Protein AF-0000000085997306 (afdb_homodimer)

pLDDT: mean 97.09, std 2.68, range [75.31, 98.94]

Solvent-accessible surface area (backbone atoms only — not comparable to full-atom values): 47903 Å² total; per-residue (Å²): 132,55,49,26,38,34,41,36,37,34,31,27,38,13,27,13,55,36,24,59,33,27,23,72,82,49,64,21,65,44,53,37,49,45,28,50,42,1,29,32,33,60,36,26,25,31,47,19,22,38,54,27,19,13,49,51,10,26,39,51,9,22,49,25,50,45,70,7,47,15,16,74,78,45,88,53,19,45,44,58,45,56,67,32,32,66,35,48,60,74,94,71,70,34,46,40,40,61,42,38,76,72,53,35,52,22,32,38,35,28,51,64,28,42,17,66,46,74,80,30,31,60,68,70,49,34,29,77,39,35,42,30,21,41,50,80,82,62,61,85,52,79,60,73,89,40,53,40,55,47,32,23,53,53,83,26,38,76,39,26,51,62,70,67,48,51,52,39,87,87,79,22,39,21,55,60,65,58,48,46,39,50,52,49,46,51,47,53,59,57,46,62,75,45,93,50,33,36,35,41,42,40,20,53,56,40,46,30,63,75,35,28,22,32,80,92,30,57,84,67,35,69,25,42,60,29,34,9,15,46,35,48,52,23,49,38,52,38,53,46,55,49,48,32,52,73,69,69,40,38,70,45,28,43,37,38,42,37,28,30,14,6,7,42,42,57,50,50,56,39,26,47,36,32,37,58,27,33,48,8,23,68,18,82,42,50,4,0,22,37,23,37,36,32,41,34,26,65,72,74,29,63,57,57,37,77,28,74,45,73,42,43,40,19,18,55,33,31,32,51,29,58,56,60,73,46,81,73,74,81,91,54,85,62,73,30,46,62,49,57,61,30,61,65,68,66,60,64,65,89,57,73,46,68,32,34,33,25,68,30,75,28,30,41,30,37,79,55,31,35,35,31,29,39,29,44,49,42,34,60,70,45,40,77,71,64,45,37,36,38,78,45,50,51,41,89,89,35,62,28,52,53,81,39,82,24,69,94,63,51,52,34,34,46,44,49,45,33,55,38,68,79,65,66,54,56,80,86,37,69,67,37,50,53,49,48,51,58,39,46,53,53,50,51,51,49,60,74,68,58,63,69,33,68,60,31,42,36,41,23,20,74,36,51,29,67,29,58,48,52,40,19,71,84,66,75,58,57,42,83,59,59,79,80,60,75,43,73,50,85,56,84,84,131,56,47,25,37,34,42,36,39,34,32,26,38,12,26,12,54,34,23,61,34,28,23,72,82,50,63,21,65,44,53,38,49,45,29,50,42,2,29,32,33,60,36,25,25,32,47,19,22,38,57,27,22,13,51,50,10,27,38,50,9,24,48,25,52,45,70,7,47,14,14,76,80,44,87,52,18,44,42,58,46,56,64,33,30,67,36,48,58,72,93,70,71,35,48,39,40,61,41,38,76,74,54,34,51,22,34,36,35,28,51,64,28,44,17,66,45,74,81,29,32,59,68,70,49,34,27,77,38,36,41,30,22,42,52,78,81,59,60,86,52,78,59,73,89,41,55,39,56,47,30,24,54,52,83,27,37,76,39,24,51,62,71,65,49,51,52,40,86,86,79,22,39,22,55,60,66,59,50,46,41,50,54,50,46,50,48,52,60,58,47,62,75,45,94,50,32,39,36,41,40,40,18,53,54,40,47,30,61,74,34,27,22,32,80,92,30,55,85,68,34,69,26,43,60,29,33,9,14,46,35,48,51,25,48,38,53,38,51,46,54,48,49,31,52,74,69,69,41,39,70,47,28,42,36,37,41,37,29,30,15,7,6,42,41,58,51,51,57,40,25,48,35,32,35,56,28,33,47,8,23,69,19,82,41,50,4,0,22,36,24,37,35,33,41,35,26,65,72,74,29,62,56,58,37,77,32,74,46,73,42,43,41,20,19,54,32,31,31,52,29,56,56,59,73,45,82,73,74,83,92,54,84,61,70,29,46,64,48,56,62,31,63,63,68,66,59,64,64,89,57,75,48,67,33,32,33,25,69,30,75,29,30,41,31,37,80,57,33,36,36,31,31,41,27,45,50,43,35,60,71,43,41,77,72,64,44,37,35,39,78,46,50,52,41,89,89,36,63,29,50,53,81,41,81,26,68,93,63,50,52,34,32,47,45,49,44,33,55,37,68,81,64,65,56,55,81,86,37,68,66,38,50,53,48,49,52,58,39,47,54,53,49,51,52,49,61,74,67,58,64,69,32,71,60,28,43,36,41,23,20,73,36,51,29,67,28,58,48,54,40,19,70,84,66,74,57,57,42,85,59,60,80,80,60,74,45,73,50,82,56,85,82

Structure (mmCIF, N/CA/C/O backbone):
data_AF-0000000085997306-model_v1
#
loop_
_entity.id
_entity.type
_entity.pdbx_description
1 polymer N-acetylgalactosamine-6-sulfatase
#
loop_
_atom_site.group_PDB
_atom_site.id
_atom_site.type_symbol
_atom_site.label_atom_id
_atom_site.label_alt_id
_atom_site.label_comp_id
_atom_site.label_asym_id
_atom_site.label_entity_id
_atom_site.label_seq_id
_atom_site.pdbx_PDB_ins_code
_atom_site.Cartn_x
_atom_site.Cartn_y
_atom_site.Cartn_z
_atom_site.occupancy
_atom_site.B_iso_or_equiv
_atom_site.auth_seq_id
_atom_site.auth_comp_id
_atom_site.auth_asym_id
_atom_site.auth_atom_id
_atom_site.pdbx_PDB_model_num
ATOM 1 N N . MET A 1 1 ? 22.484 18.406 27.5 1 75.31 1 MET A N 1
ATOM 2 C CA . MET A 1 1 ? 21.875 19.438 26.672 1 75.31 1 MET A CA 1
ATOM 3 C C . MET A 1 1 ? 20.641 18.906 25.969 1 75.31 1 MET A C 1
ATOM 5 O O . MET A 1 1 ? 20.578 17.734 25.578 1 75.31 1 MET A O 1
ATOM 9 N N . SER A 1 2 ? 19.531 19.734 26.031 1 92.94 2 SER A N 1
ATOM 10 C CA . SER A 1 2 ? 18.297 19.344 25.359 1 92.94 2 SER A CA 1
ATOM 11 C C . SER A 1 2 ? 18.5 19.219 23.844 1 92.94 2 SER A C 1
ATOM 13 O O . SER A 1 2 ? 19.203 20.047 23.25 1 92.94 2 SER A O 1
ATOM 15 N N . PRO A 1 3 ? 18.047 18.234 23.297 1 97.06 3 PRO A N 1
ATOM 16 C CA . PRO A 1 3 ? 18.234 18.062 21.844 1 97.06 3 PRO A CA 1
ATOM 17 C C . PRO A 1 3 ? 17.406 19.031 21.016 1 97.06 3 PRO A C 1
ATOM 19 O O . PRO A 1 3 ? 16.406 19.578 21.516 1 97.06 3 PRO A O 1
ATOM 22 N N . ASN A 1 4 ? 17.906 19.328 19.797 1 98.5 4 ASN A N 1
ATOM 23 C CA . ASN A 1 4 ? 17.047 20 18.828 1 98.5 4 ASN A CA 1
ATOM 24 C C . ASN A 1 4 ? 15.859 19.125 18.422 1 98.5 4 ASN A C 1
ATOM 26 O O . ASN A 1 4 ? 15.93 17.891 18.516 1 98.5 4 ASN A O 1
ATOM 30 N N . ILE A 1 5 ? 14.781 19.766 18.047 1 98.75 5 ILE A N 1
ATOM 31 C CA . ILE A 1 5 ? 13.578 19.047 17.641 1 98.75 5 ILE A CA 1
ATOM 32 C C . ILE A 1 5 ? 13.109 19.578 16.281 1 98.75 5 ILE A C 1
ATOM 34 O O . ILE A 1 5 ? 12.984 20.797 16.094 1 98.75 5 ILE A O 1
ATOM 38 N N . ILE A 1 6 ? 12.906 18.688 15.328 1 98.94 6 ILE A N 1
ATOM 39 C CA . ILE A 1 6 ? 12.328 19.047 14.039 1 98.94 6 ILE A CA 1
ATOM 40 C C . ILE A 1 6 ? 11.094 18.172 13.781 1 98.94 6 ILE A C 1
ATOM 42 O O . ILE A 1 6 ? 11.172 16.953 13.836 1 98.94 6 ILE A O 1
ATOM 46 N N . ILE A 1 7 ? 9.984 18.781 13.578 1 98.94 7 ILE A N 1
ATOM 47 C CA . ILE A 1 7 ? 8.781 18.109 13.125 1 98.94 7 ILE A CA 1
ATOM 48 C C . ILE A 1 7 ? 8.445 18.547 11.703 1 98.94 7 ILE A C 1
ATOM 50 O O . ILE A 1 7 ? 8.312 19.75 11.438 1 98.94 7 ILE A O 1
ATOM 54 N N . MET A 1 8 ? 8.422 17.609 10.82 1 98.94 8 MET A N 1
ATOM 55 C CA . MET A 1 8 ? 8.023 17.828 9.438 1 98.94 8 MET A CA 1
ATOM 56 C C . MET A 1 8 ? 6.586 17.359 9.203 1 98.94 8 MET A C 1
ATOM 58 O O . MET A 1 8 ? 6.293 16.172 9.305 1 98.94 8 MET A O 1
ATOM 62 N N . LEU A 1 9 ? 5.695 18.266 8.906 1 98.94 9 LEU A N 1
ATOM 63 C CA . LEU A 1 9 ? 4.281 17.938 8.75 1 98.94 9 LEU A CA 1
ATOM 64 C C . LEU A 1 9 ? 3.803 18.266 7.34 1 98.94 9 LEU A C 1
ATOM 66 O O . LEU A 1 9 ? 3.67 19.438 6.98 1 98.94 9 LEU A O 1
ATOM 70 N N . MET A 1 10 ? 3.488 17.234 6.562 1 98.81 10 MET A N 1
ATOM 71 C CA . MET A 1 10 ? 3.027 17.406 5.188 1 98.81 10 MET A CA 1
ATOM 72 C C . MET A 1 10 ? 1.534 17.719 5.152 1 98.81 10 MET A C 1
ATOM 74 O O . MET A 1 10 ? 0.813 17.438 6.109 1 98.81 10 MET A O 1
ATOM 78 N N . ASP A 1 11 ? 1.149 18.359 4.086 1 98.31 11 ASP A N 1
ATOM 79 C CA . ASP A 1 11 ? -0.239 18.766 3.871 1 98.31 11 ASP A CA 1
ATOM 80 C C . ASP A 1 11 ? -0.951 17.797 2.936 1 98.31 11 ASP A C 1
ATOM 82 O O . ASP A 1 11 ? -0.805 17.875 1.714 1 98.31 11 ASP A O 1
ATOM 86 N N . ASP A 1 12 ? -1.75 16.906 3.467 1 98.38 12 ASP A N 1
ATOM 87 C CA . ASP A 1 12 ? -2.598 15.992 2.707 1 98.38 12 ASP A CA 1
ATOM 88 C C . ASP A 1 12 ? -1.777 14.852 2.104 1 98.38 12 ASP A C 1
ATOM 90 O O . ASP A 1 12 ? -2.191 14.234 1.121 1 98.38 12 ASP A O 1
ATOM 94 N N . MET A 1 13 ? -0.578 14.609 2.588 1 98.62 13 MET A N 1
ATOM 95 C CA . MET A 1 13 ? 0.168 13.445 2.105 1 98.62 13 MET A CA 1
ATOM 96 C C . MET A 1 13 ? -0.418 12.156 2.662 1 98.62 13 MET A C 1
ATOM 98 O O . MET A 1 13 ? -0.75 12.078 3.846 1 98.62 13 MET A O 1
ATOM 102 N N . GLY A 1 14 ? -0.563 11.172 1.812 1 98.38 14 GLY A N 1
ATOM 103 C CA . GLY A 1 14 ? -1.157 9.914 2.24 1 98.38 14 GLY A CA 1
ATOM 104 C C . GLY A 1 14 ? -0.14 8.922 2.771 1 98.38 14 GLY A C 1
ATOM 105 O O . GLY A 1 14 ? 1.041 8.992 2.424 1 98.38 14 GLY A O 1
ATOM 106 N N . TRP A 1 15 ? -0.632 7.977 3.559 1 98.5 15 TRP A N 1
ATOM 107 C CA . TRP A 1 15 ? 0.198 6.922 4.129 1 98.5 15 TRP A CA 1
ATOM 108 C C . TRP A 1 15 ? 0.969 6.184 3.039 1 98.5 15 TRP A C 1
ATOM 110 O O . TRP A 1 15 ? 2.16 5.902 3.195 1 98.5 15 TRP A O 1
ATOM 120 N N . GLY A 1 16 ? 0.366 5.918 1.922 1 97.94 16 GLY A N 1
ATOM 121 C CA . GLY A 1 16 ? 0.912 5.082 0.863 1 97.94 16 GLY A CA 1
ATOM 122 C C . GLY A 1 16 ? 1.783 5.852 -0.113 1 97.94 16 GLY A C 1
ATOM 123 O O . GLY A 1 16 ? 2.145 5.332 -1.171 1 97.94 16 GLY A O 1
ATOM 124 N N . ASP A 1 17 ? 2.152 7.07 0.167 1 98.56 17 ASP A N 1
ATOM 125 C CA . ASP A 1 17 ? 2.885 7.902 -0.783 1 98.56 17 ASP A CA 1
ATOM 126 C C . ASP A 1 17 ? 4.383 7.617 -0.723 1 98.56 17 ASP A C 1
ATOM 128 O O . ASP A 1 17 ? 5.137 8.031 -1.608 1 98.56 17 ASP A O 1
ATOM 132 N N . LEU A 1 18 ? 4.844 6.969 0.343 1 98.62 18 LEU A N 1
ATOM 133 C CA . LEU A 1 18 ? 6.273 6.723 0.498 1 98.62 18 LEU A CA 1
ATOM 134 C C . LEU A 1 18 ? 6.66 5.371 -0.101 1 98.62 18 LEU A C 1
ATOM 136 O O . LEU A 1 18 ? 5.895 4.41 -0.014 1 98.62 18 LEU A O 1
ATOM 140 N N . GLY A 1 19 ? 7.871 5.363 -0.628 1 97.69 19 GLY A N 1
ATOM 141 C CA . GLY A 1 19 ? 8.375 4.086 -1.105 1 97.69 19 GLY A CA 1
ATOM 142 C C . GLY A 1 19 ? 8.375 3.006 -0.04 1 97.69 19 GLY A C 1
ATOM 143 O O . GLY A 1 19 ? 7.977 1.868 -0.302 1 97.69 19 GLY A O 1
ATOM 144 N N . VAL A 1 20 ? 8.719 3.314 1.15 1 96.94 20 VAL A N 1
ATOM 145 C CA . VAL A 1 20 ? 8.828 2.363 2.252 1 96.94 20 VAL A CA 1
ATOM 146 C C . VAL A 1 20 ? 7.438 1.858 2.639 1 96.94 20 VAL A C 1
ATOM 148 O O . VAL A 1 20 ? 7.305 0.799 3.254 1 96.94 20 VAL A O 1
ATOM 151 N N . PHE A 1 21 ? 6.383 2.553 2.24 1 97.75 21 PHE A N 1
ATOM 152 C CA . PHE A 1 21 ? 5.016 2.139 2.527 1 97.75 21 PHE A CA 1
ATOM 153 C C . PHE A 1 21 ? 4.332 1.612 1.271 1 97.75 21 PHE A C 1
ATOM 155 O O . PHE A 1 21 ? 3.109 1.462 1.238 1 97.75 21 PHE A O 1
ATOM 162 N N . GLY A 1 22 ? 5.117 1.396 0.249 1 96.44 22 GLY A N 1
ATOM 163 C CA . GLY A 1 22 ? 4.641 0.567 -0.848 1 96.44 22 GLY A CA 1
ATOM 164 C C . GLY A 1 22 ? 4.184 1.373 -2.049 1 96.44 22 GLY A C 1
ATOM 165 O O . GLY A 1 22 ? 3.477 0.855 -2.916 1 96.44 22 GLY A O 1
ATOM 166 N N . GLU A 1 23 ? 4.441 2.703 -2.09 1 98.06 23 GLU A N 1
ATOM 167 C CA . GLU A 1 23 ? 4.156 3.406 -3.338 1 98.06 23 GLU A CA 1
ATOM 168 C C . GLU A 1 23 ? 4.887 2.766 -4.512 1 98.06 23 GLU A C 1
ATOM 170 O O . GLU A 1 23 ? 6.109 2.604 -4.477 1 98.06 23 GLU A O 1
ATOM 175 N N . PRO A 1 24 ? 4.199 2.445 -5.609 1 97.25 24 PRO A N 1
ATOM 176 C CA . PRO A 1 24 ? 4.797 1.587 -6.633 1 97.25 24 PRO A CA 1
ATOM 177 C C . PRO A 1 24 ? 5.938 2.273 -7.383 1 97.25 24 PRO A C 1
ATOM 179 O O . PRO A 1 24 ? 6.848 1.603 -7.875 1 97.25 24 PRO A O 1
ATOM 182 N N . ASN A 1 25 ? 5.949 3.588 -7.539 1 96.88 25 ASN A N 1
ATOM 183 C CA . ASN A 1 25 ? 6.98 4.297 -8.289 1 96.88 25 ASN A CA 1
ATOM 184 C C . ASN A 1 25 ? 8.227 4.527 -7.441 1 96.88 25 ASN A C 1
ATOM 186 O O . ASN A 1 25 ? 9.305 4.789 -7.977 1 96.88 25 ASN A O 1
ATOM 190 N N . LYS A 1 26 ? 8.117 4.453 -6.102 1 97.38 26 LYS A N 1
ATOM 191 C CA . LYS A 1 26 ? 9.234 4.543 -5.164 1 97.38 26 LYS A CA 1
ATOM 192 C C . LYS A 1 26 ? 10.039 5.816 -5.395 1 97.38 26 LYS A C 1
ATOM 194 O O . LYS A 1 26 ? 11.266 5.762 -5.559 1 97.38 26 LYS A O 1
ATOM 199 N N . GLU A 1 27 ? 9.375 6.969 -5.238 1 98.31 27 GLU A N 1
ATOM 200 C CA . GLU A 1 27 ? 9.992 8.227 -5.641 1 98.31 27 GLU A CA 1
ATOM 201 C C . GLU A 1 27 ? 10.336 9.086 -4.43 1 98.31 27 GLU A C 1
ATOM 203 O O . GLU A 1 27 ? 10.391 10.312 -4.523 1 98.31 27 GLU A O 1
ATOM 208 N N . THR A 1 28 ? 10.516 8.438 -3.301 1 98.69 28 THR A N 1
ATOM 209 C CA . THR A 1 28 ? 10.883 9.164 -2.092 1 98.69 28 THR A CA 1
ATOM 210 C C . THR A 1 28 ? 12.156 8.586 -1.48 1 98.69 28 THR A C 1
ATOM 212 O O . THR A 1 28 ? 12.164 8.195 -0.312 1 98.69 28 THR A O 1
ATOM 215 N N . PRO A 1 29 ? 13.273 8.633 -2.184 1 98.06 29 PRO A N 1
ATOM 216 C CA . PRO A 1 29 ? 14.5 7.98 -1.719 1 98.06 29 PRO A CA 1
ATOM 217 C C . PRO A 1 29 ? 15.016 8.555 -0.401 1 98.06 29 PRO A C 1
ATOM 219 O O . PRO A 1 29 ? 15.586 7.824 0.415 1 98.06 29 PRO A O 1
ATOM 222 N N . ASN A 1 30 ? 14.891 9.875 -0.151 1 98.81 30 ASN A N 1
ATOM 223 C CA . ASN A 1 30 ? 15.383 10.461 1.089 1 98.81 30 ASN A CA 1
ATOM 224 C C . ASN A 1 30 ? 14.555 10.016 2.291 1 98.81 30 ASN A C 1
ATOM 226 O O . ASN A 1 30 ? 15.102 9.703 3.348 1 98.81 30 ASN A O 1
ATOM 230 N N . LEU A 1 31 ? 13.273 9.984 2.111 1 98.81 31 LEU A N 1
ATOM 231 C CA . LEU A 1 31 ? 12.406 9.5 3.178 1 98.81 31 LEU A CA 1
ATOM 232 C C . LEU A 1 31 ? 12.633 8.008 3.432 1 98.81 31 LEU A C 1
ATOM 234 O O . LEU A 1 31 ? 12.594 7.559 4.578 1 98.81 31 LEU A O 1
ATOM 238 N N . ASP A 1 32 ? 12.789 7.277 2.367 1 97.81 32 ASP A N 1
ATOM 239 C CA . ASP A 1 32 ? 13.078 5.852 2.518 1 97.81 32 ASP A CA 1
ATOM 240 C C . ASP A 1 32 ? 14.398 5.637 3.26 1 97.81 32 ASP A C 1
ATOM 242 O O . ASP A 1 32 ? 14.508 4.723 4.078 1 97.81 32 ASP A O 1
ATOM 246 N N . GLN A 1 33 ? 15.398 6.449 2.936 1 97.19 33 GLN A N 1
ATOM 247 C CA . GLN A 1 33 ? 16.656 6.391 3.676 1 97.19 33 GLN A CA 1
ATOM 248 C C . GLN A 1 33 ? 16.453 6.793 5.133 1 97.19 33 GLN A C 1
ATOM 250 O O . GLN A 1 33 ? 17.016 6.176 6.039 1 97.19 33 GLN A O 1
ATOM 255 N N . MET A 1 34 ? 15.68 7.84 5.383 1 98.38 34 MET A N 1
ATOM 256 C CA . MET A 1 34 ? 15.352 8.242 6.742 1 98.38 34 MET A CA 1
ATOM 257 C C . MET A 1 34 ? 14.742 7.082 7.523 1 98.38 34 MET A C 1
ATOM 259 O O . MET A 1 34 ? 15.102 6.848 8.68 1 98.38 34 MET A O 1
ATOM 263 N N . ALA A 1 35 ? 13.836 6.395 6.887 1 97.44 35 ALA A N 1
ATOM 264 C CA . ALA A 1 35 ? 13.18 5.238 7.488 1 97.44 35 ALA A CA 1
ATOM 265 C C . ALA A 1 35 ? 14.19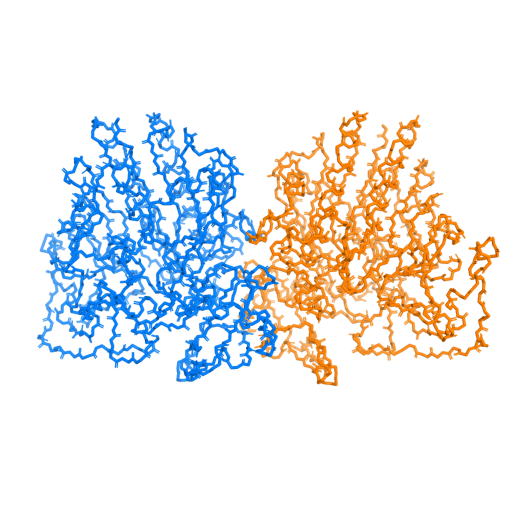5 4.141 7.809 1 97.44 35 ALA A C 1
ATOM 267 O O . ALA A 1 35 ? 14.148 3.539 8.883 1 97.44 35 ALA A O 1
ATOM 268 N N . SER A 1 36 ? 15.102 3.869 6.867 1 95.38 36 SER A N 1
ATOM 269 C CA . SER A 1 36 ? 16.094 2.807 7.051 1 95.38 36 SER A CA 1
ATOM 270 C C . SER A 1 36 ? 17.062 3.145 8.172 1 95.38 36 SER A C 1
ATOM 272 O O . SER A 1 36 ? 17.688 2.252 8.758 1 95.38 36 SER A O 1
ATOM 274 N N . GLN A 1 37 ? 17.172 4.453 8.484 1 96.5 37 GLN A N 1
ATOM 275 C CA . GLN A 1 37 ? 18.109 4.91 9.5 1 96.5 37 GLN A CA 1
ATOM 276 C C . GLN A 1 37 ? 17.391 5.207 10.812 1 96.5 37 GLN A C 1
ATOM 278 O O . GLN A 1 37 ? 18.031 5.562 11.812 1 96.5 37 GLN A O 1
ATOM 283 N N . GLY A 1 38 ? 16.094 5.098 10.805 1 96.81 38 GLY A N 1
ATOM 284 C CA . GLY A 1 38 ? 15.281 5.414 11.977 1 96.81 38 GLY A CA 1
ATOM 285 C C . GLY A 1 38 ? 14.242 4.352 12.289 1 96.81 38 GLY A C 1
ATOM 286 O O . GLY A 1 38 ? 14.531 3.156 12.227 1 96.81 38 GLY A O 1
ATOM 287 N N . ILE A 1 39 ? 13.086 4.84 12.742 1 96.81 39 ILE A N 1
ATOM 288 C CA . ILE A 1 39 ? 11.969 3.963 13.07 1 96.81 39 ILE A CA 1
ATOM 289 C C . ILE A 1 39 ? 10.742 4.367 12.258 1 96.81 39 ILE A C 1
ATOM 291 O O . ILE A 1 39 ? 10.391 5.547 12.195 1 96.81 39 ILE A O 1
ATOM 295 N N . VAL A 1 40 ? 10.172 3.361 11.57 1 97.25 40 VAL A N 1
ATOM 296 C CA . VAL A 1 40 ? 8.875 3.596 10.938 1 97.25 40 VAL A CA 1
ATOM 297 C C . VAL A 1 40 ? 7.754 3.246 11.914 1 97.25 40 VAL A C 1
ATOM 299 O O . VAL A 1 40 ? 7.777 2.188 12.547 1 97.25 40 VAL A O 1
ATOM 302 N N . LEU A 1 41 ? 6.836 4.117 12.102 1 97.75 41 LEU A N 1
ATOM 303 C CA . LEU A 1 41 ? 5.633 3.859 12.883 1 97.75 41 LEU A CA 1
ATOM 304 C C . LEU A 1 41 ? 4.453 3.539 11.969 1 97.75 41 LEU A C 1
ATOM 306 O O . LEU A 1 41 ? 3.969 4.41 11.242 1 97.75 41 LEU A O 1
ATOM 310 N N . THR A 1 42 ? 3.928 2.34 12.07 1 97.44 42 THR A N 1
ATOM 311 C CA . THR A 1 42 ? 2.922 1.906 11.109 1 97.44 42 THR A CA 1
ATOM 312 C C . THR A 1 42 ? 1.516 2.17 11.633 1 97.44 42 THR A C 1
ATOM 314 O O . THR A 1 42 ? 0.545 2.139 10.875 1 97.44 42 THR A O 1
ATOM 317 N N . ASP A 1 43 ? 1.376 2.342 12.969 1 97.88 43 ASP A N 1
ATOM 318 C CA . ASP A 1 43 ? 0.102 2.648 13.609 1 97.88 43 ASP A CA 1
ATOM 319 C C . ASP A 1 43 ? 0.109 4.059 14.203 1 97.88 43 ASP A C 1
ATOM 321 O O . ASP A 1 43 ? -0.05 4.23 15.406 1 97.88 43 ASP A O 1
ATOM 325 N N . PHE A 1 44 ? 0.299 5.035 13.352 1 98.69 44 PHE A N 1
ATOM 326 C CA . PHE A 1 44 ? 0.348 6.438 13.75 1 98.69 44 PHE A CA 1
ATOM 327 C C . PHE A 1 44 ? -0.842 7.203 13.18 1 98.69 44 PHE A C 1
ATOM 329 O O . PHE A 1 44 ? -1.117 7.129 11.984 1 98.69 44 PHE A O 1
ATOM 336 N N . TYR A 1 45 ? -1.521 7.957 14.039 1 98.88 45 TYR A N 1
ATOM 337 C CA . TYR A 1 45 ? -2.787 8.562 13.648 1 98.88 45 TYR A CA 1
ATOM 338 C C . TYR A 1 45 ? -2.766 10.07 13.883 1 98.88 45 TYR A C 1
ATOM 340 O O . TYR A 1 45 ? -2.154 10.547 14.844 1 98.88 45 TYR A O 1
ATOM 348 N N . THR A 1 46 ? -3.441 10.82 12.977 1 98.75 46 THR A N 1
ATOM 349 C CA . THR A 1 46 ? -3.805 12.195 13.289 1 98.75 46 THR A CA 1
ATOM 350 C C . THR A 1 46 ? -4.957 12.242 14.289 1 98.75 46 THR A C 1
ATOM 352 O O . THR A 1 46 ? -5.445 11.195 14.727 1 98.75 46 THR A O 1
ATOM 355 N N . ALA A 1 47 ? -5.367 13.461 14.695 1 98.44 47 ALA A N 1
ATOM 356 C CA . ALA A 1 47 ? -6.434 13.609 15.688 1 98.44 47 ALA A CA 1
ATOM 357 C C . ALA A 1 47 ? -7.785 13.82 15.008 1 98.44 47 ALA A C 1
ATOM 359 O O . ALA A 1 47 ? -8.836 13.656 15.633 1 98.44 47 ALA A O 1
ATOM 360 N N . ASN A 1 48 ? -7.746 14.188 13.836 1 98.44 48 ASN A N 1
ATOM 361 C CA . ASN A 1 48 ? -8.883 14.555 13 1 98.44 48 ASN A CA 1
ATOM 362 C C . ASN A 1 48 ? -8.562 14.406 11.516 1 98.44 48 ASN A C 1
ATOM 364 O O . ASN A 1 48 ? -7.426 14.625 11.102 1 98.44 48 ASN A O 1
ATOM 368 N N . PRO A 1 49 ? -9.562 13.977 10.742 1 98.56 49 PRO A N 1
ATOM 369 C CA . PRO A 1 49 ? -9.281 13.805 9.312 1 98.56 49 PRO A CA 1
ATOM 370 C C . PRO A 1 49 ? -9.297 15.125 8.547 1 98.56 49 PRO A C 1
ATOM 372 O O . PRO A 1 49 ? -9.789 15.18 7.414 1 98.56 49 PRO A O 1
ATOM 375 N N . LEU A 1 50 ? -8.891 16.234 9.219 1 98.38 50 LEU A N 1
ATOM 376 C CA . LEU A 1 50 ? -8.82 17.562 8.609 1 98.38 50 LEU A CA 1
ATOM 377 C C . LEU A 1 50 ? -7.637 18.344 9.172 1 98.38 50 LEU A C 1
ATOM 379 O O . LEU A 1 50 ? -7.23 18.141 10.312 1 98.38 50 LEU A O 1
ATOM 383 N N . CYS A 1 51 ? -7.133 19.266 8.414 1 97.81 51 CYS A N 1
ATOM 384 C CA . CYS A 1 51 ? -5.832 19.891 8.617 1 97.81 51 CYS A CA 1
ATOM 385 C C . CYS A 1 51 ? -5.816 20.719 9.906 1 97.81 51 CYS A C 1
ATOM 387 O O . CYS A 1 51 ? -5.008 20.453 10.797 1 97.81 51 CYS A O 1
ATOM 389 N N . SER A 1 52 ? -6.766 21.719 10.125 1 98.12 52 SER A N 1
ATOM 390 C CA . SER A 1 52 ? -6.699 22.672 11.234 1 98.12 52 SER A CA 1
ATOM 391 C C . SER A 1 52 ? -6.832 21.953 12.578 1 98.12 52 SER A C 1
ATOM 393 O O . SER A 1 52 ? -6.012 22.156 13.477 1 98.12 52 SER A O 1
ATOM 395 N N . PRO A 1 53 ? -7.824 21.078 12.695 1 98.5 53 PRO A N 1
ATOM 396 C CA . PRO A 1 53 ? -7.922 20.391 13.977 1 98.5 53 PRO A CA 1
ATOM 397 C C . PRO A 1 53 ? -6.715 19.5 14.266 1 98.5 53 PRO A C 1
ATOM 399 O O . PRO A 1 53 ? -6.277 19.391 15.414 1 98.5 53 PRO A O 1
ATOM 402 N N . SER A 1 54 ? -6.215 18.844 13.266 1 98.69 54 SER A N 1
ATOM 403 C CA . SER A 1 54 ? -5.031 18.016 13.438 1 98.69 54 SER A CA 1
ATOM 404 C C . SER A 1 54 ? -3.832 18.844 13.898 1 98.69 54 SER A C 1
ATOM 406 O O . SER A 1 54 ? -3.1 18.422 14.797 1 98.69 54 SER A O 1
ATOM 408 N N . ARG A 1 55 ? -3.572 19.984 13.281 1 98.81 55 ARG A N 1
ATOM 409 C CA . ARG A 1 55 ? -2.463 20.859 13.633 1 98.81 55 ARG A CA 1
ATOM 410 C C . ARG A 1 55 ? -2.623 21.406 15.047 1 98.81 55 ARG A C 1
ATOM 412 O O . ARG A 1 55 ? -1.647 21.5 15.797 1 98.81 55 ARG A O 1
ATOM 419 N N . ALA A 1 56 ? -3.871 21.75 15.383 1 98.81 56 ALA A N 1
ATOM 420 C CA . ALA A 1 56 ? -4.137 22.203 16.75 1 98.81 56 ALA A CA 1
ATOM 421 C C . ALA A 1 56 ? -3.832 21.094 17.75 1 98.81 56 ALA A C 1
ATOM 423 O O . ALA A 1 56 ? -3.254 21.344 18.812 1 98.81 56 ALA A O 1
ATOM 424 N N . ALA A 1 57 ? -4.215 19.922 17.375 1 98.88 57 ALA A N 1
ATOM 425 C CA . ALA A 1 57 ? -3.988 18.781 18.266 1 98.88 57 ALA A CA 1
ATOM 426 C C . ALA A 1 57 ? -2.496 18.531 18.453 1 98.88 57 ALA A C 1
ATOM 428 O O . ALA A 1 57 ? -2.049 18.234 19.578 1 98.88 57 ALA A O 1
ATOM 429 N N . LEU A 1 58 ? -1.726 18.594 17.406 1 98.94 58 LEU A N 1
ATOM 430 C CA . LEU A 1 58 ? -0.284 18.375 17.484 1 98.94 58 LEU A CA 1
ATOM 431 C C . LEU A 1 58 ? 0.372 19.375 18.422 1 98.94 58 LEU A C 1
ATOM 433 O O . LEU A 1 58 ? 1.178 19 19.266 1 98.94 58 LEU A O 1
ATOM 437 N N . LEU A 1 59 ? 0.009 20.656 18.344 1 98.88 59 LEU A N 1
ATOM 438 C CA . LEU A 1 59 ? 0.725 21.719 19.047 1 98.88 59 LEU A CA 1
ATOM 439 C C . LEU A 1 59 ? 0.196 21.891 20.453 1 98.88 59 LEU A C 1
ATOM 441 O O . LEU A 1 59 ? 0.822 22.562 21.281 1 98.88 59 LEU A O 1
ATOM 445 N N . THR A 1 60 ? -0.967 21.25 20.812 1 98.69 60 THR A N 1
ATOM 446 C CA . THR A 1 60 ? -1.519 21.391 22.156 1 98.69 60 THR A CA 1
ATOM 447 C C . THR A 1 60 ? -1.451 20.062 22.906 1 98.69 60 THR A C 1
ATOM 449 O O . THR A 1 60 ? -1.618 20.031 24.125 1 98.69 60 THR A O 1
ATOM 452 N N . GLY A 1 61 ? -1.306 18.922 22.172 1 98.75 61 GLY A N 1
ATOM 453 C CA . GLY A 1 61 ? -1.354 17.609 22.766 1 98.75 61 GLY A CA 1
ATOM 454 C C . GLY A 1 61 ? -2.754 17.172 23.172 1 98.75 61 GLY A C 1
ATOM 455 O O . GLY A 1 61 ? -2.928 16.25 23.953 1 98.75 61 GLY A O 1
ATOM 456 N N . ARG A 1 62 ? -3.756 17.891 22.625 1 98.56 62 ARG A N 1
ATOM 457 C CA . ARG A 1 62 ? -5.129 17.672 23.078 1 98.56 62 ARG A CA 1
ATOM 458 C C . ARG A 1 62 ? -6.062 17.469 21.891 1 98.56 62 ARG A C 1
ATOM 460 O O . ARG A 1 62 ? -5.895 18.094 20.844 1 98.56 62 ARG A O 1
ATOM 467 N N . LEU A 1 63 ? -7.078 16.656 22.031 1 98.75 63 LEU A N 1
ATOM 468 C CA . LEU A 1 63 ? -8.086 16.422 21 1 98.75 63 LEU A CA 1
ATOM 469 C C . LEU A 1 63 ? -8.812 17.703 20.641 1 98.75 63 LEU A C 1
ATOM 471 O O . LEU A 1 63 ? -9.031 18.562 21.5 1 98.75 63 LEU A O 1
ATOM 475 N N . PRO A 1 64 ? -9.258 17.781 19.391 1 98.31 64 PRO A N 1
ATOM 476 C CA . PRO A 1 64 ? -9.977 18.984 18.969 1 98.31 64 PRO A CA 1
ATOM 477 C C . PRO A 1 64 ? -11.234 19.234 19.797 1 98.31 64 PRO A C 1
ATOM 479 O O . PRO A 1 64 ? -11.555 20.391 20.094 1 98.31 64 PRO A O 1
ATOM 482 N N . ILE A 1 65 ? -11.859 18.203 20.266 1 98.44 65 ILE A N 1
ATOM 483 C CA . ILE A 1 65 ? -13.055 18.344 21.094 1 98.44 65 ILE A CA 1
ATOM 484 C C . ILE A 1 65 ? -12.688 19 22.422 1 98.44 65 ILE A C 1
ATOM 486 O O . ILE A 1 65 ? -13.523 19.656 23.047 1 98.44 65 ILE A O 1
ATOM 490 N N . ARG A 1 66 ? -11.461 18.875 22.859 1 98.06 66 ARG A N 1
ATOM 491 C CA . ARG A 1 66 ? -11 19.469 24.109 1 98.06 66 ARG A CA 1
ATOM 492 C C . ARG A 1 66 ? -10.414 20.859 23.859 1 98.06 66 ARG A C 1
ATOM 494 O O . ARG A 1 66 ? -10.602 21.766 24.688 1 98.06 66 ARG A O 1
ATOM 501 N N . ASN A 1 67 ? -9.656 21.031 22.781 1 97.88 67 ASN A N 1
ATOM 502 C CA . ASN A 1 67 ? -8.945 22.297 22.609 1 97.88 67 ASN A CA 1
ATOM 503 C C . ASN A 1 67 ? -9.805 23.328 21.859 1 97.88 67 ASN A C 1
ATOM 505 O O . ASN A 1 67 ? -9.391 24.469 21.688 1 97.88 67 ASN A O 1
ATOM 509 N N . GLY A 1 68 ? -10.961 22.891 21.391 1 97.88 68 GLY A N 1
ATOM 510 C CA . GLY A 1 68 ? -11.938 23.812 20.828 1 97.88 68 GLY A CA 1
ATOM 511 C C . GLY A 1 68 ? -11.859 23.906 19.312 1 97.88 68 GLY A C 1
ATOM 512 O O . GLY A 1 68 ? -12.695 24.562 18.688 1 97.88 68 GLY A O 1
ATOM 513 N N . PHE A 1 69 ? -10.969 23.25 18.625 1 98.06 69 PHE A N 1
ATOM 514 C CA . PHE A 1 69 ? -10.82 23.344 17.172 1 98.06 69 PHE A CA 1
ATOM 515 C C . PHE A 1 69 ? -11.797 22.406 16.453 1 98.06 69 PHE A C 1
ATOM 517 O O . PHE A 1 69 ? -11.375 21.547 15.688 1 98.06 69 PHE A O 1
ATOM 524 N N . TYR A 1 70 ? -13 22.578 16.719 1 97.69 70 TYR A N 1
ATOM 525 C CA . TYR A 1 70 ? -14.117 21.906 16.062 1 97.69 70 TYR A CA 1
ATOM 526 C C . TYR A 1 70 ? -15.312 22.844 15.922 1 97.69 70 TYR A C 1
ATOM 528 O O . TYR A 1 70 ? -15.219 24.031 16.234 1 97.69 70 TYR A O 1
ATOM 536 N N . THR A 1 71 ? -16.391 22.391 15.281 1 98.25 71 THR A N 1
ATOM 537 C CA . THR A 1 71 ? -17.641 23.109 15.164 1 98.25 71 THR A CA 1
ATOM 538 C C . THR A 1 71 ? -18.812 22.25 15.656 1 98.25 71 THR A C 1
ATOM 540 O O . THR A 1 71 ? -18.703 21.031 15.703 1 98.25 71 THR A O 1
ATOM 543 N N . ASN A 1 72 ? -19.766 22.875 16.141 1 97.5 72 ASN A N 1
ATOM 544 C CA . ASN A 1 72 ? -21.016 22.188 16.422 1 97.5 72 ASN A CA 1
ATOM 545 C C . ASN A 1 72 ? -22.172 22.797 15.633 1 97.5 72 ASN A C 1
ATOM 547 O O . ASN A 1 72 ? -23.344 22.656 16.016 1 97.5 72 ASN A O 1
ATOM 551 N N . ASN A 1 73 ? -21.797 23.578 14.516 1 98.06 73 ASN A N 1
ATOM 552 C CA . ASN A 1 73 ? -22.828 24.125 13.625 1 98.06 73 ASN A CA 1
ATOM 553 C C . ASN A 1 73 ? -23.641 23.016 12.961 1 98.06 73 ASN A C 1
ATOM 555 O O . ASN A 1 73 ? -24.781 23.234 12.57 1 98.06 73 ASN A O 1
ATOM 559 N N . ALA A 1 74 ? -23.016 21.875 12.758 1 96.25 74 ALA A N 1
ATOM 560 C CA . ALA A 1 74 ? -23.672 20.672 12.242 1 96.25 74 ALA A CA 1
ATOM 561 C C . ALA A 1 74 ? -23.047 19.406 12.836 1 96.25 74 ALA A C 1
ATOM 563 O O . ALA A 1 74 ? -21.844 19.359 13.07 1 96.25 74 ALA A O 1
ATOM 564 N N . HIS A 1 75 ? -23.859 18.406 12.961 1 96.75 75 HIS A N 1
ATOM 565 C CA . HIS A 1 75 ? -23.422 17.172 13.609 1 96.75 75 HIS A CA 1
ATOM 566 C C . HIS A 1 75 ? -22.312 16.5 12.82 1 96.75 75 HIS A C 1
ATOM 568 O O . HIS A 1 75 ? -22.469 16.219 11.625 1 96.75 75 HIS A O 1
ATOM 574 N N . ALA A 1 76 ? -21.203 16.219 13.438 1 97.38 76 ALA A N 1
ATOM 575 C CA . ALA A 1 76 ? -20.094 15.406 12.945 1 97.38 76 ALA A CA 1
ATOM 576 C C . ALA A 1 76 ? -19.5 16 11.664 1 97.38 76 ALA A C 1
ATOM 578 O O . ALA A 1 76 ? -19.078 15.266 10.773 1 97.38 76 ALA A O 1
ATOM 579 N N . ARG A 1 77 ? -19.594 17.297 11.57 1 97.44 77 ARG A N 1
ATOM 580 C CA . ARG A 1 77 ? -18.984 17.969 10.422 1 97.44 77 ARG A CA 1
ATOM 581 C C . ARG A 1 77 ? -17.609 18.531 10.789 1 97.44 77 ARG A C 1
ATOM 583 O O . ARG A 1 77 ? -17.438 19.062 11.883 1 97.44 77 ARG A O 1
ATOM 590 N N . ASN A 1 78 ? -16.688 18.328 9.875 1 97 78 ASN A N 1
ATOM 591 C CA . ASN A 1 78 ? -15.367 18.906 10.055 1 97 78 ASN A CA 1
ATOM 592 C C . ASN A 1 78 ? -15.391 20.422 9.852 1 97 78 ASN A C 1
ATOM 594 O O . ASN A 1 78 ? -16.219 20.938 9.102 1 97 78 ASN A O 1
ATOM 598 N N . ALA A 1 79 ? -14.508 21.078 10.539 1 97.25 79 ALA A N 1
ATOM 599 C CA . ALA A 1 79 ? -14.281 22.516 10.336 1 97.25 79 ALA A CA 1
ATOM 600 C C . ALA A 1 79 ? -12.789 22.828 10.266 1 97.25 79 ALA A C 1
ATOM 602 O O . ALA A 1 79 ? -11.969 22.078 10.805 1 97.25 79 ALA A O 1
ATOM 603 N N . TYR A 1 80 ? -12.5 23.812 9.555 1 96.5 80 TYR A N 1
ATOM 604 C CA . TYR A 1 80 ? -11.133 24.297 9.383 1 96.5 80 TYR A CA 1
ATOM 605 C C . TYR A 1 80 ? -11.07 25.812 9.422 1 96.5 80 TYR A C 1
ATOM 607 O O . TYR A 1 80 ? -12.047 26.469 9.805 1 96.5 80 TYR A O 1
ATOM 615 N N . THR A 1 81 ? -9.867 26.406 9.18 1 96.88 81 THR A N 1
ATOM 616 C CA . THR A 1 81 ? -9.703 27.859 9.266 1 96.88 81 THR A CA 1
ATOM 617 C C . THR A 1 81 ? -9.547 28.453 7.875 1 96.88 81 THR A C 1
ATOM 619 O O . THR A 1 81 ? -8.461 28.922 7.512 1 96.88 81 THR A O 1
ATOM 622 N N . PRO A 1 82 ? -10.734 28.531 7.172 1 94.94 82 PRO A N 1
ATOM 623 C CA . PRO A 1 82 ? -10.656 29.328 5.949 1 94.94 82 PRO A CA 1
ATOM 624 C C . PRO A 1 82 ? -10.344 30.797 6.223 1 94.94 82 PRO A C 1
ATOM 626 O O . PRO A 1 82 ? -10.328 31.234 7.379 1 94.94 82 PRO A O 1
ATOM 629 N N . GLN A 1 83 ? -10.109 31.531 5.199 1 94.75 83 GLN A N 1
ATOM 630 C CA . GLN A 1 83 ? -9.648 32.906 5.363 1 94.75 83 GLN A CA 1
ATOM 631 C C . GLN A 1 83 ? -10.68 33.75 6.098 1 94.75 83 GLN A C 1
ATOM 633 O O . GLN A 1 83 ? -10.328 34.719 6.789 1 94.75 83 GLN A O 1
ATOM 638 N N . GLU A 1 84 ? -11.945 33.375 6.027 1 96.06 84 GLU A N 1
ATOM 639 C CA . GLU A 1 84 ? -13 34.188 6.605 1 96.06 84 GLU A CA 1
ATOM 640 C C . GLU A 1 84 ? -13.328 33.75 8.031 1 96.06 84 GLU A C 1
ATOM 642 O O . GLU A 1 84 ? -14.219 34.312 8.672 1 96.06 84 GLU A O 1
ATOM 647 N N . ILE A 1 85 ? -12.633 32.781 8.562 1 97.12 85 ILE A N 1
ATOM 648 C CA . ILE A 1 85 ? -12.938 32.312 9.898 1 97.12 85 ILE A CA 1
ATOM 649 C C . ILE A 1 85 ? -12.672 33.406 10.93 1 97.12 85 ILE A C 1
ATOM 651 O O . ILE A 1 85 ? -11.664 34.094 10.844 1 97.12 85 ILE A O 1
ATOM 655 N N . ALA A 1 86 ? -13.562 33.531 11.938 1 97.44 86 ALA A N 1
ATOM 656 C CA . ALA A 1 86 ? -13.406 34.531 12.977 1 97.44 86 ALA A CA 1
ATOM 657 C C . ALA A 1 86 ? -12.633 33.969 14.172 1 97.44 86 ALA A C 1
ATOM 659 O O . ALA A 1 86 ? -12.047 34.719 14.945 1 97.44 86 ALA A O 1
ATOM 660 N N . GLY A 1 87 ? -12.617 32.625 14.297 1 96.38 87 GLY A N 1
ATOM 661 C CA . GLY A 1 87 ? -11.961 31.984 15.43 1 96.38 87 GLY A CA 1
ATOM 662 C C . GLY A 1 87 ? -10.539 31.562 15.125 1 96.38 87 GLY A C 1
ATOM 663 O O . GLY A 1 87 ? -10.062 31.734 14 1 96.38 87 GLY A O 1
ATOM 664 N N . GLY A 1 88 ? -9.812 31.062 16.141 1 97.06 88 GLY A N 1
ATOM 665 C CA . GLY A 1 88 ? -8.445 30.578 16.109 1 97.06 88 GLY A CA 1
ATOM 666 C C . GLY A 1 88 ? -8 29.984 17.438 1 97.06 88 GLY A C 1
ATOM 667 O O . GLY A 1 88 ? -8.836 29.641 18.281 1 97.06 88 GLY A O 1
ATOM 668 N N . ILE A 1 89 ? -6.695 29.812 17.5 1 95.69 89 ILE A N 1
ATOM 669 C CA . ILE A 1 89 ? -6.121 29.188 18.672 1 95.69 89 ILE A CA 1
ATOM 670 C C . ILE A 1 89 ? -5.965 30.219 19.797 1 95.69 89 ILE A C 1
ATOM 672 O O . ILE A 1 89 ? -5.246 31.203 19.641 1 95.69 89 ILE A O 1
ATOM 676 N N . THR A 1 90 ? -6.723 30.281 20.969 1 84.75 90 THR A N 1
ATOM 677 C CA . THR A 1 90 ? -6.625 31.328 21.969 1 84.75 90 THR A CA 1
ATOM 678 C C . THR A 1 90 ? -6.484 30.734 23.375 1 84.75 90 THR A C 1
ATOM 680 O O . THR A 1 90 ? -5.703 31.234 24.188 1 84.75 90 THR A O 1
ATOM 683 N N . SER A 1 91 ? -7.105 29.797 23.766 1 85.06 91 SER A N 1
ATOM 684 C CA . SER A 1 91 ? -7.223 29.344 25.156 1 85.06 91 SER A CA 1
ATOM 685 C C . SER A 1 91 ? -6.25 28.203 25.438 1 85.06 91 SER A C 1
ATOM 687 O O . SER A 1 91 ? -6.215 27.672 26.547 1 85.06 91 SER A O 1
ATOM 689 N N . GLU A 1 92 ? -5.355 27.953 24.578 1 95.5 92 GLU A N 1
ATOM 690 C CA . GLU A 1 92 ? -4.469 26.797 24.703 1 95.5 92 GLU A CA 1
ATOM 691 C C . GLU A 1 92 ? -3.018 27.234 24.891 1 95.5 92 GLU A C 1
ATOM 693 O O . GLU A 1 92 ? -2.664 28.375 24.578 1 95.5 92 GLU A O 1
ATOM 698 N N . ILE A 1 93 ? -2.225 26.453 25.531 1 97.81 93 ILE A N 1
ATOM 699 C CA . ILE A 1 93 ? -0.778 26.609 25.609 1 97.81 93 ILE A CA 1
ATOM 700 C C . ILE A 1 93 ? -0.101 25.703 24.578 1 97.81 93 ILE A C 1
ATOM 702 O O . ILE A 1 93 ? -0.189 24.484 24.672 1 97.81 93 ILE A O 1
ATOM 706 N N . LEU A 1 94 ? 0.55 26.281 23.625 1 98.62 94 LEU A N 1
ATOM 707 C CA . LEU A 1 94 ? 1.107 25.516 22.516 1 98.62 94 LEU A CA 1
ATOM 708 C C . LEU A 1 94 ? 2.525 25.062 22.828 1 98.62 94 LEU A C 1
ATOM 710 O O . LEU A 1 94 ? 3.193 25.625 23.703 1 98.62 94 LEU A O 1
ATOM 714 N N . LEU A 1 95 ? 2.965 24.062 22.141 1 98.88 95 LEU A N 1
ATOM 715 C CA . LEU A 1 95 ? 4.273 23.438 22.281 1 98.88 95 LEU A CA 1
ATOM 716 C C . LEU A 1 95 ? 5.387 24.469 22.25 1 98.88 95 LEU A C 1
ATOM 718 O O . LEU A 1 95 ? 6.25 24.5 23.125 1 98.88 95 LEU A O 1
ATOM 722 N N . PRO A 1 96 ? 5.414 25.422 21.234 1 98.75 96 PRO A N 1
ATOM 723 C CA . PRO A 1 96 ? 6.52 26.391 21.188 1 98.75 96 PRO A CA 1
ATOM 724 C C . PRO A 1 96 ? 6.543 27.312 22.391 1 98.75 96 PRO A C 1
ATOM 726 O O . PRO A 1 96 ? 7.609 27.781 22.797 1 98.75 96 PRO A O 1
ATOM 729 N N . GLU A 1 97 ? 5.395 27.625 23 1 98.56 97 GLU A N 1
ATOM 730 C CA . GLU A 1 97 ? 5.355 28.438 24.219 1 98.56 97 GLU A CA 1
ATOM 731 C C . GLU A 1 97 ? 6.062 27.75 25.375 1 98.56 97 GLU A C 1
ATOM 733 O O . GLU A 1 97 ? 6.812 28.391 26.125 1 98.56 97 GLU A O 1
ATOM 738 N N . LEU A 1 98 ? 5.77 26.516 25.516 1 98.62 98 LEU A N 1
ATOM 739 C CA . LEU A 1 98 ? 6.387 25.734 26.578 1 98.62 98 LEU A CA 1
ATOM 740 C C . LEU A 1 98 ? 7.883 25.562 26.344 1 98.62 98 LEU A C 1
ATOM 742 O O . LEU A 1 98 ? 8.68 25.672 27.281 1 98.62 98 LEU A O 1
ATOM 746 N N . LEU A 1 99 ? 8.266 25.312 25.094 1 98.69 99 LEU A N 1
ATOM 747 C CA . LEU A 1 99 ? 9.672 25.141 24.734 1 98.69 99 LEU A CA 1
ATOM 748 C C . LEU A 1 99 ? 10.438 26.438 24.922 1 98.69 99 LEU A C 1
ATOM 750 O O . LEU A 1 99 ? 11.602 26.438 25.328 1 98.69 99 LEU A O 1
ATOM 754 N N . SER A 1 100 ? 9.773 27.531 24.609 1 98 100 SER A N 1
ATOM 755 C CA . SER A 1 100 ? 10.406 28.844 24.766 1 98 100 SER A CA 1
ATOM 756 C C . SER A 1 100 ? 10.797 29.078 26.219 1 98 100 SER A C 1
ATOM 758 O O . SER A 1 100 ? 11.82 29.703 26.5 1 98 100 SER A O 1
ATOM 760 N N . LYS A 1 101 ? 10.055 28.609 27.156 1 96.62 101 LYS A N 1
ATOM 761 C CA . LYS A 1 101 ? 10.297 28.812 28.578 1 96.62 101 LYS A CA 1
ATOM 762 C C . LYS A 1 101 ? 11.617 28.188 29.016 1 96.62 101 LYS A C 1
ATOM 764 O O . LYS A 1 101 ? 12.203 28.594 30.016 1 96.62 101 LYS A O 1
ATOM 769 N N . VAL A 1 102 ? 12.047 27.234 28.219 1 97.06 102 VAL A N 1
ATOM 770 C CA . VAL A 1 102 ? 13.273 26.547 28.609 1 97.06 102 VAL A CA 1
ATOM 771 C C . VAL A 1 102 ? 14.375 26.828 27.594 1 97.06 102 VAL A C 1
ATOM 773 O O . VAL A 1 102 ? 15.32 26.062 27.453 1 97.06 102 VAL A O 1
ATOM 776 N N . GLY A 1 103 ? 14.211 27.844 26.812 1 96.81 103 GLY A N 1
ATOM 777 C CA . GLY A 1 103 ? 15.336 28.406 26.094 1 96.81 103 GLY A CA 1
ATOM 778 C C . GLY A 1 103 ? 15.359 28 24.625 1 96.81 103 GLY A C 1
ATOM 779 O O . GLY A 1 103 ? 16.266 28.375 23.891 1 96.81 103 GLY A O 1
ATOM 780 N N . TYR A 1 104 ? 14.375 27.25 24.109 1 98.38 104 TYR A N 1
ATOM 781 C CA . TYR A 1 104 ? 14.352 26.875 22.703 1 98.38 104 TYR A CA 1
ATOM 782 C C . TYR A 1 104 ? 14.133 28.094 21.812 1 98.38 104 TYR A C 1
ATOM 784 O O . TYR A 1 104 ? 13.344 28.984 22.156 1 98.38 104 TYR A O 1
ATOM 792 N N . TYR A 1 105 ? 14.844 28.125 20.734 1 98.44 105 TYR A N 1
ATOM 793 C CA . TYR A 1 105 ? 14.547 29.031 19.641 1 98.44 105 TYR A CA 1
ATOM 794 C C . TYR A 1 105 ? 13.641 28.375 18.609 1 98.44 105 TYR A C 1
ATOM 796 O O . TYR A 1 105 ? 14.062 27.438 17.906 1 98.44 105 TYR A O 1
ATOM 804 N N . ASN A 1 106 ? 12.391 28.844 18.547 1 98.75 106 ASN A N 1
ATOM 805 C CA . ASN A 1 106 ? 11.352 28.125 17.812 1 98.75 106 ASN A CA 1
ATOM 806 C C . ASN A 1 106 ? 11.039 28.812 16.484 1 98.75 106 ASN A C 1
ATOM 808 O O . ASN A 1 106 ? 10.875 30.031 16.438 1 98.75 106 ASN A O 1
ATOM 812 N N . ALA A 1 107 ? 10.961 27.984 15.406 1 98.94 107 ALA A N 1
ATOM 813 C CA . ALA A 1 107 ? 10.562 28.5 14.102 1 98.94 107 ALA A CA 1
ATOM 814 C C . ALA A 1 107 ? 9.492 27.625 13.461 1 98.94 107 ALA A C 1
ATOM 816 O O . ALA A 1 107 ? 9.492 26.406 13.641 1 98.94 107 ALA A O 1
ATOM 817 N N . ILE A 1 108 ? 8.602 28.234 12.766 1 98.94 108 ILE A N 1
ATOM 818 C CA . ILE A 1 108 ? 7.711 27.547 11.836 1 98.94 108 ILE A CA 1
ATOM 819 C C . ILE A 1 108 ? 7.969 28.047 10.414 1 98.94 108 ILE A C 1
ATOM 821 O O . ILE A 1 108 ? 8.055 29.25 10.18 1 98.94 108 ILE A O 1
ATOM 825 N N . ILE A 1 109 ? 8.203 27.188 9.516 1 98.94 109 ILE A N 1
ATOM 826 C CA . ILE A 1 109 ? 8.391 27.484 8.102 1 98.94 109 ILE A CA 1
ATOM 827 C C . ILE A 1 109 ? 7.316 26.766 7.281 1 98.94 109 ILE A C 1
ATOM 829 O O . ILE A 1 109 ? 7.363 25.547 7.121 1 98.94 109 ILE A O 1
ATOM 833 N N . GLY A 1 110 ? 6.375 27.484 6.789 1 98.75 110 GLY A N 1
ATOM 834 C CA . GLY A 1 110 ? 5.277 26.922 6.016 1 98.75 110 GLY A CA 1
ATOM 835 C C . GLY A 1 110 ? 3.912 27.328 6.547 1 98.75 110 GLY A C 1
ATOM 836 O O . GLY A 1 110 ? 3.736 28.438 7.047 1 98.75 110 GLY A O 1
ATOM 837 N N . LYS A 1 111 ? 2.939 26.422 6.418 1 98.62 111 LYS A N 1
ATOM 838 C CA . LYS A 1 111 ? 1.522 26.641 6.699 1 98.62 111 LYS A CA 1
ATOM 839 C C . LYS A 1 111 ? 1.242 26.578 8.195 1 98.62 111 LYS A C 1
ATOM 841 O O . LYS A 1 111 ? 1.673 25.641 8.875 1 98.62 111 LYS A O 1
ATOM 846 N N . TRP A 1 112 ? 0.493 27.594 8.703 1 98.56 112 TRP A N 1
ATOM 847 C CA . TRP A 1 112 ? 0.093 27.703 10.102 1 98.56 112 TRP A CA 1
ATOM 848 C C . TRP A 1 112 ? -1.272 27.062 10.328 1 98.56 112 TRP A C 1
ATOM 850 O O . TRP A 1 112 ? -1.364 25.938 10.844 1 98.56 112 TRP A O 1
ATOM 860 N N . HIS A 1 113 ? -2.324 27.562 9.914 1 98.25 113 HIS A N 1
ATOM 861 C CA . HIS A 1 113 ? -3.705 27.109 9.773 1 98.25 113 HIS A CA 1
ATOM 862 C C . HIS A 1 113 ? -4.402 27.031 11.125 1 98.25 113 HIS A C 1
ATOM 864 O O . HIS A 1 113 ? -5.234 26.141 11.344 1 98.25 113 HIS A O 1
ATOM 870 N N . LEU A 1 114 ? -4.094 27.891 12.109 1 98.38 114 LEU A N 1
ATOM 871 C CA . LEU A 1 114 ? -4.773 27.906 13.398 1 98.38 114 LEU A CA 1
ATOM 872 C C . LEU A 1 114 ? -5.418 29.266 13.648 1 98.38 114 LEU A C 1
ATOM 874 O O . LEU A 1 114 ? -5.512 29.703 14.797 1 98.38 114 LEU A O 1
ATOM 878 N N . GLY A 1 115 ? -5.758 29.953 12.562 1 96.56 115 GLY A N 1
ATOM 879 C CA . GLY A 1 115 ? -6.379 31.281 12.586 1 96.56 115 GLY A CA 1
ATOM 880 C C . GLY A 1 115 ? -5.578 32.312 11.828 1 96.56 115 GLY A C 1
ATOM 881 O O . GLY A 1 115 ? -4.355 32.219 11.719 1 96.56 115 GLY A O 1
ATOM 882 N N . HIS A 1 116 ? -6.277 33.406 11.352 1 93.5 116 HIS A N 1
ATOM 883 C CA . HIS A 1 116 ? -5.59 34.344 10.453 1 93.5 116 HIS A CA 1
ATOM 884 C C . HIS A 1 116 ? -5.449 35.719 11.094 1 93.5 116 HIS A C 1
ATOM 886 O O . HIS A 1 116 ? -4.656 36.531 10.625 1 93.5 116 HIS A O 1
ATOM 892 N N . GLN A 1 117 ? -6.289 35.938 12.141 1 94.94 117 GLN A N 1
ATOM 893 C CA . GLN A 1 117 ? -6.16 37.219 12.812 1 94.94 117 GLN A CA 1
ATOM 894 C C . GLN A 1 117 ? -4.832 37.344 13.555 1 94.94 117 GLN A C 1
ATOM 896 O O . GLN A 1 117 ? -4.285 36.312 14.008 1 94.94 117 GLN A O 1
ATOM 901 N N . TYR A 1 118 ? -4.406 38.531 13.719 1 95.06 118 TYR A N 1
ATOM 902 C CA . TYR A 1 118 ? -3.088 38.781 14.273 1 95.06 118 TYR A CA 1
ATOM 903 C C . TYR A 1 118 ? -2.883 38.031 15.586 1 95.06 118 TYR A C 1
ATOM 905 O O . TYR A 1 118 ? -1.837 37.438 15.797 1 95.06 118 TYR A O 1
ATOM 913 N N . LYS A 1 119 ? -3.887 38.031 16.453 1 95.62 119 LYS A N 1
ATOM 914 C CA . LYS A 1 119 ? -3.77 37.438 17.797 1 95.62 119 LYS A CA 1
ATOM 915 C C . LYS A 1 119 ? -3.574 35.938 17.719 1 95.62 119 LYS A C 1
ATOM 917 O O . LYS A 1 119 ? -3.141 35.312 18.688 1 95.62 119 LYS A O 1
ATOM 922 N N . TYR A 1 120 ? -3.883 35.312 16.531 1 97.19 120 TYR A N 1
ATOM 923 C CA . TYR A 1 120 ? -3.795 33.875 16.391 1 97.19 120 TYR A CA 1
ATOM 924 C C . TYR A 1 120 ? -2.496 33.469 15.703 1 97.19 120 TYR A C 1
ATOM 926 O O . TYR A 1 120 ? -2.16 32.281 15.648 1 97.19 120 TYR A O 1
ATOM 934 N N . LEU A 1 121 ? -1.732 34.312 15.203 1 97.25 121 LEU A N 1
ATOM 935 C CA . LEU A 1 121 ? -0.592 34.031 14.344 1 97.25 121 LEU A CA 1
ATOM 936 C C . LEU A 1 121 ? 0.562 33.438 15.156 1 97.25 121 LEU A C 1
ATOM 938 O O . LEU A 1 121 ? 0.576 33.562 16.391 1 97.25 121 LEU A O 1
ATOM 942 N N . PRO A 1 122 ? 1.577 32.844 14.547 1 98.06 122 PRO A N 1
ATOM 943 C CA . PRO A 1 122 ? 2.584 32 15.203 1 98.06 122 PRO A CA 1
ATOM 944 C C . PRO A 1 122 ? 3.402 32.75 16.25 1 98.06 122 PRO A C 1
ATOM 946 O O . PRO A 1 122 ? 3.697 32.219 17.312 1 98.06 122 PRO A O 1
ATOM 949 N N . LEU A 1 123 ? 3.779 34.031 15.984 1 98 123 LEU A N 1
ATOM 950 C CA . LEU A 1 123 ? 4.676 34.719 16.891 1 98 123 LEU A CA 1
ATOM 951 C C . LEU A 1 123 ? 3.953 35.125 18.172 1 98 123 LEU A C 1
ATOM 953 O O . LEU A 1 123 ? 4.59 35.5 19.172 1 98 123 LEU A O 1
ATOM 957 N N . GLN A 1 124 ? 2.6 35.094 18.141 1 97.31 124 GLN A N 1
ATOM 958 C CA . GLN A 1 124 ? 1.827 35.312 19.359 1 97.31 124 GLN A CA 1
ATOM 959 C C . GLN A 1 124 ? 1.758 34.031 20.203 1 97.31 124 GLN A C 1
ATOM 961 O O . GLN A 1 124 ? 1.272 34.062 21.328 1 97.31 124 GLN A O 1
ATOM 966 N N . HIS A 1 125 ? 2.289 32.938 19.656 1 97.94 125 HIS A N 1
ATOM 967 C CA . HIS A 1 125 ? 2.098 31.656 20.312 1 97.94 125 HIS A CA 1
ATOM 968 C C . HIS A 1 125 ? 3.412 30.891 20.422 1 97.94 125 HIS A C 1
ATOM 970 O O . HIS A 1 125 ? 3.459 29.688 20.156 1 97.94 125 HIS A O 1
ATOM 976 N N . GLY A 1 126 ? 4.461 31.484 20.734 1 98.19 126 GLY A N 1
ATOM 977 C CA . GLY A 1 126 ? 5.684 30.859 21.203 1 98.19 126 GLY A CA 1
ATOM 978 C C . GLY A 1 126 ? 6.715 30.656 20.109 1 98.19 126 GLY A C 1
ATOM 979 O O . GLY A 1 126 ? 7.859 30.297 20.391 1 98.19 126 GLY A O 1
ATOM 980 N N . PHE A 1 127 ? 6.355 30.953 18.844 1 98.69 127 PHE A N 1
ATOM 981 C CA . PHE A 1 127 ? 7.359 30.938 17.781 1 98.69 127 PHE A CA 1
ATOM 982 C C . PHE A 1 127 ? 8.141 32.25 17.75 1 98.69 127 PHE A C 1
ATOM 984 O O . PHE A 1 127 ? 7.578 33.312 18.016 1 98.69 127 PHE A O 1
ATOM 991 N N . HIS A 1 128 ? 9.422 32.156 17.406 1 98.56 128 HIS A N 1
ATOM 992 C CA . HIS A 1 128 ? 10.289 33.312 17.297 1 98.56 128 HIS A CA 1
ATOM 993 C C . HIS A 1 128 ? 10.484 33.75 15.844 1 98.56 128 HIS A C 1
ATOM 995 O O . HIS A 1 128 ? 10.836 34.906 15.57 1 98.56 128 HIS A O 1
ATOM 1001 N N . LYS A 1 129 ? 10.32 32.75 14.969 1 98.56 129 LYS A N 1
ATOM 1002 C CA . LYS A 1 129 ? 10.461 33 13.539 1 98.56 129 LYS A CA 1
ATOM 1003 C C . LYS A 1 129 ? 9.344 32.312 12.758 1 98.56 129 LYS A C 1
ATOM 1005 O O . LYS A 1 129 ? 8.938 31.188 13.102 1 98.56 129 LYS A O 1
ATOM 1010 N N . TRP A 1 130 ? 8.93 33.031 11.734 1 98.81 130 TRP A N 1
ATOM 1011 C CA . TRP A 1 130 ? 7.93 32.469 10.836 1 98.81 130 TRP A CA 1
ATOM 1012 C C . TRP A 1 130 ? 8.18 32.906 9.398 1 98.81 130 TRP A C 1
ATOM 1014 O O . TRP A 1 130 ? 8.438 34.062 9.125 1 98.81 130 TRP A O 1
ATOM 1024 N N . PHE A 1 131 ? 8.203 31.969 8.484 1 98.88 131 PHE A N 1
ATOM 1025 C CA . PHE A 1 131 ? 8.102 32.188 7.047 1 98.88 131 PHE A CA 1
ATOM 1026 C C . PHE A 1 131 ? 7.027 31.297 6.445 1 98.88 131 PHE A C 1
ATOM 1028 O O . PHE A 1 131 ? 7.168 30.062 6.422 1 98.88 131 PHE A O 1
ATOM 1035 N N . GLY A 1 132 ? 5.984 31.844 6.066 1 98.62 132 GLY A N 1
ATOM 1036 C CA . GLY A 1 132 ? 4.887 31.047 5.531 1 98.62 132 GLY A CA 1
ATOM 1037 C C . GLY A 1 132 ? 3.562 31.797 5.535 1 98.62 132 GLY A C 1
ATOM 1038 O O . GLY A 1 132 ? 3.531 33.031 5.445 1 98.62 132 GLY A O 1
ATOM 1039 N N . SER A 1 133 ? 2.453 31.047 5.496 1 98.06 133 SER A N 1
ATOM 1040 C CA . SER A 1 133 ? 1.128 31.656 5.375 1 98.06 133 SER A CA 1
ATOM 1041 C C . SER A 1 133 ? 0.174 31.094 6.426 1 98.06 133 SER A C 1
ATOM 1043 O O . SER A 1 133 ? 0.38 30 6.941 1 98.06 133 SER A O 1
ATOM 1045 N N . ALA A 1 134 ? -0.85 31.859 6.707 1 97 134 ALA A N 1
ATOM 1046 C CA . ALA A 1 134 ? -1.848 31.438 7.691 1 97 134 ALA A CA 1
ATOM 1047 C C . ALA A 1 134 ? -2.758 30.359 7.125 1 97 134 ALA A C 1
ATOM 1049 O O . ALA A 1 134 ? -3.393 29.609 7.875 1 97 134 ALA A O 1
ATOM 1050 N N . ASN A 1 135 ? -2.826 30.281 5.742 1 94.5 135 ASN A N 1
ATOM 1051 C CA . ASN A 1 135 ? -3.656 29.312 5.035 1 94.5 135 ASN A CA 1
ATOM 1052 C C . ASN A 1 135 ? -2.9 28.672 3.881 1 94.5 135 ASN A C 1
ATOM 1054 O O . ASN A 1 135 ? -1.729 28.969 3.652 1 94.5 135 ASN A O 1
ATOM 1058 N N . CYS A 1 136 ? -3.662 27.734 3.215 1 89.88 136 CYS A N 1
ATOM 1059 C CA . CYS A 1 136 ? -3.076 27.078 2.045 1 89.88 136 CYS A CA 1
ATOM 1060 C C . CYS A 1 136 ? -3.279 27.938 0.795 1 89.88 136 CYS A C 1
ATOM 1062 O O . CYS A 1 136 ? -4.066 28.875 0.805 1 89.88 136 CYS A O 1
ATOM 1064 N N . HIS A 1 137 ? -2.66 27.594 -0.301 1 90.69 137 HIS A N 1
ATOM 1065 C CA . HIS A 1 137 ? -2.557 28.359 -1.535 1 90.69 137 HIS A CA 1
ATOM 1066 C C . HIS A 1 137 ? -3.752 28.109 -2.447 1 90.69 137 HIS A C 1
ATOM 1068 O O . HIS A 1 137 ? -3.668 28.312 -3.66 1 90.69 137 HIS A O 1
ATOM 1074 N N . PHE A 1 138 ? -4.863 27.516 -2.074 1 85.94 138 PHE A N 1
ATOM 1075 C CA . PHE A 1 138 ? -5.996 27.047 -2.865 1 85.94 138 PHE A CA 1
ATOM 1076 C C . PHE A 1 138 ? -6.383 28.078 -3.914 1 85.94 138 PHE A C 1
ATOM 1078 O O . PHE A 1 138 ? -6.711 27.734 -5.051 1 85.94 138 PHE A O 1
ATOM 1085 N N . GLY A 1 139 ? -6.141 29.453 -3.715 1 87.44 139 GLY A N 1
ATOM 1086 C CA . GLY A 1 139 ? -6.504 30.547 -4.605 1 87.44 139 GLY A CA 1
ATOM 1087 C C . GLY A 1 139 ? -6.367 30.188 -6.074 1 87.44 139 GLY A C 1
ATOM 1088 O O . GLY A 1 139 ? -6.551 29.031 -6.457 1 87.44 139 GLY A O 1
ATOM 1089 N N . PRO A 1 140 ? -6.461 31.031 -6.965 1 88.06 140 PRO A N 1
ATOM 1090 C CA . PRO A 1 140 ? -6.293 32.469 -6.73 1 88.06 140 PRO A CA 1
ATOM 1091 C C . PRO A 1 140 ? -7.594 33.156 -6.316 1 88.06 140 PRO A C 1
ATOM 1093 O O . PRO A 1 140 ? -8.68 32.594 -6.492 1 88.06 140 PRO A O 1
ATOM 1096 N N . TYR A 1 141 ? -7.398 34.219 -5.625 1 89.81 141 TYR A N 1
ATOM 1097 C CA . TYR A 1 141 ? -8.5 35.094 -5.234 1 89.81 141 TYR A CA 1
ATOM 1098 C C . TYR A 1 141 ? -8.469 36.406 -6.023 1 89.81 141 TYR A C 1
ATOM 1100 O O . TYR A 1 141 ? -7.516 36.688 -6.762 1 89.81 141 TYR A O 1
ATOM 1108 N N . ASP A 1 142 ? -9.5 37.312 -6.059 1 88.62 142 ASP A N 1
ATOM 1109 C CA . ASP A 1 142 ? -9.656 38.438 -6.957 1 88.62 142 ASP A CA 1
ATOM 1110 C C . ASP A 1 142 ? -9.203 39.75 -6.293 1 88.62 142 ASP A C 1
ATOM 1112 O O . ASP A 1 142 ? -9.156 40.781 -6.934 1 88.62 142 ASP A O 1
ATOM 1116 N N . GLY A 1 143 ? -8.82 39.719 -5.02 1 84.88 143 GLY A N 1
ATOM 1117 C CA . GLY A 1 143 ? -8.383 40.906 -4.32 1 84.88 143 GLY A CA 1
ATOM 1118 C C . GLY A 1 143 ? -9.5 41.906 -4.078 1 84.88 143 GLY A C 1
ATOM 1119 O O . GLY A 1 143 ? -9.273 42.969 -3.547 1 84.88 143 GLY A O 1
ATOM 1120 N N . LYS A 1 144 ? -10.711 41.656 -4.488 1 89.44 144 LYS A N 1
ATOM 1121 C CA . LYS A 1 144 ? -11.875 42.531 -4.34 1 89.44 144 LYS A CA 1
ATOM 1122 C C . LYS A 1 144 ? -12.891 41.938 -3.363 1 89.44 144 LYS A C 1
ATOM 1124 O O . LYS A 1 144 ? -13.188 42.531 -2.332 1 89.44 144 LYS A O 1
ATOM 1129 N N . SER A 1 145 ? -13.273 40.812 -3.727 1 91.19 145 SER A N 1
ATOM 1130 C CA . SER A 1 145 ? -14.203 40.125 -2.836 1 91.19 145 SER A CA 1
ATOM 1131 C C . SER A 1 145 ? -13.461 39.25 -1.824 1 91.19 145 SER A C 1
ATOM 1133 O O . SER A 1 145 ? -13.93 39.031 -0.705 1 91.19 145 SER A O 1
ATOM 1135 N N . THR A 1 146 ? -12.383 38.688 -2.205 1 94.62 146 THR A N 1
ATOM 1136 C CA . THR A 1 146 ? -11.516 37.875 -1.369 1 94.62 146 THR A CA 1
ATOM 1137 C C . THR A 1 146 ? -10.047 38.156 -1.645 1 94.62 146 THR A C 1
ATOM 1139 O O . THR A 1 146 ? -9.57 37.969 -2.766 1 94.62 146 THR A O 1
ATOM 1142 N N . PRO A 1 147 ? -9.375 38.656 -0.689 1 95.69 147 PRO A N 1
ATOM 1143 C CA . PRO A 1 147 ? -7.945 38.906 -0.913 1 95.69 147 PRO A CA 1
ATOM 1144 C C . PRO A 1 147 ? -7.133 37.625 -1.037 1 95.69 147 PRO A C 1
ATOM 1146 O O . PRO A 1 147 ? -7.438 36.625 -0.372 1 95.69 147 PRO A O 1
ATOM 1149 N N . ASP A 1 148 ? -6.09 37.625 -1.852 1 95.12 148 ASP A N 1
ATOM 1150 C CA . ASP A 1 148 ? -5.156 36.5 -1.893 1 95.12 148 ASP A CA 1
ATOM 1151 C C . ASP A 1 148 ? -4.469 36.312 -0.542 1 95.12 148 ASP A C 1
ATOM 1153 O O . ASP A 1 148 ? -4.32 37.281 0.227 1 95.12 148 ASP A O 1
ATOM 1157 N N . ILE A 1 149 ? -4.039 35.156 -0.315 1 95.75 149 ILE A N 1
ATOM 1158 C CA . ILE A 1 149 ? -3.477 34.812 0.984 1 95.75 149 ILE A CA 1
ATOM 1159 C C . ILE A 1 149 ? -2.047 35.344 1.085 1 95.75 149 ILE A C 1
ATOM 1161 O O . ILE A 1 149 ? -1.216 35.062 0.217 1 95.75 149 ILE A O 1
ATOM 1165 N N . PRO A 1 150 ? -1.735 36.062 2.135 1 96.75 150 PRO A N 1
ATOM 1166 C CA . PRO A 1 150 ? -0.389 36.625 2.297 1 96.75 150 PRO A CA 1
ATOM 1167 C C . PRO A 1 150 ? 0.637 35.562 2.709 1 96.75 150 PRO A C 1
ATOM 1169 O O . PRO A 1 150 ? 0.285 34.594 3.359 1 96.75 150 PRO A O 1
ATOM 1172 N N . VAL A 1 151 ? 1.838 35.75 2.297 1 98.25 151 VAL A N 1
ATOM 1173 C CA . VAL A 1 151 ? 3.004 35.094 2.877 1 98.25 151 VAL A CA 1
ATOM 1174 C C . VAL A 1 151 ? 3.693 36.031 3.863 1 98.25 151 VAL A C 1
ATOM 1176 O O . VAL A 1 151 ? 3.926 37.219 3.555 1 98.25 151 VAL A O 1
ATOM 1179 N N . PHE A 1 152 ? 3.967 35.5 5.027 1 98.56 152 PHE A N 1
ATOM 1180 C CA . PHE A 1 152 ? 4.52 36.344 6.102 1 98.56 152 PHE A CA 1
ATOM 1181 C C . PHE A 1 152 ? 5.988 36 6.332 1 98.56 152 PHE A C 1
ATOM 1183 O O . PHE A 1 152 ? 6.406 34.844 6.152 1 98.56 152 PHE A O 1
ATOM 1190 N N . ARG A 1 153 ? 6.777 36.906 6.594 1 98.69 153 ARG A N 1
ATOM 1191 C CA . ARG A 1 153 ? 8.016 36.812 7.363 1 98.69 153 ARG A CA 1
ATOM 1192 C C . ARG A 1 153 ? 7.84 37.406 8.758 1 98.69 153 ARG A C 1
ATOM 1194 O O . ARG A 1 153 ? 7.684 38.594 8.914 1 98.69 153 ARG A O 1
ATOM 1201 N N . ASN A 1 154 ? 7.812 36.469 9.664 1 97.94 154 ASN A N 1
ATOM 1202 C CA . ASN A 1 154 ? 7.379 36.812 11.008 1 97.94 154 ASN A CA 1
ATOM 1203 C C . ASN A 1 154 ? 5.977 37.406 11.008 1 97.94 154 ASN A C 1
ATOM 1205 O O . ASN A 1 154 ? 5.035 36.812 10.484 1 97.94 154 ASN A O 1
ATOM 1209 N N . ASN A 1 155 ? 5.742 38.719 11.531 1 96.12 155 ASN A N 1
ATOM 1210 C CA . ASN A 1 155 ? 4.406 39.281 11.648 1 96.12 155 ASN A CA 1
ATOM 1211 C C . ASN A 1 155 ? 4.098 40.25 10.5 1 96.12 155 ASN A C 1
ATOM 1213 O O . ASN A 1 155 ? 3.096 40.938 10.539 1 96.12 155 ASN A O 1
ATOM 1217 N N . GLU A 1 156 ? 4.949 40.188 9.477 1 97.44 156 GLU A N 1
ATOM 1218 C CA . GLU A 1 156 ? 4.758 41.125 8.367 1 97.44 156 GLU A CA 1
ATOM 1219 C C . GLU A 1 156 ? 4.562 40.375 7.051 1 97.44 156 GLU A C 1
ATOM 1221 O O . GLU A 1 156 ? 5.34 39.5 6.711 1 97.44 156 GLU A O 1
ATOM 1226 N N . MET A 1 157 ? 3.508 40.781 6.375 1 97.94 157 MET A N 1
ATOM 1227 C CA . MET A 1 157 ? 3.309 40.25 5.031 1 97.94 157 MET A CA 1
ATOM 1228 C C . MET A 1 157 ? 4.434 40.688 4.102 1 97.94 157 MET A C 1
ATOM 1230 O O . MET A 1 157 ? 4.871 41.844 4.148 1 97.94 157 MET A O 1
ATOM 1234 N N . ILE A 1 158 ? 4.93 39.781 3.32 1 98.5 158 ILE A N 1
ATOM 1235 C CA . ILE A 1 158 ? 5.996 40.125 2.385 1 98.5 158 ILE A CA 1
ATOM 1236 C C . ILE A 1 158 ? 5.531 39.875 0.954 1 98.5 158 ILE A C 1
ATOM 1238 O O . ILE A 1 158 ? 6.324 39.938 0.013 1 98.5 158 ILE A O 1
ATOM 1242 N N . GLY A 1 159 ? 4.316 39.531 0.764 1 97.62 159 GLY A N 1
ATOM 1243 C CA . GLY A 1 159 ? 3.693 39.25 -0.523 1 97.62 159 GLY A CA 1
ATOM 1244 C C . GLY A 1 159 ? 2.48 38.344 -0.426 1 97.62 159 GLY A C 1
ATOM 1245 O O . GLY A 1 159 ? 2.092 37.938 0.67 1 97.62 159 GLY A O 1
ATOM 1246 N N . ARG A 1 160 ? 1.866 38.094 -1.567 1 96.75 160 ARG A N 1
ATOM 1247 C CA . ARG A 1 160 ? 0.689 37.25 -1.634 1 96.75 160 ARG A CA 1
ATOM 1248 C C . ARG A 1 160 ? 0.895 36.125 -2.635 1 96.75 160 ARG A C 1
ATOM 1250 O O . ARG A 1 160 ? 1.619 36.281 -3.619 1 96.75 160 ARG A O 1
ATOM 1257 N N . TYR A 1 161 ? 0.288 34.969 -2.357 1 96.31 161 TYR A N 1
ATOM 1258 C CA . TYR A 1 161 ? 0.244 33.875 -3.344 1 96.31 161 TYR A CA 1
ATOM 1259 C C . TYR A 1 161 ? -0.254 34.406 -4.688 1 96.31 161 TYR A C 1
ATOM 1261 O O . TYR A 1 161 ? -1.071 35.312 -4.742 1 96.31 161 TYR A O 1
ATOM 1269 N N . TYR A 1 162 ? 0.277 33.812 -5.828 1 95.56 162 TYR A N 1
ATOM 1270 C CA . TYR A 1 162 ? -0.129 34.031 -7.211 1 95.56 162 TYR A CA 1
ATOM 1271 C C . TYR A 1 162 ? 0.21 35.438 -7.664 1 95.56 162 TYR A C 1
ATOM 1273 O O . TYR A 1 162 ? 0.145 35.75 -8.859 1 95.56 162 TYR A O 1
ATOM 1281 N N . GLN A 1 163 ? 0.534 36.375 -6.758 1 94.56 163 GLN A N 1
ATOM 1282 C CA . GLN A 1 163 ? 0.96 37.719 -7.07 1 94.56 163 GLN A CA 1
ATOM 1283 C C . GLN A 1 163 ? 2.471 37.875 -6.914 1 94.56 163 GLN A C 1
ATOM 1285 O O . GLN A 1 163 ? 3.197 37.969 -7.906 1 94.56 163 GLN A O 1
ATOM 1290 N N . ASP A 1 164 ? 2.939 37.719 -5.762 1 95.94 164 ASP A N 1
ATOM 1291 C CA . ASP A 1 164 ? 4.359 37.875 -5.449 1 95.94 164 ASP A CA 1
ATOM 1292 C C . ASP A 1 164 ? 5.039 36.5 -5.363 1 95.94 164 ASP A C 1
ATOM 1294 O O . ASP A 1 164 ? 6.199 36.344 -5.754 1 95.94 164 ASP A O 1
ATOM 1298 N N . PHE A 1 165 ? 4.375 35.594 -4.824 1 97.31 165 PHE A N 1
ATOM 1299 C CA . PHE A 1 165 ? 4.77 34.188 -4.828 1 97.31 165 PHE A CA 1
ATOM 1300 C C . PHE A 1 165 ? 4.027 33.406 -5.918 1 97.31 165 PHE A C 1
ATOM 1302 O O . PHE A 1 165 ? 2.971 32.844 -5.664 1 97.31 165 PHE A O 1
ATOM 1309 N N . LYS A 1 166 ? 4.633 33.344 -7.016 1 96.12 166 LYS A N 1
ATOM 1310 C CA . LYS A 1 166 ? 3.971 32.906 -8.234 1 96.12 166 LYS A CA 1
ATOM 1311 C C . LYS A 1 166 ? 3.723 31.406 -8.211 1 96.12 166 LYS A C 1
ATOM 1313 O O . LYS A 1 166 ? 4.621 30.625 -7.867 1 96.12 166 LYS A O 1
ATOM 1318 N N . ILE A 1 167 ? 2.541 31.047 -8.484 1 97.06 167 ILE A N 1
ATOM 1319 C CA . ILE A 1 167 ? 2.098 29.672 -8.727 1 97.06 167 ILE A CA 1
ATOM 1320 C C . ILE A 1 167 ? 1.319 29.609 -10.039 1 97.06 167 ILE A C 1
ATOM 1322 O O . ILE A 1 167 ? 0.21 30.141 -10.133 1 97.06 167 ILE A O 1
ATOM 1326 N N . ASN A 1 168 ? 1.877 28.984 -11.008 1 96.94 168 ASN A N 1
ATOM 1327 C CA . ASN A 1 168 ? 1.22 28.875 -12.305 1 96.94 168 ASN A CA 1
ATOM 1328 C C . ASN A 1 168 ? 0.095 27.844 -12.281 1 96.94 168 ASN A C 1
ATOM 1330 O O . ASN A 1 168 ? 0.348 26.656 -12.141 1 96.94 168 ASN A O 1
ATOM 1334 N N . LYS A 1 169 ? -1.092 28.203 -12.492 1 92.75 169 LYS A N 1
ATOM 1335 C CA . LYS A 1 169 ? -2.254 27.328 -12.359 1 92.75 169 LYS A CA 1
ATOM 1336 C C . LYS A 1 169 ? -2.314 26.312 -13.492 1 92.75 169 LYS A C 1
ATOM 1338 O O . LYS A 1 169 ? -2.922 25.25 -13.352 1 92.75 169 LYS A O 1
ATOM 1343 N N . ASN A 1 170 ? -1.666 26.641 -14.562 1 93.88 170 ASN A N 1
ATOM 1344 C CA . ASN A 1 170 ? -1.71 25.766 -15.734 1 93.88 170 ASN A CA 1
ATOM 1345 C C . ASN A 1 170 ? -0.633 24.688 -15.664 1 93.88 170 ASN A C 1
ATOM 1347 O O . ASN A 1 170 ? -0.903 23.516 -15.93 1 93.88 170 ASN A O 1
ATOM 1351 N N . THR A 1 171 ? 0.521 25.109 -15.234 1 96.81 171 THR A N 1
ATOM 1352 C CA . THR A 1 171 ? 1.648 24.188 -15.297 1 96.81 171 THR A CA 1
ATOM 1353 C C . THR A 1 171 ? 1.939 23.594 -13.922 1 96.81 171 THR A C 1
ATOM 1355 O O . THR A 1 171 ? 2.635 22.578 -13.812 1 96.81 171 THR A O 1
ATOM 1358 N N . GLY A 1 172 ? 1.475 24.25 -12.859 1 97.56 172 GLY A N 1
ATOM 1359 C CA . GLY A 1 172 ? 1.801 23.828 -11.508 1 97.56 172 GLY A CA 1
ATOM 1360 C C . GLY A 1 172 ? 3.184 24.281 -11.062 1 97.56 172 GLY A C 1
ATOM 1361 O O . GLY A 1 172 ? 3.689 23.812 -10.039 1 97.56 172 GLY A O 1
ATOM 1362 N N . GLU A 1 173 ? 3.805 25.172 -11.812 1 98.69 173 GLU A N 1
ATOM 1363 C CA . GLU A 1 173 ? 5.16 25.594 -11.492 1 98.69 173 GLU A CA 1
ATOM 1364 C C . GLU A 1 173 ? 5.16 26.641 -10.375 1 98.69 173 GLU A C 1
ATOM 1366 O O . GLU A 1 173 ? 4.398 27.609 -10.422 1 98.69 173 GLU A O 1
ATOM 1371 N N . SER A 1 174 ? 5.93 26.438 -9.383 1 98.69 174 SER A N 1
ATOM 1372 C CA . SER A 1 174 ? 6.172 27.422 -8.328 1 98.69 174 SER A CA 1
ATOM 1373 C C . SER A 1 174 ? 7.488 27.141 -7.609 1 98.69 174 SER A C 1
ATOM 1375 O O . SER A 1 174 ? 7.844 25.984 -7.383 1 98.69 174 SER A O 1
ATOM 1377 N N . ASN A 1 175 ? 8.203 28.172 -7.215 1 98.56 175 ASN A N 1
ATOM 1378 C CA . ASN A 1 175 ? 9.43 28.016 -6.434 1 98.56 175 ASN A CA 1
ATOM 1379 C C . ASN A 1 175 ? 9.148 28.109 -4.938 1 98.56 175 ASN A C 1
ATOM 1381 O O . ASN A 1 175 ? 10.086 28.188 -4.133 1 98.56 175 ASN A O 1
ATOM 1385 N N . TYR A 1 176 ? 7.938 28.156 -4.594 1 98.56 176 TYR A N 1
ATOM 1386 C CA . TYR A 1 176 ? 7.613 28.422 -3.193 1 98.56 176 TYR A CA 1
ATOM 1387 C C . TYR A 1 176 ? 8.164 27.312 -2.297 1 98.56 176 TYR A C 1
ATOM 1389 O O . TYR A 1 176 ? 8.719 27.594 -1.23 1 98.56 176 TYR A O 1
ATOM 1397 N N . THR A 1 177 ? 8.008 26 -2.654 1 98.88 177 THR A N 1
ATOM 1398 C CA . THR A 1 177 ? 8.586 24.922 -1.866 1 98.88 177 THR A CA 1
ATOM 1399 C C . THR A 1 177 ? 10.102 25.094 -1.745 1 98.88 177 THR A C 1
ATOM 1401 O O . THR A 1 177 ? 10.672 24.844 -0.68 1 98.88 177 THR A O 1
ATOM 1404 N N . LYS A 1 178 ? 10.742 25.469 -2.855 1 98.69 178 LYS A N 1
ATOM 1405 C CA . LYS A 1 178 ? 12.18 25.719 -2.824 1 98.69 178 LYS A CA 1
ATOM 1406 C C . LYS A 1 178 ? 12.523 26.766 -1.76 1 98.69 178 LYS A C 1
ATOM 1408 O O . LYS A 1 178 ? 13.508 26.609 -1.035 1 98.69 178 LYS A O 1
ATOM 1413 N N . LEU A 1 179 ? 11.75 27.812 -1.701 1 98.81 179 LEU A N 1
ATOM 1414 C CA . LEU A 1 179 ? 11.961 28.859 -0.698 1 98.81 179 LEU A CA 1
ATOM 1415 C C . LEU A 1 179 ? 11.789 28.297 0.709 1 98.81 179 LEU A C 1
ATOM 1417 O O . LEU A 1 179 ? 12.57 28.609 1.609 1 98.81 179 LEU A O 1
ATOM 1421 N N . LEU A 1 180 ? 10.789 27.484 0.908 1 98.94 180 LEU A N 1
ATOM 1422 C CA . LEU A 1 180 ? 10.547 26.891 2.219 1 98.94 180 LEU A CA 1
ATOM 1423 C C . LEU A 1 180 ? 11.711 26 2.633 1 98.94 180 LEU A C 1
ATOM 1425 O O . LEU A 1 180 ? 12.086 25.969 3.807 1 98.94 180 LEU A O 1
ATOM 1429 N N . ILE A 1 181 ? 12.258 25.219 1.69 1 98.94 181 ILE A N 1
ATOM 1430 C CA . ILE A 1 181 ? 13.414 24.391 1.962 1 98.94 181 ILE A CA 1
ATOM 1431 C C . ILE A 1 181 ? 14.602 25.266 2.359 1 98.94 181 ILE A C 1
ATOM 1433 O O . ILE A 1 181 ? 15.266 25 3.367 1 98.94 181 ILE A O 1
ATOM 1437 N N . THR A 1 182 ? 14.828 26.312 1.561 1 98.88 182 THR A N 1
ATOM 1438 C CA . THR A 1 182 ? 15.945 27.219 1.807 1 98.88 182 THR A CA 1
ATOM 1439 C C . THR A 1 182 ? 15.82 27.875 3.18 1 98.88 182 THR A C 1
ATOM 1441 O O . THR A 1 182 ? 16.797 27.969 3.922 1 98.88 182 THR A O 1
ATOM 1444 N N . GLU A 1 183 ? 14.633 28.344 3.527 1 98.88 183 GLU A N 1
ATOM 1445 C CA . GLU A 1 183 ? 14.391 28.984 4.816 1 98.88 183 GLU A CA 1
ATOM 1446 C C . GLU A 1 183 ? 14.633 28.016 5.969 1 98.88 183 GLU A C 1
ATOM 1448 O O . GLU A 1 183 ? 15.164 28.406 7.016 1 98.88 183 GLU A O 1
ATOM 1453 N N . ALA A 1 184 ? 14.227 26.766 5.809 1 98.94 184 ALA A N 1
ATOM 1454 C CA . ALA A 1 184 ? 14.445 25.75 6.844 1 98.94 184 ALA A CA 1
ATOM 1455 C C . ALA A 1 184 ? 15.938 25.5 7.051 1 98.94 184 ALA A C 1
ATOM 1457 O O . ALA A 1 184 ? 16.422 25.469 8.188 1 98.94 184 ALA A O 1
ATOM 1458 N N . VAL A 1 185 ? 16.672 25.312 5.957 1 98.88 185 VAL A N 1
ATOM 1459 C CA . VAL A 1 185 ? 18.109 25.062 6 1 98.88 185 VAL A CA 1
ATOM 1460 C C . VAL A 1 185 ? 18.828 26.234 6.648 1 98.88 185 VAL A C 1
ATOM 1462 O O . VAL A 1 185 ? 19.672 26.047 7.516 1 98.88 185 VAL A O 1
ATOM 1465 N N . ASN A 1 186 ? 18.469 27.469 6.234 1 98.69 186 ASN A N 1
ATOM 1466 C CA . ASN A 1 186 ? 19.078 28.656 6.801 1 98.69 186 ASN A CA 1
ATOM 1467 C C . ASN A 1 186 ? 18.781 28.781 8.297 1 98.69 186 ASN A C 1
ATOM 1469 O O . ASN A 1 186 ? 19.656 29.188 9.07 1 98.69 186 ASN A O 1
ATOM 1473 N N . PHE A 1 187 ? 17.609 28.531 8.727 1 98.75 187 PHE A N 1
ATOM 1474 C CA . PHE A 1 187 ? 17.266 28.562 10.141 1 98.75 187 PHE A CA 1
ATOM 1475 C C . PHE A 1 187 ? 18.156 27.625 10.945 1 98.75 187 PHE A C 1
ATOM 1477 O O . PHE A 1 187 ? 18.703 28.016 11.984 1 98.75 187 PHE A O 1
ATOM 1484 N N . ILE A 1 188 ? 18.25 26.359 10.406 1 98.75 188 ILE A N 1
ATOM 1485 C CA . ILE A 1 188 ? 19.047 25.344 11.102 1 98.75 188 ILE A CA 1
ATOM 1486 C C . ILE A 1 188 ? 20.484 25.828 11.227 1 98.75 188 ILE A C 1
ATOM 1488 O O . ILE A 1 188 ? 21.094 25.766 12.297 1 98.75 188 ILE A O 1
ATOM 1492 N N . LYS A 1 189 ? 21.047 26.375 10.125 1 98.31 189 LYS A N 1
ATOM 1493 C CA . LYS A 1 189 ? 22.422 26.875 10.117 1 98.31 189 LYS A CA 1
ATOM 1494 C C . LYS A 1 189 ? 22.609 28 11.125 1 98.31 189 LYS A C 1
ATOM 1496 O O . LYS A 1 189 ? 23.578 28.016 11.891 1 98.31 189 LYS A O 1
ATOM 1501 N N . ASN A 1 190 ? 21.672 28.875 11.164 1 97.94 190 ASN A N 1
ATOM 1502 C CA . ASN A 1 190 ? 21.766 30.031 12.055 1 97.94 190 ASN A CA 1
ATOM 1503 C C . ASN A 1 190 ? 21.547 29.625 13.508 1 97.94 190 ASN A C 1
ATOM 1505 O O . ASN A 1 190 ? 22.266 30.109 14.398 1 97.94 190 ASN A O 1
ATOM 1509 N N . ALA A 1 191 ? 20.609 28.781 13.742 1 96.81 191 ALA A N 1
ATOM 1510 C CA . ALA A 1 191 ? 20.281 28.375 15.109 1 96.81 191 ALA A CA 1
ATOM 1511 C C . ALA A 1 191 ? 21.406 27.547 15.711 1 96.81 191 ALA A C 1
ATOM 1513 O O . ALA A 1 191 ? 21.625 27.578 16.922 1 96.81 191 ALA A O 1
ATOM 1514 N N . SER A 1 192 ? 22.062 26.828 14.859 1 93.81 192 SER A N 1
ATOM 1515 C CA . SER A 1 192 ? 23.109 25.922 15.328 1 93.81 192 SER A CA 1
ATOM 1516 C C . SER A 1 192 ? 24.328 26.703 15.797 1 93.81 192 SER A C 1
ATOM 1518 O O . SER A 1 192 ? 25.188 26.156 16.484 1 93.81 192 SER A O 1
ATOM 1520 N N . SER A 1 193 ? 24.406 27.938 15.453 1 91.62 193 SER A N 1
ATOM 1521 C CA . SER A 1 193 ? 25.516 28.781 15.883 1 91.62 193 SER A CA 1
ATOM 1522 C C . SER A 1 193 ? 25.391 29.141 17.359 1 91.62 193 SER A C 1
ATOM 1524 O O . SER A 1 193 ? 26.375 29.562 17.984 1 91.62 193 SER A O 1
ATOM 1526 N N . SER A 1 194 ? 24.266 28.938 17.891 1 89.19 194 SER A N 1
ATOM 1527 C CA . SER A 1 194 ? 24.016 29.172 19.297 1 89.19 194 SER A CA 1
ATOM 1528 C C . SER A 1 194 ? 24.078 27.875 20.109 1 89.19 194 SER A C 1
ATOM 1530 O O . SER A 1 194 ? 24 26.781 19.547 1 89.19 194 SER A O 1
ATOM 1532 N N . SER A 1 195 ? 24.328 28 21.375 1 89.44 195 SER A N 1
ATOM 1533 C CA . SER A 1 195 ? 24.328 26.828 22.25 1 89.44 195 SER A CA 1
ATOM 1534 C C . SER A 1 195 ? 22.906 26.438 22.656 1 89.44 195 SER A C 1
ATOM 1536 O O . SER A 1 195 ? 22.688 25.344 23.188 1 89.44 195 SER A O 1
ATOM 1538 N N . LYS A 1 196 ? 21.953 27.234 22.344 1 94.19 196 LYS A N 1
ATOM 1539 C CA . LYS A 1 196 ? 20.562 26.953 22.672 1 94.19 196 LYS A CA 1
ATOM 1540 C C . LYS A 1 196 ? 19.953 25.969 21.703 1 94.19 196 LYS A C 1
ATOM 1542 O O . LYS A 1 196 ? 20.281 25.969 20.516 1 94.19 196 LYS A O 1
ATOM 1547 N N . PRO A 1 197 ? 19.109 25.109 22.266 1 97.94 197 PRO A N 1
ATOM 1548 C CA . PRO A 1 197 ? 18.406 24.203 21.344 1 97.94 197 PRO A CA 1
ATOM 1549 C C . PRO A 1 197 ? 17.344 24.906 20.516 1 97.94 197 PRO A C 1
ATOM 1551 O O . PRO A 1 197 ? 16.906 26 20.859 1 97.94 197 PRO A O 1
ATOM 1554 N N . PHE A 1 198 ? 16.969 24.297 19.406 1 98.75 198 PHE A N 1
ATOM 1555 C CA . PHE A 1 198 ? 15.938 24.891 18.578 1 98.75 198 PHE A CA 1
ATOM 1556 C C . PHE A 1 198 ? 14.82 23.891 18.281 1 98.75 198 PHE A C 1
ATOM 1558 O O . PHE A 1 198 ? 15.016 22.688 18.438 1 98.75 198 PHE A O 1
ATOM 1565 N N . PHE A 1 199 ? 13.656 24.375 17.969 1 98.81 199 PHE A N 1
ATOM 1566 C CA . PHE A 1 199 ? 12.5 23.641 17.453 1 98.81 199 PHE A CA 1
ATOM 1567 C C . PHE A 1 199 ? 12.109 24.172 16.078 1 98.81 199 PHE A C 1
ATOM 1569 O O . PHE A 1 199 ? 11.836 25.359 15.922 1 98.81 199 PHE A O 1
ATOM 1576 N N . LEU A 1 200 ? 12.164 23.312 15.094 1 98.94 200 LEU A N 1
ATOM 1577 C CA . LEU A 1 200 ? 11.711 23.641 13.75 1 98.94 200 LEU A CA 1
ATOM 1578 C C . LEU A 1 200 ? 10.461 22.859 13.383 1 98.94 200 LEU A C 1
ATOM 1580 O O . LEU A 1 200 ? 10.461 21.625 13.406 1 98.94 200 LEU A O 1
ATOM 1584 N N . TYR A 1 201 ? 9.414 23.578 13.172 1 98.94 201 TYR A N 1
ATOM 1585 C CA . TYR A 1 201 ? 8.164 23.047 12.617 1 98.94 201 TYR A CA 1
ATOM 1586 C C . TYR A 1 201 ? 8.062 23.344 11.125 1 98.94 201 TYR A C 1
ATOM 1588 O O . TYR A 1 201 ? 7.719 24.453 10.727 1 98.94 201 TYR A O 1
ATOM 1596 N N . TRP A 1 202 ? 8.461 22.359 10.234 1 98.94 202 TRP A N 1
ATOM 1597 C CA . TRP A 1 202 ? 8.484 22.516 8.789 1 98.94 202 TRP A CA 1
ATOM 1598 C C . TRP A 1 202 ? 7.195 22 8.164 1 98.94 202 TRP A C 1
ATOM 1600 O O . TRP A 1 202 ? 6.926 20.797 8.18 1 98.94 202 TRP A O 1
ATOM 1610 N N . THR A 1 203 ? 6.348 22.875 7.586 1 98.88 203 THR A N 1
ATOM 1611 C CA . THR A 1 203 ? 4.98 22.547 7.207 1 98.88 203 THR A CA 1
ATOM 1612 C C . THR A 1 203 ? 4.688 23 5.781 1 98.88 203 THR A C 1
ATOM 1614 O O . THR A 1 203 ? 3.803 23.828 5.559 1 98.88 203 THR A O 1
ATOM 1617 N N . PRO A 1 204 ? 5.363 22.406 4.789 1 98.69 204 PRO A N 1
ATOM 1618 C CA . PRO A 1 204 ? 5.105 22.781 3.395 1 98.69 204 PRO A CA 1
ATOM 1619 C C . PRO A 1 204 ? 3.719 22.344 2.92 1 98.69 204 PRO A C 1
ATOM 1621 O O . PRO A 1 204 ? 3.111 21.453 3.506 1 98.69 204 PRO A O 1
ATOM 1624 N N . ASP A 1 205 ? 3.223 22.969 1.867 1 97.62 205 ASP A N 1
ATOM 1625 C CA . ASP A 1 205 ? 1.824 22.719 1.523 1 97.62 205 ASP A CA 1
ATOM 1626 C C . ASP A 1 205 ? 1.682 22.312 0.059 1 97.62 205 ASP A C 1
ATOM 1628 O O . ASP A 1 205 ? 0.575 22.312 -0.484 1 97.62 205 ASP A O 1
ATOM 1632 N N . SER A 1 206 ? 2.76 21.953 -0.661 1 98.25 206 SER A N 1
ATOM 1633 C CA . SER A 1 206 ? 2.725 21.719 -2.102 1 98.25 206 SER A CA 1
ATOM 1634 C C . SER A 1 206 ? 1.973 20.438 -2.436 1 98.25 206 SER A C 1
ATOM 1636 O O . SER A 1 206 ? 1.557 20.234 -3.578 1 98.25 206 SER A O 1
ATOM 1638 N N . SER A 1 207 ? 1.829 19.5 -1.446 1 97.75 207 SER A N 1
ATOM 1639 C CA . SER A 1 207 ? 1.102 18.266 -1.692 1 97.75 207 SER A CA 1
ATOM 1640 C C . SER A 1 207 ? -0.402 18.469 -1.533 1 97.75 207 SER A C 1
ATOM 1642 O O . SER A 1 207 ? -1.187 17.547 -1.799 1 97.75 207 SER A O 1
ATOM 1644 N N . HIS A 1 208 ? -0.756 19.625 -1.047 1 97.31 208 HIS A N 1
ATOM 1645 C CA . HIS A 1 208 ? -2.158 20.031 -1.09 1 97.31 208 HIS A CA 1
ATOM 1646 C C . HIS A 1 208 ? -2.557 20.484 -2.486 1 97.31 208 HIS A C 1
ATOM 1648 O O . HIS A 1 208 ? -1.853 21.297 -3.104 1 97.31 208 HIS A O 1
ATOM 1654 N N . ALA A 1 209 ? -3.719 20.031 -3.008 1 96 209 ALA A N 1
ATOM 1655 C CA . ALA A 1 209 ? -4.18 20.453 -4.328 1 96 209 ALA A CA 1
ATOM 1656 C C . ALA A 1 209 ? -4.633 21.922 -4.309 1 96 209 ALA A C 1
ATOM 1658 O O . ALA A 1 209 ? -5.285 22.359 -3.355 1 96 209 ALA A O 1
ATOM 1659 N N . PRO A 1 210 ? -4.426 22.719 -5.344 1 96.06 210 PRO A N 1
ATOM 1660 C CA . PRO A 1 210 ? -3.639 22.359 -6.527 1 96.06 210 PRO A CA 1
ATOM 1661 C C . PRO A 1 210 ? -2.146 22.234 -6.23 1 96.06 210 PRO A C 1
ATOM 1663 O O . PRO A 1 210 ? -1.557 23.125 -5.621 1 96.06 210 PRO A O 1
ATOM 1666 N N . CYS A 1 211 ? -1.604 21.141 -6.711 1 97.75 211 CYS A N 1
ATOM 1667 C CA . CYS A 1 211 ? -0.205 20.859 -6.414 1 97.75 211 CYS A CA 1
ATOM 1668 C C . CYS A 1 211 ? 0.718 21.75 -7.23 1 97.75 211 CYS A C 1
ATOM 1670 O O . CYS A 1 211 ? 0.325 22.266 -8.281 1 97.75 211 CYS A O 1
ATOM 1672 N N . TYR A 1 212 ? 1.878 21.953 -6.781 1 98.44 212 TYR A N 1
ATOM 1673 C CA . TYR A 1 212 ? 2.893 22.688 -7.52 1 98.44 212 TYR A CA 1
ATOM 1674 C C . TYR A 1 212 ? 4.289 22.172 -7.211 1 98.44 212 TYR A C 1
ATOM 1676 O O . TYR A 1 212 ? 4.496 21.5 -6.191 1 98.44 212 TYR A O 1
ATOM 1684 N N . ALA A 1 213 ? 5.188 22.391 -8.031 1 98.81 213 ALA A N 1
ATOM 1685 C CA . ALA A 1 213 ? 6.602 22.047 -7.895 1 98.81 213 ALA A CA 1
ATOM 1686 C C . ALA A 1 213 ? 7.484 23.031 -8.648 1 98.81 213 ALA A C 1
ATOM 1688 O O . ALA A 1 213 ? 7.02 23.719 -9.562 1 98.81 213 ALA A O 1
ATOM 1689 N N . SER A 1 214 ? 8.68 23.125 -8.242 1 98.88 214 SER A N 1
ATOM 1690 C CA . SER A 1 214 ? 9.617 24 -8.953 1 98.88 214 SER A CA 1
ATOM 1691 C C . SER A 1 214 ? 10.008 23.391 -10.305 1 98.88 214 SER A C 1
ATOM 1693 O O . SER A 1 214 ? 9.758 22.219 -10.555 1 98.88 214 SER A O 1
ATOM 1695 N N . ARG A 1 215 ? 10.641 24.234 -11.156 1 98.06 215 ARG A N 1
ATOM 1696 C CA . ARG A 1 215 ? 11.031 23.844 -12.508 1 98.06 215 ARG A CA 1
ATOM 1697 C C . ARG A 1 215 ? 11.906 22.594 -12.477 1 98.06 215 ARG A C 1
ATOM 1699 O O . ARG A 1 215 ? 11.836 21.766 -13.375 1 98.06 215 ARG A O 1
ATOM 1706 N N . ASP A 1 216 ? 12.672 22.453 -11.438 1 98.69 216 ASP A N 1
ATOM 1707 C CA . ASP A 1 216 ? 13.633 21.359 -11.32 1 98.69 216 ASP A CA 1
ATOM 1708 C C . ASP A 1 216 ? 12.922 20.016 -11.164 1 98.69 216 ASP A C 1
ATOM 1710 O O . ASP A 1 216 ? 13.5 18.953 -11.445 1 98.69 216 ASP A O 1
ATOM 1714 N N . PHE A 1 217 ? 11.688 19.969 -10.781 1 98.81 217 PHE A N 1
ATOM 1715 C CA . PHE A 1 217 ? 11 18.719 -10.477 1 98.81 217 PHE A CA 1
ATOM 1716 C C . PHE A 1 217 ? 9.805 18.516 -11.398 1 98.81 217 PHE A C 1
ATOM 1718 O O . PHE A 1 217 ? 9.266 17.422 -11.492 1 98.81 217 PHE A O 1
ATOM 1725 N N . LEU A 1 218 ? 9.391 19.578 -12.102 1 98.56 218 LEU A N 1
ATOM 1726 C CA . LEU A 1 218 ? 8.227 19.484 -12.984 1 98.56 218 LEU A CA 1
ATOM 1727 C C . LEU A 1 218 ? 8.453 18.438 -14.062 1 98.56 218 LEU A C 1
ATOM 1729 O O . LEU A 1 218 ? 9.484 18.453 -14.742 1 98.56 218 LEU A O 1
ATOM 1733 N N . GLY A 1 219 ? 7.465 17.516 -14.172 1 97.94 219 GLY A N 1
ATOM 1734 C CA . GLY A 1 219 ? 7.48 16.531 -15.242 1 97.94 219 GLY A CA 1
ATOM 1735 C C . GLY A 1 219 ? 8.383 15.344 -14.953 1 97.94 219 GLY A C 1
ATOM 1736 O O . GLY A 1 219 ? 8.539 14.461 -15.797 1 97.94 219 GLY A O 1
ATOM 1737 N N . LYS A 1 220 ? 8.922 15.273 -13.75 1 98.25 220 LYS A N 1
ATOM 1738 C CA . LYS A 1 220 ? 9.891 14.219 -13.461 1 98.25 220 LYS A CA 1
ATOM 1739 C C . LYS A 1 220 ? 9.195 12.961 -12.953 1 98.25 220 LYS A C 1
ATOM 1741 O O . LYS A 1 220 ? 9.68 11.844 -13.164 1 98.25 220 LYS A O 1
ATOM 1746 N N . SER A 1 221 ? 8.156 13.141 -12.305 1 98.56 221 SER A N 1
ATOM 1747 C CA . SER A 1 221 ? 7.492 12.008 -11.656 1 98.56 221 SER A CA 1
ATOM 1748 C C . SER A 1 221 ? 6.609 11.25 -12.641 1 98.56 221 SER A C 1
ATOM 1750 O O . SER A 1 221 ? 6.012 11.852 -13.539 1 98.56 221 SER A O 1
ATOM 1752 N N . ARG A 1 222 ? 6.473 9.93 -12.438 1 97.5 222 ARG A N 1
ATOM 1753 C CA . ARG A 1 222 ? 5.5 9.102 -13.141 1 97.5 222 ARG A 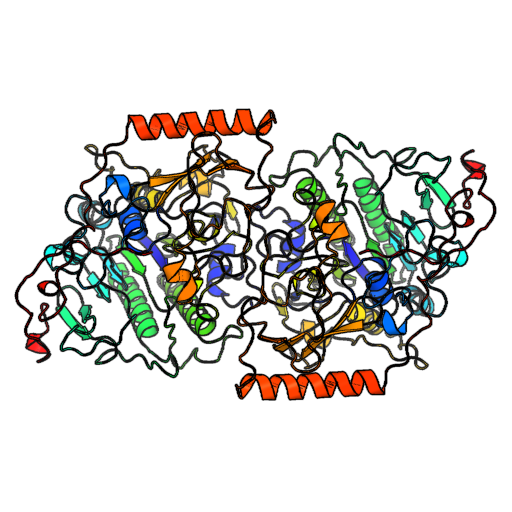CA 1
ATOM 1754 C C . ARG A 1 222 ? 4.086 9.352 -12.625 1 97.5 222 ARG A C 1
ATOM 1756 O O . ARG A 1 222 ? 3.107 8.953 -13.258 1 97.5 222 ARG A O 1
ATOM 1763 N N . ARG A 1 223 ? 3.902 10.039 -11.531 1 98 223 ARG A N 1
ATOM 1764 C CA . ARG A 1 223 ? 2.613 10.242 -10.883 1 98 223 ARG A CA 1
ATOM 1765 C C . ARG A 1 223 ? 1.987 11.562 -11.312 1 98 223 ARG A C 1
ATOM 1767 O O . ARG A 1 223 ? 0.931 11.953 -10.812 1 98 223 ARG A O 1
ATOM 1774 N N . GLY A 1 224 ? 2.639 12.312 -12.188 1 97.81 224 GLY A N 1
ATOM 1775 C CA . GLY A 1 224 ? 2.16 13.633 -12.555 1 97.81 224 GLY A CA 1
ATOM 1776 C C . GLY A 1 224 ? 2.564 14.711 -11.57 1 97.81 224 GLY A C 1
ATOM 1777 O O . GLY A 1 224 ? 3.584 14.586 -10.891 1 97.81 224 GLY A O 1
ATOM 1778 N N . LEU A 1 225 ? 1.8 15.812 -11.602 1 98.38 225 LEU A N 1
ATOM 1779 C CA . LEU A 1 225 ? 2.164 17 -10.828 1 98.38 225 LEU A CA 1
ATOM 1780 C C . LEU A 1 225 ? 2.211 16.672 -9.344 1 98.38 225 LEU A C 1
ATOM 1782 O O . LEU A 1 225 ? 3.055 17.203 -8.617 1 98.38 225 LEU A O 1
ATOM 1786 N N . TYR A 1 226 ? 1.305 15.875 -8.859 1 98.62 226 TYR A N 1
ATOM 1787 C CA . TYR A 1 226 ? 1.355 15.492 -7.457 1 98.62 226 TYR A CA 1
ATOM 1788 C C . TYR A 1 226 ? 2.682 14.82 -7.125 1 98.62 226 TYR A C 1
ATOM 1790 O O . TYR A 1 226 ? 3.303 15.125 -6.102 1 98.62 226 TYR A O 1
ATOM 1798 N N . GLY A 1 227 ? 3.064 13.867 -7.969 1 98.75 227 GLY A N 1
ATOM 1799 C CA . GLY A 1 227 ? 4.348 13.211 -7.766 1 98.75 227 GLY A CA 1
ATOM 1800 C C . GLY A 1 227 ? 5.52 14.172 -7.812 1 98.75 227 GLY A C 1
ATOM 1801 O O . GLY A 1 227 ? 6.484 14.023 -7.059 1 98.75 227 GLY A O 1
ATOM 1802 N N . ASP A 1 228 ? 5.434 15.148 -8.719 1 98.88 228 ASP A N 1
ATOM 1803 C CA . ASP A 1 228 ? 6.465 16.188 -8.789 1 98.88 228 ASP A CA 1
ATOM 1804 C C . ASP A 1 228 ? 6.609 16.906 -7.453 1 98.88 228 ASP A C 1
ATOM 1806 O O . ASP A 1 228 ? 7.723 17.141 -6.98 1 98.88 228 ASP A O 1
ATOM 1810 N N . ALA A 1 229 ? 5.477 17.25 -6.906 1 98.88 229 ALA A N 1
ATOM 1811 C CA . ALA A 1 229 ? 5.477 17.922 -5.609 1 98.88 229 ALA A CA 1
ATOM 1812 C C . ALA A 1 229 ? 6.086 17.031 -4.531 1 98.88 229 ALA A C 1
ATOM 1814 O O . ALA A 1 229 ? 6.887 17.484 -3.715 1 98.88 229 ALA A O 1
ATOM 1815 N N . VAL A 1 230 ? 5.715 15.742 -4.539 1 98.94 230 VAL A N 1
ATOM 1816 C CA . VAL A 1 230 ? 6.199 14.797 -3.535 1 98.94 230 VAL A CA 1
ATOM 1817 C C . VAL A 1 230 ? 7.711 14.617 -3.676 1 98.94 230 VAL A C 1
ATOM 1819 O O . VAL A 1 230 ? 8.43 14.562 -2.676 1 98.94 230 VAL A O 1
ATOM 1822 N N . MET A 1 231 ? 8.227 14.516 -4.906 1 98.94 231 MET A N 1
ATOM 1823 C CA . MET A 1 231 ? 9.664 14.406 -5.133 1 98.94 231 MET A CA 1
ATOM 1824 C C . MET A 1 231 ? 10.398 15.609 -4.551 1 98.94 231 MET A C 1
ATOM 1826 O O . MET A 1 231 ? 11.469 15.461 -3.953 1 98.94 231 MET A O 1
ATOM 1830 N N . GLU A 1 232 ? 9.859 16.766 -4.75 1 98.94 232 GLU A N 1
ATOM 1831 C CA . GLU A 1 232 ? 10.508 17.969 -4.242 1 98.94 232 GLU A CA 1
ATOM 1832 C C . GLU A 1 232 ? 10.477 18.016 -2.717 1 98.94 232 GLU A C 1
ATOM 1834 O O . GLU A 1 232 ? 11.445 18.438 -2.08 1 98.94 232 GLU A O 1
ATOM 1839 N N . LEU A 1 233 ? 9.375 17.672 -2.139 1 98.94 233 LEU A N 1
ATOM 1840 C CA . LEU A 1 233 ? 9.289 17.578 -0.685 1 98.94 233 LEU A CA 1
ATOM 1841 C C . LEU A 1 233 ? 10.312 16.578 -0.143 1 98.94 233 LEU A C 1
ATOM 1843 O O . LEU A 1 233 ? 10.969 16.844 0.865 1 98.94 233 LEU A O 1
ATOM 1847 N N . ASP A 1 234 ? 10.398 15.422 -0.779 1 98.94 234 ASP A N 1
ATOM 1848 C CA . ASP A 1 234 ? 11.406 14.43 -0.411 1 98.94 234 ASP A CA 1
ATOM 1849 C C . ASP A 1 234 ? 12.812 15.016 -0.474 1 98.94 234 ASP A C 1
ATOM 1851 O O . ASP A 1 234 ? 13.633 14.781 0.417 1 98.94 234 ASP A O 1
ATOM 1855 N N . TYR A 1 235 ? 13.07 15.727 -1.555 1 98.94 235 TYR A N 1
ATOM 1856 C CA . TYR A 1 235 ? 14.336 16.438 -1.692 1 98.94 235 TYR A CA 1
ATOM 1857 C C . TYR A 1 235 ? 14.578 17.375 -0.515 1 98.94 235 TYR A C 1
ATOM 1859 O O . TYR A 1 235 ? 15.68 17.422 0.029 1 98.94 235 TYR A O 1
ATOM 1867 N N . GLY A 1 236 ? 13.547 18.109 -0.161 1 98.94 236 GLY A N 1
ATOM 1868 C CA . GLY A 1 236 ? 13.641 18.984 0.993 1 98.94 236 GLY A CA 1
ATOM 1869 C C . GLY A 1 236 ? 14 18.25 2.271 1 98.94 236 GLY A C 1
ATOM 1870 O O . GLY A 1 236 ? 14.836 18.734 3.051 1 98.94 236 GLY A O 1
ATOM 1871 N N . VAL A 1 237 ? 13.375 17.109 2.52 1 98.94 237 VAL A N 1
ATOM 1872 C CA . VAL A 1 237 ? 13.727 16.266 3.662 1 98.94 237 VAL A CA 1
ATOM 1873 C C . VAL A 1 237 ? 15.219 15.922 3.613 1 98.94 237 VAL A C 1
ATOM 1875 O O . VAL A 1 237 ? 15.914 16.031 4.621 1 98.94 237 VAL A O 1
ATOM 1878 N N . GLY A 1 238 ? 15.68 15.523 2.457 1 98.94 238 GLY A N 1
ATOM 1879 C CA . GLY A 1 238 ? 17.094 15.227 2.285 1 98.94 238 GLY A CA 1
ATOM 1880 C C . GLY A 1 238 ? 17.984 16.406 2.625 1 98.94 238 GLY A C 1
ATOM 1881 O O . GLY A 1 238 ? 18.984 16.25 3.322 1 98.94 238 GLY A O 1
ATOM 1882 N N . GLN A 1 239 ? 17.625 17.609 2.131 1 98.94 239 GLN A N 1
ATOM 1883 C CA . GLN A 1 239 ? 18.422 18.812 2.389 1 98.94 239 GLN A CA 1
ATOM 1884 C C . GLN A 1 239 ? 18.5 19.109 3.885 1 98.94 239 GLN A C 1
ATOM 1886 O O . GLN A 1 239 ? 19.562 19.469 4.395 1 98.94 239 GLN A O 1
ATOM 1891 N N . ILE A 1 240 ? 17.422 18.969 4.578 1 98.94 240 ILE A N 1
ATOM 1892 C CA . ILE A 1 240 ? 17.375 19.25 6.008 1 98.94 240 ILE A CA 1
ATOM 1893 C C . ILE A 1 240 ? 18.234 18.25 6.762 1 98.94 240 ILE A C 1
ATOM 1895 O O . ILE A 1 240 ? 19.094 18.641 7.566 1 98.94 240 ILE A O 1
ATOM 1899 N N . LEU A 1 241 ? 18.078 16.953 6.492 1 98.88 241 LEU A N 1
ATOM 1900 C CA . LEU A 1 241 ? 18.844 15.922 7.195 1 98.88 241 LEU A CA 1
ATOM 1901 C C . LEU A 1 241 ? 20.328 16.047 6.883 1 98.88 241 LEU A C 1
ATOM 1903 O O . LEU A 1 241 ? 21.172 15.875 7.77 1 98.88 241 LEU A O 1
ATOM 1907 N N . ASN A 1 242 ? 20.672 16.312 5.605 1 98.81 242 ASN A N 1
ATOM 1908 C CA . ASN A 1 242 ? 22.062 16.484 5.227 1 98.81 242 ASN A CA 1
ATOM 1909 C C . ASN A 1 242 ? 22.688 17.703 5.922 1 98.81 242 ASN A C 1
ATOM 1911 O O . ASN A 1 242 ? 23.859 17.688 6.266 1 98.81 242 ASN A O 1
ATOM 1915 N N . THR A 1 243 ? 21.875 18.766 6.062 1 98.81 243 THR A N 1
ATOM 1916 C CA . THR A 1 243 ? 22.359 19.938 6.789 1 98.81 243 THR A CA 1
ATOM 1917 C C . THR A 1 243 ? 22.719 19.578 8.219 1 98.81 243 THR A C 1
ATOM 1919 O O . THR A 1 243 ? 23.75 20.016 8.734 1 98.81 243 THR A O 1
ATOM 1922 N N . LEU A 1 244 ? 21.922 18.797 8.891 1 98.75 244 LEU A N 1
ATOM 1923 C CA . LEU A 1 244 ? 22.219 18.344 10.25 1 98.75 244 LEU A CA 1
ATOM 1924 C C . LEU A 1 244 ? 23.516 17.562 10.297 1 98.75 244 LEU A C 1
ATOM 1926 O O . LEU A 1 244 ? 24.328 17.734 11.211 1 98.75 244 LEU A O 1
ATOM 1930 N N . ARG A 1 245 ? 23.734 16.641 9.336 1 98.31 245 ARG A N 1
ATOM 1931 C CA . ARG A 1 245 ? 24.953 15.836 9.266 1 98.31 245 ARG A CA 1
ATOM 1932 C C . ARG A 1 245 ? 26.172 16.719 9.016 1 98.31 245 ARG A C 1
ATOM 1934 O O . ARG A 1 245 ? 27.219 16.531 9.648 1 98.31 245 ARG A O 1
ATOM 1941 N N . ASN A 1 246 ? 26 17.672 8.086 1 98.38 246 ASN A N 1
ATOM 1942 C CA . ASN A 1 246 ? 27.109 18.562 7.734 1 98.38 246 ASN A CA 1
ATOM 1943 C C . ASN A 1 246 ? 27.531 19.422 8.922 1 98.38 246 ASN A C 1
ATOM 1945 O O . ASN A 1 246 ? 28.703 19.734 9.078 1 98.38 246 ASN A O 1
ATOM 1949 N N . LEU A 1 247 ? 26.609 19.797 9.727 1 98.06 247 LEU A N 1
ATOM 1950 C CA . LEU A 1 247 ? 26.859 20.625 10.898 1 98.06 247 LEU A CA 1
ATOM 1951 C C . LEU A 1 247 ? 27.266 19.75 12.094 1 98.06 247 LEU A C 1
ATOM 1953 O O . LEU A 1 247 ? 27.609 20.281 13.156 1 98.06 247 LEU A O 1
ATOM 1957 N N . LYS A 1 248 ? 27.188 18.391 11.984 1 97.12 248 LYS A N 1
ATOM 1958 C CA . LYS A 1 248 ? 27.547 17.406 13.008 1 97.12 248 LYS A CA 1
ATOM 1959 C C . LYS A 1 248 ? 26.656 17.547 14.234 1 97.12 248 LYS A C 1
ATOM 1961 O O . LYS A 1 248 ? 27.125 17.453 15.367 1 97.12 248 LYS A O 1
ATOM 1966 N N . ILE A 1 249 ? 25.391 17.828 13.961 1 97.44 249 ILE A N 1
ATOM 1967 C CA . ILE A 1 249 ? 24.469 17.922 15.086 1 97.44 249 ILE A CA 1
ATOM 1968 C C . ILE A 1 249 ? 23.375 16.875 14.945 1 97.44 249 ILE A C 1
ATOM 1970 O O . ILE A 1 249 ? 22.344 16.953 15.625 1 97.44 249 ILE A O 1
ATOM 1974 N N . GLU A 1 250 ? 23.484 15.906 14.016 1 97.56 250 GLU A N 1
ATOM 1975 C CA . GLU A 1 250 ? 22.484 14.875 13.789 1 97.56 250 GLU A CA 1
ATOM 1976 C C . GLU A 1 250 ? 22.25 14.039 15.039 1 97.56 250 GLU A C 1
ATOM 1978 O O . GLU A 1 250 ? 21.125 13.586 15.289 1 97.56 250 GLU A O 1
ATOM 1983 N N . ASN A 1 251 ? 23.297 13.812 15.852 1 96.81 251 ASN A N 1
ATOM 1984 C CA . ASN A 1 251 ? 23.203 12.977 17.047 1 96.81 251 ASN A CA 1
ATOM 1985 C C . ASN A 1 251 ? 22.5 13.719 18.188 1 96.81 251 ASN A C 1
ATOM 1987 O O . ASN A 1 251 ? 22.109 13.109 19.172 1 96.81 251 ASN A O 1
ATOM 1991 N N . ASN A 1 252 ? 22.344 14.992 18.016 1 97 252 ASN A N 1
ATOM 1992 C CA . ASN A 1 252 ? 21.656 15.805 19.016 1 97 252 ASN A CA 1
ATOM 1993 C C . ASN A 1 252 ? 20.375 16.406 18.469 1 97 252 ASN A C 1
ATOM 1995 O O . ASN A 1 252 ? 19.969 17.5 18.844 1 97 252 ASN A O 1
ATOM 1999 N N . THR A 1 253 ? 19.797 15.828 17.469 1 98.19 253 THR A N 1
ATOM 2000 C CA . THR A 1 253 ? 18.562 16.344 16.859 1 98.19 253 THR A CA 1
ATOM 2001 C C . THR A 1 253 ? 17.562 15.211 16.672 1 98.19 253 THR A C 1
ATOM 2003 O O . THR A 1 253 ? 17.859 14.195 16.047 1 98.19 253 THR A O 1
ATOM 2006 N N . PHE A 1 254 ? 16.391 15.367 17.266 1 97.88 254 PHE A N 1
ATOM 2007 C CA . PHE A 1 254 ? 15.25 14.5 17.016 1 97.88 254 PHE A CA 1
ATOM 2008 C C . PHE A 1 254 ? 14.422 15.016 15.844 1 97.88 254 PHE A C 1
ATOM 2010 O O . PHE A 1 254 ? 14.008 16.172 15.836 1 97.88 254 PHE A O 1
ATOM 2017 N N . VAL A 1 255 ? 14.234 14.195 14.805 1 98.75 255 VAL A N 1
ATOM 2018 C CA . VAL A 1 255 ? 13.438 14.578 13.648 1 98.75 255 VAL A CA 1
ATOM 2019 C C . VAL A 1 255 ? 12.266 13.625 13.477 1 98.75 255 VAL A C 1
ATOM 2021 O O . VAL A 1 255 ? 12.43 12.406 13.555 1 98.75 255 VAL A O 1
ATOM 2024 N N . PHE A 1 256 ? 11.078 14.148 13.305 1 98.75 256 PHE A N 1
ATOM 2025 C CA . PHE A 1 256 ? 9.875 13.359 13.078 1 98.75 256 PHE A CA 1
ATOM 2026 C C . PHE A 1 256 ? 9.156 13.812 11.812 1 98.75 256 PHE A C 1
ATOM 2028 O O . PHE A 1 256 ? 8.961 15.008 11.594 1 98.75 256 PHE A O 1
ATOM 2035 N N . PHE A 1 257 ? 8.844 12.875 10.938 1 98.94 257 PHE A N 1
ATOM 2036 C CA . PHE A 1 257 ? 8.125 13.125 9.688 1 98.94 257 PHE A CA 1
ATOM 2037 C C . PHE A 1 257 ? 6.719 12.539 9.75 1 98.94 257 PHE A C 1
ATOM 2039 O O . PHE A 1 257 ? 6.539 11.383 10.133 1 98.94 257 PHE A O 1
ATOM 2046 N N . THR A 1 258 ? 5.691 13.312 9.305 1 98.94 258 THR A N 1
ATOM 2047 C CA . THR A 1 258 ? 4.324 12.805 9.211 1 98.94 258 THR A CA 1
ATOM 2048 C C . THR A 1 258 ? 3.463 13.719 8.352 1 98.94 258 THR A C 1
ATOM 2050 O O . THR A 1 258 ? 3.984 14.516 7.566 1 98.94 258 THR A O 1
ATOM 2053 N N . SER A 1 259 ? 2.191 13.484 8.328 1 98.88 259 SER A N 1
ATOM 2054 C CA . SER A 1 259 ? 1.198 14.289 7.621 1 98.88 259 SER A CA 1
ATOM 2055 C C . SER A 1 259 ? 0.059 14.703 8.547 1 98.88 259 SER A C 1
ATOM 2057 O O . SER A 1 259 ? -0.125 14.117 9.617 1 98.88 259 SER A O 1
ATOM 2059 N N . ASP A 1 260 ? -0.631 15.719 8.156 1 98.69 260 ASP A N 1
ATOM 2060 C CA . ASP A 1 260 ? -1.629 16.281 9.062 1 98.69 260 ASP A CA 1
ATOM 2061 C C . ASP A 1 260 ? -2.941 15.508 8.984 1 98.69 260 ASP A C 1
ATOM 2063 O O . ASP A 1 260 ? -3.723 15.5 9.938 1 98.69 260 ASP A O 1
ATOM 2067 N N . ASN A 1 261 ? -3.266 14.891 7.93 1 98.75 261 ASN A N 1
ATOM 2068 C CA . ASN A 1 261 ? -4.383 13.977 7.699 1 98.75 261 ASN A CA 1
ATOM 2069 C C . ASN A 1 261 ? -4.172 13.141 6.438 1 98.75 261 ASN A C 1
ATOM 2071 O O . ASN A 1 261 ? -3.166 13.297 5.742 1 98.75 261 ASN A O 1
ATOM 2075 N N . GLY A 1 262 ? -5.062 12.188 6.207 1 98.56 262 GLY A N 1
ATOM 2076 C CA . GLY A 1 262 ? -4.949 11.359 5.016 1 98.56 262 GLY A CA 1
ATOM 2077 C C . GLY A 1 262 ? -5.062 12.156 3.727 1 98.56 262 GLY A C 1
ATOM 2078 O O . GLY A 1 262 ? -5.469 13.32 3.742 1 98.56 262 GLY A O 1
ATOM 2079 N N . ALA A 1 263 ? -4.758 11.555 2.623 1 98.62 263 ALA A N 1
ATOM 2080 C CA . ALA A 1 263 ? -4.777 12.188 1.309 1 98.62 263 ALA A CA 1
ATOM 2081 C C . ALA A 1 263 ? -6.184 12.672 0.954 1 98.62 263 ALA A C 1
ATOM 2083 O O . ALA A 1 263 ? -7.172 12 1.266 1 98.62 263 ALA A O 1
ATOM 2084 N N . ALA A 1 264 ? -6.242 13.82 0.291 1 98.12 264 ALA A N 1
ATOM 2085 C CA . ALA A 1 264 ? -7.504 14.406 -0.156 1 98.12 264 ALA A CA 1
ATOM 2086 C C . ALA A 1 264 ? -7.969 13.773 -1.467 1 98.12 264 ALA A C 1
ATOM 2088 O O . ALA A 1 264 ? -7.797 14.359 -2.539 1 98.12 264 ALA A O 1
ATOM 2089 N N . LEU A 1 265 ? -8.711 12.727 -1.393 1 97.88 265 LEU A N 1
ATOM 2090 C CA . LEU A 1 265 ? -9.031 11.922 -2.568 1 97.88 265 LEU A CA 1
ATOM 2091 C C . LEU A 1 265 ? -9.984 12.672 -3.494 1 97.88 265 LEU A C 1
ATOM 2093 O O . LEU A 1 265 ? -10.125 12.312 -4.668 1 97.88 265 LEU A O 1
ATOM 2097 N N . VAL A 1 266 ? -10.609 13.734 -3.045 1 96.88 266 VAL A N 1
ATOM 2098 C CA . VAL A 1 266 ? -11.477 14.562 -3.869 1 96.88 266 VAL A CA 1
ATOM 2099 C C . VAL A 1 266 ? -10.688 15.141 -5.043 1 96.88 266 VAL A C 1
ATOM 2101 O O . VAL A 1 266 ? -11.258 15.438 -6.094 1 96.88 266 VAL A O 1
ATOM 2104 N N . SER A 1 267 ? -9.398 15.219 -4.875 1 97.06 267 SER A N 1
ATOM 2105 C CA . SER A 1 267 ? -8.562 15.844 -5.887 1 97.06 267 SER A CA 1
ATOM 2106 C C . SER A 1 267 ? -8.109 14.828 -6.938 1 97.06 267 SER A C 1
ATOM 2108 O O . SER A 1 267 ? -7.312 15.148 -7.816 1 97.06 267 SER A O 1
ATOM 2110 N N . GLN A 1 268 ? -8.531 13.578 -6.836 1 96.38 268 GLN A N 1
ATOM 2111 C CA . GLN A 1 268 ? -8.336 12.531 -7.836 1 96.38 268 GLN A CA 1
ATOM 2112 C C . GLN A 1 268 ? -6.852 12.344 -8.141 1 96.38 268 GLN A C 1
ATOM 2114 O O . GLN A 1 268 ? -6.055 12.055 -7.242 1 96.38 268 GLN A O 1
ATOM 2119 N N . VAL A 1 269 ? -6.406 12.641 -9.359 1 95.88 269 VAL A N 1
ATOM 2120 C CA . VAL A 1 269 ? -5.035 12.336 -9.758 1 95.88 269 VAL A CA 1
ATOM 2121 C C . VAL A 1 269 ? -4.078 13.344 -9.133 1 95.88 269 VAL A C 1
ATOM 2123 O O . VAL A 1 269 ? -2.861 13.164 -9.164 1 95.88 269 VAL A O 1
ATOM 2126 N N . MET A 1 270 ? -4.582 14.383 -8.484 1 96.31 270 MET A N 1
ATOM 2127 C CA . MET A 1 270 ? -3.752 15.352 -7.777 1 96.31 270 MET A CA 1
ATOM 2128 C C . MET A 1 270 ? -3.717 15.055 -6.281 1 96.31 270 MET A C 1
ATOM 2130 O O . MET A 1 270 ? -3.307 15.898 -5.484 1 96.31 270 MET A O 1
ATOM 2134 N N . ALA A 1 271 ? -4.234 13.922 -5.887 1 97.56 271 ALA A N 1
ATOM 2135 C CA . ALA A 1 271 ? -4.207 13.492 -4.492 1 97.56 271 ALA A CA 1
ATOM 2136 C C . ALA A 1 271 ? -3.139 12.422 -4.27 1 97.56 271 ALA A C 1
ATOM 2138 O O . ALA A 1 271 ? -2.684 11.781 -5.219 1 97.56 271 ALA A O 1
ATOM 2139 N N . GLY A 1 272 ? -2.732 12.242 -3.014 1 97.38 272 GLY A N 1
ATOM 2140 C CA . GLY A 1 272 ? -1.865 11.141 -2.627 1 97.38 272 GLY A CA 1
ATOM 2141 C C . GLY A 1 272 ? -2.594 9.812 -2.525 1 97.38 272 GLY A C 1
ATOM 2142 O O . GLY A 1 272 ? -3.758 9.711 -2.918 1 97.38 272 GLY A O 1
ATOM 2143 N N . SER A 1 273 ? -1.818 8.781 -2.094 1 97.12 273 SER A N 1
ATOM 2144 C CA . SER A 1 273 ? -2.342 7.441 -1.845 1 97.12 273 SER A CA 1
ATOM 2145 C C . SER A 1 273 ? -2.389 7.137 -0.351 1 97.12 273 SER A C 1
ATOM 2147 O O . SER A 1 273 ? -1.444 7.441 0.38 1 97.12 273 SER A O 1
ATOM 2149 N N . ASN A 1 274 ? -3.484 6.613 0.077 1 97.25 274 ASN A N 1
ATOM 2150 C CA . ASN A 1 274 ? -3.586 6.219 1.478 1 97.25 274 ASN A CA 1
ATOM 2151 C C . ASN A 1 274 ? -3.223 4.75 1.675 1 97.25 274 ASN A C 1
ATOM 2153 O O . ASN A 1 274 ? -3.377 4.211 2.771 1 97.25 274 ASN A O 1
ATOM 2157 N N . GLY A 1 275 ? -2.678 4.086 0.657 1 94.25 275 GLY A N 1
ATOM 2158 C CA . GLY A 1 275 ? -2.346 2.676 0.75 1 94.25 275 GLY A CA 1
ATOM 2159 C C . GLY A 1 275 ? -3.566 1.776 0.794 1 94.25 275 GLY A C 1
ATOM 2160 O O . GLY A 1 275 ? -4.531 1.996 0.059 1 94.25 275 GLY A O 1
ATOM 2161 N N . PRO A 1 276 ? -3.506 0.693 1.577 1 94.62 276 PRO A N 1
ATOM 2162 C CA . PRO A 1 276 ? -4.625 -0.251 1.565 1 94.62 276 PRO A CA 1
ATOM 2163 C C . PRO A 1 276 ? -5.809 0.227 2.402 1 94.62 276 PRO A C 1
ATOM 2165 O O . PRO A 1 276 ? -6.789 -0.506 2.57 1 94.62 276 PRO A O 1
ATOM 2168 N N . PHE A 1 277 ? -5.785 1.389 2.885 1 98 277 PHE A N 1
ATOM 2169 C CA . PHE A 1 277 ? -6.766 1.841 3.865 1 98 277 PHE A CA 1
ATOM 2170 C C . PHE A 1 277 ? -8.016 2.379 3.174 1 98 277 PHE A C 1
ATOM 2172 O O . PHE A 1 277 ? -7.961 2.773 2.008 1 98 277 PHE A O 1
ATOM 2179 N N . LEU A 1 278 ? -9.078 2.369 3.889 1 98.25 278 LEU A N 1
ATOM 2180 C CA . LEU A 1 278 ? -10.375 2.773 3.359 1 98.25 278 LEU A CA 1
ATOM 2181 C C . LEU A 1 278 ? -10.5 4.293 3.33 1 98.25 278 LEU A C 1
ATOM 2183 O O . LEU A 1 278 ? -10.273 4.957 4.344 1 98.25 278 LEU A O 1
ATOM 2187 N N . CYS A 1 279 ? -10.789 4.906 2.188 1 98.44 279 CYS A N 1
ATOM 2188 C CA . CYS A 1 279 ? -11.141 6.305 1.956 1 98.44 279 CYS A CA 1
ATOM 2189 C C . CYS A 1 279 ? -9.977 7.227 2.297 1 98.44 279 CYS A C 1
ATOM 2191 O O . CYS A 1 279 ? -8.82 6.895 2.035 1 98.44 279 CYS A O 1
ATOM 2193 N N . GLY A 1 280 ? -10.297 8.539 2.623 1 98.5 280 GLY A N 1
ATOM 2194 C CA . GLY A 1 280 ? -9.258 9.531 2.836 1 98.5 280 GLY A CA 1
ATOM 2195 C C . GLY A 1 280 ? -9.727 10.711 3.666 1 98.5 280 GLY A C 1
ATOM 2196 O O . GLY A 1 280 ? -10.664 10.594 4.453 1 98.5 280 GLY A O 1
ATOM 2197 N N . LYS A 1 281 ? -9 11.805 3.5 1 98.44 281 LYS A N 1
ATOM 2198 C CA . LYS A 1 281 ? -9.32 13.062 4.184 1 98.44 281 LYS A CA 1
ATOM 2199 C C . LYS A 1 281 ? -10.828 13.25 4.301 1 98.44 281 LYS A C 1
ATOM 2201 O O . LYS A 1 281 ? -11.578 12.914 3.379 1 98.44 281 LYS A O 1
ATOM 2206 N N . GLN A 1 282 ? -11.328 13.812 5.402 1 98.25 282 GLN A N 1
ATOM 2207 C CA . GLN A 1 282 ? -12.727 14.125 5.703 1 98.25 282 GLN A CA 1
ATOM 2208 C C . GLN A 1 282 ? -13.445 12.906 6.277 1 98.25 282 GLN A C 1
ATOM 2210 O O . GLN A 1 282 ? -14.555 13.023 6.805 1 98.25 282 GLN A O 1
ATOM 2215 N N . THR A 1 283 ? -12.844 11.695 6.273 1 98.62 283 THR A N 1
ATOM 2216 C CA . THR A 1 283 ? -13.508 10.508 6.809 1 98.62 283 THR A CA 1
ATOM 2217 C C . THR A 1 283 ? -12.742 9.953 8.008 1 98.62 283 THR A C 1
ATOM 2219 O O . THR A 1 283 ? -11.539 10.203 8.148 1 98.62 283 THR A O 1
ATOM 2222 N N . THR A 1 284 ? -13.422 9.18 8.875 1 98.56 284 THR A N 1
ATOM 2223 C CA . THR A 1 284 ? -12.789 8.609 10.062 1 98.56 284 THR A CA 1
ATOM 2224 C C . THR A 1 284 ? -12.406 7.152 9.82 1 98.56 284 THR A C 1
ATOM 2226 O O . THR A 1 284 ? -12.18 6.398 10.766 1 98.56 284 THR A O 1
ATOM 2229 N N . PHE A 1 285 ? -12.453 6.727 8.531 1 98.81 285 PHE A N 1
ATOM 2230 C CA . PHE A 1 285 ? -11.844 5.445 8.18 1 98.81 285 PHE A CA 1
ATOM 2231 C C . PHE A 1 285 ? -10.328 5.531 8.258 1 98.81 285 PHE A C 1
ATOM 2233 O O . PHE A 1 285 ? -9.766 6.617 8.43 1 98.81 285 PHE A O 1
ATOM 2240 N N . GLU A 1 286 ? -9.648 4.387 8.188 1 98.75 286 GLU A N 1
ATOM 2241 C CA . GLU A 1 286 ? -8.203 4.367 8.352 1 98.75 286 GLU A CA 1
ATOM 2242 C C . GLU A 1 286 ? -7.52 5.316 7.371 1 98.75 286 GLU A C 1
ATOM 2244 O O . GLU A 1 286 ? -6.551 5.992 7.727 1 98.75 286 GLU A O 1
ATOM 2249 N N . GLY A 1 287 ? -8.023 5.434 6.168 1 98.62 287 GLY A N 1
ATOM 2250 C CA . GLY A 1 287 ? -7.387 6.242 5.141 1 98.62 287 GLY A CA 1
ATOM 2251 C C . GLY A 1 287 ? -7.445 7.73 5.434 1 98.62 287 GLY A C 1
ATOM 2252 O O . GLY A 1 287 ? -6.688 8.516 4.859 1 98.62 287 GLY A O 1
ATOM 2253 N N . GLY A 1 288 ? -8.344 8.156 6.301 1 98.69 288 GLY A N 1
ATOM 2254 C CA . GLY A 1 288 ? -8.469 9.562 6.633 1 98.69 288 GLY A CA 1
ATOM 2255 C C . GLY A 1 288 ? -7.586 9.984 7.789 1 98.69 288 GLY A C 1
ATOM 2256 O O . GLY A 1 288 ? -7.27 11.172 7.941 1 98.69 288 GLY A O 1
ATOM 2257 N N . MET A 1 289 ? -7.164 8.953 8.578 1 98.75 289 MET A N 1
ATOM 2258 C CA . MET A 1 289 ? -6.566 9.398 9.836 1 98.75 289 MET A CA 1
ATOM 2259 C C . MET A 1 289 ? -5.246 8.68 10.094 1 98.75 289 MET A C 1
ATOM 2261 O O . MET A 1 289 ? -4.469 9.086 10.961 1 98.75 289 MET A O 1
ATOM 2265 N N . ARG A 1 290 ? -4.953 7.551 9.469 1 98.69 290 ARG A N 1
ATOM 2266 C CA . ARG A 1 290 ? -3.672 6.871 9.633 1 98.69 290 ARG A CA 1
ATOM 2267 C C . ARG A 1 290 ? -2.609 7.484 8.719 1 98.69 290 ARG A C 1
ATOM 2269 O O . ARG A 1 290 ? -2.795 7.555 7.504 1 98.69 290 ARG A O 1
ATOM 2276 N N . GLU A 1 291 ? -1.477 7.855 9.266 1 98.81 291 GLU A N 1
ATOM 2277 C CA . GLU A 1 291 ? -0.548 8.734 8.555 1 98.81 291 GLU A CA 1
ATOM 2278 C C . GLU A 1 291 ? 0.829 8.086 8.43 1 98.81 291 GLU A C 1
ATOM 2280 O O . GLU A 1 291 ? 1.19 7.219 9.227 1 98.81 291 GLU A O 1
ATOM 2285 N N . PRO A 1 292 ? 1.582 8.461 7.355 1 98.75 292 PRO A N 1
ATOM 2286 C CA . PRO A 1 292 ? 2.996 8.086 7.355 1 98.75 292 PRO A CA 1
ATOM 2287 C C . PRO A 1 292 ? 3.775 8.711 8.508 1 98.75 292 PRO A C 1
ATOM 2289 O O . PRO A 1 292 ? 3.572 9.883 8.828 1 98.75 292 PRO A O 1
ATOM 2292 N N . ALA A 1 293 ? 4.621 7.938 9.102 1 98.69 293 ALA A N 1
ATOM 2293 C CA . ALA A 1 293 ? 5.348 8.438 10.266 1 98.69 293 ALA A CA 1
ATOM 2294 C C . ALA A 1 293 ? 6.727 7.805 10.367 1 98.69 293 ALA A C 1
ATOM 2296 O O . ALA A 1 293 ? 6.863 6.582 10.266 1 98.69 293 ALA A O 1
ATOM 2297 N N . ILE A 1 294 ? 7.738 8.594 10.461 1 98.56 294 ILE A N 1
ATOM 2298 C CA . ILE A 1 294 ? 9.125 8.172 10.633 1 98.56 294 ILE A CA 1
ATOM 2299 C C . ILE A 1 294 ? 9.781 8.992 11.734 1 98.56 294 ILE A C 1
ATOM 2301 O O . ILE A 1 294 ? 9.695 10.227 11.734 1 98.56 294 ILE A O 1
ATOM 2305 N N . ALA A 1 295 ? 10.367 8.359 12.688 1 97.81 295 ALA A N 1
ATOM 2306 C CA . ALA A 1 295 ? 11.234 9.008 13.672 1 97.81 295 ALA A CA 1
ATOM 2307 C C . ALA A 1 295 ? 12.703 8.734 13.375 1 97.81 295 ALA A C 1
ATOM 2309 O O . ALA A 1 295 ? 13.07 7.617 13 1 97.81 295 ALA A O 1
ATOM 2310 N N . TRP A 1 296 ? 13.531 9.758 13.484 1 97.81 296 TRP A N 1
ATOM 2311 C CA . TRP A 1 296 ? 14.945 9.688 13.148 1 97.81 296 TRP A CA 1
ATOM 2312 C C . TRP A 1 296 ? 15.789 10.422 14.188 1 97.81 296 TRP A C 1
ATOM 2314 O O . TRP A 1 296 ? 15.609 11.617 14.414 1 97.81 296 TRP A O 1
ATOM 2324 N N . TRP A 1 297 ? 16.609 9.688 14.836 1 96.88 297 TRP A N 1
ATOM 2325 C CA . TRP A 1 297 ? 17.531 10.164 15.859 1 96.88 297 TRP A CA 1
ATOM 2326 C C . TRP A 1 297 ? 18.719 9.227 15.992 1 96.88 297 TRP A C 1
ATOM 2328 O O . TRP A 1 297 ? 18.781 8.406 16.922 1 96.88 297 TRP A O 1
ATOM 2338 N N . PRO A 1 298 ? 19.719 9.258 15.102 1 93.44 298 PRO A N 1
ATOM 2339 C CA . PRO A 1 298 ? 20.781 8.258 14.938 1 93.44 298 PRO A CA 1
ATOM 2340 C C . PRO A 1 298 ? 21.438 7.875 16.266 1 93.44 298 PRO A C 1
ATOM 2342 O O . PRO A 1 298 ? 21.844 6.727 16.438 1 93.44 298 PRO A O 1
ATOM 2345 N N . SER A 1 299 ? 21.578 8.641 17.266 1 88.06 299 SER A N 1
ATOM 2346 C CA . SER A 1 299 ? 22.297 8.266 18.484 1 88.06 299 SER A CA 1
ATOM 2347 C C . SER A 1 299 ? 21.375 7.57 19.484 1 88.06 299 SER A C 1
ATOM 2349 O O . SER A 1 299 ? 21.844 6.934 20.422 1 88.06 299 SER A O 1
ATOM 2351 N N . VAL A 1 300 ? 20.156 7.516 19.188 1 88.88 300 VAL A N 1
ATOM 2352 C CA . VAL A 1 300 ? 19.203 7.023 20.188 1 88.88 300 VAL A CA 1
ATOM 2353 C C . VAL A 1 300 ? 18.344 5.922 19.562 1 88.88 300 VAL A C 1
ATOM 2355 O O . VAL A 1 300 ? 18.047 4.926 20.234 1 88.88 300 VAL A O 1
ATOM 2358 N N . VAL A 1 301 ? 17.969 6.062 18.312 1 87.62 301 VAL A N 1
ATOM 2359 C CA . VAL A 1 301 ? 17.078 5.129 17.609 1 87.62 301 VAL A CA 1
ATOM 2360 C C . VAL A 1 301 ? 17.906 4.18 16.75 1 87.62 301 VAL A C 1
ATOM 2362 O O . VAL A 1 301 ? 18.625 4.613 15.844 1 87.62 301 VAL A O 1
ATOM 2365 N N . PRO A 1 302 ? 17.891 2.881 17.109 1 87.88 302 PRO A N 1
ATOM 2366 C CA . PRO A 1 302 ? 18.547 1.956 16.188 1 87.88 302 PRO A CA 1
ATOM 2367 C C . PRO A 1 302 ? 17.953 1.999 14.773 1 87.88 302 PRO A C 1
ATOM 2369 O O . PRO A 1 302 ? 16.734 2.154 14.625 1 87.88 302 PRO A O 1
ATOM 2372 N N . PRO A 1 303 ? 18.828 1.833 13.781 1 91.31 303 PRO A N 1
ATOM 2373 C CA . PRO A 1 303 ? 18.328 1.948 12.406 1 91.31 303 PRO A CA 1
ATOM 2374 C C . PRO A 1 303 ? 17.422 0.792 12.008 1 91.31 303 PRO A C 1
ATOM 2376 O O . PRO A 1 303 ? 17.594 -0.33 12.492 1 91.31 303 PRO A O 1
ATOM 2379 N N . GLY A 1 304 ? 16.484 1.102 11.125 1 90.81 304 GLY A N 1
ATOM 2380 C CA . GLY A 1 304 ? 15.68 0.1 10.438 1 90.81 304 GLY A CA 1
ATOM 2381 C C . GLY A 1 304 ? 14.641 -0.554 11.328 1 90.81 304 GLY A C 1
ATOM 2382 O O . GLY A 1 304 ? 14.305 -1.726 11.141 1 90.81 304 GLY A O 1
ATOM 2383 N N . GLN A 1 305 ? 14.133 0.169 12.375 1 93.62 305 GLN A N 1
ATOM 2384 C CA . GLN A 1 305 ? 13.156 -0.396 13.297 1 93.62 305 GLN A CA 1
ATOM 2385 C C . GLN A 1 305 ? 11.727 -0.129 12.82 1 93.62 305 GLN A C 1
ATOM 2387 O O . GLN A 1 305 ? 11.492 0.808 12.055 1 93.62 305 GLN A O 1
ATOM 2392 N N . VAL A 1 306 ? 10.828 -1.029 13.219 1 95.56 306 VAL A N 1
ATOM 2393 C CA . VAL A 1 306 ? 9.391 -0.876 13.008 1 95.56 306 VAL A CA 1
ATOM 2394 C C . VAL A 1 306 ? 8.672 -0.852 14.352 1 95.56 306 VAL A C 1
ATOM 2396 O O . VAL A 1 306 ? 8.891 -1.719 15.203 1 95.56 306 VAL A O 1
ATOM 2399 N N . SER A 1 307 ? 7.898 0.158 14.57 1 96.75 307 SER A N 1
ATOM 2400 C CA . SER A 1 307 ? 7.082 0.225 15.773 1 96.75 307 SER A CA 1
ATOM 2401 C C . SER A 1 307 ? 5.602 0.042 15.453 1 96.75 307 SER A C 1
ATOM 2403 O O . SER A 1 307 ? 5.082 0.658 14.523 1 96.75 307 SER A O 1
ATOM 2405 N N . HIS A 1 308 ? 4.93 -0.772 16.266 1 96.19 308 HIS A N 1
ATOM 2406 C CA . HIS A 1 308 ? 3.492 -0.978 16.141 1 96.19 308 HIS A CA 1
ATOM 2407 C C . HIS A 1 308 ? 2.738 -0.306 17.281 1 96.19 308 HIS A C 1
ATOM 2409 O O . HIS A 1 308 ? 1.556 -0.579 17.5 1 96.19 308 HIS A O 1
ATOM 2415 N N . GLN A 1 309 ? 3.473 0.491 18.031 1 97.62 309 GLN A N 1
ATOM 2416 C CA . GLN A 1 309 ? 2.83 1.268 19.094 1 97.62 309 GLN A CA 1
ATOM 2417 C C . GLN A 1 309 ? 1.774 2.209 18.516 1 97.62 309 GLN A C 1
ATOM 2419 O O . GLN A 1 309 ? 2.088 3.074 17.688 1 97.62 309 GLN A O 1
ATOM 2424 N N . ALA A 1 310 ? 0.461 1.963 18.953 1 98.12 310 ALA A N 1
ATOM 2425 C CA . ALA A 1 310 ? -0.556 2.945 18.578 1 98.12 310 ALA A CA 1
ATOM 2426 C C . ALA A 1 310 ? -0.174 4.34 19.062 1 98.12 310 ALA A C 1
ATOM 2428 O O . ALA A 1 310 ? 0.073 4.543 20.266 1 98.12 310 ALA A O 1
ATOM 2429 N N . SER A 1 311 ? -0.074 5.242 18.109 1 98.5 311 SER A N 1
ATOM 2430 C CA . SER A 1 311 ? 0.373 6.598 18.406 1 98.5 311 SER A CA 1
ATOM 2431 C C . SER A 1 311 ? -0.444 7.633 17.641 1 98.5 311 SER A C 1
ATOM 2433 O O . SER A 1 311 ? -1.081 7.309 16.641 1 98.5 311 SER A O 1
ATOM 2435 N N . THR A 1 312 ? -0.496 8.812 18.172 1 98.75 312 THR A N 1
ATOM 2436 C CA . THR A 1 312 ? -1.211 9.914 17.547 1 98.75 312 THR A CA 1
ATOM 2437 C C . THR A 1 312 ? -0.325 11.156 17.453 1 98.75 312 THR A C 1
ATOM 2439 O O . THR A 1 312 ? 0.742 11.203 18.078 1 98.75 312 THR A O 1
ATOM 2442 N N . VAL A 1 313 ? -0.779 12.141 16.703 1 98.81 313 VAL A N 1
ATOM 2443 C CA . VAL A 1 313 ? -0.036 13.391 16.531 1 98.81 313 VAL A CA 1
ATOM 2444 C C . VAL A 1 313 ? 0.106 14.086 17.891 1 98.81 313 VAL A C 1
ATOM 2446 O O . VAL A 1 313 ? 1.08 14.805 18.125 1 98.81 313 VAL A O 1
ATOM 2449 N N . MET A 1 314 ? -0.788 13.859 18.844 1 98.88 314 MET A N 1
ATOM 2450 C CA . MET A 1 314 ? -0.735 14.484 20.156 1 98.88 314 MET A CA 1
ATOM 2451 C C . MET A 1 314 ? 0.454 13.969 20.953 1 98.88 314 MET A C 1
ATOM 2453 O O . MET A 1 314 ? 0.951 14.648 21.859 1 98.88 314 MET A O 1
ATOM 2457 N N . ASP A 1 315 ? 0.872 12.797 20.672 1 98.81 315 ASP A N 1
ATOM 2458 C CA . ASP A 1 315 ? 2.025 12.227 21.359 1 98.81 315 ASP A CA 1
ATOM 2459 C C . ASP A 1 315 ? 3.297 13.008 21.031 1 98.81 315 ASP A C 1
ATOM 2461 O O . ASP A 1 315 ? 4.234 13.039 21.844 1 98.81 315 ASP A O 1
ATOM 2465 N N . LEU A 1 316 ? 3.348 13.617 19.828 1 98.88 316 LEU A N 1
ATOM 2466 C CA . LEU A 1 316 ? 4.512 14.422 19.469 1 98.88 316 LEU A CA 1
ATOM 2467 C C . LEU A 1 316 ? 4.684 15.594 20.438 1 98.88 316 LEU A C 1
ATOM 2469 O O . LEU A 1 316 ? 5.809 15.984 20.75 1 98.88 316 LEU A O 1
ATOM 2473 N N . PHE A 1 317 ? 3.568 16.188 20.891 1 98.81 317 PHE A N 1
ATOM 2474 C CA . PHE A 1 317 ? 3.592 17.219 21.922 1 98.81 317 PHE A CA 1
ATOM 2475 C C . PHE A 1 317 ? 4.289 16.719 23.188 1 98.81 317 PHE A C 1
ATOM 2477 O O . PHE A 1 317 ? 5.219 17.344 23.672 1 98.81 317 PHE A O 1
ATOM 2484 N N . SER A 1 318 ? 3.883 15.555 23.656 1 98.69 318 SER A N 1
ATOM 2485 C CA . SER A 1 318 ? 4.391 14.992 24.891 1 98.69 318 SER A CA 1
ATOM 2486 C C . SER A 1 318 ? 5.828 14.508 24.734 1 98.69 318 SER A C 1
ATOM 2488 O O . SER A 1 318 ? 6.637 14.625 25.656 1 98.69 318 SER A O 1
ATOM 2490 N N . VAL A 1 319 ? 6.145 13.938 23.594 1 98.06 319 VAL A N 1
ATOM 2491 C CA . VAL A 1 319 ? 7.516 13.516 23.312 1 98.06 319 VAL A CA 1
ATOM 2492 C C . VAL A 1 319 ? 8.445 14.727 23.328 1 98.06 319 VAL A C 1
ATOM 2494 O O . VAL A 1 319 ? 9.508 14.695 23.953 1 98.06 319 VAL A O 1
ATOM 2497 N N . ALA A 1 320 ? 8.055 15.805 22.656 1 98.69 320 ALA A N 1
ATOM 2498 C CA . ALA A 1 320 ? 8.867 17.016 22.609 1 98.69 320 ALA A CA 1
ATOM 2499 C C . ALA A 1 320 ? 9.094 17.594 24 1 98.69 320 ALA A C 1
ATOM 2501 O O . ALA A 1 320 ? 10.211 18 24.328 1 98.69 320 ALA A O 1
ATOM 2502 N N . LEU A 1 321 ? 8.062 17.625 24.812 1 98.56 321 LEU A N 1
ATOM 2503 C CA . LEU A 1 321 ? 8.211 18.094 26.188 1 98.56 321 LEU A CA 1
ATOM 2504 C C . LEU A 1 321 ? 9.195 17.219 26.969 1 98.56 321 LEU A C 1
ATOM 2506 O O . LEU A 1 321 ? 10.016 17.734 27.734 1 98.56 321 LEU A O 1
ATOM 2510 N N . GLY A 1 322 ? 9.047 15.906 26.766 1 97.56 322 GLY A N 1
ATOM 2511 C CA . GLY A 1 322 ? 9.984 14.992 27.406 1 97.56 322 GLY A CA 1
ATOM 2512 C C . GLY A 1 322 ? 11.43 15.234 26.984 1 97.56 322 GLY A C 1
ATOM 2513 O O . GLY A 1 322 ? 12.328 15.242 27.828 1 97.56 322 GLY A O 1
ATOM 2514 N N . LEU A 1 323 ? 11.633 15.453 25.734 1 97 323 LEU A N 1
ATOM 2515 C CA . LEU A 1 323 ? 12.969 15.711 25.203 1 97 323 LEU A CA 1
ATOM 2516 C C . LEU A 1 323 ? 13.555 17 25.781 1 97 323 LEU A C 1
ATOM 2518 O O . LEU A 1 323 ? 14.758 17.094 26.016 1 97 323 LEU A O 1
ATOM 2522 N N . ALA A 1 324 ? 12.695 17.953 26.031 1 97.69 324 ALA A N 1
ATOM 2523 C CA . ALA A 1 324 ? 13.117 19.266 26.516 1 97.69 324 ALA A CA 1
ATOM 2524 C C . ALA A 1 324 ? 13.094 19.328 28.031 1 97.69 324 ALA A C 1
ATOM 2526 O O . ALA A 1 324 ? 13.461 20.344 28.625 1 97.69 324 ALA A O 1
ATOM 2527 N N . SER A 1 325 ? 12.672 18.25 28.688 1 96.88 325 SER A N 1
ATOM 2528 C CA . SER A 1 325 ? 12.531 18.203 30.141 1 96.88 325 SER A CA 1
ATOM 2529 C C . SER A 1 325 ? 11.617 19.297 30.656 1 96.88 325 SER A C 1
ATOM 2531 O O . SER A 1 325 ? 11.961 20.016 31.609 1 96.88 325 SER A O 1
ATOM 2533 N N . VAL A 1 326 ? 10.539 19.5 29.953 1 97 326 VAL A N 1
ATOM 2534 C CA . VAL A 1 326 ? 9.5 20.453 30.328 1 97 326 VAL A CA 1
ATOM 2535 C C . VAL A 1 326 ? 8.258 19.703 30.797 1 97 326 VAL A C 1
ATOM 2537 O O . VAL A 1 326 ? 7.863 18.703 30.188 1 97 326 VAL A O 1
ATOM 2540 N N . GLU A 1 327 ? 7.66 20.141 31.844 1 95.75 327 GLU A N 1
ATOM 2541 C CA . GLU A 1 327 ? 6.422 19.531 32.312 1 95.75 327 GLU A CA 1
ATOM 2542 C C . GLU A 1 327 ? 5.223 20.016 31.516 1 95.75 327 GLU A C 1
ATOM 2544 O O . GLU A 1 327 ? 5.16 21.188 31.141 1 95.75 327 GLU A O 1
ATOM 2549 N N . ALA A 1 328 ? 4.289 19.172 31.281 1 96.69 328 ALA A N 1
ATOM 2550 C CA . ALA A 1 328 ? 3.035 19.562 30.641 1 96.69 328 ALA A CA 1
ATOM 2551 C C . ALA A 1 328 ? 2.195 20.438 31.578 1 96.69 328 ALA A C 1
ATOM 2553 O O . ALA A 1 328 ? 2.326 20.344 32.812 1 96.69 328 ALA A O 1
ATOM 2554 N N . PRO A 1 329 ? 1.331 21.203 30.953 1 96.19 329 PRO A N 1
ATOM 2555 C CA . PRO A 1 329 ? 0.403 21.953 31.812 1 96.19 329 PRO A CA 1
ATOM 2556 C C . PRO A 1 329 ? -0.441 21.047 32.688 1 96.19 329 PRO A C 1
ATOM 2558 O O . PRO A 1 329 ? -0.889 19.984 32.281 1 96.19 329 PRO A O 1
ATOM 2561 N N . LYS A 1 330 ? -0.646 21.484 33.938 1 95.12 330 LYS A N 1
ATOM 2562 C CA . LYS A 1 330 ? -1.318 20.641 34.906 1 95.12 330 LYS A CA 1
ATOM 2563 C C . LYS A 1 330 ? -2.799 20.984 35 1 95.12 330 LYS A C 1
ATOM 2565 O O . LYS A 1 330 ? -3.582 20.234 35.594 1 95.12 330 LYS A O 1
ATOM 2570 N N . ASP A 1 331 ? -3.254 22.062 34.469 1 95.44 331 ASP A N 1
ATOM 2571 C CA . ASP A 1 331 ? -4.617 22.562 34.656 1 95.44 331 ASP A CA 1
ATOM 2572 C C . ASP A 1 331 ? -5.535 22.031 33.562 1 95.44 331 ASP A C 1
ATOM 2574 O O . ASP A 1 331 ? -6.672 22.5 33.406 1 95.44 331 ASP A O 1
ATOM 2578 N N . ARG A 1 332 ? -5.047 21.188 32.719 1 95.38 332 ARG A N 1
ATOM 2579 C CA . ARG A 1 332 ? -5.84 20.609 31.625 1 95.38 332 ARG A CA 1
ATOM 2580 C C . ARG A 1 332 ? -5.383 19.188 31.297 1 95.38 332 ARG A C 1
ATOM 2582 O O . ARG A 1 332 ? -4.238 18.828 31.578 1 95.38 332 ARG A O 1
ATOM 2589 N N . LEU A 1 333 ? -6.309 18.453 30.75 1 96.44 333 LEU A N 1
ATOM 2590 C CA . LEU A 1 333 ? -5.988 17.094 30.359 1 96.44 333 LEU A CA 1
ATOM 2591 C C . LEU A 1 333 ? -5.219 17.062 29.047 1 96.44 333 LEU A C 1
ATOM 2593 O O . LEU A 1 333 ? -5.645 17.672 28.062 1 96.44 333 LEU A O 1
ATOM 2597 N N . ILE A 1 334 ? -4.078 16.453 29.016 1 98 334 ILE A N 1
ATOM 2598 C CA . ILE A 1 334 ? -3.279 16.219 27.812 1 98 334 ILE A CA 1
ATOM 2599 C C . ILE A 1 334 ? -3.525 14.797 27.297 1 98 334 ILE A C 1
ATOM 2601 O O . ILE A 1 334 ? -3.371 13.828 28.047 1 98 334 ILE A O 1
ATOM 2605 N N . ASP A 1 335 ? -3.943 14.719 26.047 1 98.31 335 ASP A N 1
ATOM 2606 C CA . ASP A 1 335 ? -4.293 13.422 25.469 1 98.31 335 ASP A CA 1
ATOM 2607 C C . ASP A 1 335 ? -3.043 12.656 25.047 1 98.31 335 ASP A C 1
ATOM 2609 O O . ASP A 1 335 ? -3.049 11.422 25 1 98.31 335 ASP A O 1
ATOM 2613 N N . GLY A 1 336 ? -1.947 13.359 24.688 1 97.94 336 GLY A N 1
ATOM 2614 C CA . GLY A 1 336 ? -0.713 12.727 24.266 1 97.94 336 GLY A CA 1
ATOM 2615 C C . GLY A 1 336 ? 0.082 12.117 25.406 1 97.94 336 GLY A C 1
ATOM 2616 O O . GLY A 1 336 ? -0.04 12.555 26.547 1 97.94 336 GLY A O 1
ATOM 2617 N N . MET A 1 337 ? 0.88 11.141 25.031 1 97.06 337 MET A N 1
ATOM 2618 C CA . MET A 1 337 ? 1.814 10.492 25.938 1 97.06 337 MET A CA 1
ATOM 2619 C C . MET A 1 337 ? 3.232 10.523 25.391 1 97.06 337 MET A C 1
ATOM 2621 O O . MET A 1 337 ? 3.426 10.516 24.172 1 97.06 337 MET A O 1
ATOM 2625 N N . ASN A 1 338 ? 4.18 10.656 26.312 1 97.19 338 ASN A N 1
ATOM 2626 C CA . ASN A 1 338 ? 5.555 10.484 25.859 1 97.19 338 ASN A CA 1
ATOM 2627 C C . ASN A 1 338 ? 5.848 9.031 25.5 1 97.19 338 ASN A C 1
ATOM 2629 O O . ASN A 1 338 ? 6.309 8.258 26.344 1 97.19 338 ASN A O 1
ATOM 2633 N N . LEU A 1 339 ? 5.723 8.703 24.203 1 96.5 339 LEU A N 1
ATOM 2634 C CA . LEU A 1 339 ? 5.82 7.312 23.766 1 96.5 339 LEU A CA 1
ATOM 2635 C C . LEU A 1 339 ? 7.215 7.008 23.234 1 96.5 339 LEU A C 1
ATOM 2637 O O . LEU A 1 339 ? 7.449 5.926 22.688 1 96.5 339 LEU A O 1
ATOM 2641 N N . LEU A 1 340 ? 8.156 7.945 23.406 1 93.69 340 LEU A N 1
ATOM 2642 C CA . LEU A 1 340 ? 9.508 7.742 22.891 1 93.69 340 LEU A CA 1
ATOM 2643 C C . LEU A 1 340 ? 10.109 6.457 23.453 1 93.69 340 LEU A C 1
ATOM 2645 O O . LEU A 1 340 ? 10.711 5.676 22.719 1 93.69 340 LEU A O 1
ATOM 2649 N N . PRO A 1 341 ? 9.938 6.133 24.734 1 92.75 341 PRO A N 1
ATOM 2650 C CA . PRO A 1 341 ? 10.484 4.867 25.234 1 92.75 341 PRO A CA 1
ATOM 2651 C C . PRO A 1 341 ? 9.891 3.65 24.516 1 92.75 341 PRO A C 1
ATOM 2653 O O . PRO A 1 341 ? 10.617 2.695 24.219 1 92.75 341 PRO A O 1
ATOM 2656 N N . SER A 1 342 ? 8.586 3.758 24.219 1 94 342 SER A N 1
ATOM 2657 C CA . SER A 1 342 ? 7.953 2.654 23.5 1 94 342 SER A CA 1
ATOM 2658 C C . SER A 1 342 ? 8.492 2.539 22.078 1 94 342 SER A C 1
ATOM 2660 O O . SER A 1 342 ? 8.711 1.434 21.578 1 94 342 SER A O 1
ATOM 2662 N N . TRP A 1 343 ? 8.703 3.691 21.469 1 93.44 343 TRP A N 1
ATOM 2663 C CA . TRP A 1 343 ? 9.211 3.703 20.094 1 93.44 343 TRP A CA 1
ATOM 2664 C C . TRP A 1 343 ? 10.602 3.076 20.016 1 93.44 343 TRP A C 1
ATOM 2666 O O . TRP A 1 343 ? 10.891 2.312 19.094 1 93.44 343 TRP A O 1
ATOM 2676 N N . VAL A 1 344 ? 11.43 3.328 21.031 1 88.38 344 VAL A N 1
ATOM 2677 C CA . VAL A 1 344 ? 12.852 2.998 20.984 1 88.38 344 VAL A CA 1
ATOM 2678 C C . VAL A 1 344 ? 13.078 1.607 21.578 1 88.38 344 VAL A C 1
ATOM 2680 O O . VAL A 1 344 ? 13.945 0.862 21.109 1 88.38 344 VAL A O 1
ATOM 2683 N N . GLN A 1 345 ? 12.258 1.25 22.562 1 87.75 345 GLN A N 1
ATOM 2684 C CA . GLN A 1 345 ? 12.508 0 23.281 1 87.75 345 GLN A CA 1
ATOM 2685 C C . GLN A 1 345 ? 11.562 -1.101 22.812 1 87.75 345 GLN A C 1
ATOM 2687 O O . GLN A 1 345 ? 11.781 -2.279 23.094 1 87.75 345 GLN A O 1
ATOM 2692 N N . GLY A 1 346 ? 10.562 -0.752 22.094 1 86.5 346 GLY A N 1
ATOM 2693 C CA . GLY A 1 346 ? 9.672 -1.752 21.531 1 86.5 346 GLY A CA 1
ATOM 2694 C C . GLY A 1 346 ? 8.664 -2.285 22.516 1 86.5 346 GLY A C 1
ATOM 2695 O O . GLY A 1 346 ? 7.996 -3.289 22.266 1 86.5 346 GLY A O 1
ATOM 2696 N N . LYS A 1 347 ? 8.57 -1.684 23.703 1 89.25 347 LYS A N 1
ATOM 2697 C CA . LYS A 1 347 ? 7.578 -2.082 24.703 1 89.25 347 LYS A CA 1
ATOM 2698 C C . LYS A 1 347 ? 6.289 -1.284 24.547 1 89.25 347 LYS A C 1
ATOM 2700 O O . LYS A 1 347 ? 6.094 -0.269 25.219 1 89.25 347 LYS A O 1
ATOM 2705 N N . ASN A 1 348 ? 5.355 -1.886 23.75 1 93.19 348 ASN A N 1
ATOM 2706 C CA . ASN A 1 348 ? 4.121 -1.186 23.406 1 93.19 348 ASN A CA 1
ATOM 2707 C C . ASN A 1 348 ? 3.172 -1.112 24.609 1 93.19 348 ASN A C 1
ATOM 2709 O O . ASN A 1 348 ? 3.105 -2.043 25.406 1 93.19 348 ASN A O 1
ATOM 2713 N N . ILE A 1 349 ? 2.566 -0.081 24.719 1 94 349 ILE A N 1
ATOM 2714 C CA . ILE A 1 349 ? 1.527 0.087 25.734 1 94 349 ILE A CA 1
ATOM 2715 C C . ILE A 1 349 ? 0.157 0.14 25.062 1 94 349 ILE A C 1
ATOM 2717 O O . ILE A 1 349 ? 0.003 0.749 24 1 94 349 ILE A O 1
ATOM 2721 N N . ASP A 1 350 ? -0.804 -0.531 25.719 1 94.31 350 ASP A N 1
ATOM 2722 C CA . ASP A 1 350 ? -2.17 -0.472 25.203 1 94.31 350 ASP A CA 1
ATOM 2723 C C . ASP A 1 350 ? -2.814 0.877 25.516 1 94.31 350 ASP A C 1
ATOM 2725 O O . ASP A 1 350 ? -2.734 1.365 26.656 1 94.31 350 ASP A O 1
ATOM 2729 N N . ARG A 1 351 ? -3.322 1.436 24.547 1 97 351 ARG A N 1
ATOM 2730 C CA . ARG A 1 351 ? -4.023 2.707 24.703 1 97 351 ARG A CA 1
ATOM 2731 C C . ARG A 1 351 ? -5.094 2.871 23.625 1 97 351 ARG A C 1
ATOM 2733 O O . ARG A 1 351 ? -5.012 2.252 22.562 1 97 351 ARG A O 1
ATOM 2740 N N . PRO A 1 352 ? -6.117 3.688 23.891 1 98.44 352 PRO A N 1
ATOM 2741 C CA . PRO A 1 352 ? -7.137 3.926 22.875 1 98.44 352 PRO A CA 1
ATOM 2742 C C . PRO A 1 352 ? -6.715 4.977 21.844 1 98.44 352 PRO A C 1
ATOM 2744 O O . PRO A 1 352 ? -5.812 5.777 22.109 1 98.44 352 PRO A O 1
ATOM 2747 N N . VAL A 1 353 ? -7.219 4.895 20.703 1 98.75 353 VAL A N 1
ATOM 2748 C CA . VAL A 1 353 ? -7.23 5.965 19.703 1 98.75 353 VAL A CA 1
ATOM 2749 C C . VAL A 1 353 ? -8.664 6.41 19.453 1 98.75 353 VAL A C 1
ATOM 2751 O O . VAL A 1 353 ? -9.539 5.586 19.156 1 98.75 353 VAL A O 1
ATOM 2754 N N . PHE A 1 354 ? -8.961 7.648 19.609 1 98.94 354 PHE A N 1
ATOM 2755 C CA . PHE A 1 354 ? -10.297 8.203 19.422 1 98.94 354 PHE A CA 1
ATOM 2756 C C . PHE A 1 354 ? -10.406 8.922 18.078 1 98.94 354 PHE A C 1
ATOM 2758 O O . PHE A 1 354 ? -9.594 9.797 17.766 1 98.94 354 PHE A O 1
ATOM 2765 N N . TYR A 1 355 ? -11.367 8.555 17.312 1 98.88 355 TYR A N 1
ATOM 2766 C CA . TYR A 1 355 ? -11.602 9.125 15.984 1 98.88 355 TYR A CA 1
ATOM 2767 C C . TYR A 1 355 ? -12.742 10.133 16.031 1 98.88 355 TYR A C 1
ATOM 2769 O O . TYR A 1 355 ? -13.914 9.758 15.93 1 98.88 355 TYR A O 1
ATOM 2777 N N . TYR A 1 356 ? -12.375 11.367 16.062 1 98.75 356 TYR A N 1
ATOM 2778 C CA . TYR A 1 356 ? -13.383 12.422 16.078 1 98.75 356 TYR A CA 1
ATOM 2779 C C . TYR A 1 356 ? -13.578 13.008 14.688 1 98.75 356 TYR A C 1
ATOM 2781 O O . TYR A 1 356 ? -12.625 13.133 13.922 1 98.75 356 TYR A O 1
ATOM 2789 N N . ARG A 1 357 ? -14.688 13.359 14.422 1 98.19 357 ARG A N 1
ATOM 2790 C CA . ARG A 1 357 ? -15.086 14.242 13.336 1 98.19 357 ARG A CA 1
ATOM 2791 C C . ARG A 1 357 ? -16 15.359 13.844 1 98.19 357 ARG A C 1
ATOM 2793 O O . ARG A 1 357 ? -17.094 15.094 14.328 1 98.19 357 ARG A O 1
ATOM 2800 N N . GLY A 1 358 ? -15.508 16.594 13.68 1 97.12 358 GLY A N 1
ATOM 2801 C CA . GLY A 1 358 ? -16.234 17.672 14.32 1 97.12 358 GLY A CA 1
ATOM 2802 C C . GLY A 1 358 ? -16.484 17.438 15.797 1 97.12 358 GLY A C 1
ATOM 2803 O O . GLY A 1 358 ? -15.547 17.188 16.562 1 97.12 358 GLY A O 1
ATOM 2804 N N . ASN A 1 359 ? -17.75 17.469 16.188 1 97.75 359 ASN A N 1
ATOM 2805 C CA . ASN A 1 359 ? -18.125 17.359 17.594 1 97.75 359 ASN A CA 1
ATOM 2806 C C . ASN A 1 359 ? -18.484 15.93 17.984 1 97.75 359 ASN A C 1
ATOM 2808 O O . ASN A 1 359 ? -19.078 15.688 19.047 1 97.75 359 ASN A O 1
ATOM 2812 N N . GLU A 1 360 ? -18.156 14.953 17.094 1 98.38 360 GLU A N 1
ATOM 2813 C CA . GLU A 1 360 ? -18.656 13.602 17.344 1 98.38 360 GLU A CA 1
ATOM 2814 C C . GLU A 1 360 ? -17.516 12.586 17.328 1 98.38 360 GLU A C 1
ATOM 2816 O O . GLU A 1 360 ? -16.625 12.656 16.484 1 98.38 360 GLU A O 1
ATOM 2821 N N . LEU A 1 361 ? -17.516 11.75 18.375 1 98.75 361 LEU A N 1
ATOM 2822 C CA . LEU A 1 361 ? -16.688 10.562 18.359 1 98.75 361 LEU A CA 1
ATOM 2823 C C . LEU A 1 361 ? -17.25 9.508 17.406 1 98.75 361 LEU A C 1
ATOM 2825 O O . LEU A 1 361 ? -18.188 8.781 17.766 1 98.75 361 LEU A O 1
ATOM 2829 N N . MET A 1 362 ? -16.688 9.383 16.266 1 98.81 362 MET A N 1
ATOM 2830 C CA . MET A 1 362 ? -17.234 8.531 15.211 1 98.81 362 MET A CA 1
ATOM 2831 C C . MET A 1 362 ? -16.781 7.086 15.406 1 98.81 362 MET A C 1
ATOM 2833 O O . MET A 1 362 ? -17.484 6.156 14.992 1 98.81 362 MET A O 1
ATOM 2837 N N . ALA A 1 363 ? -15.633 6.863 15.914 1 98.94 363 ALA A N 1
ATOM 2838 C CA . ALA A 1 363 ? -15.047 5.535 16.094 1 98.94 363 ALA A CA 1
ATOM 2839 C C . ALA A 1 363 ? -14 5.547 17.203 1 98.94 363 ALA A C 1
ATOM 2841 O O . ALA A 1 363 ? -13.602 6.609 17.688 1 98.94 363 ALA A O 1
ATOM 2842 N N . ALA A 1 364 ? -13.602 4.402 17.656 1 98.94 364 ALA A N 1
ATOM 2843 C CA . ALA A 1 364 ? -12.523 4.215 18.609 1 98.94 364 ALA A CA 1
ATOM 2844 C C . ALA A 1 364 ? -11.797 2.893 18.375 1 98.94 364 ALA A C 1
ATOM 2846 O O . ALA A 1 364 ? -12.414 1.912 17.953 1 98.94 364 ALA A O 1
ATOM 2847 N N . ARG A 1 365 ? -10.562 2.938 18.609 1 98.88 365 ARG A N 1
ATOM 2848 C CA . ARG A 1 365 ? -9.719 1.753 18.516 1 98.88 365 ARG A CA 1
ATOM 2849 C C . ARG A 1 365 ? -9.102 1.4 19.859 1 98.88 365 ARG A C 1
ATOM 2851 O O . ARG A 1 365 ? -8.719 2.289 20.625 1 98.88 365 ARG A O 1
ATOM 2858 N N . TYR A 1 366 ? -9.008 0.183 20.203 1 98.69 366 TYR A N 1
ATOM 2859 C CA . TYR A 1 366 ? -8.234 -0.378 21.297 1 98.69 366 TYR A CA 1
ATOM 2860 C C . TYR A 1 366 ? -7.598 -1.704 20.906 1 98.69 366 TYR A C 1
ATOM 2862 O O . TYR A 1 366 ? -8.289 -2.621 20.453 1 98.69 366 TYR A O 1
ATOM 2870 N N . GLY A 1 367 ? -6.262 -1.754 21.125 1 97.06 367 GLY A N 1
ATOM 2871 C CA . GLY A 1 367 ? -5.57 -2.877 20.516 1 97.06 367 GLY A CA 1
ATOM 2872 C C . GLY A 1 367 ? -5.715 -2.914 19.016 1 97.06 367 GLY A C 1
ATOM 2873 O O . GLY A 1 367 ? -5.473 -1.913 18.328 1 97.06 367 GLY A O 1
ATOM 2874 N N . MET A 1 368 ? -6.094 -4.102 18.469 1 97.31 368 MET A N 1
ATOM 2875 C CA . MET A 1 368 ? -6.203 -4.258 17.031 1 97.31 368 MET A CA 1
ATOM 2876 C C . MET A 1 368 ? -7.645 -4.078 16.562 1 97.31 368 MET A C 1
ATOM 2878 O O . MET A 1 368 ? -7.938 -4.18 15.375 1 97.31 368 MET A O 1
ATOM 2882 N N . TYR A 1 369 ? -8.516 -3.789 17.531 1 98.81 369 TYR A N 1
ATOM 2883 C CA . TYR A 1 369 ? -9.93 -3.707 17.188 1 98.81 369 TYR A CA 1
ATOM 2884 C C . TYR A 1 369 ? -10.383 -2.256 17.094 1 98.81 369 TYR A C 1
ATOM 2886 O O . TYR A 1 369 ? -9.977 -1.416 17.891 1 98.81 369 TYR A O 1
ATOM 2894 N N . LYS A 1 370 ? -11.109 -1.966 16.109 1 98.88 370 LYS A N 1
ATOM 2895 C CA . LYS A 1 370 ? -11.711 -0.65 15.906 1 98.88 370 LYS A CA 1
ATOM 2896 C C . LYS A 1 370 ? -13.227 -0.754 15.773 1 98.88 370 LYS A C 1
ATOM 2898 O O . LYS A 1 370 ? -13.734 -1.591 15.023 1 98.88 370 LYS A O 1
ATOM 2903 N N . ALA A 1 371 ? -13.945 0.103 16.469 1 98.94 371 ALA A N 1
ATOM 2904 C CA . ALA A 1 371 ? -15.406 0.161 16.422 1 98.94 371 ALA A CA 1
ATOM 2905 C C . ALA A 1 371 ? -15.883 1.48 15.82 1 98.94 371 ALA A C 1
ATOM 2907 O O . ALA A 1 371 ? -15.469 2.557 16.266 1 98.94 371 ALA A O 1
ATOM 2908 N N . HIS A 1 372 ? -16.719 1.395 14.844 1 98.94 372 HIS A N 1
ATOM 2909 C CA . HIS A 1 372 ? -17.391 2.568 14.305 1 98.94 372 HIS A CA 1
ATOM 2910 C C . HIS A 1 372 ? -18.766 2.766 14.953 1 98.94 372 HIS A C 1
ATOM 2912 O O . HIS A 1 372 ? -19.625 1.885 14.883 1 98.94 372 HIS A O 1
ATOM 2918 N N . PHE A 1 373 ? -18.984 3.896 15.5 1 98.94 373 PHE A N 1
ATOM 2919 C CA . PHE A 1 373 ? -20.266 4.273 16.078 1 98.94 373 PHE A CA 1
ATOM 2920 C C . PHE A 1 373 ? -21.109 5.031 15.07 1 98.94 373 PHE A C 1
ATOM 2922 O O . PHE A 1 373 ? -22.344 5.004 15.141 1 98.94 373 PHE A O 1
ATOM 2929 N N . TRP A 1 374 ? -20.469 5.773 14.219 1 98.75 374 TRP A N 1
ATOM 2930 C CA . TRP A 1 374 ? -21.062 6.484 13.094 1 98.75 374 TRP A CA 1
ATOM 2931 C C . TRP A 1 374 ? -20.266 6.258 11.812 1 98.75 374 TRP A C 1
ATOM 2933 O O . TRP A 1 374 ? -19.047 6.066 11.859 1 98.75 374 TRP A O 1
ATOM 2943 N N . CYS A 1 375 ? -20.922 6.234 10.688 1 98.5 375 CYS A N 1
ATOM 2944 C CA . CYS A 1 375 ? -20.266 6.156 9.383 1 98.5 375 CYS A CA 1
ATOM 2945 C C . CYS A 1 375 ? -20.828 7.195 8.422 1 98.5 375 CYS A C 1
ATOM 2947 O O . CYS A 1 375 ? -22.031 7.449 8.414 1 98.5 375 CYS A O 1
ATOM 2949 N N . TRP A 1 376 ? -19.891 7.793 7.707 1 97.88 376 TRP A N 1
ATOM 2950 C CA . TRP A 1 376 ? -20.266 8.828 6.75 1 97.88 376 TRP A CA 1
ATOM 2951 C C . TRP A 1 376 ? -19.109 9.156 5.812 1 97.88 376 TRP A C 1
ATOM 2953 O O . TRP A 1 376 ? -17.953 9.156 6.23 1 97.88 376 TRP A O 1
ATOM 2963 N N . THR A 1 377 ? -19.391 9.445 4.52 1 97.25 377 THR A N 1
ATOM 2964 C CA . THR A 1 377 ? -18.406 9.977 3.592 1 97.25 377 THR A CA 1
ATOM 2965 C C . THR A 1 377 ? -18.703 11.43 3.252 1 97.25 377 THR A C 1
ATOM 2967 O O . THR A 1 377 ? -18.297 12.344 3.98 1 97.25 377 THR A O 1
ATOM 2970 N N . ASN A 1 378 ? -19.516 11.773 2.32 1 97 378 ASN A N 1
ATOM 2971 C CA . ASN A 1 378 ? -20 13.102 1.949 1 97 378 ASN A CA 1
ATOM 2972 C C . ASN A 1 378 ? -21.484 13.094 1.646 1 97 378 ASN A C 1
ATOM 2974 O O . ASN A 1 378 ? -22.094 12.031 1.524 1 97 378 ASN A O 1
ATOM 2978 N N . SER A 1 379 ? -22.062 14.289 1.542 1 96.38 379 SER A N 1
ATOM 2979 C CA . SER A 1 379 ? -23.5 14.367 1.304 1 96.38 379 SER A CA 1
ATOM 2980 C C . SER A 1 379 ? -23.844 14.023 -0.141 1 96.38 379 SER A C 1
ATOM 2982 O O . SER A 1 379 ? -22.984 14.062 -1.017 1 96.38 379 SER A O 1
ATOM 2984 N N . TYR A 1 380 ? -25.156 13.688 -0.352 1 96.19 380 TYR A N 1
ATOM 2985 C CA . TYR A 1 380 ? -25.641 13.477 -1.712 1 96.19 380 TYR A CA 1
ATOM 2986 C C . TYR A 1 380 ? -25.438 14.719 -2.564 1 96.19 380 TYR A C 1
ATOM 2988 O O . TYR A 1 380 ? -25.078 14.625 -3.74 1 96.19 380 TYR A O 1
ATOM 2996 N N . GLN A 1 381 ? -25.656 15.844 -1.953 1 96.19 381 GLN A N 1
ATOM 2997 C CA . GLN A 1 381 ? -25.484 17.109 -2.658 1 96.19 381 GLN A CA 1
ATOM 2998 C C . GLN A 1 381 ? -24.047 17.281 -3.141 1 96.19 381 GLN A C 1
ATOM 3000 O O . GLN A 1 381 ? -23.812 17.609 -4.305 1 96.19 381 GLN A O 1
ATOM 3005 N N . GLU A 1 382 ? -23.141 17.062 -2.279 1 96 382 GLU A N 1
ATOM 3006 C CA . GLU A 1 382 ? -21.719 17.172 -2.633 1 96 382 GLU A CA 1
ATOM 3007 C C . GLU A 1 382 ? -21.328 16.109 -3.664 1 96 382 GLU A C 1
ATOM 3009 O O . GLU A 1 382 ? -20.609 16.406 -4.621 1 96 382 GLU A O 1
ATOM 3014 N N . PHE A 1 383 ? -21.859 14.953 -3.436 1 96.06 383 PHE A N 1
ATOM 3015 C CA . PHE A 1 383 ? -21.531 13.867 -4.348 1 96.06 383 PHE A CA 1
ATOM 3016 C C . PHE A 1 383 ? -21.984 14.195 -5.766 1 96.06 383 PHE A C 1
ATOM 3018 O O . PHE A 1 383 ? -21.25 13.945 -6.727 1 96.06 383 PHE A O 1
ATOM 3025 N N . LYS A 1 384 ? -23.156 14.75 -5.922 1 95.69 384 LYS A N 1
ATOM 3026 C CA . LYS A 1 384 ? -23.719 15.117 -7.223 1 95.69 384 LYS A CA 1
ATOM 3027 C C . LYS A 1 384 ? -22.875 16.203 -7.887 1 95.69 384 LYS A C 1
ATOM 3029 O O . LYS A 1 384 ? -22.891 16.344 -9.109 1 95.69 384 LYS A O 1
ATOM 3034 N N . GLN A 1 385 ? -22.094 16.953 -7.02 1 95.06 385 GLN A N 1
ATOM 3035 C CA . GLN A 1 385 ? -21.234 18 -7.535 1 95.06 385 GLN A CA 1
ATOM 3036 C C . GLN A 1 385 ? -19.844 17.484 -7.832 1 95.06 385 GLN A C 1
ATOM 3038 O O . GLN A 1 385 ? -18.953 18.25 -8.188 1 95.06 385 GLN A O 1
ATOM 3043 N N . GLY A 1 386 ? -19.656 16.219 -7.613 1 93.31 386 GLY A N 1
ATOM 3044 C CA . GLY A 1 386 ? -18.375 15.617 -7.973 1 93.31 386 GLY A CA 1
ATOM 3045 C C . GLY A 1 386 ? -17.438 15.461 -6.793 1 93.31 386 GLY A C 1
ATOM 3046 O O . GLY A 1 386 ? -16.281 15.039 -6.953 1 93.31 386 GLY A O 1
ATOM 3047 N N . ILE A 1 387 ? -17.875 15.836 -5.613 1 95.94 387 ILE A N 1
ATOM 3048 C CA . ILE A 1 387 ? -17.078 15.68 -4.402 1 95.94 387 ILE A CA 1
ATOM 3049 C C . ILE A 1 387 ? -17.234 14.258 -3.865 1 95.94 387 ILE A C 1
ATOM 3051 O O . ILE A 1 387 ? -18.344 13.812 -3.586 1 95.94 387 ILE A O 1
ATOM 3055 N N . ASP A 1 388 ? -16.188 13.555 -3.744 1 96.81 388 ASP A N 1
ATOM 3056 C CA . ASP A 1 388 ? -16.203 12.18 -3.258 1 96.81 388 ASP A CA 1
ATOM 3057 C C . ASP A 1 388 ? -15 11.891 -2.371 1 96.81 388 ASP A C 1
ATOM 3059 O O . ASP A 1 388 ? -13.859 11.883 -2.848 1 96.81 388 ASP A O 1
ATOM 3063 N N . PHE A 1 389 ? -15.25 11.625 -1.075 1 98 389 PHE A N 1
ATOM 3064 C CA . PHE A 1 389 ? -14.172 11.383 -0.129 1 98 389 PHE A CA 1
ATOM 3065 C C . PHE A 1 389 ? -13.719 9.922 -0.181 1 98 389 PHE A C 1
ATOM 3067 O O . PHE A 1 389 ? -12.703 9.562 0.405 1 98 389 PHE A O 1
ATOM 3074 N N . CYS A 1 390 ? -14.43 9.078 -0.855 1 97.56 390 CYS A N 1
ATOM 3075 C CA . CYS A 1 390 ? -14.195 7.641 -0.891 1 97.56 390 CYS A CA 1
ATOM 3076 C C . CYS A 1 390 ? -14.445 7.082 -2.285 1 97.56 390 CYS A C 1
ATOM 3078 O O . CYS A 1 390 ? -15.234 6.148 -2.451 1 97.56 390 CYS A O 1
ATOM 3080 N N . PRO A 1 391 ? -13.68 7.578 -3.254 1 96.88 391 PRO A N 1
ATOM 3081 C CA . PRO A 1 391 ? -13.977 7.203 -4.637 1 96.88 391 PRO A CA 1
ATOM 3082 C C . PRO A 1 391 ? -13.883 5.699 -4.875 1 96.88 391 PRO A C 1
ATOM 3084 O O . PRO A 1 391 ? -12.898 5.07 -4.477 1 96.88 391 PRO A O 1
ATOM 3087 N N . GLY A 1 392 ? -14.945 5.188 -5.5 1 96 392 GLY A N 1
ATOM 3088 C CA . GLY A 1 392 ? -14.969 3.809 -5.965 1 96 392 GLY A CA 1
ATOM 3089 C C . GLY A 1 392 ? -15.359 2.82 -4.883 1 96 392 GLY A C 1
ATOM 3090 O O . GLY A 1 392 ? -15.484 1.623 -5.148 1 96 392 GLY A O 1
ATOM 3091 N N . MET A 1 393 ? -15.609 3.252 -3.68 1 97.5 393 MET A N 1
ATOM 3092 C CA . MET A 1 393 ? -15.914 2.348 -2.574 1 97.5 393 MET A CA 1
ATOM 3093 C C . MET A 1 393 ? -17.406 2.303 -2.301 1 97.5 393 MET A C 1
ATOM 3095 O O . MET A 1 393 ? -18.078 3.338 -2.312 1 97.5 393 MET A O 1
ATOM 3099 N N . ASP A 1 394 ? -17.875 1.093 -2.129 1 96.94 394 ASP A N 1
ATOM 3100 C CA . ASP A 1 394 ? -19.266 0.881 -1.73 1 96.94 394 ASP A CA 1
ATOM 3101 C C . ASP A 1 394 ? -19.375 -0.241 -0.701 1 96.94 394 ASP A C 1
ATOM 3103 O O . ASP A 1 394 ? -19.594 -1.399 -1.06 1 96.94 394 ASP A O 1
ATOM 3107 N N . LEU A 1 395 ? -19.203 0.059 0.502 1 97.69 395 LEU A N 1
ATOM 3108 C CA . LEU A 1 395 ? -19.391 -0.865 1.616 1 97.69 395 LEU A CA 1
ATOM 3109 C C . LEU A 1 395 ? -20.719 -0.621 2.312 1 97.69 395 LEU A C 1
ATOM 3111 O O . LEU A 1 395 ? -20.969 0.477 2.814 1 97.69 395 LEU A O 1
ATOM 3115 N N . LYS A 1 396 ? -21.516 -1.616 2.371 1 95.5 396 LYS A N 1
ATOM 3116 C CA . LYS A 1 396 ? -22.875 -1.508 2.904 1 95.5 396 LYS A CA 1
ATOM 3117 C C . LYS A 1 396 ? -22.859 -0.945 4.32 1 95.5 396 LYS A C 1
ATOM 3119 O O . LYS A 1 396 ? -22.109 -1.415 5.176 1 95.5 396 LYS A O 1
ATOM 3124 N N . ASP A 1 397 ? -23.609 0.147 4.57 1 97.12 397 ASP A N 1
ATOM 3125 C CA . ASP A 1 397 ? -23.844 0.777 5.863 1 97.12 397 ASP A CA 1
ATOM 3126 C C . ASP A 1 397 ? -22.609 1.535 6.348 1 97.12 397 ASP A C 1
ATOM 3128 O O . ASP A 1 397 ? -22.531 1.912 7.516 1 97.12 397 ASP A O 1
ATOM 3132 N N . MET A 1 398 ? -21.672 1.7 5.527 1 98.12 398 MET A N 1
ATOM 3133 C CA . MET A 1 398 ? -20.438 2.332 5.977 1 98.12 398 MET A CA 1
ATOM 3134 C C . MET A 1 398 ? -20.109 3.555 5.125 1 98.12 398 MET A C 1
ATOM 3136 O O . MET A 1 398 ? -20.25 4.691 5.582 1 98.12 398 MET A O 1
ATOM 3140 N N . THR A 1 399 ? -19.781 3.338 3.82 1 98.31 399 THR A N 1
ATOM 3141 C CA . THR A 1 399 ? -19.453 4.453 2.939 1 98.31 399 THR A CA 1
ATOM 3142 C C . THR A 1 399 ? -20.703 5.109 2.393 1 98.31 399 THR A C 1
ATOM 3144 O O . THR A 1 399 ? -20.938 5.109 1.182 1 98.31 399 THR A O 1
ATOM 3147 N N . SER A 1 400 ? -21.5 5.781 3.311 1 97.56 400 SER A N 1
ATOM 3148 C CA . SER A 1 400 ? -22.828 6.305 3.023 1 97.56 400 SER A CA 1
ATOM 3149 C C . SER A 1 400 ? -22.812 7.82 2.863 1 97.56 400 SER A C 1
ATOM 3151 O O . SER A 1 400 ? -21.969 8.5 3.459 1 97.56 400 SER A O 1
ATOM 3153 N N . HIS A 1 401 ? -23.766 8.336 2.121 1 97 401 HIS A N 1
ATOM 3154 C CA . HIS A 1 401 ? -23.953 9.773 1.954 1 97 401 HIS A CA 1
ATOM 3155 C C . HIS A 1 401 ? -24.953 10.32 2.969 1 97 401 HIS A C 1
ATOM 3157 O O . HIS A 1 401 ? -25.141 11.531 3.072 1 97 401 HIS A O 1
ATOM 3163 N N . ASP A 1 402 ? -25.562 9.453 3.686 1 96.56 402 ASP A N 1
ATOM 3164 C CA . ASP A 1 402 ? -26.266 9.781 4.918 1 96.56 402 ASP A CA 1
ATOM 3165 C C . ASP A 1 402 ? -25.422 9.453 6.145 1 96.56 402 ASP A C 1
ATOM 3167 O O . ASP A 1 402 ? -24.672 8.469 6.148 1 96.56 402 ASP A O 1
ATOM 3171 N N . GLN A 1 403 ? -25.453 10.234 7.098 1 96.88 403 GLN A N 1
ATOM 3172 C CA . GLN A 1 403 ? -24.828 9.859 8.359 1 96.88 403 GLN A CA 1
ATOM 3173 C C . GLN A 1 403 ? -25.562 8.695 9.016 1 96.88 403 GLN A C 1
ATOM 3175 O O . GLN A 1 403 ? -26.75 8.789 9.328 1 96.88 403 GLN A O 1
ATOM 3180 N N . LEU A 1 404 ? -24.891 7.625 9.195 1 98.38 404 LEU A N 1
ATOM 3181 C CA . LEU A 1 404 ? -25.5 6.426 9.773 1 98.38 404 LEU A CA 1
ATOM 3182 C C . LEU A 1 404 ? -25.078 6.254 11.227 1 98.38 404 LEU A C 1
ATOM 3184 O O . LEU A 1 404 ? -23.891 6.297 11.547 1 98.38 404 LEU A O 1
ATOM 3188 N N . ASN A 1 405 ? -26.047 6.094 12.102 1 98.69 405 ASN A N 1
ATOM 3189 C CA . ASN A 1 405 ? -25.812 5.871 13.523 1 98.69 405 ASN A CA 1
ATOM 3190 C C . ASN A 1 405 ? -25.75 4.383 13.852 1 98.69 405 ASN A C 1
ATOM 3192 O O . ASN A 1 405 ? -26.75 3.67 13.758 1 98.69 405 ASN A O 1
ATOM 3196 N N . HIS A 1 406 ? -24.609 3.898 14.25 1 98.69 406 HIS A N 1
ATOM 3197 C CA . HIS A 1 406 ? -24.406 2.49 14.57 1 98.69 406 HIS A CA 1
ATOM 3198 C C . HIS A 1 406 ? -24.188 2.291 16.062 1 98.69 406 HIS A C 1
ATOM 3200 O O . HIS A 1 406 ? -23.656 1.26 16.5 1 98.69 406 HIS A O 1
ATOM 3206 N N . THR A 1 407 ? -24.516 3.215 16.938 1 98.31 407 THR A N 1
ATOM 3207 C CA . THR A 1 407 ? -24.234 3.174 18.359 1 98.31 407 THR A CA 1
ATOM 3208 C C . THR A 1 407 ? -24.891 1.968 19.016 1 98.31 407 THR A C 1
ATOM 3210 O O . THR A 1 407 ? -24.375 1.399 19.969 1 98.31 407 THR A O 1
ATOM 3213 N N . ALA A 1 408 ? -26.094 1.544 18.531 1 98.19 408 ALA A N 1
ATOM 3214 C CA . ALA A 1 408 ? -26.781 0.399 19.109 1 98.19 408 ALA A CA 1
ATOM 3215 C C . ALA A 1 408 ? -26.031 -0.898 18.844 1 98.19 408 ALA A C 1
ATOM 3217 O O . ALA A 1 408 ? -26.047 -1.82 19.672 1 98.19 408 ALA A O 1
ATOM 3218 N N . GLN A 1 409 ? -25.391 -0.989 17.703 1 98.38 409 GLN A N 1
ATOM 3219 C CA . GLN A 1 409 ? -24.562 -2.119 17.312 1 98.38 409 GLN A CA 1
ATOM 3220 C C . GLN A 1 409 ? -23.359 -1.657 16.484 1 98.38 409 GLN A C 1
ATOM 3222 O O . GLN A 1 409 ? -23.359 -1.811 15.258 1 98.38 409 GLN A O 1
ATOM 3227 N N . PRO A 1 410 ? -22.359 -1.215 17.156 1 98.88 410 PRO A N 1
ATOM 3228 C CA . PRO A 1 410 ? -21.188 -0.695 16.438 1 98.88 410 PRO A CA 1
ATOM 3229 C C . PRO A 1 410 ? -20.594 -1.706 15.461 1 98.88 410 PRO A C 1
ATOM 3231 O O . PRO A 1 410 ? -20.656 -2.914 15.703 1 98.88 410 PRO A O 1
ATOM 3234 N N . ILE A 1 411 ? -20.078 -1.201 14.312 1 98.88 411 ILE A N 1
ATOM 3235 C CA . ILE A 1 411 ? -19.391 -2.045 13.344 1 98.88 411 ILE A CA 1
ATOM 3236 C C . ILE A 1 411 ? -17.922 -2.219 13.758 1 98.88 411 ILE A C 1
ATOM 3238 O O . ILE A 1 411 ? -17.188 -1.238 13.891 1 98.88 411 ILE A O 1
ATOM 3242 N N . VAL A 1 412 ? -17.469 -3.447 14 1 98.88 412 VAL A N 1
ATOM 3243 C CA . VAL A 1 412 ? -16.156 -3.703 14.57 1 98.88 412 VAL A CA 1
ATOM 3244 C C . VAL A 1 412 ? -15.273 -4.422 13.547 1 98.88 412 VAL A C 1
ATOM 3246 O O . VAL A 1 412 ? -15.742 -5.312 12.836 1 98.88 412 VAL A O 1
ATOM 3249 N N . PHE A 1 413 ? -14.102 -3.992 13.406 1 98.75 413 PHE A N 1
ATOM 3250 C CA . PHE A 1 413 ? -13.102 -4.598 12.539 1 98.75 413 PHE A CA 1
ATOM 3251 C C . PHE A 1 413 ? -11.859 -5 13.336 1 98.75 413 PHE A C 1
ATOM 3253 O O . PHE A 1 413 ? -11.617 -4.469 14.422 1 98.75 413 PHE A O 1
ATOM 3260 N N . HIS A 1 414 ? -11.133 -6.012 12.867 1 98.56 414 HIS A N 1
ATOM 3261 C CA . HIS A 1 414 ? -9.766 -6.316 13.281 1 98.56 414 HIS A CA 1
ATOM 3262 C C . HIS A 1 414 ? -8.75 -5.738 12.305 1 98.56 414 HIS A C 1
ATOM 3264 O O . HIS A 1 414 ? -8.617 -6.23 11.18 1 98.56 414 HIS A O 1
ATOM 3270 N N . LEU A 1 415 ? -7.98 -4.789 12.68 1 98.25 415 LEU A N 1
ATOM 3271 C CA . LEU A 1 415 ? -7.188 -3.961 11.781 1 98.25 415 LEU A CA 1
ATOM 3272 C C . LEU A 1 415 ? -5.938 -4.699 11.32 1 98.25 415 LEU A C 1
ATOM 3274 O O . LEU A 1 415 ? -5.285 -4.285 10.359 1 98.25 415 LEU A O 1
ATOM 3278 N N . GLY A 1 416 ? -5.516 -5.73 11.961 1 97.5 416 GLY A N 1
ATOM 3279 C CA . GLY A 1 416 ? -4.445 -6.586 11.477 1 97.5 416 GLY A CA 1
ATOM 3280 C C . GLY A 1 416 ? -4.871 -7.48 10.328 1 97.5 416 GLY A C 1
ATOM 3281 O O . GLY A 1 416 ? -4.215 -7.516 9.281 1 97.5 416 GLY A O 1
ATOM 3282 N N . ARG A 1 417 ? -6.043 -8.117 10.453 1 96.94 417 ARG A N 1
ATOM 3283 C CA . ARG A 1 417 ? -6.605 -9.023 9.461 1 96.94 417 ARG A CA 1
ATOM 3284 C C . ARG A 1 417 ? -7.16 -8.258 8.266 1 96.94 417 ARG A C 1
ATOM 3286 O O . ARG A 1 417 ? -7.207 -8.773 7.148 1 96.94 417 ARG A O 1
ATOM 3293 N N . ASP A 1 418 ? -7.574 -7.055 8.594 1 97 418 ASP A N 1
ATOM 3294 C CA . ASP A 1 418 ? -8.273 -6.258 7.59 1 97 418 ASP A CA 1
ATOM 3295 C C . ASP A 1 418 ? -7.992 -4.77 7.77 1 97 418 ASP A C 1
ATOM 3297 O O . ASP A 1 418 ? -8.883 -3.996 8.117 1 97 418 ASP A O 1
ATOM 3301 N N . PRO A 1 419 ? -6.801 -4.34 7.367 1 96.56 419 PRO A N 1
ATOM 3302 C CA . PRO A 1 419 ? -6.488 -2.918 7.512 1 96.56 419 PRO A CA 1
ATOM 3303 C C . PRO A 1 419 ? -7.355 -2.031 6.621 1 96.56 419 PRO A C 1
ATOM 3305 O O . PRO A 1 419 ? -7.48 -0.83 6.875 1 96.56 419 PRO A O 1
ATOM 3308 N N . GLY A 1 420 ? -7.957 -2.572 5.602 1 97 420 GLY A N 1
ATOM 3309 C CA . GLY A 1 420 ? -8.773 -1.818 4.668 1 97 420 GLY A CA 1
ATOM 3310 C C . GLY A 1 420 ? -10.219 -1.688 5.105 1 97 420 GLY A C 1
ATOM 3311 O O . GLY A 1 420 ? -11.039 -1.081 4.41 1 97 420 GLY A O 1
ATOM 3312 N N . GLU A 1 421 ? -10.602 -2.297 6.246 1 98.12 421 GLU A N 1
ATOM 3313 C CA . GLU A 1 421 ? -11.945 -2.227 6.824 1 98.12 421 GLU A CA 1
ATOM 3314 C C . GLU A 1 421 ? -13 -2.695 5.832 1 98.12 421 GLU A C 1
ATOM 3316 O O . GLU A 1 421 ? -13.992 -2 5.598 1 98.12 421 GLU A O 1
ATOM 3321 N N . LYS A 1 422 ? -12.82 -3.85 5.359 1 97.25 422 LYS A N 1
ATOM 3322 C CA . LYS A 1 422 ? -13.742 -4.383 4.359 1 97.25 422 LYS A CA 1
ATOM 3323 C C . LYS A 1 422 ? -14.594 -5.504 4.945 1 97.25 422 LYS A C 1
ATOM 3325 O O . LYS A 1 422 ? -15.664 -5.816 4.414 1 97.25 422 LYS A O 1
ATOM 3330 N N . TYR A 1 423 ? -14.133 -6.129 6.059 1 97.12 423 TYR A N 1
ATOM 3331 C CA . TYR A 1 423 ? -14.773 -7.324 6.59 1 97.12 423 TYR A CA 1
ATOM 3332 C C . TYR A 1 423 ? -15.117 -7.156 8.062 1 97.12 423 TYR A C 1
ATOM 3334 O O . TYR A 1 423 ? -14.289 -7.426 8.938 1 97.12 423 TYR A O 1
ATOM 3342 N N . ARG A 1 424 ? -16.281 -6.809 8.383 1 97.62 424 ARG A N 1
ATOM 3343 C CA . ARG A 1 424 ? -16.703 -6.551 9.758 1 97.62 424 ARG A CA 1
ATOM 3344 C C . ARG A 1 424 ? -16.828 -7.852 10.539 1 97.62 424 ARG A C 1
ATOM 3346 O O . ARG A 1 424 ? -17.141 -8.898 9.969 1 97.62 424 ARG A O 1
ATOM 3353 N N . LEU A 1 425 ? -16.609 -7.824 11.82 1 98.38 425 LEU A N 1
ATOM 3354 C CA . LEU A 1 425 ? -16.812 -8.977 12.695 1 98.38 425 LEU A CA 1
ATOM 3355 C C . LEU A 1 425 ? -18.297 -9.312 12.82 1 98.38 425 LEU A C 1
ATOM 3357 O O . LEU A 1 425 ? -19.141 -8.414 12.766 1 98.38 425 LEU A O 1
ATOM 3361 N N . ASN A 1 426 ? -18.609 -10.539 12.961 1 97.94 426 ASN A N 1
ATOM 3362 C CA . ASN A 1 426 ? -19.953 -10.984 13.273 1 97.94 426 ASN A CA 1
ATOM 3363 C C . ASN A 1 426 ? -20.391 -10.539 14.664 1 97.94 426 ASN A C 1
ATOM 3365 O O . ASN A 1 426 ? -19.797 -10.945 15.664 1 97.94 426 ASN A O 1
ATOM 3369 N N . PRO A 1 427 ? -21.453 -9.789 14.758 1 97.94 427 PRO A N 1
ATOM 3370 C CA . PRO A 1 427 ? -21.875 -9.266 16.062 1 97.94 427 PRO A CA 1
ATOM 3371 C C . PRO A 1 427 ? -22.266 -10.367 17.047 1 97.94 427 PRO A C 1
ATOM 3373 O O . PRO A 1 427 ? -22.359 -10.117 18.25 1 97.94 427 PRO A O 1
ATOM 3376 N N . GLN A 1 428 ? -22.484 -11.555 16.578 1 98.12 428 GLN A N 1
ATOM 3377 C CA . GLN A 1 428 ? -22.891 -12.656 17.438 1 98.12 428 GLN A CA 1
ATOM 3378 C C . GLN A 1 428 ? -21.672 -13.43 17.953 1 98.12 428 GLN A C 1
ATOM 3380 O O . GLN A 1 428 ? -21.797 -14.297 18.812 1 98.12 428 GLN A O 1
ATOM 3385 N N . SER A 1 429 ? -20.531 -13.094 17.5 1 98.25 429 SER A N 1
ATOM 3386 C CA . SER A 1 429 ? -19.344 -13.844 17.859 1 98.25 429 SER A CA 1
ATOM 3387 C C . SER A 1 429 ? -18.797 -13.391 19.219 1 98.25 429 SER A C 1
ATOM 3389 O O . SER A 1 429 ? -19.047 -12.258 19.641 1 98.25 429 SER A O 1
ATOM 3391 N N . ALA A 1 430 ? -18.062 -14.297 19.875 1 98.5 430 ALA A N 1
ATOM 3392 C CA . ALA A 1 430 ? -17.375 -13.961 21.109 1 98.5 430 ALA A CA 1
ATOM 3393 C C . ALA A 1 430 ? -16.297 -12.891 20.875 1 98.5 430 ALA A C 1
ATOM 3395 O O . ALA A 1 430 ? -16.078 -12.023 21.719 1 98.5 430 ALA A O 1
ATOM 3396 N N . GLU A 1 431 ? -15.688 -12.953 19.75 1 98.38 431 GLU A N 1
ATOM 3397 C CA . GLU A 1 431 ? -14.656 -11.977 19.406 1 98.38 431 GLU A CA 1
ATOM 3398 C C . GLU A 1 431 ? -15.227 -10.562 19.375 1 98.38 431 GLU A C 1
ATOM 3400 O O . GLU A 1 431 ? -14.625 -9.641 19.938 1 98.38 431 GLU A O 1
ATOM 3405 N N . TYR A 1 432 ? -16.375 -10.422 18.75 1 98.69 432 TYR A N 1
ATOM 3406 C CA . TYR A 1 432 ? -17.047 -9.133 18.688 1 98.69 432 TYR A CA 1
ATOM 3407 C C . TYR A 1 432 ? -17.375 -8.609 20.078 1 98.69 432 TYR A C 1
ATOM 3409 O O . TYR A 1 432 ? -17.047 -7.469 20.406 1 98.69 432 TYR A O 1
ATOM 3417 N N . ARG A 1 433 ? -17.906 -9.453 20.891 1 98.69 433 ARG A N 1
ATOM 3418 C CA . ARG A 1 433 ? -18.344 -9.047 22.219 1 98.69 433 ARG A CA 1
ATOM 3419 C C . ARG A 1 433 ? -17.156 -8.609 23.078 1 98.69 433 ARG A C 1
ATOM 3421 O O . ARG A 1 433 ? -17.234 -7.586 23.75 1 98.69 433 ARG A O 1
ATOM 3428 N N . ASN A 1 434 ? -16.141 -9.375 23.016 1 98.75 434 ASN A N 1
ATOM 3429 C CA . ASN A 1 434 ? -14.953 -9.062 23.797 1 98.75 434 ASN A CA 1
ATOM 3430 C C . ASN A 1 434 ? -14.297 -7.758 23.344 1 98.75 434 ASN A C 1
ATOM 3432 O O . ASN A 1 434 ? -13.914 -6.93 24.172 1 98.75 434 ASN A O 1
ATOM 3436 N N . ALA A 1 435 ? -14.164 -7.625 22.062 1 98.75 435 ALA A N 1
ATOM 3437 C CA . ALA A 1 435 ? -13.578 -6.414 21.5 1 98.75 435 ALA A CA 1
ATOM 3438 C C . ALA A 1 435 ? -14.383 -5.18 21.891 1 98.75 435 ALA A C 1
ATOM 3440 O O . ALA A 1 435 ? -13.812 -4.172 22.312 1 98.75 435 ALA A O 1
ATOM 3441 N N . LEU A 1 436 ? -15.664 -5.277 21.703 1 98.81 436 LEU A N 1
ATOM 3442 C CA . LEU A 1 436 ? -16.531 -4.137 21.984 1 98.81 436 LEU A CA 1
ATOM 3443 C C . LEU A 1 436 ? -16.5 -3.773 23.469 1 98.81 436 LEU A C 1
ATOM 3445 O O . LEU A 1 436 ? -16.5 -2.594 23.812 1 98.81 436 LEU A O 1
ATOM 3449 N N . GLN A 1 437 ? -16.484 -4.781 24.328 1 98.69 437 GLN A N 1
ATOM 3450 C CA . GLN A 1 437 ? -16.406 -4.523 25.75 1 98.69 437 GLN A CA 1
ATOM 3451 C C . GLN A 1 437 ? -15.172 -3.711 26.109 1 98.69 437 GLN A C 1
ATOM 3453 O O . GLN A 1 437 ? -15.25 -2.74 26.859 1 98.69 437 GLN A O 1
ATOM 3458 N N . ASN A 1 438 ? -14.062 -4.086 25.609 1 98.75 438 ASN A N 1
ATOM 3459 C CA . ASN A 1 438 ? -12.805 -3.393 25.875 1 98.75 438 ASN A CA 1
ATOM 3460 C C . ASN A 1 438 ? -12.828 -1.97 25.328 1 98.75 438 ASN A C 1
ATOM 3462 O O . ASN A 1 438 ? -12.383 -1.033 25.984 1 98.75 438 ASN A O 1
ATOM 3466 N N . ILE A 1 439 ? -13.328 -1.817 24.109 1 98.88 439 ILE A N 1
ATOM 3467 C CA . ILE A 1 439 ? -13.383 -0.503 23.469 1 98.88 439 ILE A CA 1
ATOM 3468 C C . ILE A 1 439 ? -14.32 0.407 24.266 1 98.88 439 ILE A C 1
ATOM 3470 O O . ILE A 1 439 ? -13.984 1.558 24.547 1 98.88 439 ILE A O 1
ATOM 3474 N N . MET A 1 440 ? -15.461 -0.136 24.609 1 98.81 440 MET A N 1
ATOM 3475 C CA . MET A 1 440 ? -16.469 0.682 25.281 1 98.81 440 MET A CA 1
ATOM 3476 C C . MET A 1 440 ? -15.984 1.106 26.672 1 98.81 440 MET A C 1
ATOM 3478 O O . MET A 1 440 ? -16.312 2.195 27.141 1 98.81 440 MET A O 1
ATOM 3482 N N . ALA A 1 441 ? -15.195 0.259 27.312 1 98.81 441 ALA A N 1
ATOM 3483 C CA . ALA A 1 441 ? -14.609 0.672 28.594 1 98.81 441 ALA A CA 1
ATOM 3484 C C . ALA A 1 441 ? -13.789 1.947 28.422 1 98.81 441 ALA A C 1
ATOM 3486 O O . ALA A 1 441 ? -13.875 2.859 29.25 1 98.81 441 ALA A O 1
ATOM 3487 N N . GLN A 1 442 ? -13 2.025 27.375 1 98.81 442 GLN A N 1
ATOM 3488 C CA . GLN A 1 442 ? -12.195 3.207 27.094 1 98.81 442 GLN A CA 1
ATOM 3489 C C . GLN A 1 442 ? -13.07 4.398 26.719 1 98.81 442 GLN A C 1
ATOM 3491 O O . GLN A 1 442 ? -12.828 5.523 27.156 1 98.81 442 GLN A O 1
ATOM 3496 N N . VAL A 1 443 ? -14.07 4.152 25.891 1 98.81 443 VAL A N 1
ATOM 3497 C CA . VAL A 1 443 ? -14.961 5.199 25.406 1 98.81 443 VAL A CA 1
ATOM 3498 C C . VAL A 1 443 ? -15.742 5.797 26.578 1 98.81 443 VAL A C 1
ATOM 3500 O O . VAL A 1 443 ? -15.891 7.016 26.672 1 98.81 443 VAL A O 1
ATOM 3503 N N . ASN A 1 444 ? -16.25 4.902 27.422 1 98.69 444 ASN A N 1
ATOM 3504 C CA . ASN A 1 444 ? -17.016 5.367 28.578 1 98.69 444 ASN A CA 1
ATOM 3505 C C . ASN A 1 444 ? -16.141 6.219 29.516 1 98.69 444 ASN A C 1
ATOM 3507 O O . ASN A 1 444 ? -16.594 7.242 30.016 1 98.69 444 ASN A O 1
ATOM 3511 N N . HIS A 1 445 ? -14.961 5.797 29.75 1 98.5 445 HIS A N 1
ATOM 3512 C CA . HIS A 1 445 ? -14.039 6.594 30.547 1 98.5 445 HIS A CA 1
ATOM 3513 C C . HIS A 1 445 ? -13.773 7.945 29.891 1 98.5 445 HIS A C 1
ATOM 3515 O O . HIS A 1 445 ? -13.773 8.977 30.578 1 98.5 445 HIS A O 1
ATOM 3521 N N . HIS A 1 446 ? -13.516 7.945 28.594 1 98.56 446 HIS A N 1
ATOM 3522 C CA . HIS A 1 446 ? -13.281 9.164 27.828 1 98.56 446 HIS A CA 1
ATOM 3523 C C . HIS A 1 446 ? -14.461 10.133 27.953 1 98.56 446 HIS A C 1
ATOM 3525 O O . HIS A 1 446 ? -14.266 11.312 28.25 1 98.56 446 HIS A O 1
ATOM 3531 N N . ARG A 1 447 ? -15.633 9.625 27.797 1 98.12 447 ARG A N 1
ATOM 3532 C CA . ARG A 1 447 ? -16.828 10.453 27.859 1 98.12 447 ARG A CA 1
ATOM 3533 C C . ARG A 1 447 ? -17.047 10.992 29.266 1 98.12 447 ARG A C 1
ATOM 3535 O O . ARG A 1 447 ? -17.453 12.141 29.438 1 98.12 447 ARG A O 1
ATOM 3542 N N . ALA A 1 448 ? -16.75 10.188 30.203 1 97.88 448 ALA A N 1
ATOM 3543 C CA . ALA A 1 448 ? -16.984 10.57 31.594 1 97.88 448 ALA A CA 1
ATOM 3544 C C . ALA A 1 448 ? -16.031 11.68 32.031 1 97.88 448 ALA A C 1
ATOM 3546 O O . ALA A 1 448 ? -16.344 12.477 32.906 1 97.88 448 ALA A O 1
ATOM 3547 N N . THR A 1 449 ? -14.875 11.75 31.406 1 96.88 449 THR A N 1
ATOM 3548 C CA . THR A 1 449 ? -13.859 12.695 31.844 1 96.88 449 THR A CA 1
ATOM 3549 C C . THR A 1 449 ? -13.711 13.844 30.844 1 96.88 449 THR A C 1
ATOM 3551 O O . THR A 1 449 ? -12.898 14.75 31.047 1 96.88 449 THR A O 1
ATOM 3554 N N . LEU A 1 450 ? -14.5 13.812 29.828 1 98.06 450 LEU A N 1
ATOM 3555 C CA . LEU A 1 450 ? -14.367 14.797 28.766 1 98.06 450 LEU A CA 1
ATOM 3556 C C . LEU A 1 450 ? -14.898 16.156 29.203 1 98.06 450 LEU A C 1
ATOM 3558 O O . LEU A 1 450 ? -16.031 16.25 29.688 1 98.06 450 LEU A O 1
ATOM 3562 N N . VAL A 1 451 ? -14.086 17.141 29.141 1 97.12 451 VAL A N 1
ATOM 3563 C CA . VAL A 1 451 ? -14.492 18.547 29.219 1 97.12 451 VAL A CA 1
ATOM 3564 C C . VAL A 1 451 ? -14.305 19.203 27.844 1 97.12 451 VAL A C 1
ATOM 3566 O O . VAL A 1 451 ? -13.188 19.594 27.484 1 97.12 451 VAL A O 1
ATOM 3569 N N . PRO A 1 452 ? -15.359 19.297 27.078 1 97.12 452 PRO A N 1
ATOM 3570 C CA . PRO A 1 452 ? -15.211 19.906 25.75 1 97.12 452 PRO A CA 1
ATOM 3571 C C . PRO A 1 452 ? -14.773 21.375 25.812 1 97.12 452 PRO A C 1
ATOM 3573 O O . PRO A 1 452 ? -15.211 22.109 26.688 1 97.12 452 PRO A O 1
ATOM 3576 N N . GLY A 1 453 ? -13.906 21.734 24.953 1 97.25 453 GLY A N 1
ATOM 3577 C CA . GLY A 1 453 ? -13.578 23.141 24.797 1 97.25 453 GLY A CA 1
ATOM 3578 C C . GLY A 1 453 ? -14.664 23.922 24.078 1 97.25 453 GLY A C 1
ATOM 3579 O O . GLY A 1 453 ? -15.586 23.344 23.5 1 97.25 453 GLY A O 1
ATOM 3580 N N . LYS A 1 454 ? -14.625 25.234 24.188 1 96.62 454 LYS A N 1
ATOM 3581 C CA . LYS A 1 454 ? -15.531 26.078 23.422 1 96.62 454 LYS A CA 1
ATOM 3582 C C . LYS A 1 454 ? -15.211 26 21.922 1 96.62 454 LYS A C 1
ATOM 3584 O O . LYS A 1 454 ? -14.07 26.203 21.516 1 96.62 454 LYS A O 1
ATOM 3589 N N . PRO A 1 455 ? -16.219 25.641 21.047 1 97.5 455 PRO A N 1
ATOM 3590 C CA . PRO A 1 455 ? -15.938 25.562 19.625 1 97.5 455 PRO A CA 1
ATOM 3591 C C . PRO A 1 455 ? -15.445 26.891 19.047 1 97.5 455 PRO A C 1
ATOM 3593 O O . PRO A 1 455 ? -16.125 27.922 19.156 1 97.5 455 PRO A O 1
ATOM 3596 N N . GLN A 1 456 ? -14.297 26.859 18.438 1 97.81 456 GLN A N 1
ATOM 3597 C CA . GLN A 1 456 ? -13.656 28.078 17.938 1 97.81 456 GLN A CA 1
ATOM 3598 C C . GLN A 1 456 ? -13.953 28.281 16.453 1 97.81 456 GLN A C 1
ATOM 3600 O O . GLN A 1 456 ? -13.672 29.344 15.898 1 97.81 456 GLN A O 1
ATOM 3605 N N . LEU A 1 457 ? -14.664 27.281 15.805 1 98.06 457 LEU A N 1
ATOM 3606 C CA . LEU A 1 457 ? -14.766 27.328 14.344 1 98.06 457 LEU A CA 1
ATOM 3607 C C . LEU A 1 457 ? -16.219 27.438 13.906 1 98.06 457 LEU A C 1
ATOM 3609 O O . LEU A 1 457 ? -16.609 26.859 12.883 1 98.06 457 LEU A O 1
ATOM 3613 N N . ASN A 1 458 ? -17.031 28.141 14.656 1 98.31 458 ASN A N 1
ATOM 3614 C CA . ASN A 1 458 ? -18.453 28.25 14.359 1 98.31 458 ASN A CA 1
ATOM 3615 C C . ASN A 1 458 ? -18.766 29.484 13.523 1 98.31 458 ASN A C 1
ATOM 3617 O O . ASN A 1 458 ? -19.719 29.5 12.75 1 98.31 458 ASN A O 1
ATOM 3621 N N . MET A 1 459 ? -17.938 30.547 13.766 1 98.44 459 MET A N 1
ATOM 3622 C CA . MET A 1 459 ? -18.312 31.844 13.227 1 98.44 459 MET A CA 1
ATOM 3623 C C . MET A 1 459 ? -17.344 32.281 12.141 1 98.44 459 MET A C 1
ATOM 3625 O O . MET A 1 459 ? -16.125 32.094 12.266 1 98.44 459 MET A O 1
ATOM 3629 N N . CYS A 1 460 ? -17.891 32.875 11.055 1 98.12 460 CYS A N 1
ATOM 3630 C CA . CYS A 1 460 ? -17.141 33.438 9.945 1 98.12 460 CYS A CA 1
ATOM 3631 C C . CYS A 1 460 ? -17.469 34.938 9.781 1 98.12 460 CYS A C 1
ATOM 3633 O O . CYS A 1 460 ? -18.469 35.406 10.297 1 98.12 460 CYS A O 1
ATOM 3635 N N . ASP A 1 461 ? -16.578 35.625 9.234 1 98.12 461 ASP A N 1
ATOM 3636 C CA . ASP A 1 461 ? -16.719 37.031 8.906 1 98.12 461 ASP A CA 1
ATOM 3637 C C . ASP A 1 461 ? -15.797 37.438 7.77 1 98.12 461 ASP A C 1
ATOM 3639 O O . ASP A 1 461 ? -14.57 37.375 7.91 1 98.12 461 ASP A O 1
ATOM 3643 N N . GLN A 1 462 ? -16.359 38 6.68 1 96.94 462 GLN A N 1
ATOM 3644 C CA . GLN A 1 462 ? -15.547 38.375 5.535 1 96.94 462 GLN A CA 1
ATOM 3645 C C . GLN A 1 462 ? -14.586 39.5 5.91 1 96.94 462 GLN A C 1
ATOM 3647 O O . GLN A 1 462 ? -13.508 39.625 5.316 1 96.94 462 GLN A O 1
ATOM 3652 N N . ALA A 1 463 ? -14.906 40.219 6.949 1 97.12 463 ALA A N 1
ATOM 3653 C CA . ALA A 1 463 ? -14.133 41.406 7.336 1 97.12 463 ALA A CA 1
ATOM 3654 C C . ALA A 1 463 ? -12.805 41 7.969 1 97.12 463 ALA A C 1
ATOM 3656 O O . ALA A 1 463 ? -11.891 41.812 8.07 1 97.12 463 ALA A O 1
ATOM 3657 N N . VAL A 1 464 ? -12.68 39.719 8.383 1 97 464 VAL A N 1
ATOM 3658 C CA . VAL A 1 464 ? -11.5 39.344 9.156 1 97 464 VAL A CA 1
ATOM 3659 C C . VAL A 1 464 ? -10.422 38.812 8.219 1 97 464 VAL A C 1
ATOM 3661 O O . VAL A 1 464 ? -9.336 38.438 8.656 1 97 464 VAL A O 1
ATOM 3664 N N . MET A 1 465 ? -10.75 38.688 6.914 1 96.88 465 MET A N 1
ATOM 3665 C CA . MET A 1 465 ? -9.766 38.188 5.953 1 96.88 465 MET A CA 1
ATOM 3666 C C . MET A 1 465 ? -8.555 39.094 5.898 1 96.88 465 MET A C 1
ATOM 3668 O O . MET A 1 465 ? -8.547 40.156 6.512 1 96.88 465 MET A O 1
ATOM 3672 N N . HIS A 1 466 ? -7.484 38.688 5.246 1 96.19 466 HIS A N 1
ATOM 3673 C CA . HIS A 1 466 ? -6.238 39.438 5.211 1 96.19 466 HIS A CA 1
ATOM 3674 C C . HIS A 1 466 ? -6.324 40.594 4.215 1 96.19 466 HIS A C 1
ATOM 3676 O O . HIS A 1 466 ? -5.52 40.656 3.283 1 96.19 466 HIS A O 1
ATOM 3682 N N . TRP A 1 467 ? -7.203 41.469 4.5 1 97.06 467 TRP A N 1
ATOM 3683 C CA . TRP A 1 467 ? -7.352 42.656 3.666 1 97.06 467 TRP A CA 1
ATOM 3684 C C . TRP A 1 467 ? -6.152 43.594 3.82 1 97.06 467 TRP A C 1
ATOM 3686 O O . TRP A 1 467 ? -5.539 44 2.828 1 97.06 467 TRP A O 1
ATOM 3696 N N . SER A 1 468 ? -5.805 43.906 5.051 1 96.06 468 SER A N 1
ATOM 3697 C CA . SER A 1 468 ? -4.703 44.812 5.344 1 96.06 468 SER A CA 1
ATOM 3698 C C . SER A 1 468 ? -3.877 44.312 6.527 1 96.06 468 SER A C 1
ATOM 3700 O O . SER A 1 468 ? -3.75 45 7.535 1 96.06 468 SER A O 1
ATOM 3702 N N . PRO A 1 469 ? -3.287 43.156 6.359 1 96.38 469 PRO A N 1
ATOM 3703 C CA . PRO A 1 469 ? -2.432 42.688 7.457 1 96.38 469 PRO A CA 1
ATOM 3704 C C . PRO A 1 469 ? -1.166 43.531 7.613 1 96.38 469 PRO A C 1
ATOM 3706 O O . PRO A 1 469 ? -0.811 44.281 6.707 1 96.38 469 PRO A O 1
ATOM 3709 N N . PRO A 1 470 ? -0.53 43.406 8.773 1 96.44 470 PRO A N 1
ATOM 3710 C CA . PRO A 1 470 ? 0.739 44.125 8.93 1 96.44 470 PRO A CA 1
ATOM 3711 C C . PRO A 1 470 ? 1.71 43.875 7.781 1 96.44 470 PRO A C 1
ATOM 3713 O O . PRO A 1 470 ? 1.827 42.719 7.32 1 96.44 470 PRO A O 1
ATOM 3716 N N . GLY A 1 471 ? 2.381 44.906 7.359 1 96.88 471 GLY A N 1
ATOM 3717 C CA . GLY A 1 471 ? 3.338 44.75 6.273 1 96.88 471 GLY A CA 1
ATOM 3718 C C . GLY A 1 471 ? 2.777 45.188 4.93 1 96.88 471 GLY A C 1
ATOM 3719 O O . GLY A 1 471 ? 3.531 45.469 4 1 96.88 471 GLY A O 1
ATOM 3720 N N . CYS A 1 472 ? 1.429 45.281 4.809 1 97.06 472 CYS A N 1
ATOM 3721 C CA . CYS A 1 472 ? 0.817 45.594 3.518 1 97.06 472 CYS A CA 1
ATOM 3722 C C . CYS A 1 472 ? 1.151 47 3.07 1 97.06 472 CYS A C 1
ATOM 3724 O O . CYS A 1 472 ? 1.28 47.281 1.874 1 97.06 472 CYS A O 1
ATOM 3726 N N . GLU A 1 473 ? 1.337 47.969 4 1 97.38 473 GLU A N 1
ATOM 3727 C CA . GLU A 1 473 ? 1.646 49.375 3.67 1 97.38 473 GLU A CA 1
ATOM 3728 C C . GLU A 1 473 ? 2.996 49.469 2.969 1 97.38 473 GLU A C 1
ATOM 3730 O O . GLU A 1 473 ? 3.129 50.188 1.978 1 97.38 473 GLU A O 1
ATOM 3735 N N . LYS A 1 474 ? 3.922 48.75 3.547 1 97.38 474 LYS A N 1
ATOM 3736 C CA . LYS A 1 474 ? 5.258 48.75 2.963 1 97.38 474 LYS A CA 1
ATOM 3737 C C . LYS A 1 474 ? 5.234 48.25 1.521 1 97.38 474 LYS A C 1
ATOM 3739 O O . LYS A 1 474 ? 6.043 48.688 0.696 1 97.38 474 LYS A O 1
ATOM 3744 N N . LEU A 1 475 ? 4.289 47.406 1.213 1 96.94 475 LEU A N 1
ATOM 3745 C CA . LEU A 1 475 ? 4.203 46.781 -0.104 1 96.94 475 LEU A CA 1
ATOM 3746 C C . LEU A 1 475 ? 3.201 47.531 -0.987 1 96.94 475 LEU A C 1
ATOM 3748 O O . LEU A 1 475 ? 3.014 47.156 -2.152 1 96.94 475 LEU A O 1
ATOM 3752 N N . ASN A 1 476 ? 2.604 48.562 -0.495 1 96.12 476 ASN A N 1
ATOM 3753 C CA . ASN A 1 476 ? 1.521 49.281 -1.176 1 96.12 476 ASN A CA 1
ATOM 3754 C C . ASN A 1 476 ? 0.437 48.312 -1.648 1 96.12 476 ASN A C 1
ATOM 3756 O O . ASN A 1 476 ? -0.002 48.375 -2.799 1 96.12 476 ASN A O 1
ATOM 3760 N N . ASP A 1 477 ? 0.136 47.375 -0.768 1 95.88 477 ASP A N 1
ATOM 3761 C CA . ASP A 1 477 ? -0.804 46.312 -1.133 1 95.88 477 ASP A CA 1
ATOM 3762 C C . ASP A 1 477 ? -1.881 46.156 -0.063 1 95.88 477 ASP A C 1
ATOM 3764 O O . ASP A 1 477 ? -2.311 45.031 0.219 1 95.88 477 ASP A O 1
ATOM 3768 N N . CYS A 1 478 ? -2.195 47.188 0.631 1 97.19 478 CYS A N 1
ATOM 3769 C CA . CYS A 1 478 ? -3.322 47.188 1.558 1 97.19 478 CYS A CA 1
ATOM 3770 C C . CYS A 1 478 ? -4.645 47.25 0.806 1 97.19 478 CYS A C 1
ATOM 3772 O O . CYS A 1 478 ? -4.77 48 -0.175 1 97.19 478 CYS A O 1
ATOM 3774 N N . LEU A 1 479 ? -5.543 46.438 1.169 1 96.81 479 LEU A N 1
ATOM 3775 C CA . LEU A 1 479 ? -6.879 46.406 0.589 1 96.81 479 LEU A CA 1
ATOM 3776 C C . LEU A 1 479 ? -7.922 46.875 1.601 1 96.81 479 LEU A C 1
ATOM 3778 O O . LEU A 1 479 ? -7.684 46.812 2.811 1 96.81 479 LEU A O 1
ATOM 3782 N N . LYS A 1 480 ? -9.078 47.406 1.14 1 95 480 LYS A N 1
ATOM 3783 C CA . LYS A 1 480 ? -10.148 47.875 2.014 1 95 480 LYS A CA 1
ATOM 3784 C C . LYS A 1 480 ? -11.039 46.719 2.469 1 95 480 LYS A C 1
ATOM 3786 O O . LYS A 1 480 ? -11.641 46.031 1.643 1 95 480 LYS A O 1
ATOM 3791 N N . PRO A 1 481 ? -11.078 46.438 3.781 1 95.5 481 PRO A N 1
ATOM 3792 C CA . PRO A 1 481 ? -11.969 45.375 4.258 1 95.5 481 PRO A CA 1
ATOM 3793 C C . PRO A 1 481 ? -13.445 45.75 4.121 1 95.5 481 PRO A C 1
ATOM 3795 O O . PRO A 1 481 ? -13.805 46.938 4.246 1 95.5 481 PRO A O 1
ATOM 3798 N N . PRO A 1 482 ? -14.32 44.875 3.848 1 97.19 482 PRO A N 1
ATOM 3799 C CA . PRO A 1 482 ? -15.758 45.125 3.951 1 97.19 482 PRO A CA 1
ATOM 3800 C C . PRO A 1 482 ? -16.219 45.344 5.391 1 97.19 482 PRO A C 1
ATOM 3802 O O . PRO A 1 482 ? -15.461 45.062 6.332 1 97.19 482 PRO A O 1
ATOM 3805 N N . PRO A 1 483 ? -17.484 45.906 5.566 1 96.62 483 PRO A N 1
ATOM 3806 C CA . PRO A 1 483 ? -18 46 6.938 1 96.62 483 PRO A CA 1
ATOM 3807 C C . PRO A 1 483 ? -18.172 44.656 7.594 1 96.62 483 PRO A C 1
ATOM 3809 O O . PRO A 1 483 ? -18.562 43.688 6.922 1 96.62 483 PRO A O 1
ATOM 3812 N N . SER A 1 484 ? -17.875 44.562 8.898 1 97.62 484 SER A N 1
ATOM 3813 C CA . SER A 1 484 ? -18.031 43.344 9.648 1 97.62 484 SER A CA 1
ATOM 3814 C C . SER A 1 484 ? -19.5 42.875 9.664 1 97.62 484 SER A C 1
ATOM 3816 O O . SER A 1 484 ? -20.391 43.656 10.016 1 97.62 484 SER A O 1
ATOM 3818 N N . LYS A 1 485 ? -19.781 41.688 9.195 1 97.81 485 LYS A N 1
ATOM 3819 C CA . LYS A 1 485 ? -21.078 41.031 9.242 1 97.81 485 LYS A CA 1
ATOM 3820 C C . LYS A 1 485 ? -20.922 39.531 9.562 1 97.81 485 LYS A C 1
ATOM 3822 O O . LYS A 1 485 ? -21.047 38.688 8.68 1 97.81 485 LYS A O 1
ATOM 3827 N N . PRO A 1 486 ? -20.766 39.219 10.875 1 98.06 486 PRO A N 1
ATOM 3828 C CA . PRO A 1 486 ? -20.516 37.812 11.258 1 98.06 486 PRO A CA 1
ATOM 3829 C C . PRO A 1 486 ? -21.703 36.906 10.945 1 98.06 486 PRO A C 1
ATOM 3831 O O . PRO A 1 486 ? -22.859 37.312 11.047 1 98.06 486 PRO A O 1
ATOM 3834 N N . TYR A 1 487 ? -21.469 35.656 10.57 1 98.25 487 TYR A N 1
ATOM 3835 C CA . TYR A 1 487 ? -22.453 34.625 10.289 1 98.25 487 TYR A CA 1
ATOM 3836 C C . TYR A 1 487 ? -21.922 33.25 10.688 1 98.25 487 TYR A C 1
ATOM 3838 O O . TYR A 1 487 ? -20.719 33.062 10.875 1 98.25 487 TYR A O 1
ATOM 3846 N N . LYS A 1 488 ? -22.797 32.312 10.906 1 98.19 488 LYS A N 1
ATOM 3847 C CA . LYS A 1 488 ? -22.391 30.922 11.156 1 98.19 488 LYS A CA 1
ATOM 3848 C C . LYS A 1 488 ? -21.781 30.297 9.906 1 98.19 488 LYS A C 1
ATOM 3850 O O . LYS A 1 488 ? -22.359 30.359 8.82 1 98.19 488 LYS A O 1
ATOM 3855 N N . CYS A 1 489 ? -20.578 29.75 10.102 1 97.62 489 CYS A N 1
ATOM 3856 C CA . CYS A 1 489 ? -19.922 29.109 8.969 1 97.62 489 CYS A CA 1
ATOM 3857 C C . CYS A 1 489 ? -20.734 27.922 8.477 1 97.62 489 CYS A C 1
ATOM 3859 O O . CYS A 1 489 ? -21.344 27.203 9.273 1 97.62 489 CYS A O 1
ATOM 3861 N N . ASP A 1 490 ? -20.703 27.703 7.199 1 94.81 490 ASP A N 1
ATOM 3862 C CA . ASP A 1 490 ? -21.312 26.516 6.574 1 94.81 490 ASP A CA 1
ATOM 3863 C C . ASP A 1 490 ? -20.25 25.438 6.324 1 94.81 490 ASP A C 1
ATOM 3865 O O . ASP A 1 490 ? -19.266 25.672 5.629 1 94.81 490 ASP A O 1
ATOM 3869 N N . TRP A 1 491 ? -20.469 24.266 6.891 1 94.44 491 TRP A N 1
ATOM 3870 C CA . TRP A 1 491 ? -19.516 23.172 6.762 1 94.44 491 TRP A CA 1
ATOM 3871 C C . TRP A 1 491 ? -20.172 21.969 6.09 1 94.44 491 TRP A C 1
ATOM 3873 O O . TRP A 1 491 ? -20.453 20.969 6.746 1 94.44 491 TRP A O 1
ATOM 3883 N N . PRO A 1 492 ? -20.266 21.984 4.758 1 90.56 492 PRO A N 1
ATOM 3884 C CA . PRO A 1 492 ? -20.906 20.844 4.078 1 90.56 492 PRO A CA 1
ATOM 3885 C C . PRO A 1 492 ? -20.031 19.594 4.07 1 90.56 492 PRO A C 1
ATOM 3887 O O . PRO A 1 492 ? -20.547 18.484 3.889 1 90.56 492 PRO A O 1
ATOM 3890 N N . HIS A 1 493 ? -18.766 19.797 4.324 1 87.44 493 HIS A N 1
ATOM 3891 C CA . HIS A 1 493 ? -17.812 18.703 4.27 1 87.44 493 HIS A CA 1
ATOM 3892 C C . HIS A 1 493 ? -17.531 18.141 5.656 1 87.44 493 HIS A C 1
ATOM 3894 O O . HIS A 1 493 ? -17.453 18.891 6.633 1 87.44 493 HIS A O 1
ATOM 3900 N N . MET B 1 1 ? 30.844 -21.031 -15.844 1 75.56 1 MET B N 1
ATOM 3901 C CA . MET B 1 1 ? 29.859 -22 -15.383 1 75.56 1 MET B CA 1
ATOM 3902 C C . MET B 1 1 ? 28.484 -21.375 -15.281 1 75.56 1 MET B C 1
ATOM 3904 O O . MET B 1 1 ? 28.359 -20.188 -14.938 1 75.56 1 MET B O 1
ATOM 3908 N N . SER B 1 2 ? 27.453 -22.109 -15.828 1 92.94 2 SER B N 1
ATOM 3909 C CA . SER B 1 2 ? 26.078 -21.609 -15.75 1 92.94 2 SER B CA 1
ATOM 3910 C C . SER B 1 2 ? 25.625 -21.484 -14.297 1 92.94 2 SER B C 1
ATOM 3912 O O . SER B 1 2 ? 25.922 -22.344 -13.469 1 92.94 2 SER B O 1
ATOM 3914 N N . PRO B 1 3 ? 25.047 -20.438 -13.977 1 97.06 3 PRO B N 1
ATOM 3915 C CA . PRO B 1 3 ? 24.609 -20.266 -12.586 1 97.06 3 PRO B CA 1
ATOM 3916 C C . PRO B 1 3 ? 23.422 -21.156 -12.227 1 97.06 3 PRO B C 1
ATOM 3918 O O . PRO B 1 3 ? 22.703 -21.641 -13.109 1 97.06 3 PRO B O 1
ATOM 3921 N N . ASN B 1 4 ? 23.328 -21.469 -10.906 1 98.5 4 ASN B N 1
ATOM 3922 C CA . ASN B 1 4 ? 22.078 -22.062 -10.422 1 98.5 4 ASN B CA 1
ATOM 3923 C C . ASN B 1 4 ? 20.906 -21.094 -10.555 1 98.5 4 ASN B C 1
ATOM 3925 O O . ASN B 1 4 ? 21.109 -19.875 -10.594 1 98.5 4 ASN B O 1
ATOM 3929 N N . ILE B 1 5 ? 19.734 -21.656 -10.703 1 98.75 5 ILE B N 1
ATOM 3930 C CA . ILE B 1 5 ? 18.516 -20.844 -10.836 1 98.75 5 ILE B CA 1
ATOM 3931 C C . ILE B 1 5 ? 17.469 -21.312 -9.828 1 98.75 5 ILE B C 1
ATOM 3933 O O . ILE B 1 5 ? 17.188 -22.516 -9.734 1 98.75 5 ILE B O 1
ATOM 3937 N N . ILE B 1 6 ? 16.953 -20.406 -9.039 1 98.94 6 ILE B N 1
ATOM 3938 C CA . ILE B 1 6 ? 15.844 -20.688 -8.133 1 98.94 6 ILE B CA 1
ATOM 3939 C C . ILE B 1 6 ? 14.695 -19.734 -8.406 1 98.94 6 ILE B C 1
ATOM 3941 O O . ILE B 1 6 ? 14.875 -18.516 -8.398 1 98.94 6 ILE B O 1
ATOM 3945 N N . ILE B 1 7 ? 13.562 -20.25 -8.719 1 98.94 7 ILE B N 1
ATOM 3946 C CA . ILE B 1 7 ? 12.336 -19.484 -8.82 1 98.94 7 ILE B CA 1
ATOM 3947 C C . ILE B 1 7 ? 11.383 -19.875 -7.688 1 98.94 7 ILE B C 1
ATOM 3949 O O . ILE B 1 7 ? 11.062 -21.047 -7.52 1 98.94 7 ILE B O 1
ATOM 3953 N N . MET B 1 8 ? 11.055 -18.922 -6.887 1 98.94 8 MET B N 1
ATOM 3954 C CA . MET B 1 8 ? 10.078 -19.094 -5.816 1 98.94 8 MET B CA 1
ATOM 3955 C C . MET B 1 8 ? 8.719 -18.516 -6.223 1 98.94 8 MET B C 1
ATOM 3957 O O . MET B 1 8 ? 8.586 -17.312 -6.426 1 98.94 8 MET B O 1
ATOM 3961 N N . LEU B 1 9 ? 7.734 -19.344 -6.352 1 98.94 9 LEU B N 1
ATOM 3962 C CA . LEU B 1 9 ? 6.418 -18.922 -6.82 1 98.94 9 LEU B CA 1
ATOM 3963 C C . LEU B 1 9 ? 5.355 -19.188 -5.762 1 98.94 9 LEU B C 1
ATOM 3965 O O . LEU B 1 9 ? 4.992 -20.344 -5.516 1 98.94 9 LEU B O 1
ATOM 3969 N N . MET B 1 10 ? 4.812 -18.109 -5.18 1 98.81 10 MET B N 1
ATOM 3970 C CA . MET B 1 10 ? 3.789 -18.234 -4.145 1 98.81 10 MET B CA 1
ATOM 3971 C C . MET B 1 10 ? 2.41 -18.438 -4.766 1 98.81 10 MET B C 1
ATOM 3973 O O . MET B 1 10 ? 2.197 -18.125 -5.938 1 98.81 10 MET B O 1
ATOM 3977 N N . ASP B 1 11 ? 1.553 -19.031 -3.986 1 98.31 11 ASP B N 1
ATOM 3978 C CA . ASP B 1 11 ? 0.183 -19.328 -4.398 1 98.31 11 ASP B CA 1
ATOM 3979 C C . ASP B 1 11 ? -0.789 -18.281 -3.846 1 98.31 11 ASP B C 1
ATOM 3981 O O . ASP B 1 11 ? -1.198 -18.359 -2.686 1 98.31 11 ASP B O 1
ATOM 3985 N N . ASP B 1 12 ? -1.212 -17.344 -4.652 1 98.38 12 ASP B N 1
ATOM 3986 C CA . ASP B 1 12 ? -2.236 -16.359 -4.316 1 98.38 12 ASP B CA 1
ATOM 3987 C C . ASP B 1 12 ? -1.675 -15.281 -3.4 1 98.38 12 ASP B C 1
ATOM 3989 O O . ASP B 1 12 ? -2.426 -14.617 -2.678 1 98.38 12 ASP B O 1
ATOM 3993 N N . MET B 1 13 ? -0.37 -15.125 -3.314 1 98.62 13 MET B N 1
ATOM 3994 C CA . MET B 1 13 ? 0.174 -14.016 -2.537 1 98.62 13 MET B CA 1
ATOM 3995 C C . MET B 1 13 ? -0.019 -12.688 -3.268 1 98.62 13 MET B C 1
ATOM 3997 O O . MET B 1 13 ? 0.204 -12.602 -4.477 1 98.62 13 MET B O 1
ATOM 4001 N N . GLY B 1 14 ? -0.453 -11.688 -2.555 1 98.38 14 GLY B N 1
ATOM 4002 C CA . GLY B 1 14 ? -0.709 -10.398 -3.176 1 98.38 14 GLY B CA 1
ATOM 4003 C C . GLY B 1 14 ? 0.508 -9.492 -3.193 1 98.38 14 GLY B C 1
ATOM 4004 O O . GLY B 1 14 ? 1.41 -9.641 -2.367 1 98.38 14 GLY B O 1
ATOM 4005 N N . TRP B 1 15 ? 0.474 -8.531 -4.102 1 98.44 15 TRP B N 1
ATOM 4006 C CA . TRP B 1 15 ? 1.545 -7.547 -4.234 1 98.44 15 TRP B CA 1
ATOM 4007 C C . TRP B 1 15 ? 1.812 -6.852 -2.904 1 98.44 15 TRP B C 1
ATOM 4009 O O . TRP B 1 15 ? 2.967 -6.664 -2.514 1 98.44 15 TRP B O 1
ATOM 4019 N N . GLY B 1 16 ? 0.809 -6.516 -2.164 1 97.88 16 GLY B N 1
ATOM 4020 C CA . GLY B 1 16 ? 0.895 -5.707 -0.958 1 97.88 16 GLY B CA 1
ATOM 4021 C C . GLY B 1 16 ? 1.204 -6.52 0.285 1 97.88 16 GLY B C 1
ATOM 4022 O O . GLY B 1 16 ? 1.113 -6.012 1.404 1 97.88 16 GLY B O 1
ATOM 4023 N N . ASP B 1 17 ? 1.568 -7.766 0.175 1 98.56 17 ASP B N 1
ATOM 4024 C CA . ASP B 1 17 ? 1.762 -8.633 1.335 1 98.56 17 ASP B CA 1
ATOM 4025 C C . ASP B 1 17 ? 3.158 -8.453 1.926 1 98.56 17 ASP B C 1
ATOM 4027 O O . ASP B 1 17 ? 3.428 -8.906 3.043 1 98.56 17 ASP B O 1
ATOM 4031 N N . LEU B 1 18 ? 4.074 -7.871 1.171 1 98.62 18 LEU B N 1
ATOM 4032 C CA . LEU B 1 18 ? 5.445 -7.723 1.651 1 98.62 18 LEU B CA 1
ATOM 4033 C C . LEU B 1 18 ? 5.625 -6.395 2.385 1 98.62 18 LEU B C 1
ATOM 4035 O O . LEU B 1 18 ? 5.035 -5.383 1.996 1 98.62 18 LEU B O 1
ATOM 4039 N N . GLY B 1 19 ? 6.48 -6.469 3.385 1 97.62 19 GLY B N 1
ATOM 4040 C CA . GLY B 1 19 ? 6.816 -5.223 4.059 1 97.62 19 GLY B CA 1
ATOM 4041 C C . GLY B 1 19 ? 7.348 -4.16 3.115 1 97.62 19 GLY B C 1
ATOM 4042 O O . GLY B 1 19 ? 6.953 -2.994 3.197 1 97.62 19 GLY B O 1
ATOM 4043 N N . VAL B 1 20 ? 8.156 -4.508 2.186 1 96.94 20 VAL B N 1
ATOM 4044 C CA . VAL B 1 20 ? 8.797 -3.582 1.256 1 96.94 20 VAL B CA 1
ATOM 4045 C C . VAL B 1 20 ? 7.746 -2.99 0.313 1 96.94 20 VAL B C 1
ATOM 4047 O O . VAL B 1 20 ? 7.969 -1.936 -0.286 1 96.94 20 VAL B O 1
ATOM 4050 N N . PHE B 1 21 ? 6.574 -3.6 0.207 1 97.75 21 PHE B N 1
ATOM 4051 C CA . PHE B 1 21 ? 5.496 -3.1 -0.64 1 97.75 21 PHE B CA 1
ATOM 4052 C C . PHE B 1 21 ? 4.375 -2.51 0.205 1 97.75 21 PHE B C 1
ATOM 4054 O O . PHE B 1 21 ? 3.268 -2.289 -0.291 1 97.75 21 PHE B O 1
ATOM 4061 N N . GLY B 1 22 ? 4.652 -2.324 1.469 1 96.44 22 GLY B N 1
ATOM 4062 C CA . GLY B 1 22 ? 3.805 -1.448 2.262 1 96.44 22 GLY B CA 1
ATOM 4063 C C . GLY B 1 22 ? 2.818 -2.201 3.133 1 96.44 22 GLY B C 1
ATOM 4064 O O . GLY B 1 22 ? 1.838 -1.626 3.611 1 96.44 22 GLY B O 1
ATOM 4065 N N . GLU B 1 23 ? 2.951 -3.543 3.27 1 98.06 23 GLU B N 1
ATOM 4066 C CA . GLU B 1 23 ? 2.105 -4.203 4.258 1 98.06 23 GLU B CA 1
ATOM 4067 C C . GLU B 1 23 ? 2.307 -3.598 5.645 1 98.06 23 GLU B C 1
ATOM 4069 O O . GLU B 1 23 ? 3.434 -3.525 6.141 1 98.06 23 GLU B O 1
ATOM 4074 N N . PRO B 1 24 ? 1.241 -3.219 6.348 1 97.19 24 PRO B N 1
ATOM 4075 C CA . PRO B 1 24 ? 1.402 -2.391 7.547 1 97.19 24 PRO B CA 1
ATOM 4076 C C . PRO B 1 24 ? 2.045 -3.148 8.703 1 97.19 24 PRO B C 1
ATOM 4078 O O . PRO B 1 24 ? 2.697 -2.543 9.562 1 97.19 24 PRO B O 1
ATOM 4081 N N . ASN B 1 25 ? 1.897 -4.457 8.828 1 96.88 25 ASN B N 1
ATOM 4082 C CA . ASN B 1 25 ? 2.443 -5.23 9.938 1 96.88 25 ASN B CA 1
ATOM 4083 C C . ASN B 1 25 ? 3.918 -5.562 9.711 1 96.88 25 ASN B C 1
ATOM 4085 O O . ASN B 1 25 ? 4.629 -5.906 10.656 1 96.88 25 ASN B O 1
ATOM 4089 N N . LYS B 1 26 ? 4.41 -5.496 8.469 1 97.31 26 LYS B N 1
ATOM 4090 C CA . LYS B 1 26 ? 5.812 -5.684 8.117 1 97.31 26 LYS B CA 1
ATOM 4091 C C . LYS B 1 26 ? 6.344 -7.012 8.648 1 97.31 26 LYS B C 1
ATOM 4093 O O . LYS B 1 26 ? 7.367 -7.051 9.328 1 97.31 26 LYS B O 1
ATOM 4098 N N . GLU B 1 27 ? 5.738 -8.109 8.18 1 98.31 27 GLU B N 1
ATOM 4099 C CA . GLU B 1 27 ? 6.02 -9.406 8.781 1 98.31 27 GLU B CA 1
ATOM 4100 C C . GLU B 1 27 ? 6.793 -10.305 7.824 1 98.31 27 GLU B C 1
ATOM 4102 O O . GLU B 1 27 ? 6.715 -11.531 7.914 1 98.31 27 GLU B O 1
ATOM 4107 N N . THR B 1 28 ? 7.469 -9.688 6.895 1 98.69 28 THR B N 1
ATOM 4108 C CA . THR B 1 28 ? 8.273 -10.461 5.949 1 98.69 28 THR B CA 1
ATOM 4109 C C . THR B 1 28 ? 9.719 -9.984 5.961 1 98.69 28 THR B C 1
ATOM 4111 O O . THR B 1 28 ? 10.266 -9.609 4.922 1 98.69 28 THR B O 1
ATOM 4114 N N . PRO B 1 29 ? 10.422 -10.109 7.086 1 98.06 29 PRO B N 1
ATOM 4115 C CA . PRO B 1 29 ? 11.766 -9.547 7.207 1 98.06 29 PRO B CA 1
ATOM 4116 C C . PRO B 1 29 ? 12.758 -10.18 6.234 1 98.06 29 PRO B C 1
ATOM 4118 O O . PRO B 1 29 ? 13.68 -9.508 5.758 1 98.06 29 PRO B O 1
ATOM 4121 N N . ASN B 1 30 ? 12.664 -11.492 5.926 1 98.81 30 ASN B N 1
ATOM 4122 C CA . ASN B 1 30 ? 13.602 -12.133 5.012 1 98.81 30 ASN B CA 1
ATOM 4123 C C . ASN B 1 30 ? 13.406 -11.648 3.578 1 98.81 30 ASN B C 1
ATOM 4125 O O . ASN B 1 30 ? 14.383 -11.398 2.867 1 98.81 30 ASN B O 1
ATOM 4129 N N . LEU B 1 31 ? 12.18 -11.508 3.189 1 98.81 31 LEU B N 1
ATOM 4130 C CA . LEU B 1 31 ? 11.898 -10.977 1.86 1 98.81 31 LEU B CA 1
ATOM 4131 C C . LEU B 1 31 ? 12.32 -9.516 1.757 1 98.81 31 LEU B C 1
ATOM 4133 O O . LEU B 1 31 ? 12.812 -9.086 0.714 1 98.81 31 LEU B O 1
ATOM 4137 N N . ASP B 1 32 ? 12.047 -8.781 2.797 1 97.75 32 ASP B N 1
ATOM 4138 C CA . ASP B 1 32 ? 12.477 -7.387 2.811 1 97.75 32 ASP B CA 1
ATOM 4139 C C . ASP B 1 32 ? 14 -7.281 2.717 1 97.75 32 ASP B C 1
ATOM 4141 O O . ASP B 1 32 ? 14.523 -6.391 2.045 1 97.75 32 ASP B O 1
ATOM 4145 N N . GLN B 1 33 ? 14.703 -8.164 3.428 1 97.19 33 GLN B N 1
ATOM 4146 C CA . GLN B 1 33 ? 16.156 -8.211 3.309 1 97.19 33 GLN B CA 1
ATOM 4147 C C . GLN B 1 33 ? 16.578 -8.617 1.901 1 97.19 33 GLN B C 1
ATOM 4149 O O . GLN B 1 33 ? 17.516 -8.062 1.343 1 97.19 33 GLN B O 1
ATOM 4154 N N . MET B 1 34 ? 15.914 -9.609 1.325 1 98.31 34 MET B N 1
ATOM 4155 C CA . MET B 1 34 ? 16.172 -10.008 -0.054 1 98.31 34 MET B CA 1
ATOM 4156 C C . MET B 1 34 ? 16.047 -8.82 -1 1 98.31 34 MET B C 1
ATOM 4158 O O . MET B 1 34 ? 16.891 -8.625 -1.878 1 98.31 34 MET B O 1
ATOM 4162 N N . ALA B 1 35 ? 15.016 -8.062 -0.804 1 97.38 35 ALA B N 1
ATOM 4163 C CA . ALA B 1 35 ? 14.773 -6.867 -1.611 1 97.38 35 ALA B CA 1
ATOM 4164 C C . ALA B 1 35 ? 15.898 -5.848 -1.442 1 97.38 35 ALA B C 1
ATOM 4166 O O . ALA B 1 35 ? 16.359 -5.266 -2.422 1 97.38 35 ALA B O 1
ATOM 4167 N N . SER B 1 36 ? 16.312 -5.633 -0.197 1 95.38 36 SER B N 1
ATOM 4168 C CA . SER B 1 36 ? 17.359 -4.648 0.082 1 95.38 36 SER B CA 1
ATOM 4169 C C . SER B 1 36 ? 18.703 -5.074 -0.509 1 95.38 36 SER B C 1
ATOM 4171 O O . SER B 1 36 ? 19.562 -4.238 -0.755 1 95.38 36 SER B O 1
ATOM 4173 N N . GLN B 1 37 ? 18.844 -6.395 -0.757 1 96.5 37 GLN B N 1
ATOM 4174 C CA . GLN B 1 37 ? 20.094 -6.93 -1.276 1 96.5 37 GLN B CA 1
ATOM 4175 C C . GLN B 1 37 ? 20 -7.195 -2.775 1 96.5 37 GLN B C 1
ATOM 4177 O O . GLN B 1 37 ? 20.984 -7.598 -3.402 1 96.5 37 GLN B O 1
ATOM 4182 N N . GLY B 1 38 ? 18.844 -6.996 -3.336 1 96.75 38 GLY B N 1
ATOM 4183 C CA . GLY B 1 38 ? 18.609 -7.27 -4.746 1 96.75 38 GLY B CA 1
ATOM 4184 C C . GLY B 1 38 ? 17.875 -6.141 -5.457 1 96.75 38 GLY B C 1
ATOM 4185 O O . GLY B 1 38 ? 18.203 -4.969 -5.254 1 96.75 38 GLY B O 1
ATOM 4186 N N . ILE B 1 39 ? 17.016 -6.566 -6.379 1 96.75 39 ILE B N 1
ATOM 4187 C CA . ILE B 1 39 ? 16.219 -5.613 -7.145 1 96.75 39 ILE B CA 1
ATOM 4188 C C . ILE B 1 39 ? 14.727 -5.914 -6.961 1 96.75 39 ILE B C 1
ATOM 4190 O O . ILE B 1 39 ? 14.305 -7.066 -7.082 1 96.75 39 ILE B O 1
ATOM 4194 N N . VAL B 1 40 ? 13.977 -4.855 -6.586 1 97.25 40 VAL B N 1
ATOM 4195 C CA . VAL B 1 40 ? 12.523 -4.988 -6.578 1 97.25 40 VAL B CA 1
ATOM 4196 C C . VAL B 1 40 ? 11.961 -4.57 -7.934 1 97.25 40 VAL B C 1
ATOM 4198 O O . VAL B 1 40 ? 12.336 -3.529 -8.477 1 97.25 40 VAL B O 1
ATOM 4201 N N . LEU B 1 41 ? 11.156 -5.371 -8.516 1 97.75 41 LEU B N 1
ATOM 4202 C CA . LEU B 1 41 ? 10.43 -5.039 -9.734 1 97.75 41 LEU B CA 1
ATOM 4203 C C . LEU B 1 41 ? 9 -4.617 -9.422 1 97.75 41 LEU B C 1
ATOM 4205 O O . LEU B 1 41 ? 8.18 -5.438 -9 1 97.75 41 LEU B O 1
ATOM 4209 N N . THR B 1 42 ? 8.664 -3.385 -9.719 1 97.5 42 THR B N 1
ATOM 4210 C CA . THR B 1 42 ? 7.371 -2.861 -9.273 1 97.5 42 THR B CA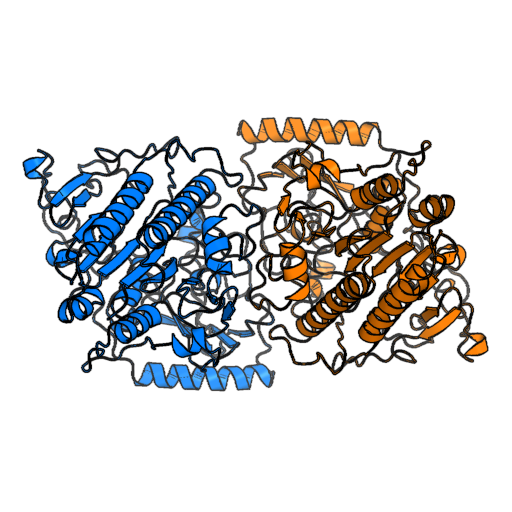 1
ATOM 4211 C C . THR B 1 42 ? 6.32 -3.023 -10.367 1 97.5 42 THR B C 1
ATOM 4213 O O . THR B 1 42 ? 5.121 -2.904 -10.109 1 97.5 42 THR B O 1
ATOM 4216 N N . ASP B 1 43 ? 6.766 -3.211 -11.633 1 97.88 43 ASP B N 1
ATOM 4217 C CA . ASP B 1 43 ? 5.875 -3.436 -12.766 1 97.88 43 ASP B CA 1
ATOM 4218 C C . ASP B 1 43 ? 6.039 -4.852 -13.32 1 97.88 43 ASP B C 1
ATOM 4220 O O . ASP B 1 43 ? 6.406 -5.031 -14.484 1 97.88 43 ASP B O 1
ATOM 4224 N N . PHE B 1 44 ? 5.766 -5.824 -12.492 1 98.69 44 PHE B N 1
ATOM 4225 C CA . PHE B 1 44 ? 5.879 -7.234 -12.844 1 98.69 44 PHE B CA 1
ATOM 4226 C C . PHE B 1 44 ? 4.512 -7.902 -12.859 1 98.69 44 PHE B C 1
ATOM 4228 O O . PHE B 1 44 ? 3.75 -7.789 -11.891 1 98.69 44 PHE B O 1
ATOM 4235 N N . TYR B 1 45 ? 4.211 -8.625 -13.945 1 98.88 45 TYR B N 1
ATOM 4236 C CA . TYR B 1 45 ? 2.857 -9.125 -14.141 1 98.88 45 TYR B CA 1
ATOM 4237 C C . TYR B 1 45 ? 2.867 -10.633 -14.375 1 98.88 45 TYR B C 1
ATOM 4239 O O . TYR B 1 45 ? 3.797 -11.172 -14.984 1 98.88 45 TYR B O 1
ATOM 4247 N N . THR B 1 46 ? 1.808 -11.312 -13.875 1 98.81 46 THR B N 1
ATOM 4248 C CA . THR B 1 46 ? 1.51 -12.664 -14.336 1 98.81 46 THR B CA 1
ATOM 4249 C C . THR B 1 46 ? 0.896 -12.641 -15.727 1 98.81 46 THR B C 1
ATOM 4251 O O . THR B 1 46 ? 0.707 -11.562 -16.312 1 98.81 46 THR B O 1
ATOM 4254 N N . ALA B 1 47 ? 0.636 -13.828 -16.312 1 98.44 47 ALA B N 1
ATOM 4255 C CA . ALA B 1 47 ? 0.092 -13.914 -17.656 1 98.44 47 ALA B CA 1
ATOM 4256 C C . ALA B 1 47 ? -1.43 -14.016 -17.641 1 98.44 47 ALA B C 1
ATOM 4258 O O . ALA B 1 47 ? -2.092 -13.781 -18.656 1 98.44 47 ALA B O 1
ATOM 4259 N N . ASN B 1 48 ? -1.921 -14.367 -16.562 1 98.44 48 ASN B N 1
ATOM 4260 C CA . ASN B 1 48 ? -3.332 -14.633 -16.297 1 98.44 48 ASN B CA 1
ATOM 4261 C C . ASN B 1 48 ? -3.67 -14.492 -14.82 1 98.44 48 ASN B C 1
ATOM 4263 O O . ASN B 1 48 ? -2.84 -14.781 -13.961 1 98.44 48 ASN B O 1
ATOM 4267 N N . PRO B 1 49 ? -4.879 -13.984 -14.547 1 98.56 49 PRO B N 1
ATOM 4268 C CA . PRO B 1 49 ? -5.227 -13.805 -13.133 1 98.56 49 PRO B CA 1
ATOM 4269 C C . PRO B 1 49 ? -5.668 -15.109 -12.469 1 98.56 49 PRO B C 1
ATOM 4271 O O . PRO B 1 49 ? -6.602 -15.109 -11.664 1 98.56 49 PRO B O 1
ATOM 4274 N N . LEU B 1 50 ? -5.098 -16.266 -12.922 1 98.38 50 LEU B N 1
ATOM 4275 C CA . LEU B 1 50 ? -5.398 -17.578 -12.375 1 98.38 50 LEU B CA 1
ATOM 4276 C C . LEU B 1 50 ? -4.16 -18.469 -12.367 1 98.38 50 LEU B C 1
ATOM 4278 O O . LEU B 1 50 ? -3.277 -18.312 -13.219 1 98.38 50 LEU B O 1
ATOM 4282 N N . CYS B 1 51 ? -4.109 -19.422 -11.484 1 97.81 51 CYS B N 1
ATOM 4283 C CA . CYS B 1 51 ? -2.904 -20.156 -11.109 1 97.81 51 CYS B CA 1
ATOM 4284 C C . CYS B 1 51 ? -2.383 -20.984 -12.273 1 97.81 51 CYS B C 1
ATOM 4286 O O . CYS B 1 51 ? -1.255 -20.781 -12.734 1 97.81 51 CYS B O 1
ATOM 4288 N N . SER B 1 52 ? -3.205 -21.922 -12.906 1 98.19 52 SER B N 1
ATOM 4289 C CA . SER B 1 52 ? -2.727 -22.875 -13.898 1 98.19 52 SER B CA 1
ATOM 4290 C C . SER B 1 52 ? -2.213 -22.172 -15.148 1 98.19 52 SER B C 1
ATOM 4292 O O . SER B 1 52 ? -1.103 -22.438 -15.609 1 98.19 52 SER B O 1
ATOM 4294 N N . PRO B 1 53 ? -2.998 -21.234 -15.664 1 98.5 53 PRO B N 1
ATOM 4295 C CA . PRO B 1 53 ? -2.482 -20.547 -16.859 1 98.5 53 PRO B CA 1
ATOM 4296 C C . PRO B 1 53 ? -1.208 -19.75 -16.578 1 98.5 53 PRO B C 1
ATOM 4298 O O . PRO B 1 53 ? -0.312 -19.703 -17.422 1 98.5 53 PRO B O 1
ATOM 4301 N N . SER B 1 54 ? -1.143 -19.125 -15.438 1 98.69 54 SER B N 1
ATOM 4302 C CA . SER B 1 54 ? 0.057 -18.391 -15.07 1 98.69 54 SER B CA 1
ATOM 4303 C C . SER B 1 54 ? 1.272 -19.297 -14.984 1 98.69 54 SER B C 1
ATOM 4305 O O . SER B 1 54 ? 2.35 -18.969 -15.477 1 98.69 54 SER B O 1
ATOM 4307 N N . ARG B 1 55 ? 1.16 -20.453 -14.336 1 98.81 55 ARG B N 1
ATOM 4308 C CA . ARG B 1 55 ? 2.246 -21.422 -14.188 1 98.81 55 ARG B CA 1
ATOM 4309 C C . ARG B 1 55 ? 2.676 -21.969 -15.547 1 98.81 55 ARG B C 1
ATOM 4311 O O . ARG B 1 55 ? 3.869 -22.141 -15.797 1 98.81 55 ARG B O 1
ATOM 4318 N N . ALA B 1 56 ? 1.673 -22.234 -16.391 1 98.75 56 ALA B N 1
ATOM 4319 C CA . ALA B 1 56 ? 1.99 -22.672 -17.75 1 98.75 56 ALA B CA 1
ATOM 4320 C C . ALA B 1 56 ? 2.779 -21.609 -18.5 1 98.75 56 ALA B C 1
ATOM 4322 O O . ALA B 1 56 ? 3.738 -21.922 -19.219 1 98.75 56 ALA B O 1
ATOM 4323 N N . ALA B 1 57 ? 2.363 -20.406 -18.312 1 98.88 57 ALA B N 1
ATOM 4324 C CA . ALA B 1 57 ? 3.033 -19.312 -18.984 1 98.88 57 ALA B CA 1
ATOM 4325 C C . ALA B 1 57 ? 4.477 -19.156 -18.516 1 98.88 57 ALA B C 1
ATOM 4327 O O . ALA B 1 57 ? 5.379 -18.922 -19.312 1 98.88 57 ALA B O 1
ATOM 4328 N N . LEU B 1 58 ? 4.703 -19.266 -17.25 1 98.94 58 LEU B N 1
ATOM 4329 C CA . LEU B 1 58 ? 6.043 -19.156 -16.672 1 98.94 58 LEU B CA 1
ATOM 4330 C C . LEU B 1 58 ? 6.969 -20.219 -17.25 1 98.94 58 LEU B C 1
ATOM 4332 O O . LEU B 1 58 ? 8.086 -19.906 -17.672 1 98.94 58 LEU B O 1
ATOM 4336 N N . LEU B 1 59 ? 6.52 -21.453 -17.375 1 98.88 59 LEU B N 1
ATOM 4337 C CA . LEU B 1 59 ? 7.383 -22.578 -17.703 1 98.88 59 LEU B CA 1
ATOM 4338 C C . LEU B 1 59 ? 7.512 -22.734 -19.219 1 98.88 59 LEU B C 1
ATOM 4340 O O . LEU B 1 59 ? 8.391 -23.453 -19.703 1 98.88 59 LEU B O 1
ATOM 4344 N N . THR B 1 60 ? 6.66 -22.031 -20.016 1 98.69 60 THR B N 1
ATOM 4345 C CA . THR B 1 60 ? 6.734 -22.156 -21.469 1 98.69 60 THR B CA 1
ATOM 4346 C C . THR B 1 60 ? 7.223 -20.859 -22.109 1 98.69 60 THR B C 1
ATOM 4348 O O . THR B 1 60 ? 7.602 -20.828 -23.281 1 98.69 60 THR B O 1
ATOM 4351 N N . GLY B 1 61 ? 7.113 -19.719 -21.359 1 98.75 61 GLY B N 1
ATOM 4352 C CA . GLY B 1 61 ? 7.43 -18.406 -21.891 1 98.75 61 GLY B CA 1
ATOM 4353 C C . GLY B 1 61 ? 6.371 -17.875 -22.844 1 98.75 61 GLY B C 1
ATOM 4354 O O . GLY B 1 61 ? 6.629 -16.953 -23.625 1 98.75 61 GLY B O 1
ATOM 4355 N N . ARG B 1 62 ? 5.184 -18.5 -22.812 1 98.56 62 ARG B N 1
ATOM 4356 C CA . ARG B 1 62 ? 4.16 -18.188 -23.812 1 98.56 62 ARG B CA 1
ATOM 4357 C C . ARG B 1 62 ? 2.82 -17.891 -23.141 1 98.56 62 ARG B C 1
ATOM 4359 O O . ARG B 1 62 ? 2.477 -18.516 -22.125 1 98.56 62 ARG B O 1
ATOM 4366 N N . LEU B 1 63 ? 2.037 -17.016 -23.688 1 98.75 63 LEU B N 1
ATOM 4367 C CA . LEU B 1 63 ? 0.703 -16.688 -23.203 1 98.75 63 LEU B CA 1
ATOM 4368 C C . LEU B 1 63 ? -0.197 -17.922 -23.203 1 98.75 63 LEU B C 1
ATOM 4370 O O . LEU B 1 63 ? -0.09 -18.781 -24.094 1 98.75 63 LEU B O 1
ATOM 4374 N N . PRO B 1 64 ? -1.14 -17.938 -22.266 1 98.31 64 PRO B N 1
ATOM 4375 C CA . PRO B 1 64 ? -2.057 -19.078 -22.219 1 98.31 64 PRO B CA 1
ATOM 4376 C C . PRO B 1 64 ? -2.852 -19.266 -23.5 1 98.31 64 PRO B C 1
ATOM 4378 O O . PRO B 1 64 ? -3.107 -20.391 -23.922 1 98.31 64 PRO B O 1
ATOM 4381 N N . ILE B 1 65 ? -3.146 -18.188 -24.172 1 98.44 65 ILE B N 1
ATOM 4382 C CA . ILE B 1 65 ? -3.873 -18.25 -25.438 1 98.44 65 ILE B CA 1
ATOM 4383 C C . ILE B 1 65 ? -3.02 -18.969 -26.484 1 98.44 65 ILE B C 1
ATOM 4385 O O . ILE B 1 65 ? -3.551 -19.562 -27.422 1 98.44 65 ILE B O 1
ATOM 4389 N N . ARG B 1 66 ? -1.722 -18.938 -26.359 1 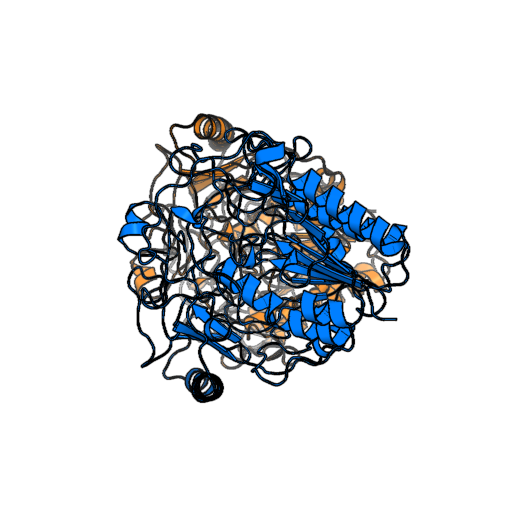98 66 ARG B N 1
ATOM 4390 C CA . ARG B 1 66 ? -0.805 -19.578 -27.297 1 98 66 ARG B CA 1
ATOM 4391 C C . ARG B 1 66 ? -0.487 -21 -26.859 1 98 66 ARG B C 1
ATOM 4393 O O . ARG B 1 66 ? -0.384 -21.906 -27.688 1 98 66 ARG B O 1
ATOM 4400 N N . ASN B 1 67 ? -0.283 -21.219 -25.547 1 97.81 67 ASN B N 1
ATOM 4401 C CA . ASN B 1 67 ? 0.184 -22.531 -25.109 1 97.81 67 ASN B CA 1
ATOM 4402 C C . ASN B 1 67 ? -0.981 -23.484 -24.828 1 97.81 67 ASN B C 1
ATOM 4404 O O . ASN B 1 67 ? -0.772 -24.641 -24.5 1 97.81 67 ASN B O 1
ATOM 4408 N N . GLY B 1 68 ? -2.186 -22.953 -24.891 1 97.81 68 GLY B N 1
ATOM 4409 C CA . GLY B 1 68 ? -3.373 -23.781 -24.812 1 97.81 68 GLY B CA 1
ATOM 4410 C C . GLY B 1 68 ? -3.969 -23.859 -23.422 1 97.81 68 GLY B C 1
ATOM 4411 O O . GLY B 1 68 ? -5.035 -24.438 -23.219 1 97.81 68 GLY B O 1
ATOM 4412 N N . PHE B 1 69 ? -3.43 -23.25 -22.391 1 98.12 69 PHE B N 1
ATOM 4413 C CA . PHE B 1 69 ? -3.934 -23.328 -21.031 1 98.12 69 PHE B CA 1
ATOM 4414 C C . PHE B 1 69 ? -5.047 -22.312 -20.797 1 98.12 69 PHE B C 1
ATOM 4416 O O . PHE B 1 69 ? -4.941 -21.453 -19.922 1 98.12 69 PHE B O 1
ATOM 4423 N N . TYR B 1 70 ? -6.023 -22.406 -21.547 1 97.69 70 TYR B N 1
ATOM 4424 C CA . TYR B 1 70 ? -7.262 -21.641 -21.438 1 97.69 70 TYR B CA 1
ATOM 4425 C C . TYR B 1 70 ? -8.461 -22.484 -21.844 1 97.69 70 TYR B C 1
ATOM 4427 O O . TYR B 1 70 ? -8.32 -23.688 -22.109 1 97.69 70 TYR B O 1
ATOM 4435 N N . THR B 1 71 ? -9.68 -21.953 -21.719 1 98.25 71 THR B N 1
ATOM 4436 C CA . THR B 1 71 ? -10.914 -22.578 -22.156 1 98.25 71 THR B CA 1
ATOM 4437 C C . THR B 1 71 ? -11.688 -21.656 -23.094 1 98.25 71 THR B C 1
ATOM 4439 O O . THR B 1 71 ? -11.492 -20.438 -23.062 1 98.25 71 THR B O 1
ATOM 4442 N N . ASN B 1 72 ? -12.367 -22.203 -23.953 1 97.56 72 ASN B N 1
ATOM 4443 C CA . ASN B 1 72 ? -13.328 -21.438 -24.734 1 97.56 72 ASN B CA 1
ATOM 4444 C C . ASN B 1 72 ? -14.758 -21.938 -24.531 1 97.56 72 ASN B C 1
ATOM 4446 O O . ASN B 1 72 ? -15.617 -21.75 -25.391 1 97.56 72 ASN B O 1
ATOM 4450 N N . ASN B 1 73 ? -14.953 -22.734 -23.375 1 98.06 73 ASN B N 1
ATOM 4451 C CA . ASN B 1 73 ? -16.297 -23.188 -23.031 1 98.06 73 ASN B CA 1
ATOM 4452 C C . ASN B 1 73 ? -17.234 -22.016 -22.781 1 98.06 73 ASN B C 1
ATOM 4454 O O . ASN B 1 73 ? -18.453 -22.141 -22.922 1 98.06 73 ASN B O 1
ATOM 4458 N N . ALA B 1 74 ? -16.703 -20.922 -22.297 1 96.31 74 ALA B N 1
ATOM 4459 C CA . ALA B 1 74 ? -17.422 -19.656 -22.109 1 96.31 74 ALA B CA 1
ATOM 4460 C C . ALA B 1 74 ? -16.516 -18.469 -22.359 1 96.31 74 ALA B C 1
ATOM 4462 O O . ALA B 1 74 ? -15.32 -18.516 -22.062 1 96.31 74 ALA B O 1
ATOM 4463 N N . HIS B 1 75 ? -17.094 -17.391 -22.797 1 96.75 75 HIS B N 1
ATOM 4464 C CA . HIS B 1 75 ? -16.344 -16.203 -23.188 1 96.75 75 HIS B CA 1
ATOM 4465 C C . HIS B 1 75 ? -15.633 -15.602 -21.969 1 96.75 75 HIS B C 1
ATOM 4467 O O . HIS B 1 75 ? -16.266 -15.297 -20.969 1 96.75 75 HIS B O 1
ATOM 4473 N N . ALA B 1 76 ? -14.344 -15.406 -22.047 1 97.31 76 ALA B N 1
ATOM 4474 C CA . ALA B 1 76 ? -13.508 -14.672 -21.109 1 97.31 76 ALA B CA 1
ATOM 4475 C C . ALA B 1 76 ? -13.594 -15.289 -19.703 1 97.31 76 ALA B C 1
ATOM 4477 O O . ALA B 1 76 ? -13.555 -14.578 -18.703 1 97.31 76 ALA B O 1
ATOM 4478 N N . ARG B 1 77 ? -13.789 -16.578 -19.688 1 97.38 77 ARG B N 1
ATOM 4479 C CA . ARG B 1 77 ? -13.781 -17.281 -18.406 1 97.38 77 ARG B CA 1
ATOM 4480 C C . ARG B 1 77 ? -12.438 -17.938 -18.156 1 97.38 77 ARG B C 1
ATOM 4482 O O . ARG B 1 77 ? -11.828 -18.5 -19.062 1 97.38 77 ARG B O 1
ATOM 4489 N N . ASN B 1 78 ? -11.992 -17.797 -16.906 1 97 78 ASN B N 1
ATOM 4490 C CA . ASN B 1 78 ? -10.766 -18.469 -16.516 1 97 78 ASN B CA 1
ATOM 4491 C C . ASN B 1 78 ? -10.977 -19.969 -16.359 1 97 78 ASN B C 1
ATOM 4493 O O . ASN B 1 78 ? -12.094 -20.422 -16.094 1 97 78 ASN B O 1
ATOM 4497 N N . ALA B 1 79 ? -9.938 -20.688 -16.594 1 97.31 79 ALA B N 1
ATOM 4498 C CA . ALA B 1 79 ? -9.93 -22.125 -16.328 1 97.31 79 ALA B CA 1
ATOM 4499 C C . ALA B 1 79 ? -8.641 -22.547 -15.625 1 97.31 79 ALA B C 1
ATOM 4501 O O . ALA B 1 79 ? -7.613 -21.875 -15.742 1 97.31 79 ALA B O 1
ATOM 4502 N N . TYR B 1 80 ? -8.75 -23.547 -14.875 1 96.5 80 TYR B N 1
ATOM 4503 C CA . TYR B 1 80 ? -7.633 -24.125 -14.141 1 96.5 80 TYR B CA 1
ATOM 4504 C C . TYR B 1 80 ? -7.68 -25.641 -14.188 1 96.5 80 TYR B C 1
ATOM 4506 O O . TYR B 1 80 ? -8.438 -26.234 -14.961 1 96.5 80 TYR B O 1
ATOM 4514 N N . THR B 1 81 ? -6.738 -26.328 -13.461 1 96.88 81 THR B N 1
ATOM 4515 C CA . THR B 1 81 ? -6.656 -27.781 -13.5 1 96.88 81 THR B CA 1
ATOM 4516 C C . THR B 1 81 ? -7.16 -28.391 -12.195 1 96.88 81 THR B C 1
ATOM 4518 O O . THR B 1 81 ? -6.375 -28.922 -11.414 1 96.88 81 THR B O 1
ATOM 4521 N N . PRO B 1 82 ? -8.531 -28.359 -12.078 1 95 82 PRO B N 1
ATOM 4522 C CA . PRO B 1 82 ? -9.047 -29.156 -10.961 1 95 82 PRO B CA 1
ATOM 4523 C C . PRO B 1 82 ? -8.758 -30.641 -11.109 1 95 82 PRO B C 1
ATOM 4525 O O . PRO B 1 82 ? -8.273 -31.078 -12.156 1 95 82 PRO B O 1
ATOM 4528 N N . GLN B 1 83 ? -9.031 -31.375 -10.094 1 94.88 83 GLN B N 1
ATOM 4529 C CA . GLN B 1 83 ? -8.641 -32.781 -10.078 1 94.88 83 GLN B CA 1
ATOM 4530 C C . GLN B 1 83 ? -9.312 -33.562 -11.203 1 94.88 83 GLN B C 1
ATOM 4532 O O . GLN B 1 83 ? -8.758 -34.531 -11.711 1 94.88 83 GLN B O 1
ATOM 4537 N N . GLU B 1 84 ? -10.469 -33.094 -11.664 1 96.12 84 GLU B N 1
ATOM 4538 C CA . GLU B 1 84 ? -11.219 -33.844 -12.656 1 96.12 84 GLU B CA 1
ATOM 4539 C C . GLU B 1 84 ? -10.875 -33.375 -14.07 1 96.12 84 GLU B C 1
ATOM 4541 O O . GLU B 1 84 ? -11.445 -33.875 -15.047 1 96.12 84 GLU B O 1
ATOM 4546 N N . ILE B 1 85 ? -9.953 -32.5 -14.227 1 97.12 85 ILE B N 1
ATOM 4547 C CA . ILE B 1 85 ? -9.609 -32 -15.555 1 97.12 85 ILE B CA 1
ATOM 4548 C C . ILE B 1 85 ? -9.008 -33.125 -16.391 1 97.12 85 ILE B C 1
ATOM 4550 O O . ILE B 1 85 ? -8.188 -33.906 -15.898 1 97.12 85 ILE B O 1
ATOM 4554 N N . ALA B 1 86 ? -9.391 -33.188 -17.688 1 97.5 86 ALA B N 1
ATOM 4555 C CA . ALA B 1 86 ? -8.867 -34.219 -18.578 1 97.5 86 ALA B CA 1
ATOM 4556 C C . ALA B 1 86 ? -7.617 -33.719 -19.312 1 97.5 86 ALA B C 1
ATOM 4558 O O . ALA B 1 86 ? -6.809 -34.531 -19.781 1 97.5 86 ALA B O 1
ATOM 4559 N N . GLY B 1 87 ? -7.457 -32.375 -19.391 1 96.38 87 GLY B N 1
ATOM 4560 C CA . GLY B 1 87 ? -6.332 -31.812 -20.109 1 96.38 87 GLY B CA 1
ATOM 4561 C C . GLY B 1 87 ? -5.152 -31.484 -19.219 1 96.38 87 GLY B C 1
ATOM 4562 O O . GLY B 1 87 ? -5.223 -31.672 -18 1 96.38 87 GLY B O 1
ATOM 4563 N N . GLY B 1 88 ? -4.02 -31.078 -19.797 1 97.06 88 GLY B N 1
ATOM 4564 C CA . GLY B 1 88 ? -2.76 -30.703 -19.172 1 97.06 88 GLY B CA 1
ATOM 4565 C C . GLY B 1 88 ? -1.731 -30.188 -20.172 1 97.06 88 GLY B C 1
ATOM 4566 O O . GLY B 1 88 ? -2.078 -29.797 -21.281 1 97.06 88 GLY B O 1
ATOM 4567 N N . ILE B 1 89 ? -0.524 -30.125 -19.641 1 95.69 89 ILE B N 1
ATOM 4568 C CA . ILE B 1 89 ? 0.561 -29.562 -20.453 1 95.69 89 ILE B CA 1
ATOM 4569 C C . ILE B 1 89 ? 1.117 -30.641 -21.375 1 95.69 89 ILE B C 1
ATOM 4571 O O . ILE B 1 89 ? 1.59 -31.688 -20.922 1 95.69 89 ILE B O 1
ATOM 4575 N N . THR B 1 90 ? 0.981 -30.672 -22.766 1 84.44 90 THR B N 1
ATOM 4576 C CA . THR B 1 90 ? 1.455 -31.75 -23.625 1 84.44 90 THR B CA 1
ATOM 4577 C C . THR B 1 90 ? 2.236 -31.203 -24.812 1 84.44 90 THR B C 1
ATOM 4579 O O . THR B 1 90 ? 3.32 -31.688 -25.125 1 84.44 90 THR B O 1
ATOM 4582 N N . SER B 1 91 ? 1.866 -30.25 -25.469 1 85 91 SER B N 1
ATOM 4583 C CA . SER B 1 91 ? 2.396 -29.812 -26.75 1 85 91 SER B CA 1
ATOM 4584 C C . SER B 1 91 ? 3.469 -28.734 -26.578 1 85 91 SER B C 1
ATOM 4586 O O . SER B 1 91 ? 4.062 -28.281 -27.562 1 85 91 SER B O 1
ATOM 4588 N N . GLU B 1 92 ? 3.855 -28.484 -25.406 1 95.44 92 GLU B N 1
ATOM 4589 C CA . GLU B 1 92 ? 4.785 -27.391 -25.125 1 95.44 92 GLU B CA 1
ATOM 4590 C C . GLU B 1 92 ? 6.141 -27.922 -24.672 1 95.44 92 GLU B C 1
ATOM 4592 O O . GLU B 1 92 ? 6.246 -29.062 -24.234 1 95.44 92 GLU B O 1
ATOM 4597 N N . ILE B 1 93 ? 7.188 -27.203 -24.906 1 97.81 93 ILE B N 1
ATOM 4598 C CA . ILE B 1 93 ? 8.516 -27.453 -24.359 1 97.81 93 ILE B CA 1
ATOM 4599 C C . ILE B 1 93 ? 8.734 -26.594 -23.125 1 97.81 93 ILE B C 1
ATOM 4601 O O . ILE B 1 93 ? 8.766 -25.359 -23.219 1 97.81 93 ILE B O 1
ATOM 4605 N N . LEU B 1 94 ? 8.883 -27.203 -22 1 98.62 94 LEU B N 1
ATOM 4606 C CA . LEU B 1 94 ? 8.961 -26.469 -20.734 1 98.62 94 LEU B CA 1
ATOM 4607 C C . LEU B 1 94 ? 10.406 -26.109 -20.406 1 98.62 94 LEU B C 1
ATOM 4609 O O . LEU B 1 94 ? 11.336 -26.75 -20.906 1 98.62 94 LEU B O 1
ATOM 4613 N N . LEU B 1 95 ? 10.578 -25.141 -19.562 1 98.88 95 LEU B N 1
ATOM 4614 C CA . LEU B 1 95 ? 11.867 -24.609 -19.125 1 98.88 95 LEU B CA 1
ATOM 4615 C C . LEU B 1 95 ? 12.766 -25.734 -18.625 1 98.88 95 LEU B C 1
ATOM 4617 O O . LEU B 1 95 ? 13.922 -25.828 -19.047 1 98.88 95 LEU B O 1
ATOM 4621 N N . PRO B 1 96 ? 12.281 -26.672 -17.719 1 98.75 96 PRO B N 1
ATOM 4622 C CA . PRO B 1 96 ? 13.188 -27.703 -17.219 1 98.75 96 PRO B CA 1
ATOM 4623 C C . PRO B 1 96 ? 13.656 -28.656 -18.312 1 98.75 96 PRO B C 1
ATOM 4625 O O . PRO B 1 96 ? 14.758 -29.203 -18.219 1 98.75 96 PRO B O 1
ATOM 4628 N N . GLU B 1 97 ? 12.859 -28.891 -19.359 1 98.5 97 GLU B N 1
ATOM 4629 C CA . GLU B 1 97 ? 13.281 -29.719 -20.484 1 98.5 97 GLU B CA 1
ATOM 4630 C C . GLU B 1 97 ? 14.477 -29.109 -21.203 1 98.5 97 GLU B C 1
ATOM 4632 O O . GLU B 1 97 ? 15.422 -29.812 -21.562 1 98.5 97 GLU B O 1
ATOM 4637 N N . LEU B 1 98 ? 14.383 -27.859 -21.438 1 98.62 98 LEU B N 1
ATOM 4638 C CA . LEU B 1 98 ? 15.453 -27.141 -22.125 1 98.62 98 LEU B CA 1
ATOM 4639 C C . LEU B 1 98 ? 16.703 -27.078 -21.25 1 98.62 98 LEU B C 1
ATOM 4641 O O . LEU B 1 98 ? 17.828 -27.266 -21.75 1 98.62 98 LEU B O 1
ATOM 4645 N N . LEU B 1 99 ? 16.516 -26.828 -19.953 1 98.69 99 LEU B N 1
ATOM 4646 C CA . LEU B 1 99 ? 17.656 -26.75 -19.031 1 98.69 99 LEU B CA 1
ATOM 4647 C C . LEU B 1 99 ? 18.328 -28.125 -18.891 1 98.69 99 LEU B C 1
ATOM 4649 O O . LEU B 1 99 ? 19.547 -28.203 -18.734 1 98.69 99 LEU B O 1
ATOM 4653 N N . SER B 1 100 ? 17.516 -29.141 -18.906 1 98 100 SER B N 1
ATOM 4654 C CA . SER B 1 100 ? 18.047 -30.5 -18.797 1 98 100 SER B CA 1
ATOM 4655 C C . SER B 1 100 ? 19.016 -30.797 -19.938 1 98 100 SER B C 1
ATOM 4657 O O . SER B 1 100 ? 20 -31.5 -19.75 1 98 100 SER B O 1
ATOM 4659 N N . LYS B 1 101 ? 18.781 -30.281 -21.094 1 96.62 101 LYS B N 1
ATOM 4660 C CA . LYS B 1 101 ? 19.594 -30.547 -22.266 1 96.62 101 LYS B CA 1
ATOM 4661 C C . LYS B 1 101 ? 21.016 -30.016 -22.078 1 96.62 101 LYS B C 1
ATOM 4663 O O . LYS B 1 101 ? 21.953 -30.484 -22.75 1 96.62 101 LYS B O 1
ATOM 4668 N N . VAL B 1 102 ? 21.125 -29.078 -21.156 1 97.06 102 VAL B N 1
ATOM 4669 C CA . VAL B 1 102 ? 22.453 -28.5 -20.984 1 97.06 102 VAL B CA 1
ATOM 4670 C C . VAL B 1 102 ? 22.984 -28.844 -19.594 1 97.06 102 VAL B C 1
ATOM 4672 O O . VAL B 1 102 ? 23.828 -28.125 -19.047 1 97.06 102 VAL B O 1
ATOM 4675 N N . GLY B 1 103 ? 22.422 -29.812 -18.984 1 96.81 103 GLY B N 1
ATOM 4676 C CA . GLY B 1 103 ? 23.078 -30.438 -17.844 1 96.81 103 GLY B CA 1
ATOM 4677 C C . GLY B 1 103 ? 22.5 -30.016 -16.516 1 96.81 103 GLY B C 1
ATOM 4678 O O . GLY B 1 103 ? 22.969 -30.453 -15.453 1 96.81 103 GLY B O 1
ATOM 4679 N N . TYR B 1 104 ? 21.453 -29.188 -16.453 1 98.38 104 TYR B N 1
ATOM 4680 C CA . TYR B 1 104 ? 20.844 -28.781 -15.188 1 98.38 104 TYR B CA 1
ATOM 4681 C C . TYR B 1 104 ? 20.172 -29.969 -14.5 1 98.38 104 TYR B C 1
ATOM 4683 O O . TYR B 1 104 ? 19.547 -30.797 -15.156 1 98.38 104 TYR B O 1
ATOM 4691 N N . TYR B 1 105 ? 20.344 -30.031 -13.211 1 98.44 105 TYR B N 1
ATOM 4692 C CA . TYR B 1 105 ? 19.531 -30.906 -12.367 1 98.44 105 TYR B CA 1
ATOM 4693 C C . TYR B 1 105 ? 18.312 -30.156 -11.82 1 98.44 105 TYR B C 1
ATOM 4695 O O . TYR B 1 105 ? 18.469 -29.25 -11 1 98.44 105 TYR B O 1
ATOM 4703 N N . ASN B 1 106 ? 17.156 -30.547 -12.328 1 98.75 106 ASN B N 1
ATOM 4704 C CA . ASN B 1 106 ? 15.945 -29.75 -12.102 1 98.75 106 ASN B CA 1
ATOM 4705 C C . ASN B 1 106 ? 15.039 -30.375 -11.055 1 98.75 106 ASN B C 1
ATOM 4707 O O . ASN B 1 106 ? 14.789 -31.578 -11.094 1 98.75 106 ASN B O 1
ATOM 4711 N N . ALA B 1 107 ? 14.562 -29.516 -10.094 1 98.94 107 ALA B N 1
ATOM 4712 C CA . ALA B 1 107 ? 13.602 -30 -9.102 1 98.94 107 ALA B CA 1
ATOM 4713 C C . ALA B 1 107 ? 12.43 -29.031 -8.969 1 98.94 107 ALA B C 1
ATOM 4715 O O . ALA B 1 107 ? 12.594 -27.812 -9.117 1 98.94 107 ALA B O 1
ATOM 4716 N N . ILE B 1 108 ? 11.273 -29.562 -8.75 1 98.94 108 ILE B N 1
ATOM 4717 C CA . ILE B 1 108 ? 10.125 -28.797 -8.281 1 98.94 108 ILE B CA 1
ATOM 4718 C C . ILE B 1 108 ? 9.703 -29.281 -6.898 1 98.94 108 ILE B C 1
ATOM 4720 O O . ILE B 1 108 ? 9.594 -30.484 -6.668 1 98.94 108 ILE B O 1
ATOM 4724 N N . ILE B 1 109 ? 9.586 -28.422 -5.965 1 98.94 109 ILE B N 1
ATOM 4725 C CA . ILE B 1 109 ? 9.117 -28.719 -4.613 1 98.94 109 ILE B CA 1
ATOM 4726 C C . ILE B 1 109 ? 7.852 -27.906 -4.324 1 98.94 109 ILE B C 1
ATOM 4728 O O . ILE B 1 109 ? 7.91 -26.688 -4.156 1 98.94 109 ILE B O 1
ATOM 4732 N N . GLY B 1 110 ? 6.746 -28.547 -4.301 1 98.75 110 GLY B N 1
ATOM 4733 C CA . GLY B 1 110 ? 5.461 -27.906 -4.07 1 98.75 110 GLY B CA 1
ATOM 4734 C C . GLY B 1 110 ? 4.438 -28.219 -5.145 1 98.75 110 GLY B C 1
ATOM 4735 O O . GLY B 1 110 ? 4.418 -29.312 -5.695 1 98.75 110 GLY B O 1
ATOM 4736 N N . LYS B 1 111 ? 3.568 -27.234 -5.434 1 98.62 111 LYS B N 1
ATOM 4737 C CA . LYS B 1 111 ? 2.4 -27.359 -6.301 1 98.62 111 LYS B CA 1
ATOM 4738 C C . LYS B 1 111 ? 2.803 -27.297 -7.773 1 98.62 111 LYS B C 1
ATOM 4740 O O . LYS B 1 111 ? 3.549 -26.406 -8.18 1 98.62 111 LYS B O 1
ATOM 4745 N N . TRP B 1 112 ? 2.279 -28.266 -8.57 1 98.56 112 TRP B N 1
ATOM 4746 C CA . TRP B 1 112 ? 2.52 -28.359 -10.008 1 98.56 112 TRP B CA 1
ATOM 4747 C C . TRP B 1 112 ? 1.439 -27.625 -10.789 1 98.56 112 TRP B C 1
ATOM 4749 O O . TRP B 1 112 ? 1.665 -26.516 -11.273 1 98.56 112 TRP B O 1
ATOM 4759 N N . HIS B 1 113 ? 0.281 -28.047 -10.883 1 98.31 113 HIS B N 1
ATOM 4760 C CA . HIS B 1 113 ? -0.988 -27.5 -11.336 1 98.31 113 HIS B CA 1
ATOM 4761 C C . HIS B 1 113 ? -1.022 -27.391 -12.859 1 98.31 113 HIS B C 1
ATOM 4763 O O . HIS B 1 113 ? -1.603 -26.438 -13.398 1 98.31 113 HIS B O 1
ATOM 4769 N N . LEU B 1 114 ? -0.382 -28.281 -13.617 1 98.38 114 LEU B N 1
ATOM 4770 C CA . LEU B 1 114 ? -0.441 -28.281 -15.078 1 98.38 114 LEU B CA 1
ATOM 4771 C C . LEU B 1 114 ? -1.011 -29.594 -15.609 1 98.38 114 LEU B C 1
ATOM 4773 O O . LEU B 1 114 ? -0.634 -30.031 -16.688 1 98.38 114 LEU B O 1
ATOM 4777 N N . GLY B 1 115 ? -1.848 -30.234 -14.781 1 96.56 115 GLY B N 1
ATOM 4778 C CA . GLY B 1 115 ? -2.504 -31.5 -15.109 1 96.56 115 GLY B CA 1
ATOM 4779 C C . GLY B 1 115 ? -2.219 -32.594 -14.109 1 96.56 115 GLY B C 1
ATOM 4780 O O . GLY B 1 115 ? -1.166 -32.594 -13.461 1 96.56 115 GLY B O 1
ATOM 4781 N N . HIS B 1 116 ? -3.156 -33.625 -14.047 1 93.38 116 HIS B N 1
ATOM 4782 C CA . HIS B 1 116 ? -3.07 -34.594 -12.977 1 93.38 116 HIS B CA 1
ATOM 4783 C C . HIS B 1 116 ? -2.695 -35.969 -13.516 1 93.38 116 HIS B C 1
ATOM 4785 O O . HIS B 1 116 ? -2.248 -36.844 -12.766 1 93.38 116 HIS B O 1
ATOM 4791 N N . GLN B 1 117 ? -2.967 -36.156 -14.805 1 94.88 117 GLN B N 1
ATOM 4792 C CA . GLN B 1 117 ? -2.643 -37.438 -15.383 1 94.88 117 GLN B CA 1
ATOM 4793 C C . GLN B 1 117 ? -1.132 -37.656 -15.461 1 94.88 117 GLN B C 1
ATOM 4795 O O . GLN B 1 117 ? -0.377 -36.688 -15.617 1 94.88 117 GLN B O 1
ATOM 4800 N N . TYR B 1 118 ? -0.75 -38.875 -15.422 1 94.94 118 TYR B N 1
ATOM 4801 C CA . TYR B 1 118 ? 0.658 -39.25 -15.359 1 94.94 118 TYR B CA 1
ATOM 4802 C C . TYR B 1 118 ? 1.464 -38.531 -16.438 1 94.94 118 TYR B C 1
ATOM 4804 O O . TYR B 1 118 ? 2.537 -37.969 -16.156 1 94.94 118 TYR B O 1
ATOM 4812 N N . LYS B 1 119 ? 0.937 -38.469 -17.656 1 95.5 119 LYS B N 1
ATOM 4813 C CA . LYS B 1 119 ? 1.662 -37.906 -18.797 1 95.5 119 LYS B CA 1
ATOM 4814 C C . LYS B 1 119 ? 1.915 -36.406 -18.609 1 95.5 119 LYS B C 1
ATOM 4816 O O . LYS B 1 119 ? 2.771 -35.844 -19.281 1 95.5 119 LYS B O 1
ATOM 4821 N N . TYR B 1 120 ? 1.17 -35.75 -17.672 1 97.19 120 TYR B N 1
ATOM 4822 C CA . TYR B 1 120 ? 1.301 -34.312 -17.484 1 97.19 120 TYR B CA 1
ATOM 4823 C C . TYR B 1 120 ? 2.203 -34 -16.297 1 97.19 120 TYR B C 1
ATOM 4825 O O . TYR B 1 120 ? 2.568 -32.844 -16.078 1 97.19 120 TYR B O 1
ATOM 4833 N N . LEU B 1 121 ? 2.602 -34.906 -15.516 1 97.25 121 LEU B N 1
ATOM 4834 C CA . LEU B 1 121 ? 3.277 -34.688 -14.242 1 97.25 121 LEU B CA 1
ATOM 4835 C C . LEU B 1 121 ? 4.711 -34.219 -14.469 1 97.25 121 LEU B C 1
ATOM 4837 O O . LEU B 1 121 ? 5.246 -34.344 -15.57 1 97.25 121 LEU B O 1
ATOM 4841 N N . PRO B 1 122 ? 5.402 -33.656 -13.469 1 98 122 PRO B N 1
ATOM 4842 C CA . PRO B 1 122 ? 6.652 -32.906 -13.602 1 98 122 PRO B CA 1
ATOM 4843 C C . PRO B 1 122 ? 7.781 -33.75 -14.203 1 98 122 PRO B C 1
ATOM 4845 O O . PRO B 1 122 ? 8.547 -33.25 -15.031 1 98 122 PRO B O 1
ATOM 4848 N N . LEU B 1 123 ? 7.914 -35.031 -13.836 1 97.94 123 LEU B N 1
ATOM 4849 C CA . LEU B 1 123 ? 9.055 -35.812 -14.273 1 97.94 123 LEU B CA 1
ATOM 4850 C C . LEU B 1 123 ? 8.938 -36.188 -15.75 1 97.94 123 LEU B C 1
ATOM 4852 O O . LEU B 1 123 ? 9.914 -36.625 -16.375 1 97.94 123 LEU B O 1
ATOM 4856 N N . GLN B 1 124 ? 7.715 -36.031 -16.312 1 97.25 124 GLN B N 1
ATOM 4857 C CA . GLN B 1 124 ? 7.535 -36.219 -17.734 1 97.25 124 GLN B CA 1
ATOM 4858 C C . GLN B 1 124 ? 7.934 -34.969 -18.516 1 97.25 124 GLN B C 1
ATOM 4860 O O . GLN B 1 124 ? 7.988 -34.969 -19.75 1 97.25 124 GLN B O 1
ATOM 4865 N N . HIS B 1 125 ? 8.258 -33.906 -17.766 1 97.94 125 HIS B N 1
ATOM 4866 C CA . HIS B 1 125 ? 8.469 -32.625 -18.422 1 97.94 125 HIS B CA 1
ATOM 4867 C C . HIS B 1 125 ? 9.75 -31.969 -17.938 1 97.94 125 HIS B C 1
ATOM 4869 O O . HIS B 1 125 ? 9.766 -30.766 -17.656 1 97.94 125 HIS B O 1
ATOM 4875 N N . GLY B 1 126 ? 10.781 -32.656 -17.781 1 98.19 126 GLY B N 1
ATOM 4876 C CA . GLY B 1 126 ? 12.125 -32.094 -17.656 1 98.19 126 GLY B CA 1
ATOM 4877 C C . GLY B 1 126 ? 12.586 -31.969 -16.219 1 98.19 126 GLY B C 1
ATOM 4878 O O . GLY B 1 126 ? 13.766 -31.703 -15.969 1 98.19 126 GLY B O 1
ATOM 4879 N N . PHE B 1 127 ? 11.688 -32.219 -15.234 1 98.69 127 PHE B N 1
ATOM 4880 C CA . PHE B 1 127 ? 12.133 -32.25 -13.844 1 98.69 127 PHE B CA 1
ATOM 4881 C C . PHE B 1 127 ? 12.719 -33.625 -13.5 1 98.69 127 PHE B C 1
ATOM 4883 O O . PHE B 1 127 ? 12.25 -34.656 -13.992 1 98.69 127 PHE B O 1
ATOM 4890 N N . HIS B 1 128 ? 13.734 -33.594 -12.625 1 98.56 128 HIS B N 1
ATOM 4891 C CA . HIS B 1 128 ? 14.383 -34.844 -12.18 1 98.56 128 HIS B CA 1
ATOM 4892 C C . HIS B 1 128 ? 13.891 -35.25 -10.789 1 98.56 128 HIS B C 1
ATOM 4894 O O . HIS B 1 128 ? 14.008 -36.406 -10.406 1 98.56 128 HIS B O 1
ATOM 4900 N N . LYS B 1 129 ? 13.445 -34.219 -10.055 1 98.62 129 LYS B N 1
ATOM 4901 C CA . LYS B 1 129 ? 12.93 -34.438 -8.703 1 98.62 129 LYS B CA 1
ATOM 4902 C C . LYS B 1 129 ? 11.633 -33.656 -8.477 1 98.62 129 LYS B C 1
ATOM 4904 O O . LYS B 1 129 ? 11.5 -32.531 -8.945 1 98.62 129 LYS B O 1
ATOM 4909 N N . TRP B 1 130 ? 10.773 -34.344 -7.742 1 98.81 130 TRP B N 1
ATOM 4910 C CA . TRP B 1 130 ? 9.531 -33.688 -7.359 1 98.81 130 TRP B CA 1
ATOM 4911 C C . TRP B 1 130 ? 9.102 -34.125 -5.957 1 98.81 130 TRP B C 1
ATOM 4913 O O . TRP B 1 130 ? 9.133 -35.312 -5.621 1 98.81 130 TRP B O 1
ATOM 4923 N N . PHE B 1 131 ? 8.789 -33.188 -5.117 1 98.88 131 PHE B N 1
ATOM 4924 C CA . PHE B 1 131 ? 8.062 -33.375 -3.867 1 98.88 131 PHE B CA 1
ATOM 4925 C C . PHE B 1 131 ? 6.895 -32.375 -3.773 1 98.88 131 PHE B C 1
ATOM 4927 O O . PHE B 1 131 ? 7.102 -31.172 -3.664 1 98.88 131 PHE B O 1
ATOM 4934 N N . GLY B 1 132 ? 5.758 -32.844 -3.893 1 98.62 132 GLY B N 1
ATOM 4935 C CA . GLY B 1 132 ? 4.598 -31.984 -3.877 1 98.62 132 GLY B CA 1
ATOM 4936 C C . GLY B 1 132 ? 3.357 -32.625 -4.469 1 98.62 132 GLY B C 1
ATOM 4937 O O . GLY B 1 132 ? 3.205 -33.844 -4.422 1 98.62 132 GLY B O 1
ATOM 4938 N N . SER B 1 133 ? 2.395 -31.797 -4.902 1 98.06 133 SER B N 1
ATOM 4939 C CA . SER B 1 133 ? 1.106 -32.281 -5.375 1 98.06 133 SER B CA 1
ATOM 4940 C C . SER B 1 133 ? 0.746 -31.688 -6.73 1 98.06 133 SER B C 1
ATOM 4942 O O . SER B 1 133 ? 1.236 -30.625 -7.09 1 98.06 133 SER B O 1
ATOM 4944 N N . ALA B 1 134 ? -0.115 -32.375 -7.445 1 97 134 ALA B N 1
ATOM 4945 C CA . ALA B 1 134 ? -0.554 -31.906 -8.758 1 97 134 ALA B CA 1
ATOM 4946 C C . ALA B 1 134 ? -1.539 -30.75 -8.625 1 97 134 ALA B C 1
ATOM 4948 O O . ALA B 1 134 ? -1.74 -30 -9.578 1 97 134 ALA B O 1
ATOM 4949 N N . ASN B 1 135 ? -2.174 -30.656 -7.406 1 94.44 135 ASN B N 1
ATOM 4950 C CA . ASN B 1 135 ? -3.16 -29.609 -7.117 1 94.44 135 ASN B CA 1
ATOM 4951 C C . ASN B 1 135 ? -2.959 -29.016 -5.727 1 94.44 135 ASN B C 1
ATOM 4953 O O . ASN B 1 135 ? -2.035 -29.406 -5.008 1 94.44 135 ASN B O 1
ATOM 4957 N N . CYS B 1 136 ? -3.873 -28.031 -5.441 1 89.62 136 CYS B N 1
ATOM 4958 C CA . CYS B 1 136 ? -3.807 -27.406 -4.121 1 89.62 136 CYS B CA 1
ATOM 4959 C C . CYS B 1 136 ? -4.605 -28.219 -3.102 1 89.62 136 CYS B C 1
ATOM 4961 O O . CYS B 1 136 ? -5.363 -29.109 -3.469 1 89.62 136 CYS B O 1
ATOM 4963 N N . HIS B 1 137 ? -4.492 -27.891 -1.84 1 90.88 137 HIS B N 1
ATOM 4964 C CA . HIS B 1 137 ? -5.012 -28.641 -0.696 1 90.88 137 HIS B CA 1
ATOM 4965 C C . HIS B 1 137 ? -6.449 -28.234 -0.388 1 90.88 137 HIS B C 1
ATOM 4967 O O . HIS B 1 137 ? -6.902 -28.359 0.752 1 90.88 137 HIS B O 1
ATOM 4973 N N . PHE B 1 138 ? -7.23 -27.625 -1.211 1 86.56 138 PHE B N 1
ATOM 4974 C CA . PHE B 1 138 ? -8.555 -27.062 -0.985 1 86.56 138 PHE B CA 1
ATOM 4975 C C . PHE B 1 138 ? -9.43 -28.031 -0.197 1 86.56 138 PHE B C 1
ATOM 4977 O O . PHE B 1 138 ? -10.148 -27.625 0.717 1 86.56 138 PHE B O 1
ATOM 4984 N N . GLY B 1 139 ? -9.266 -29.406 -0.313 1 86.88 139 GLY B N 1
ATOM 4985 C CA . GLY B 1 139 ? -10.047 -30.453 0.321 1 86.88 139 GLY B CA 1
ATOM 4986 C C . GLY B 1 139 ? -10.555 -30.062 1.695 1 86.88 139 GLY B C 1
ATOM 4987 O O . GLY B 1 139 ? -10.836 -28.891 1.953 1 86.88 139 GLY B O 1
ATOM 4988 N N . PRO B 1 140 ? -11.039 -30.891 2.461 1 87.06 140 PRO B N 1
ATOM 4989 C CA . PRO B 1 140 ? -10.867 -32.344 2.295 1 87.06 140 PRO B CA 1
ATOM 4990 C C . PRO B 1 140 ? -11.898 -32.938 1.343 1 87.06 140 PRO B C 1
ATOM 4992 O O . PRO B 1 140 ? -12.891 -32.281 1.012 1 87.06 140 PRO B O 1
ATOM 4995 N N . TYR B 1 141 ? -11.469 -34.062 0.81 1 89 141 TYR B N 1
ATOM 4996 C CA . TYR B 1 141 ? -12.336 -34.875 -0.047 1 89 141 TYR B CA 1
ATOM 4997 C C . TYR B 1 141 ? -12.758 -36.156 0.656 1 89 141 TYR B C 1
ATOM 4999 O O . TYR B 1 141 ? -12.266 -36.469 1.738 1 89 141 TYR B O 1
ATOM 5007 N N . ASP B 1 142 ? -13.766 -36.969 0.207 1 87.88 142 ASP B N 1
ATOM 5008 C CA . ASP B 1 142 ? -14.398 -38.062 0.93 1 87.88 142 ASP B CA 1
ATOM 5009 C C . ASP B 1 142 ? -13.82 -39.406 0.496 1 87.88 142 ASP B C 1
ATOM 5011 O O . ASP B 1 142 ? -14.148 -40.469 1.075 1 87.88 142 ASP B O 1
ATOM 5015 N N . GLY B 1 143 ? -12.922 -39.469 -0.475 1 84.5 143 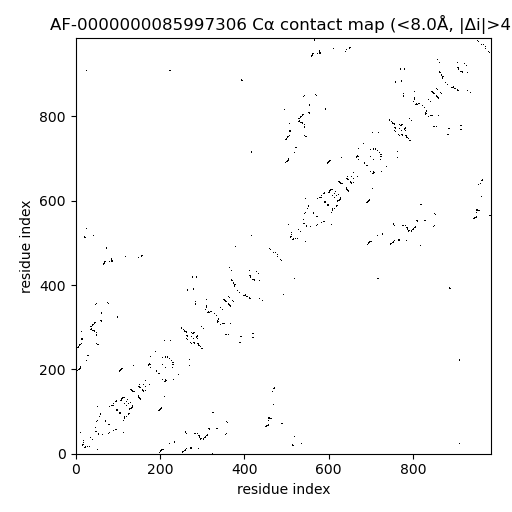GLY B N 1
ATOM 5016 C CA . GLY B 1 143 ? -12.328 -40.688 -0.938 1 84.5 143 GLY B CA 1
ATOM 5017 C C . GLY B 1 143 ? -13.312 -41.594 -1.66 1 84.5 143 GLY B C 1
ATOM 5018 O O . GLY B 1 143 ? -12.969 -42.719 -2.057 1 84.5 143 GLY B O 1
ATOM 5019 N N . LYS B 1 144 ? -14.562 -41.25 -1.813 1 89.19 144 LYS B N 1
ATOM 5020 C CA . LYS B 1 144 ? -15.609 -42.031 -2.469 1 89.19 144 LYS B CA 1
ATOM 5021 C C . LYS B 1 144 ? -16.047 -41.375 -3.779 1 89.19 144 LYS B C 1
ATOM 5023 O O . LYS B 1 144 ? -15.891 -41.969 -4.852 1 89.19 144 LYS B O 1
ATOM 5028 N N . SER B 1 145 ? -16.453 -40.219 -3.602 1 91.19 145 SER B N 1
ATOM 5029 C CA . SER B 1 145 ? -16.844 -39.469 -4.797 1 91.19 145 SER B CA 1
ATOM 5030 C C . SER B 1 145 ? -15.672 -38.688 -5.363 1 91.19 145 SER B C 1
ATOM 5032 O O . SER B 1 145 ? -15.586 -38.469 -6.574 1 91.19 145 SER B O 1
ATOM 5034 N N . THR B 1 146 ? -14.828 -38.219 -4.539 1 94.56 146 THR B N 1
ATOM 5035 C CA . THR B 1 146 ? -13.625 -37.469 -4.902 1 94.56 146 THR B CA 1
ATOM 5036 C C . THR B 1 146 ? -12.445 -37.875 -4.027 1 94.56 146 THR B C 1
ATOM 5038 O O . THR B 1 146 ? -12.477 -37.719 -2.809 1 94.56 146 THR B O 1
ATOM 5041 N N . PRO B 1 147 ? -11.469 -38.438 -4.621 1 95.62 147 PRO B N 1
ATOM 5042 C CA . PRO B 1 147 ? -10.297 -38.812 -3.812 1 95.62 147 PRO B CA 1
ATOM 5043 C C . PRO B 1 147 ? -9.531 -37.594 -3.324 1 95.62 147 PRO B C 1
ATOM 5045 O O . PRO B 1 147 ? -9.453 -36.562 -4.027 1 95.62 147 PRO B O 1
ATOM 5048 N N . ASP B 1 148 ? -8.945 -37.656 -2.135 1 94.94 148 ASP B N 1
ATOM 5049 C CA . ASP B 1 148 ? -8.047 -36.625 -1.663 1 94.94 148 ASP B CA 1
ATOM 5050 C C . ASP B 1 148 ? -6.828 -36.469 -2.572 1 94.94 148 ASP B C 1
ATOM 5052 O O . ASP B 1 148 ? -6.434 -37.438 -3.234 1 94.94 148 ASP B O 1
ATOM 5056 N N . ILE B 1 149 ? -6.25 -35.344 -2.562 1 95.75 149 ILE B N 1
ATOM 5057 C CA . ILE B 1 149 ? -5.152 -35.062 -3.48 1 95.75 149 ILE B CA 1
ATOM 5058 C C . ILE B 1 149 ? -3.863 -35.688 -2.959 1 95.75 149 ILE B C 1
ATOM 5060 O O . ILE B 1 149 ? -3.473 -35.469 -1.812 1 95.75 149 ILE B O 1
ATOM 5064 N N . PRO B 1 150 ? -3.182 -36.469 -3.777 1 96.69 150 PRO B N 1
ATOM 5065 C CA . PRO B 1 150 ? -1.941 -37.094 -3.346 1 96.69 150 PRO B CA 1
ATOM 5066 C C . PRO B 1 150 ? -0.768 -36.125 -3.258 1 96.69 150 PRO B C 1
ATOM 5068 O O . PRO B 1 150 ? -0.729 -35.125 -3.986 1 96.69 150 PRO B O 1
ATOM 5071 N N . VAL B 1 151 ? 0.122 -36.406 -2.359 1 98.19 151 VAL B N 1
ATOM 5072 C CA . VAL B 1 151 ? 1.467 -35.844 -2.363 1 98.19 151 VAL B CA 1
ATOM 5073 C C . VAL B 1 151 ? 2.449 -36.844 -2.961 1 98.19 151 VAL B C 1
ATOM 5075 O O . VAL B 1 151 ? 2.443 -38 -2.594 1 98.19 151 VAL B O 1
ATOM 5078 N N . PHE B 1 152 ? 3.236 -36.344 -3.887 1 98.56 152 PHE B N 1
ATOM 5079 C CA . PHE B 1 152 ? 4.145 -37.219 -4.625 1 98.56 152 PHE B CA 1
ATOM 5080 C C . PHE B 1 152 ? 5.586 -37 -4.188 1 98.56 152 PHE B C 1
ATOM 5082 O O . PHE B 1 152 ? 5.965 -35.875 -3.826 1 98.56 152 PHE B O 1
ATOM 5089 N N . ARG B 1 153 ? 6.344 -37.969 -4.09 1 98.69 153 ARG B N 1
ATOM 5090 C CA . ARG B 1 153 ? 7.797 -37.969 -4.246 1 98.69 153 ARG B CA 1
ATOM 5091 C C . ARG B 1 153 ? 8.203 -38.562 -5.586 1 98.69 153 ARG B C 1
ATOM 5093 O O . ARG B 1 153 ? 8.055 -39.781 -5.812 1 98.69 153 ARG B O 1
ATOM 5100 N N . ASN B 1 154 ? 8.633 -37.656 -6.41 1 97.94 154 ASN B N 1
ATOM 5101 C CA . ASN B 1 154 ? 8.805 -38 -7.816 1 97.94 154 ASN B CA 1
ATOM 5102 C C . ASN B 1 154 ? 7.504 -38.5 -8.43 1 97.94 154 ASN B C 1
ATOM 5104 O O . ASN B 1 154 ? 6.473 -37.812 -8.367 1 97.94 154 ASN B O 1
ATOM 5108 N N . ASN B 1 155 ? 7.441 -39.781 -9.016 1 96.19 155 ASN B N 1
ATOM 5109 C CA . ASN B 1 155 ? 6.258 -40.25 -9.719 1 96.19 155 ASN B CA 1
ATOM 5110 C C . ASN B 1 155 ? 5.402 -41.156 -8.836 1 96.19 155 ASN B C 1
ATOM 5112 O O . ASN B 1 155 ? 4.453 -41.781 -9.305 1 96.19 155 ASN B O 1
ATOM 5116 N N . GLU B 1 156 ? 5.719 -41.156 -7.539 1 97.44 156 GLU B N 1
ATOM 5117 C CA . GLU B 1 156 ? 4.992 -42.062 -6.645 1 97.44 156 GLU B CA 1
ATOM 5118 C C . GLU B 1 156 ? 4.301 -41.281 -5.527 1 97.44 156 GLU B C 1
ATOM 5120 O O . GLU B 1 156 ? 4.922 -40.438 -4.875 1 97.44 156 GLU B O 1
ATOM 5125 N N . MET B 1 157 ? 3.031 -41.594 -5.375 1 97.88 157 MET B N 1
ATOM 5126 C CA . MET B 1 157 ? 2.312 -41.031 -4.242 1 97.88 157 MET B CA 1
ATOM 5127 C C . MET B 1 157 ? 2.887 -41.531 -2.92 1 97.88 157 MET B C 1
ATOM 5129 O O . MET B 1 157 ? 3.219 -42.688 -2.791 1 97.88 157 MET B O 1
ATOM 5133 N N . ILE B 1 158 ? 3.057 -40.656 -1.987 1 98.5 158 ILE B N 1
ATOM 5134 C CA . ILE B 1 158 ? 3.582 -41.031 -0.684 1 98.5 158 ILE B CA 1
ATOM 5135 C C . ILE B 1 158 ? 2.559 -40.719 0.403 1 98.5 158 ILE B C 1
ATOM 5137 O O . ILE B 1 158 ? 2.855 -40.844 1.595 1 98.5 158 ILE B O 1
ATOM 5141 N N . GLY B 1 159 ? 1.408 -40.312 0.056 1 97.5 159 GLY B N 1
ATOM 5142 C CA . GLY B 1 159 ? 0.304 -39.969 0.943 1 97.5 159 GLY B CA 1
ATOM 5143 C C . GLY B 1 159 ? -0.671 -38.969 0.338 1 97.5 159 GLY B C 1
ATOM 5144 O O . GLY B 1 159 ? -0.511 -38.562 -0.812 1 97.5 159 GLY B O 1
ATOM 5145 N N . ARG B 1 160 ? -1.696 -38.656 1.092 1 96.69 160 ARG B N 1
ATOM 5146 C CA . ARG B 1 160 ? -2.713 -37.719 0.65 1 96.69 160 ARG B CA 1
ATOM 5147 C C . ARG B 1 160 ? -2.879 -36.594 1.658 1 96.69 160 ARG B C 1
ATOM 5149 O O . ARG B 1 160 ? -2.664 -36.781 2.857 1 96.69 160 ARG B O 1
ATOM 5156 N N . TYR B 1 161 ? -3.221 -35.406 1.166 1 96.06 161 TYR B N 1
ATOM 5157 C CA . TYR B 1 161 ? -3.607 -34.312 2.055 1 96.06 161 TYR B CA 1
ATOM 5158 C C . TYR B 1 161 ? -4.668 -34.75 3.047 1 96.06 161 TYR B C 1
ATOM 5160 O O . TYR B 1 161 ? -5.484 -35.625 2.738 1 96.06 161 TYR B O 1
ATOM 5168 N N . TYR B 1 162 ? -4.66 -34.188 4.297 1 95.31 162 TYR B N 1
ATOM 5169 C CA . TYR B 1 162 ? -5.633 -34.344 5.371 1 95.31 162 TYR B CA 1
ATOM 5170 C C . TYR B 1 162 ? -5.613 -35.75 5.918 1 95.31 162 TYR B C 1
ATOM 5172 O O . TYR B 1 162 ? -6.129 -36.031 7.004 1 95.31 162 TYR B O 1
ATOM 5180 N N . GLN B 1 163 ? -5.062 -36.75 5.188 1 94.38 163 GLN B N 1
ATOM 5181 C CA . GLN B 1 163 ? -4.926 -38.125 5.633 1 94.38 163 GLN B CA 1
ATOM 5182 C C . GLN B 1 163 ? -3.518 -38.406 6.156 1 94.38 163 GLN B C 1
ATOM 5184 O O . GLN B 1 163 ? -3.322 -38.594 7.355 1 94.38 163 GLN B O 1
ATOM 5189 N N . ASP B 1 164 ? -2.572 -38.281 5.332 1 95.75 164 ASP B N 1
ATOM 5190 C CA . ASP B 1 164 ? -1.175 -38.531 5.668 1 95.75 164 ASP B CA 1
ATOM 5191 C C . ASP B 1 164 ? -0.419 -37.25 5.918 1 95.75 164 ASP B C 1
ATOM 5193 O O . ASP B 1 164 ? 0.463 -37.188 6.777 1 95.75 164 ASP B O 1
ATOM 5197 N N . PHE B 1 165 ? -0.696 -36.281 5.152 1 97.12 165 PHE B N 1
ATOM 5198 C CA . PHE B 1 165 ? -0.227 -34.906 5.359 1 97.12 165 PHE B CA 1
ATOM 5199 C C . PHE B 1 165 ? -1.302 -34.062 6.035 1 97.12 165 PHE B C 1
ATOM 5201 O O . PHE B 1 165 ? -2.086 -33.375 5.363 1 97.12 165 PHE B O 1
ATOM 5208 N N . LYS B 1 166 ? -1.254 -34.031 7.285 1 96 166 LYS B N 1
ATOM 5209 C CA . LYS B 1 166 ? -2.344 -33.531 8.102 1 96 166 LYS B CA 1
ATOM 5210 C C . LYS B 1 166 ? -2.434 -32 8 1 96 166 LYS B C 1
ATOM 5212 O O . LYS B 1 166 ? -1.42 -31.312 8.102 1 96 166 LYS B O 1
ATOM 5217 N N . ILE B 1 167 ? -3.574 -31.547 7.734 1 97 167 ILE B N 1
ATOM 5218 C CA . ILE B 1 167 ? -3.973 -30.141 7.781 1 97 167 ILE B CA 1
ATOM 5219 C C . ILE B 1 167 ? -5.238 -30 8.625 1 97 167 ILE B C 1
ATOM 5221 O O . ILE B 1 167 ? -6.312 -30.453 8.234 1 97 167 ILE B O 1
ATOM 5225 N N . ASN B 1 168 ? -5.102 -29.391 9.75 1 96.88 168 ASN B N 1
ATOM 5226 C CA . ASN B 1 168 ? -6.246 -29.203 10.641 1 96.88 168 ASN B CA 1
ATOM 5227 C C . ASN B 1 168 ? -7.156 -28.078 10.148 1 96.88 168 ASN B C 1
ATOM 5229 O O . ASN B 1 168 ? -6.777 -26.906 10.18 1 96.88 168 ASN B O 1
ATOM 5233 N N . LYS B 1 169 ? -8.328 -28.328 9.812 1 92.62 169 LYS B N 1
ATOM 5234 C CA . LYS B 1 169 ? -9.242 -27.375 9.195 1 92.62 169 LYS B CA 1
ATOM 5235 C C . LYS B 1 169 ? -9.727 -26.344 10.219 1 92.62 169 LYS B C 1
ATOM 5237 O O . LYS B 1 169 ? -10.148 -25.25 9.859 1 92.62 169 LYS B O 1
ATOM 5242 N N . ASN B 1 170 ? -9.656 -26.719 11.453 1 93.81 170 ASN B N 1
ATOM 5243 C CA . ASN B 1 170 ? -10.141 -25.828 12.5 1 93.81 170 ASN B CA 1
ATOM 5244 C C . ASN B 1 170 ? -9.062 -24.844 12.938 1 93.81 170 ASN B C 1
ATOM 5246 O O . ASN B 1 170 ? -9.344 -23.656 13.109 1 93.81 170 ASN B O 1
ATOM 5250 N N . THR B 1 171 ? -7.863 -25.359 13.031 1 96.81 171 THR B N 1
ATOM 5251 C CA . THR B 1 171 ? -6.812 -24.531 13.602 1 96.81 171 THR B CA 1
ATOM 5252 C C . THR B 1 171 ? -5.902 -23.969 12.508 1 96.81 171 THR B C 1
ATOM 5254 O O . THR B 1 171 ? -5.152 -23.031 12.734 1 96.81 171 THR B O 1
ATOM 5257 N N . GLY B 1 172 ? -5.918 -24.609 11.336 1 97.56 172 GLY B N 1
ATOM 5258 C CA . GLY B 1 172 ? -5.004 -24.234 10.266 1 97.56 172 GLY B CA 1
ATOM 5259 C C . GLY B 1 172 ? -3.607 -24.797 10.461 1 97.56 172 GLY B C 1
ATOM 5260 O O . GLY B 1 172 ? -2.67 -24.391 9.773 1 97.56 172 GLY B O 1
ATOM 5261 N N . GLU B 1 173 ? -3.443 -25.719 11.383 1 98.69 173 GLU B N 1
ATOM 5262 C CA . GLU B 1 173 ? -2.117 -26.266 11.664 1 98.69 173 GLU B CA 1
ATOM 5263 C C . GLU B 1 173 ? -1.715 -27.312 10.641 1 98.69 173 GLU B C 1
ATOM 5265 O O . GLU B 1 173 ? -2.494 -28.219 10.328 1 98.69 173 GLU B O 1
ATOM 5270 N N . SER B 1 174 ? -0.577 -27.203 10.102 1 98.69 174 SER B N 1
ATOM 5271 C CA . SER B 1 174 ? 0.026 -28.219 9.234 1 98.69 174 SER B CA 1
ATOM 5272 C C . SER B 1 174 ? 1.54 -28.047 9.164 1 98.69 174 SER B C 1
ATOM 5274 O O . SER B 1 174 ? 2.045 -26.922 9.133 1 98.69 174 SER B O 1
ATOM 5276 N N . ASN B 1 175 ? 2.281 -29.125 9.094 1 98.5 175 ASN B N 1
ATOM 5277 C CA . ASN B 1 175 ? 3.73 -29.078 8.93 1 98.5 175 ASN B CA 1
ATOM 5278 C C . ASN B 1 175 ? 4.125 -29.172 7.457 1 98.5 175 ASN B C 1
ATOM 5280 O O . ASN B 1 175 ? 5.305 -29.328 7.137 1 98.5 175 ASN B O 1
ATOM 5284 N N . TYR B 1 176 ? 3.178 -29.141 6.621 1 98.56 176 TYR B N 1
ATOM 5285 C CA . TYR B 1 176 ? 3.473 -29.391 5.215 1 98.56 176 TYR B CA 1
ATOM 5286 C C . TYR B 1 176 ? 4.438 -28.344 4.664 1 98.56 176 TYR B C 1
ATOM 5288 O O . TYR B 1 176 ? 5.375 -28.688 3.939 1 98.56 176 TYR B O 1
ATOM 5296 N N . THR B 1 177 ? 4.242 -27.031 4.938 1 98.88 177 THR B N 1
ATOM 5297 C CA . THR B 1 177 ? 5.18 -26 4.496 1 98.88 177 THR B CA 1
ATOM 5298 C C . THR B 1 177 ? 6.578 -26.281 5.035 1 98.88 177 THR B C 1
ATOM 5300 O O . THR B 1 177 ? 7.57 -26.109 4.328 1 98.88 177 THR B O 1
ATOM 5303 N N . LYS B 1 178 ? 6.648 -26.688 6.301 1 98.69 178 LYS B N 1
ATOM 5304 C CA . LYS B 1 178 ? 7.934 -27.062 6.887 1 98.69 178 LYS B CA 1
ATOM 5305 C C . LYS B 1 178 ? 8.625 -28.141 6.062 1 98.69 178 LYS B C 1
ATOM 5307 O O . LYS B 1 178 ? 9.836 -28.078 5.836 1 98.69 178 LYS B O 1
ATOM 5312 N N . LEU B 1 179 ? 7.883 -29.125 5.66 1 98.81 179 LEU B N 1
ATOM 5313 C CA . LEU B 1 179 ? 8.422 -30.203 4.828 1 98.81 179 LEU B CA 1
ATOM 5314 C C . LEU B 1 179 ? 8.922 -29.656 3.496 1 98.81 179 LEU B C 1
ATOM 5316 O O . LEU B 1 179 ? 9.992 -30.031 3.02 1 98.81 179 LEU B O 1
ATOM 5320 N N . LEU B 1 180 ? 8.172 -28.766 2.902 1 98.88 180 LEU B N 1
ATOM 5321 C CA . LEU B 1 180 ? 8.57 -28.188 1.627 1 98.88 180 LEU B CA 1
ATOM 5322 C C . LEU B 1 180 ? 9.859 -27.391 1.774 1 98.88 180 LEU B C 1
ATOM 5324 O O . LEU B 1 180 ? 10.711 -27.406 0.881 1 98.88 180 LEU B O 1
ATOM 5328 N N . ILE B 1 181 ? 10 -26.641 2.871 1 98.94 181 ILE B N 1
ATOM 5329 C CA . ILE B 1 181 ? 11.227 -25.891 3.145 1 98.94 181 ILE B CA 1
ATOM 5330 C C . ILE B 1 181 ? 12.398 -26.859 3.285 1 98.94 181 ILE B C 1
ATOM 5332 O O . ILE B 1 181 ? 13.445 -26.672 2.666 1 98.94 181 ILE B O 1
ATOM 5336 N N . THR B 1 182 ? 12.172 -27.906 4.086 1 98.88 182 THR B N 1
ATOM 5337 C CA . THR B 1 182 ? 13.219 -28.906 4.332 1 98.88 182 THR B CA 1
ATOM 5338 C C . THR B 1 182 ? 13.648 -29.562 3.027 1 98.88 182 THR B C 1
ATOM 5340 O O . THR B 1 182 ? 14.844 -29.734 2.781 1 98.88 182 THR B O 1
ATOM 5343 N N . GLU B 1 183 ? 12.695 -29.953 2.197 1 98.88 183 GLU B N 1
ATOM 5344 C CA . GLU B 1 183 ? 12.992 -30.594 0.92 1 98.88 183 GLU B CA 1
ATOM 5345 C C . GLU B 1 183 ? 13.781 -29.672 0.004 1 98.88 183 GLU B C 1
ATOM 5347 O O . GLU B 1 183 ? 14.672 -30.109 -0.718 1 98.88 183 GLU B O 1
ATOM 5352 N N . ALA B 1 184 ? 13.438 -28.391 -0.009 1 98.94 184 ALA B N 1
ATOM 5353 C CA . ALA B 1 184 ? 14.164 -27.422 -0.826 1 98.94 184 ALA B CA 1
ATOM 5354 C C . ALA B 1 184 ? 15.609 -27.281 -0.365 1 98.94 184 ALA B C 1
ATOM 5356 O O . ALA B 1 184 ? 16.531 -27.297 -1.184 1 98.94 184 ALA B O 1
ATOM 5357 N N . VAL B 1 185 ? 15.797 -27.125 0.933 1 98.88 185 VAL B N 1
ATOM 5358 C CA . VAL B 1 185 ? 17.125 -26.969 1.517 1 98.88 185 VAL B CA 1
ATOM 5359 C C . VAL B 1 185 ? 17.969 -28.219 1.225 1 98.88 185 VAL B C 1
ATOM 5361 O O . VAL B 1 185 ? 19.125 -28.109 0.812 1 98.88 185 VAL B O 1
ATOM 5364 N N . ASN B 1 186 ? 17.375 -29.406 1.424 1 98.69 186 ASN B N 1
ATOM 5365 C CA . ASN B 1 186 ? 18.078 -30.656 1.156 1 98.69 186 ASN B CA 1
ATOM 5366 C C . ASN B 1 186 ? 18.453 -30.781 -0.318 1 98.69 186 ASN B C 1
ATOM 5368 O O . ASN B 1 186 ? 19.547 -31.25 -0.646 1 98.69 186 ASN B O 1
ATOM 5372 N N . PHE B 1 187 ? 17.609 -30.438 -1.208 1 98.75 187 PHE B N 1
ATOM 5373 C CA . PHE B 1 187 ? 17.906 -30.469 -2.635 1 98.75 187 PHE B CA 1
ATOM 5374 C C . PHE B 1 187 ? 19.125 -29.625 -2.957 1 98.75 187 PHE B C 1
ATOM 5376 O O . PHE B 1 187 ? 20.031 -30.062 -3.66 1 98.75 187 PHE B O 1
ATOM 5383 N N . ILE B 1 188 ? 19.078 -28.344 -2.416 1 98.75 188 ILE B N 1
ATOM 5384 C CA . ILE B 1 188 ? 20.156 -27.422 -2.686 1 98.75 188 ILE B CA 1
ATOM 5385 C C . ILE B 1 188 ? 21.484 -28 -2.178 1 98.75 188 ILE B C 1
ATOM 5387 O O . ILE B 1 188 ? 22.484 -28 -2.887 1 98.75 188 ILE B O 1
ATOM 5391 N N . LYS B 1 189 ? 21.469 -28.578 -0.955 1 98.31 189 LYS B N 1
ATOM 5392 C CA . LYS B 1 189 ? 22.656 -29.172 -0.365 1 98.31 189 LYS B CA 1
ATOM 5393 C C . LYS B 1 189 ? 23.188 -30.328 -1.212 1 98.31 189 LYS B C 1
ATOM 5395 O O . LYS B 1 189 ? 24.375 -30.422 -1.479 1 98.31 189 LYS B O 1
ATOM 5400 N N . ASN B 1 190 ? 22.297 -31.109 -1.661 1 97.94 190 ASN B N 1
ATOM 5401 C CA . ASN B 1 190 ? 22.688 -32.281 -2.443 1 97.94 190 ASN B CA 1
ATOM 5402 C C . ASN B 1 190 ? 23.156 -31.891 -3.844 1 97.94 190 ASN B C 1
ATOM 5404 O O . ASN B 1 190 ? 24.141 -32.438 -4.348 1 97.94 190 ASN B O 1
ATOM 5408 N N . ALA B 1 191 ? 22.453 -31 -4.449 1 96.88 191 ALA B N 1
ATOM 5409 C CA . ALA B 1 191 ? 22.781 -30.594 -5.812 1 96.88 191 ALA B CA 1
ATOM 5410 C C . ALA B 1 191 ? 24.109 -29.844 -5.859 1 96.88 191 ALA B C 1
ATOM 5412 O O . ALA B 1 191 ? 24.828 -29.922 -6.859 1 96.88 191 ALA B O 1
ATOM 5413 N N . SER B 1 192 ? 24.391 -29.172 -4.801 1 93.81 192 SER B N 1
ATOM 5414 C CA . SER B 1 192 ? 25.594 -28.359 -4.766 1 93.81 192 SER B CA 1
ATOM 5415 C C . SER B 1 192 ? 26.844 -29.219 -4.668 1 93.81 192 SER B C 1
ATOM 5417 O O . SER B 1 192 ? 27.953 -28.75 -4.906 1 93.81 192 SER B O 1
ATOM 5419 N N . SER B 1 193 ? 26.672 -30.453 -4.332 1 91.69 193 SER B N 1
ATOM 5420 C CA . SER B 1 193 ? 27.797 -31.375 -4.254 1 91.69 193 SER B CA 1
ATOM 5421 C C . SER B 1 193 ? 28.297 -31.766 -5.641 1 91.69 193 SER B C 1
ATOM 5423 O O . SER B 1 193 ? 29.422 -32.25 -5.785 1 91.69 193 SER B O 1
ATOM 5425 N N . SER B 1 194 ? 27.516 -31.484 -6.598 1 89.12 194 SER B N 1
ATOM 5426 C CA . SER B 1 194 ? 27.891 -31.734 -7.984 1 89.12 194 SER B CA 1
ATOM 5427 C C . SER B 1 194 ? 28.391 -30.469 -8.664 1 89.12 194 SER B C 1
ATOM 5429 O O . SER B 1 194 ? 28.156 -29.359 -8.172 1 89.12 194 SER B O 1
ATOM 5431 N N . SER B 1 195 ? 29.156 -30.609 -9.703 1 89.12 195 SER B N 1
ATOM 5432 C CA . SER B 1 195 ? 29.625 -29.469 -10.477 1 89.12 195 SER B CA 1
ATOM 5433 C C . SER B 1 195 ? 28.547 -28.984 -11.453 1 89.12 195 SER B C 1
AT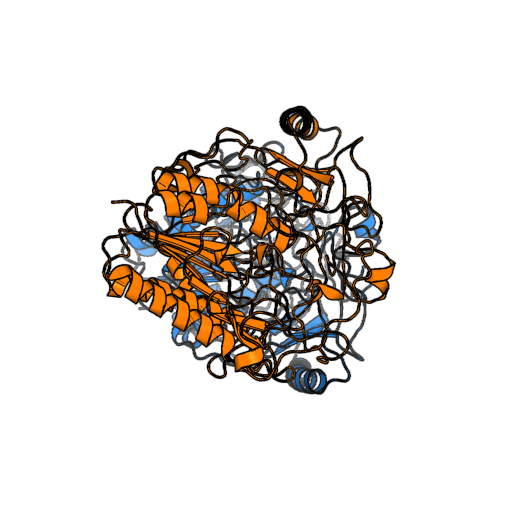OM 5435 O O . SER B 1 195 ? 28.656 -27.891 -12.008 1 89.12 195 SER B O 1
ATOM 5437 N N . LYS B 1 196 ? 27.5 -29.703 -11.57 1 94.06 196 LYS B N 1
ATOM 5438 C CA . LYS B 1 196 ? 26.406 -29.328 -12.477 1 94.06 196 LYS B CA 1
ATOM 5439 C C . LYS B 1 196 ? 25.5 -28.281 -11.844 1 94.06 196 LYS B C 1
ATOM 5441 O O . LYS B 1 196 ? 25.297 -28.281 -10.633 1 94.06 196 LYS B O 1
ATOM 5446 N N . PRO B 1 197 ? 25.047 -27.375 -12.711 1 97.94 197 PRO B N 1
ATOM 5447 C CA . PRO B 1 197 ? 24.094 -26.406 -12.172 1 97.94 197 PRO B CA 1
ATOM 5448 C C . PRO B 1 197 ? 22.734 -27.016 -11.891 1 97.94 197 PRO B C 1
ATOM 5450 O O . PRO B 1 197 ? 22.406 -28.094 -12.414 1 97.94 197 PRO B O 1
ATOM 5453 N N . PHE B 1 198 ? 21.969 -26.344 -11.055 1 98.75 198 PHE B N 1
ATOM 5454 C CA . PHE B 1 198 ? 20.625 -26.859 -10.758 1 98.75 198 PHE B CA 1
ATOM 5455 C C . PHE B 1 198 ? 19.578 -25.766 -10.953 1 98.75 198 PHE B C 1
ATOM 5457 O O . PHE B 1 198 ? 19.906 -24.578 -10.984 1 98.75 198 PHE B O 1
ATOM 5464 N N . PHE B 1 199 ? 18.359 -26.172 -11.195 1 98.88 199 PHE B N 1
ATOM 5465 C CA . PHE B 1 199 ? 17.156 -25.359 -11.219 1 98.88 199 PHE B CA 1
ATOM 5466 C C . PHE B 1 199 ? 16.172 -25.828 -10.156 1 98.88 199 PHE B C 1
ATOM 5468 O O . PHE B 1 199 ? 15.758 -26.984 -10.148 1 98.88 199 PHE B O 1
ATOM 5475 N N . LEU B 1 200 ? 15.844 -24.938 -9.227 1 98.94 200 LEU B N 1
ATOM 5476 C CA . LEU B 1 200 ? 14.828 -25.219 -8.211 1 98.94 200 LEU B CA 1
ATOM 5477 C C . LEU B 1 200 ? 13.602 -24.328 -8.414 1 98.94 200 LEU B C 1
ATOM 5479 O O . LEU B 1 200 ? 13.711 -23.109 -8.414 1 98.94 200 LEU B O 1
ATOM 5483 N N . TYR B 1 201 ? 12.523 -24.984 -8.68 1 98.94 201 TYR B N 1
ATOM 5484 C CA . TYR B 1 201 ? 11.203 -24.359 -8.711 1 98.94 201 TYR B CA 1
ATOM 5485 C C . TYR B 1 201 ? 10.445 -24.609 -7.41 1 98.94 201 TYR B C 1
ATOM 5487 O O . TYR B 1 201 ? 9.883 -25.688 -7.215 1 98.94 201 TYR B O 1
ATOM 5495 N N . TRP B 1 202 ? 10.492 -23.656 -6.422 1 98.94 202 TRP B N 1
ATOM 5496 C CA . TRP B 1 202 ? 9.875 -23.781 -5.105 1 98.94 202 TRP B CA 1
ATOM 5497 C C . TRP B 1 202 ? 8.477 -23.156 -5.094 1 98.94 202 TRP B C 1
ATOM 5499 O O . TRP B 1 202 ? 8.336 -21.938 -5.199 1 98.94 202 TRP B O 1
ATOM 5509 N N . THR B 1 203 ? 7.406 -23.969 -4.953 1 98.88 203 THR B N 1
ATOM 5510 C CA . THR B 1 203 ? 6.035 -23.531 -5.199 1 98.88 203 THR B CA 1
ATOM 5511 C C . THR B 1 203 ? 5.121 -23.938 -4.051 1 98.88 203 THR B C 1
ATOM 5513 O O . THR B 1 203 ? 4.172 -24.703 -4.246 1 98.88 203 THR B O 1
ATOM 5516 N N . PRO B 1 204 ? 5.352 -23.375 -2.855 1 98.69 204 PRO B N 1
ATOM 5517 C CA . PRO B 1 204 ? 4.484 -23.688 -1.718 1 98.69 204 PRO B CA 1
ATOM 5518 C C . PRO B 1 204 ? 3.066 -23.156 -1.89 1 98.69 204 PRO B C 1
ATOM 5520 O O . PRO B 1 204 ? 2.844 -22.234 -2.672 1 98.69 204 PRO B O 1
ATOM 5523 N N . ASP B 1 205 ? 2.121 -23.719 -1.158 1 97.62 205 ASP B N 1
ATOM 5524 C CA . ASP B 1 205 ? 0.735 -23.359 -1.453 1 97.62 205 ASP B CA 1
ATOM 5525 C C . ASP B 1 205 ? -0.001 -22.922 -0.19 1 97.62 205 ASP B C 1
ATOM 5527 O O . ASP B 1 205 ? -1.229 -22.828 -0.183 1 97.62 205 ASP B O 1
ATOM 5531 N N . SER B 1 206 ? 0.683 -22.641 0.93 1 98.25 206 SER B N 1
ATOM 5532 C CA . SER B 1 206 ? 0.042 -22.375 2.217 1 98.25 206 SER B CA 1
ATOM 5533 C C . SER B 1 206 ? -0.681 -21.031 2.217 1 98.25 206 SER B C 1
ATOM 5535 O O . SER B 1 206 ? -1.526 -20.781 3.078 1 98.25 206 SER B O 1
ATOM 5537 N N . SER B 1 207 ? -0.319 -20.109 1.286 1 97.75 207 SER B N 1
ATOM 5538 C CA . SER B 1 207 ? -0.989 -18.828 1.215 1 97.75 207 SER B CA 1
ATOM 5539 C C . SER B 1 207 ? -2.283 -18.906 0.415 1 97.75 207 SER B C 1
ATOM 5541 O O . SER B 1 207 ? -3.035 -17.938 0.325 1 97.75 207 SER B O 1
ATOM 5543 N N . HIS B 1 208 ? -2.477 -20.047 -0.189 1 97.31 208 HIS B N 1
ATOM 5544 C CA . HIS B 1 208 ? -3.783 -20.344 -0.766 1 97.31 208 HIS B CA 1
ATOM 5545 C C . HIS B 1 208 ? -4.777 -20.766 0.31 1 97.31 208 HIS B C 1
ATOM 5547 O O . HIS B 1 208 ? -4.465 -21.609 1.152 1 97.31 208 HIS B O 1
ATOM 5553 N N . ALA B 1 209 ? -6.031 -20.219 0.28 1 95.88 209 ALA B N 1
ATOM 5554 C CA . ALA B 1 209 ? -7.043 -20.609 1.262 1 95.88 209 ALA B CA 1
ATOM 5555 C C . ALA B 1 209 ? -7.539 -22.031 1.013 1 95.88 209 ALA B C 1
ATOM 5557 O O . ALA B 1 209 ? -7.746 -22.422 -0.135 1 95.88 209 ALA B O 1
ATOM 5558 N N . PRO B 1 210 ? -7.848 -22.828 2.031 1 95.94 210 PRO B N 1
ATOM 5559 C CA . PRO B 1 210 ? -7.629 -22.516 3.445 1 95.94 210 PRO B CA 1
ATOM 5560 C C . PRO B 1 210 ? -6.152 -22.484 3.822 1 95.94 210 PRO B C 1
ATOM 5562 O O . PRO B 1 210 ? -5.414 -23.422 3.508 1 95.94 210 PRO B O 1
ATOM 5565 N N . CYS B 1 211 ? -5.812 -21.438 4.5 1 97.69 211 CYS B N 1
ATOM 5566 C CA . CYS B 1 211 ? -4.406 -21.25 4.844 1 97.69 211 CYS B CA 1
ATOM 5567 C C . CYS B 1 211 ? -3.99 -22.188 5.969 1 97.69 211 CYS B C 1
ATOM 5569 O O . CYS B 1 211 ? -4.832 -22.656 6.742 1 97.69 211 CYS B O 1
ATOM 5571 N N . TYR B 1 212 ? -2.758 -22.469 6.062 1 98.44 212 TYR B N 1
ATOM 5572 C CA . TYR B 1 212 ? -2.221 -23.266 7.164 1 98.44 212 TYR B CA 1
ATOM 5573 C C . TYR B 1 212 ? -0.793 -22.844 7.492 1 98.44 212 TYR B C 1
ATOM 5575 O O . TYR B 1 212 ? -0.12 -22.219 6.672 1 98.44 212 TYR B O 1
ATOM 5583 N N . ALA B 1 213 ? -0.355 -23.125 8.609 1 98.81 213 ALA B N 1
ATOM 5584 C CA . ALA B 1 213 ? 1.001 -22.891 9.102 1 98.81 213 ALA B CA 1
ATOM 5585 C C . ALA B 1 213 ? 1.397 -23.938 10.141 1 98.81 213 ALA B C 1
ATOM 5587 O O . ALA B 1 213 ? 0.535 -24.562 10.758 1 98.81 213 ALA B O 1
ATOM 5588 N N . SER B 1 214 ? 2.643 -24.125 10.297 1 98.88 214 SER B N 1
ATOM 5589 C CA . SER B 1 214 ? 3.113 -25.047 11.328 1 98.88 214 SER B CA 1
ATOM 5590 C C . SER B 1 214 ? 2.924 -24.453 12.727 1 98.88 214 SER B C 1
ATOM 5592 O O . SER B 1 214 ? 2.684 -23.25 12.867 1 98.88 214 SER B O 1
ATOM 5594 N N . ARG B 1 215 ? 3.064 -25.344 13.758 1 98.19 215 ARG B N 1
ATOM 5595 C CA . ARG B 1 215 ? 2.857 -24.953 15.148 1 98.19 215 ARG B CA 1
ATOM 5596 C C . ARG B 1 215 ? 3.744 -23.781 15.523 1 98.19 215 ARG B C 1
ATOM 5598 O O . ARG B 1 215 ? 3.344 -22.922 16.312 1 98.19 215 ARG B O 1
ATOM 5605 N N . ASP B 1 216 ? 4.887 -23.688 14.93 1 98.69 216 ASP B N 1
ATOM 5606 C CA . ASP B 1 216 ? 5.879 -22.672 15.266 1 98.69 216 ASP B CA 1
ATOM 5607 C C . ASP B 1 216 ? 5.402 -21.281 14.836 1 98.69 216 ASP B C 1
ATOM 5609 O O . ASP B 1 216 ? 5.875 -20.266 15.367 1 98.69 216 ASP B O 1
ATOM 5613 N N . PHE B 1 217 ? 4.469 -21.156 13.953 1 98.81 217 PHE B N 1
ATOM 5614 C CA . PHE B 1 217 ? 4.074 -19.875 13.398 1 98.81 217 PHE B CA 1
ATOM 5615 C C . PHE B 1 217 ? 2.615 -19.562 13.711 1 98.81 217 PHE B C 1
ATOM 5617 O O . PHE B 1 217 ? 2.17 -18.422 13.578 1 98.81 217 PHE B O 1
ATOM 5624 N N . LEU B 1 218 ? 1.855 -20.578 14.156 1 98.56 218 LEU B N 1
ATOM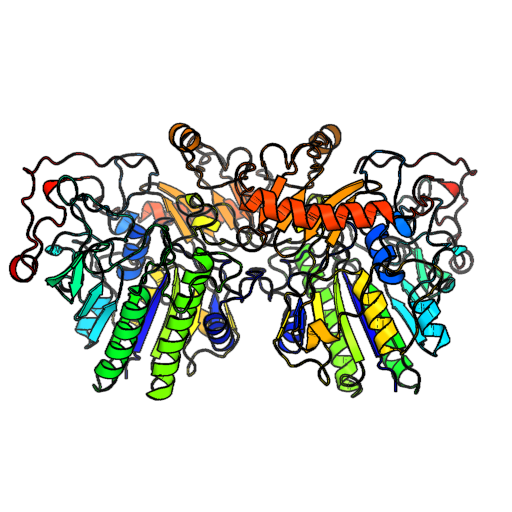 5625 C CA . LEU B 1 218 ? 0.441 -20.391 14.453 1 98.56 218 LEU B CA 1
ATOM 5626 C C . LEU B 1 218 ? 0.255 -19.344 15.547 1 98.56 218 LEU B C 1
ATOM 5628 O O . LEU B 1 218 ? 0.892 -19.406 16.594 1 98.56 218 LEU B O 1
ATOM 5632 N N . GLY B 1 219 ? -0.617 -18.328 15.227 1 97.94 219 GLY B N 1
ATOM 5633 C CA . GLY B 1 219 ? -0.991 -17.344 16.219 1 97.94 219 GLY B CA 1
ATOM 5634 C C . GLY B 1 219 ? 0.034 -16.234 16.359 1 97.94 219 GLY B C 1
ATOM 5635 O O . GLY B 1 219 ? -0.118 -15.344 17.203 1 97.94 219 GLY B O 1
ATOM 5636 N N . LYS B 1 220 ? 1.044 -16.234 15.508 1 98.25 220 LYS B N 1
ATOM 5637 C CA . LYS B 1 220 ? 2.115 -15.25 15.688 1 98.25 220 LYS B CA 1
ATOM 5638 C C . LYS B 1 220 ? 1.807 -13.953 14.945 1 98.25 220 LYS B C 1
ATOM 5640 O O . LYS B 1 220 ? 2.242 -12.875 15.359 1 98.25 220 LYS B O 1
ATOM 5645 N N . SER B 1 221 ? 1.131 -14.062 13.922 1 98.56 221 SER B N 1
ATOM 5646 C CA . SER B 1 221 ? 0.896 -12.898 13.07 1 98.56 221 SER B CA 1
ATOM 5647 C C . SER B 1 221 ? -0.264 -12.055 13.586 1 98.56 221 SER B C 1
ATOM 5649 O O . SER B 1 221 ? -1.233 -12.594 14.125 1 98.56 221 SER B O 1
ATOM 5651 N N . ARG B 1 222 ? -0.206 -10.734 13.375 1 97.44 222 ARG B N 1
ATOM 5652 C CA . ARG B 1 222 ? -1.322 -9.828 13.609 1 97.44 222 ARG B CA 1
ATOM 5653 C C . ARG B 1 222 ? -2.387 -9.977 12.523 1 97.44 222 ARG B C 1
ATOM 5655 O O . ARG B 1 222 ? -3.51 -9.492 12.68 1 97.44 222 ARG B O 1
ATOM 5662 N N . ARG B 1 223 ? -2.137 -10.664 11.461 1 98 223 ARG B N 1
ATOM 5663 C CA . ARG B 1 223 ? -3.031 -10.781 10.312 1 98 223 ARG B CA 1
ATOM 5664 C C . ARG B 1 223 ? -3.881 -12.039 10.406 1 98 223 ARG B C 1
ATOM 5666 O O . ARG B 1 223 ? -4.652 -12.344 9.492 1 98 223 ARG B O 1
ATOM 5673 N N . GLY B 1 224 ? -3.715 -12.828 11.445 1 97.75 224 GLY B N 1
ATOM 5674 C CA . GLY B 1 224 ? -4.402 -14.109 11.547 1 97.75 224 GLY B CA 1
ATOM 5675 C C . GLY B 1 224 ? -3.691 -15.227 10.812 1 97.75 224 GLY B C 1
ATOM 5676 O O . GLY B 1 224 ? -2.473 -15.188 10.633 1 97.75 224 GLY B O 1
ATOM 5677 N N . LEU B 1 225 ? -4.477 -16.266 10.492 1 98.38 225 LEU B N 1
ATOM 5678 C CA . LEU B 1 225 ? -3.902 -17.484 9.938 1 98.38 225 LEU B CA 1
ATOM 5679 C C . LEU B 1 225 ? -3.193 -17.188 8.617 1 98.38 225 LEU B C 1
ATOM 5681 O O . LEU B 1 225 ? -2.158 -17.797 8.32 1 98.38 225 LEU B O 1
ATOM 5685 N N . TYR B 1 226 ? -3.742 -16.344 7.809 1 98.56 226 TYR B N 1
ATOM 5686 C CA . TYR B 1 226 ? -3.061 -15.992 6.57 1 98.56 226 TYR B CA 1
ATOM 5687 C C . TYR B 1 226 ? -1.677 -15.422 6.859 1 98.56 226 TYR B C 1
ATOM 5689 O O . TYR B 1 226 ? -0.699 -15.789 6.199 1 98.56 226 TYR B O 1
ATOM 5697 N N . GLY B 1 227 ? -1.629 -14.484 7.793 1 98.75 227 GLY B N 1
ATOM 5698 C CA . GLY B 1 227 ? -0.34 -13.93 8.18 1 98.75 227 GLY B CA 1
ATOM 5699 C C . GLY B 1 227 ? 0.625 -14.969 8.711 1 98.75 227 GLY B C 1
ATOM 5700 O O . GLY B 1 227 ? 1.827 -14.906 8.445 1 98.75 227 GLY B O 1
ATOM 5701 N N . ASP B 1 228 ? 0.08 -15.922 9.477 1 98.88 228 ASP B N 1
ATOM 5702 C CA . ASP B 1 228 ? 0.905 -17.016 9.961 1 98.88 228 ASP B CA 1
ATOM 5703 C C . ASP B 1 228 ? 1.559 -17.781 8.805 1 98.88 228 ASP B C 1
ATOM 5705 O O . ASP B 1 228 ? 2.748 -18.094 8.859 1 98.88 228 ASP B O 1
ATOM 5709 N N . ALA B 1 229 ? 0.759 -18.047 7.824 1 98.88 229 ALA B N 1
ATOM 5710 C CA . ALA B 1 229 ? 1.27 -18.734 6.641 1 98.88 229 ALA B CA 1
ATOM 5711 C C . ALA B 1 229 ? 2.35 -17.906 5.949 1 98.88 229 ALA B C 1
ATOM 5713 O O . ALA B 1 229 ? 3.389 -18.438 5.555 1 98.88 229 ALA B O 1
ATOM 5714 N N . VAL B 1 230 ? 2.109 -16.594 5.816 1 98.94 230 VAL B N 1
ATOM 5715 C CA . VAL B 1 230 ? 3.045 -15.711 5.137 1 98.94 230 VAL B CA 1
ATOM 5716 C C . VAL B 1 230 ? 4.355 -15.641 5.922 1 98.94 230 VAL B C 1
ATOM 5718 O O . VAL B 1 230 ? 5.438 -15.648 5.332 1 98.94 230 VAL B O 1
ATOM 5721 N N . MET B 1 231 ? 4.289 -15.555 7.25 1 98.94 231 MET B N 1
ATOM 5722 C CA . MET B 1 231 ? 5.488 -15.547 8.086 1 98.94 231 MET B CA 1
ATOM 5723 C C . MET B 1 231 ? 6.32 -16.812 7.855 1 98.94 231 MET B C 1
ATOM 5725 O O . MET B 1 231 ? 7.547 -16.734 7.777 1 98.94 231 MET B O 1
ATOM 5729 N N . GLU B 1 232 ? 5.66 -17.922 7.785 1 98.94 232 GLU B N 1
ATOM 5730 C CA . GLU B 1 232 ? 6.375 -19.188 7.586 1 98.94 232 GLU B CA 1
ATOM 5731 C C . GLU B 1 232 ? 7.004 -19.25 6.195 1 98.94 232 GLU B C 1
ATOM 5733 O O . GLU B 1 232 ? 8.125 -19.734 6.035 1 98.94 232 GLU B O 1
ATOM 5738 N N . LEU B 1 233 ? 6.289 -18.828 5.203 1 98.94 233 LEU B N 1
ATOM 5739 C CA . LEU B 1 233 ? 6.852 -18.75 3.861 1 98.94 233 LEU B CA 1
ATOM 5740 C C . LEU B 1 233 ? 8.07 -17.844 3.828 1 98.94 233 LEU B C 1
ATOM 5742 O O . LEU B 1 233 ? 9.086 -18.172 3.199 1 98.94 233 LEU B O 1
ATOM 5746 N N . ASP B 1 234 ? 7.961 -16.672 4.461 1 98.94 234 ASP B N 1
ATOM 5747 C CA . ASP B 1 234 ? 9.094 -15.766 4.578 1 98.94 234 ASP B CA 1
ATOM 5748 C C . ASP B 1 234 ? 10.289 -16.453 5.234 1 98.94 234 ASP B C 1
ATOM 5750 O O . ASP B 1 234 ? 11.43 -16.297 4.789 1 98.94 234 ASP B O 1
ATOM 5754 N N . TYR B 1 235 ? 10 -17.172 6.301 1 98.94 235 TYR B N 1
ATOM 5755 C CA . TYR B 1 235 ? 11.031 -17.969 6.965 1 98.94 235 TYR B CA 1
ATOM 5756 C C . TYR B 1 235 ? 11.688 -18.938 5.988 1 98.94 235 TYR B C 1
ATOM 5758 O O . TYR B 1 235 ? 12.914 -19.078 5.973 1 98.94 235 TYR B O 1
ATOM 5766 N N . GLY B 1 236 ? 10.859 -19.609 5.215 1 98.94 236 GLY B N 1
ATOM 5767 C CA . GLY B 1 236 ? 11.383 -20.516 4.199 1 98.94 236 GLY B CA 1
ATOM 5768 C C . GLY B 1 236 ? 12.312 -19.828 3.215 1 98.94 236 GLY B C 1
ATOM 5769 O O . GLY B 1 236 ? 13.359 -20.375 2.863 1 98.94 236 GLY B O 1
ATOM 5770 N N . VAL B 1 237 ? 11.945 -18.641 2.746 1 98.94 237 VAL B N 1
ATOM 5771 C CA . VAL B 1 237 ? 12.812 -17.844 1.881 1 98.94 237 VAL B CA 1
ATOM 5772 C C . VAL B 1 237 ? 14.156 -17.609 2.572 1 98.94 237 VAL B C 1
ATOM 5774 O O . VAL B 1 237 ? 15.219 -17.781 1.963 1 98.94 237 VAL B O 1
ATOM 5777 N N . GLY B 1 238 ? 14.109 -17.219 3.814 1 98.94 238 GLY B N 1
ATOM 5778 C CA . GLY B 1 238 ? 15.328 -17.031 4.586 1 98.94 238 GLY B CA 1
ATOM 5779 C C . GLY B 1 238 ? 16.188 -18.281 4.648 1 98.94 238 GLY B C 1
ATOM 5780 O O . GLY B 1 238 ? 17.406 -18.203 4.453 1 98.94 238 GLY B O 1
ATOM 5781 N N . GLN B 1 239 ? 15.562 -19.438 4.922 1 98.94 239 GLN B N 1
ATOM 5782 C CA . GLN B 1 239 ? 16.297 -20.703 5.012 1 98.94 239 GLN B CA 1
ATOM 5783 C C . GLN B 1 239 ? 16.984 -21.031 3.693 1 98.94 239 GLN B C 1
ATOM 5785 O O . GLN B 1 239 ? 18.141 -21.469 3.688 1 98.94 239 GLN B O 1
ATOM 5790 N N . ILE B 1 240 ? 16.328 -20.828 2.611 1 98.94 240 ILE B N 1
ATOM 5791 C CA . ILE B 1 240 ? 16.891 -21.125 1.296 1 98.94 240 ILE B CA 1
ATOM 5792 C C . ILE B 1 240 ? 18.062 -20.203 1.005 1 98.94 240 ILE B C 1
ATOM 5794 O O . ILE B 1 240 ? 19.156 -20.672 0.643 1 98.94 240 ILE B O 1
ATOM 5798 N N . LEU B 1 241 ? 17.906 -18.891 1.2 1 98.88 241 LEU B N 1
ATOM 5799 C CA . LEU B 1 241 ? 18.969 -17.938 0.915 1 98.88 241 LEU B CA 1
ATOM 5800 C C . LEU B 1 241 ? 20.156 -18.156 1.837 1 98.88 241 LEU B C 1
ATOM 5802 O O . LEU B 1 241 ? 21.312 -18.062 1.404 1 98.88 241 LEU B O 1
ATOM 5806 N N . ASN B 1 242 ? 19.891 -18.422 3.127 1 98.81 242 ASN B N 1
ATOM 5807 C CA . ASN B 1 242 ? 20.969 -18.703 4.07 1 98.81 242 ASN B CA 1
ATOM 5808 C C . ASN B 1 242 ? 21.734 -19.969 3.691 1 98.81 242 ASN B C 1
ATOM 5810 O O . ASN B 1 242 ? 22.953 -20.047 3.893 1 98.81 242 ASN B O 1
ATOM 5814 N N . THR B 1 243 ? 21 -20.969 3.199 1 98.81 243 THR B N 1
ATOM 5815 C CA . THR B 1 243 ? 21.656 -22.188 2.736 1 98.81 243 THR B CA 1
ATOM 5816 C C . THR B 1 243 ? 22.641 -21.875 1.609 1 98.81 243 THR B C 1
ATOM 5818 O O . THR B 1 243 ? 23.766 -22.391 1.59 1 98.81 243 THR B O 1
ATOM 5821 N N . LEU B 1 244 ? 22.266 -21.047 0.667 1 98.75 244 LEU B N 1
ATOM 5822 C CA . LEU B 1 244 ? 23.156 -20.656 -0.425 1 98.75 244 LEU B CA 1
ATOM 5823 C C . LEU B 1 244 ? 24.406 -19.969 0.11 1 98.75 244 LEU B C 1
ATOM 5825 O O . LEU B 1 244 ? 25.516 -20.219 -0.364 1 98.75 244 LEU B O 1
ATOM 5829 N N . ARG B 1 245 ? 24.266 -19.031 1.085 1 98.25 245 ARG B N 1
ATOM 5830 C CA . ARG B 1 245 ? 25.391 -18.328 1.689 1 98.25 245 ARG B CA 1
ATOM 5831 C C . ARG B 1 245 ? 26.312 -19.281 2.432 1 98.25 245 ARG B C 1
ATOM 5833 O O . ARG B 1 245 ? 27.531 -19.203 2.314 1 98.25 245 ARG B O 1
ATOM 5840 N N . ASN B 1 246 ? 25.656 -20.219 3.178 1 98.38 246 ASN B N 1
ATOM 5841 C CA . ASN B 1 246 ? 26.438 -21.188 3.955 1 98.38 246 ASN B CA 1
ATOM 5842 C C . ASN B 1 246 ? 27.266 -22.094 3.053 1 98.38 246 ASN B C 1
ATOM 5844 O O . ASN B 1 246 ? 28.375 -22.5 3.422 1 98.38 246 ASN B O 1
ATOM 5848 N N . LEU B 1 247 ? 26.766 -22.406 1.924 1 98.06 247 LEU B N 1
ATOM 5849 C CA . LEU B 1 247 ? 27.453 -23.281 0.967 1 98.06 247 LEU B CA 1
ATOM 5850 C C . LEU B 1 247 ? 28.391 -22.469 0.081 1 98.06 247 LEU B C 1
ATOM 5852 O O . LEU B 1 247 ? 29.125 -23.031 -0.732 1 98.06 247 LEU B O 1
ATOM 5856 N N . LYS B 1 248 ? 28.359 -21.078 0.174 1 97.12 248 LYS B N 1
ATOM 5857 C CA . LYS B 1 248 ? 29.203 -20.141 -0.575 1 97.12 248 LYS B CA 1
ATOM 5858 C C . LYS B 1 248 ? 28.922 -20.234 -2.072 1 97.12 248 LYS B C 1
ATOM 5860 O O . LYS B 1 248 ? 29.844 -20.203 -2.887 1 97.12 248 LYS B O 1
ATOM 5865 N N . ILE B 1 249 ? 27.656 -20.422 -2.383 1 97.38 249 ILE B N 1
ATOM 5866 C CA . ILE B 1 249 ? 27.312 -20.469 -3.797 1 97.38 249 ILE B CA 1
ATOM 5867 C C . ILE B 1 249 ? 26.328 -19.344 -4.133 1 97.38 249 ILE B C 1
ATOM 5869 O O . ILE B 1 249 ? 25.703 -19.344 -5.191 1 97.38 249 ILE B O 1
ATOM 5873 N N . GLU B 1 250 ? 26.109 -18.375 -3.225 1 97.5 250 GLU B N 1
ATOM 5874 C CA . GLU B 1 250 ? 25.172 -17.266 -3.434 1 97.5 250 GLU B CA 1
ATOM 5875 C C . GLU B 1 250 ? 25.562 -16.438 -4.648 1 97.5 250 GLU B C 1
ATOM 5877 O O . GLU B 1 250 ? 24.703 -15.906 -5.352 1 97.5 250 GLU B O 1
ATOM 5882 N N . ASN B 1 251 ? 26.875 -16.312 -4.922 1 96.75 251 ASN B N 1
ATOM 5883 C CA . ASN B 1 251 ? 27.359 -15.484 -6.031 1 96.75 251 ASN B CA 1
ATOM 5884 C C . ASN B 1 251 ? 27.172 -16.188 -7.371 1 96.75 251 ASN B C 1
ATOM 5886 O O . ASN B 1 251 ? 27.281 -15.57 -8.43 1 96.75 251 ASN B O 1
ATOM 5890 N N . ASN B 1 252 ? 26.859 -17.453 -7.316 1 96.94 252 ASN B N 1
ATOM 5891 C CA . ASN B 1 252 ? 26.625 -18.219 -8.531 1 96.94 252 ASN B CA 1
ATOM 5892 C C . ASN B 1 252 ? 25.172 -18.703 -8.609 1 96.94 252 ASN B C 1
ATOM 5894 O O . ASN B 1 252 ? 24.906 -19.781 -9.148 1 96.94 252 ASN B O 1
ATOM 5898 N N . THR B 1 253 ? 24.281 -18.078 -7.938 1 98.12 253 THR B N 1
ATOM 5899 C CA . THR B 1 253 ? 22.875 -18.484 -7.938 1 98.12 253 THR B CA 1
ATOM 5900 C C . THR B 1 253 ? 21.969 -17.281 -8.188 1 98.12 253 THR B C 1
ATOM 5902 O O . THR B 1 253 ? 22.047 -16.281 -7.477 1 98.12 253 THR B O 1
ATOM 5905 N N . PHE B 1 254 ? 21.156 -17.359 -9.227 1 97.88 254 PHE B N 1
ATOM 5906 C CA . PHE B 1 254 ? 20.094 -16.406 -9.477 1 97.88 254 PHE B CA 1
ATOM 5907 C C . PHE B 1 254 ? 18.797 -16.859 -8.789 1 97.88 254 PHE B C 1
ATOM 5909 O O . PHE B 1 254 ? 18.344 -17.984 -8.984 1 97.88 254 PHE B O 1
ATOM 5916 N N . VAL B 1 255 ? 18.25 -16 -7.914 1 98.69 255 VAL B N 1
ATOM 5917 C CA . VAL B 1 255 ? 17 -16.312 -7.215 1 98.69 255 VAL B CA 1
ATOM 5918 C C . VAL B 1 255 ? 15.945 -15.266 -7.562 1 98.69 255 VAL B C 1
ATOM 5920 O O . VAL B 1 255 ? 16.219 -14.062 -7.535 1 98.69 255 VAL B O 1
ATOM 5923 N N . PHE B 1 256 ? 14.773 -15.703 -7.926 1 98.75 256 PHE B N 1
ATOM 5924 C CA . PHE B 1 256 ? 13.648 -14.828 -8.234 1 98.75 256 PHE B CA 1
ATOM 5925 C C . PHE B 1 256 ? 12.422 -15.203 -7.41 1 98.75 256 PHE B C 1
ATOM 5927 O O . PHE B 1 256 ? 12.07 -16.375 -7.312 1 98.75 256 PHE B O 1
ATOM 5934 N N . PHE B 1 257 ? 11.828 -14.234 -6.742 1 98.94 257 PHE B N 1
ATOM 5935 C CA . PHE B 1 257 ? 10.625 -14.406 -5.934 1 98.94 257 PHE B CA 1
ATOM 5936 C C . PHE B 1 257 ? 9.43 -13.727 -6.586 1 98.94 257 PHE B C 1
ATOM 5938 O O . PHE B 1 257 ? 9.516 -12.562 -6.996 1 98.94 257 PHE B O 1
ATOM 5945 N N . THR B 1 258 ? 8.25 -14.414 -6.637 1 98.94 258 THR B N 1
ATOM 5946 C CA . THR B 1 258 ? 7.02 -13.805 -7.141 1 98.94 258 THR B CA 1
ATOM 5947 C C . THR B 1 258 ? 5.805 -14.648 -6.754 1 98.94 258 THR B C 1
ATOM 5949 O O . THR B 1 258 ? 5.879 -15.461 -5.828 1 98.94 258 THR B O 1
ATOM 5952 N N . SER B 1 259 ? 4.676 -14.312 -7.273 1 98.88 259 SER B N 1
ATOM 5953 C CA . SER B 1 259 ? 3.422 -15.031 -7.078 1 98.88 259 SER B CA 1
ATOM 5954 C C . SER B 1 259 ? 2.768 -15.367 -8.414 1 98.88 259 SER B C 1
ATOM 5956 O O . SER B 1 259 ? 3.102 -14.781 -9.445 1 98.88 259 SER B O 1
ATOM 5958 N N . ASP B 1 260 ? 1.903 -16.328 -8.383 1 98.69 260 ASP B N 1
ATOM 5959 C CA . ASP B 1 260 ? 1.354 -16.828 -9.641 1 98.69 260 ASP B CA 1
ATOM 5960 C C . ASP B 1 260 ? 0.2 -15.953 -10.117 1 98.69 260 ASP B C 1
ATOM 5962 O O . ASP B 1 260 ? -0.087 -15.898 -11.32 1 98.69 260 ASP B O 1
ATOM 5966 N N . ASN B 1 261 ? -0.498 -15.305 -9.297 1 98.75 261 ASN B N 1
ATOM 5967 C CA . ASN B 1 261 ? -1.536 -14.312 -9.555 1 98.75 261 ASN B CA 1
ATOM 5968 C C . ASN B 1 261 ? -1.827 -13.469 -8.312 1 98.75 261 ASN B C 1
ATOM 5970 O O . ASN B 1 261 ? -1.225 -13.68 -7.262 1 98.75 261 ASN B O 1
ATOM 5974 N N . GLY B 1 262 ? -2.66 -12.453 -8.469 1 98.56 262 GLY B N 1
ATOM 5975 C CA . GLY B 1 262 ? -3.012 -11.625 -7.332 1 98.56 262 GLY B CA 1
ATOM 5976 C C . GLY B 1 262 ? -3.729 -12.391 -6.234 1 98.56 262 GLY B C 1
ATOM 5977 O O . GLY B 1 262 ? -4.172 -13.523 -6.445 1 98.56 262 GLY B O 1
ATOM 5978 N N . ALA B 1 263 ? -3.891 -11.789 -5.094 1 98.56 263 ALA B N 1
ATOM 5979 C CA . ALA B 1 263 ? -4.527 -12.406 -3.934 1 98.56 263 ALA B CA 1
ATOM 5980 C C . ALA B 1 263 ? -5.98 -12.766 -4.23 1 98.56 263 ALA B C 1
ATOM 5982 O O . ALA B 1 263 ? -6.68 -12.023 -4.926 1 98.56 263 ALA B O 1
ATOM 5983 N N . ALA B 1 264 ? -6.41 -13.898 -3.68 1 98.06 264 ALA B N 1
ATOM 5984 C CA . ALA B 1 264 ? -7.781 -14.375 -3.838 1 98.06 264 ALA B CA 1
ATOM 5985 C C . ALA B 1 264 ? -8.719 -13.695 -2.842 1 98.06 264 ALA B C 1
ATOM 5987 O O . ALA B 1 264 ? -9.07 -14.273 -1.816 1 98.06 264 ALA B O 1
ATOM 5988 N N . LEU B 1 265 ? -9.273 -12.586 -3.211 1 97.81 265 LEU B N 1
ATOM 5989 C CA . LEU B 1 265 ? -10.008 -11.742 -2.271 1 97.81 265 LEU B CA 1
ATOM 5990 C C . LEU B 1 265 ? -11.32 -12.406 -1.862 1 97.81 265 LEU B C 1
ATOM 5992 O O . LEU B 1 265 ? -11.93 -12.016 -0.859 1 97.81 265 LEU B O 1
ATOM 5996 N N . VAL B 1 266 ? -11.758 -13.422 -2.557 1 96.88 266 VAL B N 1
ATOM 5997 C CA . VAL B 1 266 ? -12.969 -14.172 -2.205 1 96.88 266 VAL B CA 1
ATOM 5998 C C . VAL B 1 266 ? -12.805 -14.781 -0.816 1 96.88 266 VAL B C 1
ATOM 6000 O O . VAL B 1 266 ? -13.789 -15.023 -0.117 1 96.88 266 VAL B O 1
ATOM 6003 N N . SER B 1 267 ? -11.586 -14.961 -0.417 1 97 267 SER B N 1
ATOM 6004 C CA . SER B 1 267 ? -11.312 -15.633 0.853 1 97 267 SER B CA 1
ATOM 6005 C C . SER B 1 267 ? -11.297 -14.633 2.008 1 97 267 SER B C 1
ATOM 6007 O O . SER B 1 267 ? -10.992 -15 3.145 1 97 267 SER B O 1
ATOM 6009 N N . GLN B 1 268 ? -11.531 -13.359 1.762 1 96.25 268 GLN B N 1
ATOM 6010 C CA . GLN B 1 268 ? -11.703 -12.312 2.762 1 96.25 268 GLN B CA 1
ATOM 6011 C C . GLN B 1 268 ? -10.492 -12.227 3.688 1 96.25 268 GLN B C 1
ATOM 6013 O O . GLN B 1 268 ? -9.367 -12.023 3.23 1 96.25 268 GLN B O 1
ATOM 6018 N N . VAL B 1 269 ? -10.648 -12.539 4.977 1 95.75 269 VAL B N 1
ATOM 6019 C CA . VAL B 1 269 ? -9.562 -12.336 5.934 1 95.75 269 VAL B CA 1
ATOM 6020 C C . VAL B 1 269 ? -8.516 -13.43 5.766 1 95.75 269 VAL B C 1
ATOM 6022 O O . VAL B 1 269 ? -7.418 -13.344 6.328 1 95.75 269 VAL B O 1
ATOM 6025 N N . MET B 1 270 ? -8.766 -14.438 4.941 1 96.31 270 MET B N 1
ATOM 6026 C CA . MET B 1 270 ? -7.789 -15.484 4.648 1 96.31 270 MET B CA 1
ATOM 6027 C C . MET B 1 270 ? -7.086 -15.219 3.32 1 96.31 270 MET B C 1
ATOM 6029 O O . MET B 1 270 ? -6.445 -16.109 2.764 1 96.31 270 MET B O 1
ATOM 6033 N N . ALA B 1 271 ? -7.277 -14.055 2.764 1 97.5 271 ALA B N 1
ATOM 6034 C CA . ALA B 1 271 ? -6.613 -13.648 1.525 1 97.5 271 ALA B CA 1
ATOM 6035 C C . ALA B 1 271 ? -5.484 -12.664 1.805 1 97.5 271 ALA B C 1
ATOM 6037 O O . ALA B 1 271 ? -5.449 -12.039 2.865 1 97.5 271 ALA B O 1
ATOM 6038 N N . GLY B 1 272 ? -4.566 -12.523 0.858 1 97.31 272 GLY B N 1
ATOM 6039 C CA . GLY B 1 272 ? -3.539 -11.5 0.904 1 97.31 272 GLY B CA 1
ATOM 6040 C C . GLY B 1 272 ? -4.055 -10.125 0.515 1 97.31 272 GLY B C 1
ATOM 6041 O O . GLY B 1 272 ? -5.262 -9.93 0.36 1 97.31 272 GLY B O 1
ATOM 6042 N N . SER B 1 273 ? -3.109 -9.156 0.477 1 97.12 273 SER B N 1
ATOM 6043 C CA . SER B 1 273 ? -3.377 -7.789 0.045 1 97.12 273 SER B CA 1
ATOM 6044 C C . SER B 1 273 ? -2.75 -7.504 -1.315 1 97.12 273 SER B C 1
ATOM 6046 O O . SER B 1 273 ? -1.604 -7.883 -1.567 1 97.12 273 SER B O 1
ATOM 6048 N N . ASN B 1 274 ? -3.508 -6.914 -2.164 1 97.38 274 ASN B N 1
ATOM 6049 C CA . ASN B 1 274 ? -2.963 -6.535 -3.465 1 97.38 274 ASN B CA 1
ATOM 6050 C C . ASN B 1 274 ? -2.445 -5.102 -3.461 1 97.38 274 ASN B C 1
ATOM 6052 O O . ASN B 1 274 ? -2.064 -4.57 -4.508 1 97.38 274 ASN B O 1
ATOM 6056 N N . GLY B 1 275 ? -2.359 -4.453 -2.301 1 94.31 275 GLY B N 1
ATOM 6057 C CA . GLY B 1 275 ? -1.912 -3.072 -2.217 1 94.31 275 GLY B CA 1
ATOM 6058 C C . GLY B 1 275 ? -2.916 -2.084 -2.783 1 94.31 275 GLY B C 1
ATOM 6059 O O . GLY B 1 275 ? -4.121 -2.219 -2.559 1 94.31 275 GLY B O 1
ATOM 6060 N N . PRO B 1 276 ? -2.428 -1.019 -3.436 1 94.62 276 PRO B N 1
ATOM 6061 C CA . PRO B 1 276 ? -3.363 0.01 -3.896 1 94.62 276 PRO B CA 1
ATOM 6062 C C . PRO B 1 276 ? -4.102 -0.392 -5.172 1 94.62 276 PRO B C 1
ATOM 6064 O O . PRO B 1 276 ? -4.844 0.414 -5.738 1 94.62 276 PRO B O 1
ATOM 6067 N N . PHE B 1 277 ? -3.961 -1.567 -5.613 1 98.06 277 PHE B N 1
ATOM 6068 C CA . PHE B 1 277 ? -4.453 -1.965 -6.926 1 98.06 277 PHE B CA 1
ATOM 6069 C C . PHE B 1 277 ? -5.91 -2.398 -6.852 1 98.06 277 PHE B C 1
ATOM 6071 O O . PHE B 1 277 ? -6.398 -2.764 -5.781 1 98.06 277 PHE B O 1
ATOM 6078 N N . LEU B 1 278 ? -6.559 -2.322 -7.953 1 98.25 278 LEU B N 1
ATOM 6079 C CA . LEU B 1 278 ? -7.98 -2.625 -8.039 1 98.25 278 LEU B CA 1
ATOM 6080 C C . LEU B 1 278 ? -8.219 -4.133 -8.094 1 98.25 278 LEU B C 1
ATOM 6082 O O . LEU B 1 278 ? -7.617 -4.828 -8.914 1 98.25 278 LEU B O 1
ATOM 6086 N N . CYS B 1 279 ? -9.008 -4.707 -7.195 1 98.44 279 CYS B N 1
ATOM 6087 C CA . CYS B 1 279 ? -9.531 -6.07 -7.164 1 98.44 279 CYS B CA 1
ATOM 6088 C C . CYS B 1 279 ? -8.406 -7.078 -6.984 1 98.44 279 CYS B C 1
ATOM 6090 O O . CYS B 1 279 ? -7.453 -6.828 -6.242 1 98.44 279 CYS B O 1
ATOM 6092 N N . GLY B 1 280 ? -8.641 -8.367 -7.438 1 98.5 280 GLY B N 1
ATOM 6093 C CA . GLY B 1 280 ? -7.688 -9.445 -7.199 1 98.5 280 GLY B CA 1
ATOM 6094 C C . GLY B 1 280 ? -7.836 -10.602 -8.172 1 98.5 280 GLY B C 1
ATOM 6095 O O . GLY B 1 280 ? -8.336 -10.422 -9.281 1 98.5 280 GLY B O 1
ATOM 6096 N N . LYS B 1 281 ? -7.336 -11.742 -7.723 1 98.44 281 LYS B N 1
ATOM 6097 C CA . LYS B 1 281 ? -7.422 -12.969 -8.5 1 98.44 281 LYS B CA 1
ATOM 6098 C C . LYS B 1 281 ? -8.742 -13.047 -9.258 1 98.44 281 LYS B C 1
ATOM 6100 O O . LYS B 1 281 ? -9.789 -12.633 -8.75 1 98.44 281 LYS B O 1
ATOM 6105 N N . GLN B 1 282 ? -8.766 -13.602 -10.484 1 98.25 282 GLN B N 1
ATOM 6106 C CA . GLN B 1 282 ? -9.914 -13.812 -11.359 1 98.25 282 GLN B CA 1
ATOM 6107 C C . GLN B 1 282 ? -10.211 -12.555 -12.172 1 98.25 282 GLN B C 1
ATOM 6109 O O . GLN B 1 282 ? -10.984 -12.609 -13.141 1 98.25 282 GLN B O 1
ATOM 6114 N N . THR B 1 283 ? -9.594 -11.391 -11.883 1 98.62 283 THR B N 1
ATOM 6115 C CA . THR B 1 283 ? -9.867 -10.172 -12.633 1 98.62 283 THR B CA 1
ATOM 6116 C C . THR B 1 283 ? -8.625 -9.695 -13.375 1 98.62 283 THR B C 1
ATOM 6118 O O . THR B 1 283 ? -7.5 -10.039 -13 1 98.62 283 THR B O 1
ATOM 6121 N N . THR B 1 284 ? -8.805 -8.883 -14.438 1 98.56 284 THR B N 1
ATOM 6122 C CA . THR B 1 284 ? -7.691 -8.375 -15.227 1 98.56 284 THR B CA 1
ATOM 6123 C C . THR B 1 284 ? -7.344 -6.945 -14.82 1 98.56 284 THR B C 1
ATOM 6125 O O . THR B 1 284 ? -6.684 -6.223 -15.57 1 98.56 284 THR B O 1
ATOM 6128 N N . PHE B 1 285 ? -7.914 -6.5 -13.664 1 98.81 285 PHE B N 1
ATOM 6129 C CA . PHE B 1 285 ? -7.426 -5.262 -13.062 1 98.81 285 PHE B CA 1
ATOM 6130 C C . PHE B 1 285 ? -6.031 -5.461 -12.484 1 98.81 285 PHE B C 1
ATOM 6132 O O . PHE B 1 285 ? -5.531 -6.586 -12.422 1 98.81 285 PHE B O 1
ATOM 6139 N N . GLU B 1 286 ? -5.367 -4.367 -12.109 1 98.75 286 GLU B N 1
ATOM 6140 C CA . GLU B 1 286 ? -3.988 -4.457 -11.641 1 98.75 286 GLU B CA 1
ATOM 6141 C C . GLU B 1 286 ? -3.867 -5.438 -10.477 1 98.75 286 GLU B C 1
ATOM 6143 O O . GLU B 1 286 ? -2.895 -6.191 -10.383 1 98.75 286 GLU B O 1
ATOM 6148 N N . GLY B 1 287 ? -4.852 -5.5 -9.602 1 98.62 287 GLY B N 1
ATOM 6149 C CA . GLY B 1 287 ? -4.777 -6.34 -8.422 1 98.62 287 GLY B CA 1
ATOM 6150 C C . GLY B 1 287 ? -4.809 -7.824 -8.734 1 98.62 287 GLY B C 1
ATOM 6151 O O . GLY B 1 287 ? -4.43 -8.648 -7.902 1 98.62 287 GLY B O 1
ATOM 6152 N N . GLY B 1 288 ? -5.277 -8.188 -9.898 1 98.75 288 GLY B N 1
ATOM 6153 C CA . GLY B 1 288 ? -5.348 -9.586 -10.281 1 98.75 288 GLY B CA 1
ATOM 6154 C C . GLY B 1 288 ? -4.082 -10.094 -10.953 1 98.75 288 GLY B C 1
ATOM 6155 O O . GLY B 1 288 ? -3.818 -11.297 -10.977 1 98.75 288 GLY B O 1
ATOM 6156 N N . MET B 1 289 ? -3.291 -9.109 -11.469 1 98.81 289 MET B N 1
ATOM 6157 C CA . MET B 1 289 ? -2.242 -9.609 -12.359 1 98.81 289 MET B CA 1
ATOM 6158 C C . MET B 1 289 ? -0.893 -8.992 -12.008 1 98.81 289 MET B C 1
ATOM 6160 O O . MET B 1 289 ? 0.149 -9.469 -12.461 1 98.81 289 MET B O 1
ATOM 6164 N N . ARG B 1 290 ? -0.819 -7.883 -11.305 1 98.69 290 ARG B N 1
ATOM 6165 C CA . ARG B 1 290 ? 0.452 -7.301 -10.883 1 98.69 290 ARG B CA 1
ATOM 6166 C C . ARG B 1 290 ? 0.968 -7.973 -9.609 1 98.69 290 ARG B C 1
ATOM 6168 O O . ARG B 1 290 ? 0.27 -8.008 -8.594 1 98.69 290 ARG B O 1
ATOM 6175 N N . GLU B 1 291 ? 2.195 -8.438 -9.609 1 98.81 291 GLU B N 1
ATOM 6176 C CA . GLU B 1 291 ? 2.658 -9.367 -8.586 1 98.81 291 GLU B CA 1
ATOM 6177 C C . GLU B 1 291 ? 3.887 -8.828 -7.863 1 98.81 291 GLU B C 1
ATOM 6179 O O . GLU B 1 291 ? 4.617 -7.992 -8.406 1 98.81 291 GLU B O 1
ATOM 6184 N N . PRO B 1 292 ? 4.07 -9.258 -6.574 1 98.75 292 PRO B N 1
ATOM 6185 C CA . PRO B 1 292 ? 5.371 -8.977 -5.957 1 98.75 292 PRO B CA 1
ATOM 6186 C C . PRO B 1 292 ? 6.523 -9.68 -6.676 1 98.75 292 PRO B C 1
ATOM 6188 O O . PRO B 1 292 ? 6.395 -10.836 -7.086 1 98.75 292 PRO B O 1
ATOM 6191 N N . ALA B 1 293 ? 7.598 -8.969 -6.832 1 98.75 293 ALA B N 1
ATOM 6192 C CA . ALA B 1 293 ? 8.719 -9.539 -7.578 1 98.75 293 ALA B CA 1
ATOM 6193 C C . ALA B 1 293 ? 10.047 -9.008 -7.059 1 98.75 293 ALA B C 1
ATOM 6195 O O . ALA B 1 293 ? 10.219 -7.801 -6.883 1 98.75 293 ALA B O 1
ATOM 6196 N N . ILE B 1 294 ? 10.938 -9.867 -6.723 1 98.56 294 ILE B N 1
ATOM 6197 C CA . ILE B 1 294 ? 12.281 -9.555 -6.266 1 98.56 294 ILE B CA 1
ATOM 6198 C C . ILE B 1 294 ? 13.297 -10.445 -6.984 1 98.56 294 ILE B C 1
ATOM 6200 O O . ILE B 1 294 ? 13.125 -11.664 -7.047 1 98.56 294 ILE B O 1
ATOM 6204 N N . ALA B 1 295 ? 14.281 -9.867 -7.574 1 97.75 295 ALA B N 1
ATOM 6205 C CA . ALA B 1 295 ? 15.438 -10.594 -8.094 1 97.75 295 ALA B CA 1
ATOM 6206 C C . ALA B 1 295 ? 16.656 -10.422 -7.188 1 97.75 295 ALA B C 1
ATOM 6208 O O . ALA B 1 295 ? 16.891 -9.328 -6.668 1 97.75 295 ALA B O 1
ATOM 6209 N N . TRP B 1 296 ? 17.375 -11.508 -6.949 1 97.75 296 TRP B N 1
ATOM 6210 C CA . TRP B 1 296 ? 18.5 -11.531 -6.027 1 97.75 296 TRP B CA 1
ATOM 6211 C C . TRP B 1 296 ? 19.656 -12.336 -6.613 1 97.75 296 TRP B C 1
ATOM 6213 O O . TRP B 1 296 ? 19.5 -13.523 -6.914 1 97.75 296 TRP B O 1
ATOM 6223 N N . TRP B 1 297 ? 20.703 -11.664 -6.84 1 96.88 297 TRP B N 1
ATOM 6224 C CA . TRP B 1 297 ? 21.953 -12.227 -7.363 1 96.88 297 TRP B CA 1
ATOM 6225 C C . TRP B 1 297 ? 23.141 -11.375 -6.953 1 96.88 297 TRP B C 1
ATOM 6227 O O . TRP B 1 297 ? 23.656 -10.578 -7.75 1 96.88 297 TRP B O 1
ATOM 6237 N N . PRO B 1 298 ? 23.656 -11.484 -5.727 1 93.44 298 PRO B N 1
ATOM 6238 C CA . PRO B 1 298 ? 24.609 -10.562 -5.105 1 93.44 298 PRO B CA 1
ATOM 6239 C C . PRO B 1 298 ? 25.812 -10.25 -6.004 1 93.44 298 PRO B C 1
ATOM 6241 O O . PRO B 1 298 ? 26.344 -9.141 -5.961 1 93.44 298 PRO B O 1
ATOM 6244 N N . SER B 1 299 ? 26.297 -11.039 -6.863 1 87.88 299 SER B N 1
ATOM 6245 C CA . SER B 1 299 ? 27.5 -10.742 -7.641 1 87.88 299 SER B CA 1
ATOM 6246 C C . SER B 1 299 ? 27.156 -9.984 -8.914 1 87.88 299 SER B C 1
ATOM 6248 O O . SER B 1 299 ? 28.047 -9.398 -9.547 1 87.88 299 SER B O 1
ATOM 6250 N N . VAL B 1 300 ? 25.953 -9.828 -9.18 1 88.75 300 VAL B N 1
ATOM 6251 C CA . VAL B 1 300 ? 25.562 -9.281 -10.477 1 88.75 300 VAL B CA 1
ATOM 6252 C C . VAL B 1 300 ? 24.609 -8.102 -10.273 1 88.75 300 VAL B C 1
ATOM 6254 O O . VAL B 1 300 ? 24.688 -7.102 -10.984 1 88.75 300 VAL B O 1
ATOM 6257 N N . VAL B 1 301 ? 23.734 -8.18 -9.297 1 87.44 301 VAL B N 1
ATOM 6258 C CA . VAL B 1 301 ? 22.703 -7.172 -9.031 1 87.44 301 VAL B CA 1
ATOM 6259 C C . VAL B 1 301 ? 23.141 -6.277 -7.871 1 87.44 301 VAL B C 1
ATOM 6261 O O . VAL B 1 301 ? 23.328 -6.754 -6.75 1 87.44 301 VAL B O 1
ATOM 6264 N N . PRO B 1 302 ? 23.359 -4.984 -8.172 1 87.81 302 PRO B N 1
ATOM 6265 C CA . PRO B 1 302 ? 23.609 -4.105 -7.031 1 87.81 302 PRO B CA 1
ATOM 6266 C C . PRO B 1 302 ? 22.453 -4.082 -6.035 1 87.81 302 PRO B C 1
ATOM 6268 O O . PRO B 1 302 ? 21.297 -4.148 -6.434 1 87.81 302 PRO B O 1
ATOM 6271 N N . PRO B 1 303 ? 22.812 -3.967 -4.746 1 91.31 303 PRO B N 1
ATOM 6272 C CA . PRO B 1 303 ? 21.766 -4.02 -3.727 1 91.31 303 PRO B CA 1
ATOM 6273 C C . PRO B 1 303 ? 20.844 -2.797 -3.76 1 91.31 303 PRO B C 1
ATOM 6275 O O . PRO B 1 303 ? 21.281 -1.7 -4.117 1 91.31 303 PRO B O 1
ATOM 6278 N N . GLY B 1 304 ? 19.594 -3.025 -3.385 1 90.88 304 GLY B N 1
ATOM 6279 C CA . GLY B 1 304 ? 18.641 -1.96 -3.1 1 90.88 304 GLY B CA 1
ATOM 6280 C C . GLY B 1 304 ? 18.141 -1.258 -4.348 1 90.88 304 GLY B C 1
ATOM 6281 O O . GLY B 1 304 ? 17.844 -0.064 -4.316 1 90.88 304 GLY B O 1
ATOM 6282 N N . GLN B 1 305 ? 18.109 -1.969 -5.527 1 93.69 305 GLN B N 1
ATOM 6283 C CA . GLN B 1 305 ? 17.672 -1.36 -6.781 1 93.69 305 GLN B CA 1
ATOM 6284 C C . GLN B 1 305 ? 16.172 -1.514 -6.977 1 93.69 305 GLN B C 1
ATOM 6286 O O . GLN B 1 305 ? 15.555 -2.416 -6.406 1 93.69 305 GLN B O 1
ATOM 6291 N N . VAL B 1 306 ? 15.602 -0.56 -7.715 1 95.56 306 VAL B N 1
ATOM 6292 C CA . VAL B 1 306 ? 14.203 -0.602 -8.141 1 95.56 306 VAL B CA 1
ATOM 6293 C C . VAL B 1 306 ? 14.133 -0.589 -9.664 1 95.56 306 VAL B C 1
ATOM 6295 O O . VAL B 1 306 ? 14.758 0.249 -10.32 1 95.56 306 VAL B O 1
ATOM 6298 N N . SER B 1 307 ? 13.469 -1.536 -10.219 1 96.75 307 SER B N 1
ATOM 6299 C CA . SER B 1 307 ? 13.25 -1.562 -11.664 1 96.75 307 SER B CA 1
ATOM 6300 C C . SER B 1 307 ? 11.789 -1.265 -12.008 1 96.75 307 SER B C 1
ATOM 6302 O O . SER B 1 307 ? 10.875 -1.824 -11.391 1 96.75 307 SER B O 1
ATOM 6304 N N . HIS B 1 308 ? 11.594 -0.425 -13.008 1 96.19 308 HIS B N 1
ATOM 6305 C CA . HIS B 1 308 ? 10.266 -0.113 -13.516 1 96.19 308 HIS B CA 1
ATOM 6306 C C . HIS B 1 308 ? 10.031 -0.75 -14.883 1 96.19 308 HIS B C 1
ATOM 6308 O O . HIS B 1 308 ? 9.078 -0.399 -15.578 1 96.19 308 HIS B O 1
ATOM 6314 N N . GLN B 1 309 ? 10.953 -1.604 -15.266 1 97.62 309 GLN B N 1
ATOM 6315 C CA . GLN B 1 309 ? 10.781 -2.348 -16.516 1 97.62 309 GLN B CA 1
ATOM 6316 C C . GLN B 1 309 ? 9.516 -3.201 -16.469 1 97.62 309 GLN B C 1
ATOM 6318 O O . GLN B 1 309 ? 9.383 -4.074 -15.609 1 97.62 309 GLN B O 1
ATOM 6323 N N . ALA B 1 310 ? 8.547 -2.863 -17.422 1 98.12 310 ALA B N 1
ATOM 6324 C CA . ALA B 1 310 ? 7.402 -3.764 -17.547 1 98.12 310 ALA B CA 1
ATOM 6325 C C . ALA B 1 310 ? 7.855 -5.188 -17.844 1 98.12 310 ALA B C 1
ATOM 6327 O O . ALA B 1 310 ? 8.578 -5.43 -18.812 1 98.12 310 ALA B O 1
ATOM 6328 N N . SER B 1 311 ? 7.457 -6.082 -16.953 1 98.5 311 SER B N 1
ATOM 6329 C CA . SER B 1 311 ? 7.895 -7.473 -17.047 1 98.5 311 SER B CA 1
ATOM 6330 C C . SER B 1 311 ? 6.758 -8.438 -16.719 1 98.5 311 SER B C 1
ATOM 6332 O O . SER B 1 311 ? 5.777 -8.047 -16.078 1 98.5 311 SER B O 1
ATOM 6334 N N . THR B 1 312 ? 6.859 -9.617 -17.234 1 98.75 312 THR B N 1
ATOM 6335 C CA . THR B 1 312 ? 5.863 -10.656 -16.984 1 98.75 312 THR B CA 1
ATOM 6336 C C . THR B 1 312 ? 6.535 -11.953 -16.547 1 98.75 312 THR B C 1
ATOM 6338 O O . THR B 1 312 ? 7.758 -12.094 -16.656 1 98.75 312 THR B O 1
ATOM 6341 N N . VAL B 1 313 ? 5.727 -12.891 -16.078 1 98.81 313 VAL B N 1
ATOM 6342 C CA . VAL B 1 313 ? 6.234 -14.188 -15.633 1 98.81 313 VAL B CA 1
ATOM 6343 C C . VAL B 1 313 ? 6.891 -14.914 -16.812 1 98.81 313 VAL B C 1
ATOM 6345 O O . VAL B 1 313 ? 7.816 -15.711 -16.609 1 98.81 313 VAL B O 1
ATOM 6348 N N . MET B 1 314 ? 6.516 -14.633 -18.047 1 98.88 314 MET B N 1
ATOM 6349 C CA . MET B 1 314 ? 7.082 -15.289 -19.219 1 98.88 314 MET B CA 1
ATOM 6350 C C . MET B 1 314 ? 8.539 -14.875 -19.422 1 98.88 314 MET B C 1
ATOM 6352 O O . MET B 1 314 ? 9.32 -15.609 -20.031 1 98.88 314 MET B O 1
ATOM 6356 N N . ASP B 1 315 ? 8.875 -13.727 -18.969 1 98.81 315 ASP B N 1
ATOM 6357 C CA . ASP B 1 315 ? 10.25 -13.266 -19.078 1 98.81 315 ASP B CA 1
ATOM 6358 C C . ASP B 1 315 ? 11.195 -14.133 -18.25 1 98.81 315 ASP B C 1
ATOM 6360 O O . ASP B 1 315 ? 12.383 -14.25 -18.578 1 98.81 315 ASP B O 1
ATOM 6364 N N . LEU B 1 316 ? 10.68 -14.727 -17.156 1 98.88 316 LEU B N 1
ATOM 6365 C CA . LEU B 1 316 ? 11.516 -15.602 -16.344 1 98.88 316 LEU B CA 1
ATOM 6366 C C . LEU B 1 316 ? 12 -16.797 -17.156 1 98.88 316 LEU B C 1
ATOM 6368 O O . LEU B 1 316 ? 13.117 -17.281 -16.953 1 98.88 316 LEU B O 1
ATOM 6372 N N . PHE B 1 317 ? 11.156 -17.312 -18.062 1 98.81 317 PHE B N 1
ATOM 6373 C CA . PHE B 1 317 ? 11.547 -18.359 -19 1 98.81 317 PHE B CA 1
ATOM 6374 C C . PHE B 1 317 ? 12.75 -17.938 -19.828 1 98.81 317 PHE B C 1
ATOM 6376 O O . PHE B 1 317 ? 13.758 -18.641 -19.875 1 98.81 317 PHE B O 1
ATOM 6383 N N . SER B 1 318 ? 12.68 -16.75 -20.406 1 98.69 318 SER B N 1
ATOM 6384 C CA . SER B 1 318 ? 13.719 -16.25 -21.297 1 98.69 318 SER B CA 1
ATOM 6385 C C . SER B 1 318 ? 14.977 -15.867 -20.516 1 98.69 318 SER B C 1
ATOM 6387 O O . SER B 1 318 ? 16.094 -16.062 -21 1 98.69 318 SER B O 1
ATOM 6389 N N . VAL B 1 319 ? 14.805 -15.305 -19.328 1 98.06 319 VAL B N 1
ATOM 6390 C CA . VAL B 1 319 ? 15.945 -14.984 -18.484 1 98.06 319 VAL B CA 1
ATOM 6391 C C . VAL B 1 319 ? 16.703 -16.266 -18.109 1 98.06 319 VAL B C 1
ATOM 6393 O O . VAL B 1 319 ? 17.922 -16.312 -18.219 1 98.06 319 VAL B O 1
ATOM 6396 N N . ALA B 1 320 ? 15.977 -17.297 -17.703 1 98.69 320 ALA B N 1
ATOM 6397 C CA . ALA B 1 320 ? 16.594 -18.562 -17.312 1 98.69 320 ALA B CA 1
ATOM 6398 C C . ALA B 1 320 ? 17.359 -19.172 -18.484 1 98.69 320 ALA B C 1
ATOM 6400 O O . ALA B 1 320 ? 18.469 -19.672 -18.312 1 98.69 320 ALA B O 1
ATOM 6401 N N . LEU B 1 321 ? 16.781 -19.141 -19.672 1 98.56 321 LEU B N 1
ATOM 6402 C CA . LEU B 1 321 ? 17.469 -19.656 -20.859 1 98.56 321 LEU B CA 1
ATOM 6403 C C . LEU B 1 321 ? 18.75 -18.875 -21.109 1 98.56 321 LEU B C 1
ATOM 6405 O O . LEU B 1 321 ? 19.781 -19.453 -21.453 1 98.56 321 LEU B O 1
ATOM 6409 N N . GLY B 1 322 ? 18.641 -17.547 -20.969 1 97.56 322 GLY B N 1
ATOM 6410 C CA . GLY B 1 322 ? 19.828 -16.719 -21.125 1 97.56 322 GLY B CA 1
ATOM 6411 C C . GLY B 1 322 ? 20.922 -17.047 -20.141 1 97.56 322 GLY B C 1
ATOM 6412 O O . GLY B 1 322 ? 22.094 -17.141 -20.5 1 97.56 322 GLY B O 1
ATOM 6413 N N . LEU B 1 323 ? 20.547 -17.266 -18.922 1 96.94 323 LEU B N 1
ATOM 6414 C CA . LEU B 1 323 ? 21.5 -17.609 -17.875 1 96.94 323 LEU B CA 1
ATOM 6415 C C . LEU B 1 323 ? 22.172 -18.938 -18.172 1 96.94 323 LEU B C 1
ATOM 6417 O O . LEU B 1 323 ? 23.359 -19.125 -17.859 1 96.94 323 LEU B O 1
ATOM 6421 N N . ALA B 1 324 ? 21.438 -19.844 -18.766 1 97.69 324 ALA B N 1
ATOM 6422 C CA . ALA B 1 324 ? 21.938 -21.188 -19.047 1 97.69 324 ALA B CA 1
ATOM 6423 C C . ALA B 1 324 ? 22.578 -21.266 -20.422 1 97.69 324 ALA B C 1
ATOM 6425 O O . ALA B 1 324 ? 23.094 -22.328 -20.828 1 97.69 324 ALA B O 1
ATOM 6426 N N . SER B 1 325 ? 22.547 -20.188 -21.188 1 96.81 325 SER B N 1
ATOM 6427 C CA . SER B 1 325 ? 23.062 -20.141 -22.547 1 96.81 325 SER B CA 1
ATOM 6428 C C . SER B 1 325 ? 22.375 -21.188 -23.438 1 96.81 325 SER B C 1
ATOM 6430 O O . SER B 1 325 ? 23.047 -21.938 -24.141 1 96.81 325 SER B O 1
ATOM 6432 N N . VAL B 1 326 ? 21.094 -21.281 -23.266 1 97 326 VAL B N 1
ATOM 6433 C CA . VAL B 1 326 ? 20.25 -22.156 -24.062 1 97 326 VAL B CA 1
ATOM 6434 C C . VAL B 1 326 ? 19.391 -21.328 -25.016 1 97 326 VAL B C 1
ATOM 6436 O O . VAL B 1 326 ? 18.859 -20.297 -24.625 1 97 326 VAL B O 1
ATOM 6439 N N . GLU B 1 327 ? 19.281 -21.734 -26.219 1 95.75 327 GLU B N 1
ATOM 6440 C CA . GLU B 1 327 ? 18.422 -21.047 -27.172 1 95.75 327 GLU B CA 1
ATOM 6441 C C . GLU B 1 327 ? 16.953 -21.422 -26.984 1 95.75 327 GLU B C 1
ATOM 6443 O O . GLU B 1 327 ? 16.656 -22.578 -26.688 1 95.75 327 GLU B O 1
ATOM 6448 N N . ALA B 1 328 ? 16.078 -20.516 -27.156 1 96.69 328 ALA B N 1
ATOM 6449 C CA . ALA B 1 328 ? 14.656 -20.797 -27.141 1 96.69 328 ALA B CA 1
ATOM 6450 C C . ALA B 1 328 ? 14.234 -21.609 -28.359 1 96.69 328 ALA B C 1
ATOM 6452 O O . ALA B 1 328 ? 14.891 -21.562 -29.406 1 96.69 328 ALA B O 1
ATOM 6453 N N . PRO B 1 329 ? 13.133 -22.312 -28.188 1 96.19 329 PRO B N 1
ATOM 6454 C CA . PRO B 1 329 ? 12.609 -23 -29.359 1 96.19 329 PRO B CA 1
ATOM 6455 C C . PRO B 1 329 ? 12.305 -22.062 -30.516 1 96.19 329 PRO B C 1
ATOM 6457 O O . PRO B 1 329 ? 11.789 -20.953 -30.312 1 96.19 329 PRO B O 1
ATOM 6460 N N . LYS B 1 330 ? 12.602 -22.5 -31.719 1 95 330 LYS B N 1
ATOM 6461 C CA . LYS B 1 330 ? 12.484 -21.625 -32.875 1 95 330 LYS B CA 1
ATOM 6462 C C . LYS B 1 330 ? 11.172 -21.875 -33.625 1 95 330 LYS B C 1
ATOM 6464 O O . LYS B 1 330 ? 10.773 -21.078 -34.469 1 95 330 LYS B O 1
ATOM 6469 N N . ASP B 1 331 ? 10.469 -22.906 -33.344 1 95.31 331 ASP B N 1
ATOM 6470 C CA . ASP B 1 331 ? 9.281 -23.312 -34.094 1 95.31 331 ASP B CA 1
ATOM 6471 C C . ASP B 1 331 ? 8.016 -22.703 -33.5 1 95.31 331 ASP B C 1
ATOM 6473 O O . ASP B 1 331 ? 6.906 -23.078 -33.875 1 95.31 331 ASP B O 1
ATOM 6477 N N . ARG B 1 332 ? 8.156 -21.891 -32.531 1 95.25 332 ARG B N 1
ATOM 6478 C CA . ARG B 1 332 ? 7.016 -21.234 -31.875 1 95.25 332 ARG B CA 1
ATOM 6479 C C . ARG B 1 332 ? 7.387 -19.844 -31.375 1 95.25 332 ARG B C 1
ATOM 6481 O O . ARG B 1 332 ? 8.562 -19.578 -31.109 1 95.25 332 ARG B O 1
ATOM 6488 N N . LEU B 1 333 ? 6.363 -19.031 -31.25 1 96.31 333 LEU B N 1
ATOM 6489 C CA . LEU B 1 333 ? 6.582 -17.688 -30.75 1 96.31 333 LEU B CA 1
ATOM 6490 C C . LEU B 1 333 ? 6.707 -17.688 -29.219 1 96.31 333 LEU B C 1
ATOM 6492 O O . LEU B 1 333 ? 5.859 -18.25 -28.531 1 96.31 333 LEU B O 1
ATOM 6496 N N . ILE B 1 334 ? 7.77 -17.172 -28.688 1 98 334 ILE B N 1
ATOM 6497 C CA . ILE B 1 334 ? 7.988 -16.969 -27.266 1 98 334 ILE B CA 1
ATOM 6498 C C . ILE B 1 334 ? 7.648 -15.531 -26.875 1 98 334 ILE B C 1
ATOM 6500 O O . ILE B 1 334 ? 8.18 -14.586 -27.469 1 98 334 ILE B O 1
ATOM 6504 N N . ASP B 1 335 ? 6.742 -15.391 -25.938 1 98.31 335 ASP B N 1
ATOM 6505 C CA . ASP B 1 335 ? 6.281 -14.062 -25.547 1 98.31 335 ASP B CA 1
ATOM 6506 C C . ASP B 1 335 ? 7.277 -13.383 -24.609 1 98.31 335 ASP B C 1
ATOM 6508 O O . ASP B 1 335 ? 7.355 -12.148 -24.578 1 98.31 335 ASP B O 1
ATOM 6512 N N . GLY B 1 336 ? 8.047 -14.164 -23.828 1 98 336 GLY B N 1
ATOM 6513 C CA . GLY B 1 336 ? 9.016 -13.617 -22.891 1 98 336 GLY B CA 1
ATOM 6514 C C . GLY B 1 336 ? 10.266 -13.086 -23.562 1 98 336 GLY B C 1
ATOM 6515 O O . GLY B 1 336 ? 10.633 -13.547 -24.641 1 98 336 GLY B O 1
ATOM 6516 N N . MET B 1 337 ? 10.883 -12.148 -22.875 1 97.06 337 MET B N 1
ATOM 6517 C CA . MET B 1 337 ? 12.164 -11.578 -23.281 1 97.06 337 MET B CA 1
ATOM 6518 C C . MET B 1 337 ? 13.195 -11.711 -22.156 1 97.06 337 MET B C 1
ATOM 6520 O O . MET B 1 337 ? 12.844 -11.695 -20.984 1 97.06 337 MET B O 1
ATOM 6524 N N . ASN B 1 338 ? 14.438 -11.93 -22.594 1 97.19 338 ASN B N 1
ATOM 6525 C CA . ASN B 1 338 ? 15.492 -11.852 -21.578 1 97.19 338 ASN B CA 1
ATOM 6526 C C . ASN B 1 338 ? 15.703 -10.414 -21.109 1 97.19 338 ASN B C 1
ATOM 6528 O O . ASN B 1 338 ? 16.531 -9.695 -21.672 1 97.19 338 ASN B O 1
ATOM 6532 N N . LEU B 1 339 ? 15.055 -10.055 -20 1 96.5 339 LEU B N 1
ATOM 6533 C CA . LEU B 1 339 ? 15.055 -8.672 -19.547 1 96.5 339 LEU B CA 1
ATOM 6534 C C . LEU B 1 339 ? 16.094 -8.461 -18.438 1 96.5 339 LEU B C 1
ATOM 6536 O O . LEU B 1 339 ? 16.141 -7.391 -17.828 1 96.5 339 LEU B O 1
ATOM 6540 N N . LEU B 1 340 ? 16.938 -9.477 -18.203 1 93.62 340 LEU B N 1
ATOM 6541 C CA . LEU B 1 340 ? 17.953 -9.367 -17.156 1 93.62 340 LEU B CA 1
ATOM 6542 C C . LEU B 1 340 ? 18.828 -8.133 -17.375 1 93.62 340 LEU B C 1
ATOM 6544 O O . LEU B 1 340 ? 19.109 -7.391 -16.438 1 93.62 340 LEU B O 1
ATOM 6548 N N . PRO B 1 341 ? 19.25 -7.812 -18.594 1 92.75 341 PRO B N 1
ATOM 6549 C CA . PRO B 1 341 ? 20.047 -6.598 -18.797 1 92.75 341 PRO B CA 1
ATOM 6550 C C . PRO B 1 341 ? 19.297 -5.332 -18.375 1 92.75 341 PRO B C 1
ATOM 6552 O O . PRO B 1 341 ? 19.891 -4.434 -17.781 1 92.75 341 PRO B O 1
ATOM 6555 N N . SER B 1 342 ? 17.984 -5.34 -18.672 1 94.06 342 SER B N 1
ATOM 6556 C CA . SER B 1 342 ? 17.188 -4.188 -18.281 1 94.06 342 SER B CA 1
ATOM 6557 C C . SER B 1 342 ? 17.062 -4.094 -16.766 1 94.06 342 SER B C 1
ATOM 6559 O O . SER B 1 342 ? 17.125 -3.002 -16.188 1 94.06 342 SER B O 1
ATOM 6561 N N . TRP B 1 343 ? 16.906 -5.254 -16.141 1 93.5 343 TRP B N 1
ATOM 6562 C CA . TRP B 1 343 ? 16.766 -5.285 -14.695 1 93.5 343 TRP B CA 1
ATOM 6563 C C . TRP B 1 343 ? 18.031 -4.773 -14.008 1 93.5 343 TRP B C 1
ATOM 6565 O O . TRP B 1 343 ? 17.953 -4.023 -13.031 1 93.5 343 TRP B O 1
ATOM 6575 N N . VAL B 1 344 ? 19.188 -5.082 -14.562 1 88.31 344 VAL B N 1
ATOM 6576 C CA . VAL B 1 344 ? 20.469 -4.863 -13.898 1 88.31 344 VAL B CA 1
ATOM 6577 C C . VAL B 1 344 ? 21.031 -3.504 -14.297 1 88.31 344 VAL B C 1
ATOM 6579 O O . VAL B 1 344 ? 21.656 -2.818 -13.484 1 88.31 344 VAL B O 1
ATOM 6582 N N . GLN B 1 345 ? 20.75 -3.096 -15.555 1 87.69 345 GLN B N 1
ATOM 6583 C CA . GLN B 1 345 ? 21.391 -1.882 -16.062 1 87.69 345 GLN B CA 1
ATOM 6584 C C . GLN B 1 345 ? 20.422 -0.704 -16.031 1 87.69 345 GLN B C 1
ATOM 6586 O O . GLN B 1 345 ? 20.828 0.45 -16.172 1 87.69 345 GLN B O 1
ATOM 6591 N N . GLY B 1 346 ? 19.172 -0.961 -15.852 1 86.62 346 GLY B N 1
ATOM 6592 C CA . GLY B 1 346 ? 18.203 0.113 -15.719 1 86.62 346 GLY B CA 1
ATOM 6593 C C . GLY B 1 346 ? 17.781 0.695 -17.047 1 86.62 346 GLY B C 1
ATOM 6594 O O . GLY B 1 346 ? 17.141 1.754 -17.094 1 86.62 346 GLY B O 1
ATOM 6595 N N . LYS B 1 347 ? 18.141 0.057 -18.156 1 89.19 347 LYS B N 1
ATOM 6596 C CA . LYS B 1 347 ? 17.719 0.498 -19.484 1 89.19 347 LYS B CA 1
ATOM 6597 C C . LYS B 1 347 ? 16.422 -0.186 -19.891 1 89.19 347 LYS B C 1
ATOM 6599 O O . LYS B 1 347 ? 16.438 -1.206 -20.594 1 89.19 347 LYS B O 1
ATOM 6604 N N . ASN B 1 348 ? 15.297 0.517 -19.578 1 93.12 348 ASN B N 1
ATOM 6605 C CA . ASN B 1 348 ? 13.984 -0.071 -19.812 1 93.12 348 ASN B CA 1
ATOM 6606 C C . ASN B 1 348 ? 13.633 -0.089 -21.297 1 93.12 348 ASN B C 1
ATOM 6608 O O . ASN B 1 348 ? 13.992 0.831 -22.047 1 93.12 348 ASN B O 1
ATOM 6612 N N . ILE B 1 349 ? 13.062 -1.075 -21.688 1 93.94 349 ILE B N 1
ATOM 6613 C CA . ILE B 1 349 ? 12.547 -1.176 -23.047 1 93.94 349 ILE B CA 1
ATOM 6614 C C . ILE B 1 349 ? 11.023 -1.125 -23.031 1 93.94 349 ILE B C 1
ATOM 6616 O O . ILE B 1 349 ? 10.383 -1.715 -22.156 1 93.94 349 ILE B O 1
ATOM 6620 N N . ASP B 1 350 ? 10.492 -0.377 -24.016 1 94.38 350 ASP B N 1
ATOM 6621 C CA . ASP B 1 350 ? 9.039 -0.333 -24.141 1 94.38 350 ASP B CA 1
ATOM 6622 C C . ASP B 1 350 ? 8.5 -1.634 -24.734 1 94.38 350 ASP B C 1
ATOM 6624 O O . ASP B 1 350 ? 9.023 -2.139 -25.719 1 94.38 350 ASP B O 1
ATOM 6628 N N . ARG B 1 351 ? 7.582 -2.143 -24.094 1 97.06 351 ARG B N 1
ATOM 6629 C CA . ARG B 1 351 ? 6.926 -3.359 -24.562 1 97.06 351 ARG B CA 1
ATOM 6630 C C . ARG B 1 351 ? 5.488 -3.432 -24.062 1 97.06 351 ARG B C 1
ATOM 6632 O O . ARG B 1 351 ? 5.145 -2.805 -23.047 1 97.06 351 ARG B O 1
ATOM 6639 N N . PRO B 1 352 ? 4.633 -4.18 -24.75 1 98.44 352 PRO B N 1
ATOM 6640 C CA . PRO B 1 352 ? 3.256 -4.328 -24.266 1 98.44 352 PRO B CA 1
ATOM 6641 C C . PRO B 1 352 ? 3.123 -5.391 -23.172 1 98.44 352 PRO B C 1
ATOM 6643 O O . PRO B 1 352 ? 3.992 -6.258 -23.047 1 98.44 352 PRO B O 1
ATOM 6646 N N . VAL B 1 353 ? 2.182 -5.258 -22.359 1 98.81 353 VAL B N 1
ATOM 6647 C CA . VAL B 1 353 ? 1.668 -6.305 -21.484 1 98.81 353 VAL B CA 1
ATOM 6648 C C . VAL B 1 353 ? 0.231 -6.645 -21.875 1 98.81 353 VAL B C 1
ATOM 6650 O O . VAL B 1 353 ? -0.619 -5.754 -21.969 1 98.81 353 VAL B O 1
ATOM 6653 N N . PHE B 1 354 ? -0.052 -7.867 -22.172 1 98.94 354 PHE B N 1
ATOM 6654 C CA . PHE B 1 354 ? -1.375 -8.32 -22.578 1 98.94 354 PHE B CA 1
ATOM 6655 C C . PHE B 1 354 ? -2.104 -9 -21.438 1 98.94 354 PHE B C 1
ATOM 6657 O O . PHE B 1 354 ? -1.574 -9.93 -20.812 1 98.94 354 PHE B O 1
ATOM 6664 N N . TYR B 1 355 ? -3.273 -8.547 -21.141 1 98.88 355 TYR B N 1
ATOM 6665 C CA . TYR B 1 355 ? -4.098 -9.078 -20.062 1 98.88 355 TYR B CA 1
ATOM 6666 C C . TYR B 1 355 ? -5.184 -10 -20.609 1 98.88 355 TYR B C 1
ATOM 6668 O O . TYR B 1 355 ? -6.246 -9.539 -21.031 1 98.88 355 TYR B O 1
ATOM 6676 N N . TYR B 1 356 ? -4.926 -11.25 -20.5 1 98.75 356 TYR B N 1
ATOM 6677 C CA . TYR B 1 356 ? -5.902 -12.234 -20.969 1 98.75 356 TYR B CA 1
ATOM 6678 C C . TYR B 1 356 ? -6.723 -12.781 -19.812 1 98.75 356 TYR B C 1
ATOM 6680 O O . TYR B 1 356 ? -6.203 -12.961 -18.703 1 98.75 356 TYR B O 1
ATOM 6688 N N . ARG B 1 357 ? -7.863 -13.039 -20.047 1 98.12 357 ARG B N 1
ATOM 6689 C CA . ARG B 1 357 ? -8.758 -13.875 -19.25 1 98.12 357 ARG B CA 1
ATOM 6690 C C . ARG B 1 357 ? -9.43 -14.93 -20.125 1 98.12 357 ARG B C 1
ATOM 6692 O O . ARG B 1 357 ? -10.203 -14.602 -21.031 1 98.12 357 ARG B O 1
ATOM 6699 N N . GLY B 1 358 ? -9.141 -16.188 -19.812 1 97.06 358 GLY B N 1
ATOM 6700 C CA . GLY B 1 358 ? -9.602 -17.234 -20.719 1 97.06 358 GLY B CA 1
ATOM 6701 C C . GLY B 1 358 ? -9.172 -17 -22.156 1 97.06 358 GLY B C 1
ATOM 6702 O O . GLY B 1 358 ? -7.98 -16.828 -22.422 1 97.06 358 GLY B O 1
ATOM 6703 N N . ASN B 1 359 ? -10.125 -16.938 -23.047 1 97.75 359 ASN B N 1
ATOM 6704 C CA . ASN B 1 359 ? -9.852 -16.844 -24.484 1 97.75 359 ASN B CA 1
ATOM 6705 C C . ASN B 1 359 ? -9.914 -15.391 -24.953 1 97.75 359 ASN B C 1
ATOM 6707 O O . ASN B 1 359 ? -9.961 -15.133 -26.156 1 97.75 359 ASN B O 1
ATOM 6711 N N . GLU B 1 360 ? -9.93 -14.422 -24 1 98.38 360 GLU B N 1
ATOM 6712 C CA . GLU B 1 360 ? -10.172 -13.039 -24.406 1 98.38 360 GLU B CA 1
ATOM 6713 C C . GLU B 1 360 ? -9.078 -12.109 -23.891 1 98.38 360 GLU B C 1
ATOM 6715 O O . GLU B 1 360 ? -8.641 -12.234 -22.75 1 98.38 360 GLU B O 1
ATOM 6720 N N . LEU B 1 361 ? -8.57 -11.305 -24.828 1 98.75 361 LEU B N 1
ATOM 6721 C CA . LEU B 1 361 ? -7.734 -10.18 -24.422 1 98.75 361 LEU B CA 1
ATOM 6722 C C . LEU B 1 361 ? -8.586 -9.078 -23.797 1 98.75 361 LEU B C 1
ATOM 6724 O O . LEU B 1 361 ? -9.211 -8.289 -24.516 1 98.75 361 LEU B O 1
ATOM 6728 N N . MET B 1 362 ? -8.57 -8.969 -22.531 1 98.81 362 MET B N 1
ATOM 6729 C CA . MET B 1 362 ? -9.445 -8.062 -21.797 1 98.81 362 MET B CA 1
ATOM 6730 C C . MET B 1 362 ? -8.859 -6.652 -21.75 1 98.81 362 MET B C 1
ATOM 6732 O O . MET B 1 362 ? -9.602 -5.672 -21.672 1 98.81 362 MET B O 1
ATOM 6736 N N . ALA B 1 363 ? -7.59 -6.523 -21.703 1 98.94 363 ALA B N 1
ATOM 6737 C CA . ALA B 1 363 ? -6.887 -5.246 -21.594 1 98.94 363 ALA B CA 1
ATOM 6738 C C . ALA B 1 363 ? -5.469 -5.352 -22.141 1 98.94 363 ALA B C 1
ATOM 6740 O O . ALA B 1 363 ? -4.98 -6.449 -22.406 1 98.94 363 ALA B O 1
ATOM 6741 N N . ALA B 1 364 ? -4.832 -4.25 -22.359 1 98.94 364 ALA B N 1
ATOM 6742 C CA . ALA B 1 364 ? -3.428 -4.156 -22.766 1 98.94 364 ALA B CA 1
ATOM 6743 C C . ALA B 1 364 ? -2.787 -2.885 -22.203 1 98.94 364 ALA B C 1
ATOM 6745 O O . ALA B 1 364 ? -3.453 -1.855 -22.078 1 98.94 364 ALA B O 1
ATOM 6746 N N . ARG B 1 365 ? -1.574 -3.025 -21.875 1 98.88 365 ARG B N 1
ATOM 6747 C CA . ARG B 1 365 ? -0.772 -1.904 -21.406 1 98.88 365 ARG B CA 1
ATOM 6748 C C . ARG B 1 365 ? 0.389 -1.619 -22.344 1 98.88 365 ARG B C 1
ATOM 6750 O O . ARG B 1 365 ? 0.998 -2.545 -22.891 1 98.88 365 ARG B O 1
ATOM 6757 N N . TYR B 1 366 ? 0.703 -0.422 -22.594 1 98.69 366 TYR B N 1
ATOM 6758 C CA . TYR B 1 366 ? 1.915 0.062 -23.25 1 98.69 366 TYR B CA 1
ATOM 6759 C C . TYR B 1 366 ? 2.41 1.347 -22.594 1 98.69 366 TYR B C 1
ATOM 6761 O O . TYR B 1 366 ? 1.661 2.318 -22.469 1 98.69 366 TYR B O 1
ATOM 6769 N N . GLY B 1 367 ? 3.723 1.298 -22.234 1 97.06 367 GLY B N 1
ATOM 6770 C CA . GLY B 1 367 ? 4.16 2.383 -21.359 1 97.06 367 GLY B CA 1
ATOM 6771 C C . GLY B 1 367 ? 3.383 2.457 -20.062 1 97.06 367 GLY B C 1
ATOM 6772 O O . GLY B 1 367 ? 3.236 1.453 -19.359 1 97.06 367 GLY B O 1
ATOM 6773 N N . MET B 1 368 ? 2.889 3.678 -19.719 1 97.31 368 MET B N 1
ATOM 6774 C CA . MET B 1 368 ? 2.18 3.869 -18.469 1 97.31 368 MET B CA 1
ATOM 6775 C C . MET B 1 368 ? 0.671 3.789 -18.672 1 97.31 368 MET B C 1
ATOM 6777 O O . MET B 1 368 ? -0.097 3.924 -17.719 1 97.31 368 MET B O 1
ATOM 6781 N N . TYR B 1 369 ? 0.288 3.553 -19.922 1 98.81 369 TYR B N 1
ATOM 6782 C CA . TYR B 1 369 ? -1.142 3.576 -20.219 1 98.81 369 TYR B CA 1
ATOM 6783 C C . TYR B 1 369 ? -1.694 2.162 -20.344 1 98.81 369 TYR B C 1
ATOM 6785 O O . TYR B 1 369 ? -1.044 1.283 -20.922 1 98.81 369 TYR B O 1
ATOM 6793 N N . LYS B 1 370 ? -2.801 1.942 -19.781 1 98.88 370 LYS B N 1
ATOM 6794 C CA . LYS B 1 370 ? -3.527 0.68 -19.875 1 98.88 370 LYS B CA 1
ATOM 6795 C C . LYS B 1 370 ? -4.938 0.898 -20.422 1 98.88 370 LYS B C 1
ATOM 6797 O O . LYS B 1 370 ? -5.656 1.785 -19.953 1 98.88 370 LYS B O 1
ATOM 6802 N N . ALA B 1 371 ? -5.344 0.08 -21.375 1 98.94 371 ALA B N 1
ATOM 6803 C CA . ALA B 1 371 ? -6.684 0.132 -21.969 1 98.94 371 ALA B CA 1
ATOM 6804 C C . ALA B 1 371 ? -7.469 -1.139 -21.656 1 98.94 371 ALA B C 1
ATOM 6806 O O . ALA B 1 371 ? -6.988 -2.248 -21.891 1 98.94 371 ALA B O 1
ATOM 6807 N N . HIS B 1 372 ? -8.633 -0.975 -21.125 1 98.94 372 HIS B N 1
ATOM 6808 C CA . HIS B 1 372 ? -9.562 -2.088 -20.953 1 98.94 372 HIS B CA 1
ATOM 6809 C C . HIS B 1 372 ? -10.523 -2.197 -22.125 1 98.94 372 HIS B C 1
ATOM 6811 O O . HIS B 1 372 ? -11.258 -1.254 -22.422 1 98.94 372 HIS B O 1
ATOM 6817 N N . PHE B 1 373 ? -10.562 -3.314 -22.734 1 98.94 373 PHE B N 1
ATOM 6818 C CA . PHE B 1 373 ? -11.492 -3.607 -23.828 1 98.94 373 PHE B CA 1
ATOM 6819 C C . PHE B 1 373 ? -12.75 -4.285 -23.297 1 98.94 373 PHE B C 1
ATOM 6821 O O . PHE B 1 373 ? -13.82 -4.168 -23.891 1 98.94 373 PHE B O 1
ATOM 6828 N N . TRP B 1 374 ? -12.586 -5.062 -22.25 1 98.75 374 TRP B N 1
ATOM 6829 C CA . TRP B 1 374 ? -13.664 -5.707 -21.5 1 98.75 374 TRP B CA 1
ATOM 6830 C C . TRP B 1 374 ? -13.477 -5.52 -20 1 98.75 374 TRP B C 1
ATOM 6832 O O . TRP B 1 374 ? -12.352 -5.426 -19.516 1 98.75 374 TRP B O 1
ATOM 6842 N N . CYS B 1 375 ? -14.555 -5.426 -19.266 1 98.5 375 CYS B N 1
ATOM 6843 C CA . CYS B 1 375 ? -14.516 -5.379 -17.812 1 98.5 375 CYS B CA 1
ATOM 6844 C C . CYS B 1 375 ? -15.516 -6.355 -17.2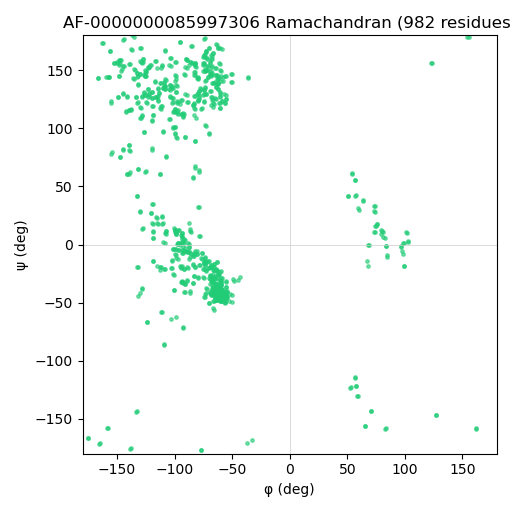03 1 98.5 375 CYS B C 1
ATOM 6846 O O . CYS B 1 375 ? -16.625 -6.52 -17.719 1 98.5 375 CYS B O 1
ATOM 6848 N N . TRP B 1 376 ? -15.016 -7.012 -16.172 1 97.88 376 TRP B N 1
ATOM 6849 C CA . TRP B 1 376 ? -15.852 -7.996 -15.492 1 97.88 376 TRP B CA 1
ATOM 6850 C C . TRP B 1 376 ? -15.242 -8.398 -14.156 1 97.88 376 TRP B C 1
ATOM 6852 O O . TRP B 1 376 ? -14.016 -8.5 -14.031 1 97.88 376 TRP B O 1
ATOM 6862 N N . THR B 1 377 ? -16.078 -8.641 -13.117 1 97.25 377 THR B N 1
ATOM 6863 C CA . THR B 1 377 ? -15.633 -9.234 -11.859 1 97.25 377 THR B CA 1
ATOM 6864 C C . THR B 1 377 ? -16.156 -10.656 -11.711 1 97.25 377 THR B C 1
ATOM 6866 O O . THR B 1 377 ? -15.555 -11.602 -12.234 1 97.25 377 THR B O 1
ATOM 6869 N N . ASN B 1 378 ? -17.312 -10.93 -11.211 1 97 378 ASN B N 1
ATOM 6870 C CA . ASN B 1 378 ? -18 -12.211 -11.117 1 97 378 ASN B CA 1
ATOM 6871 C C . ASN B 1 378 ? -19.484 -12.078 -11.477 1 97 378 ASN B C 1
ATOM 6873 O O . ASN B 1 378 ? -20 -10.969 -11.594 1 97 378 ASN B O 1
ATOM 6877 N N . SER B 1 379 ? -20.141 -13.219 -11.672 1 96.44 379 SER B N 1
ATOM 6878 C CA . SER B 1 379 ? -21.531 -13.188 -12.078 1 96.44 379 SER B CA 1
ATOM 6879 C C . SER B 1 379 ? -22.438 -12.789 -10.922 1 96.44 379 SER B C 1
ATOM 6881 O O . SER B 1 379 ? -22.047 -12.883 -9.758 1 96.44 379 SER B O 1
ATOM 6883 N N . TYR B 1 380 ? -23.672 -12.359 -11.289 1 96.19 380 TYR B N 1
ATOM 6884 C CA . TYR B 1 380 ? -24.688 -12.086 -10.266 1 96.19 380 TYR B CA 1
ATOM 6885 C C . TYR B 1 380 ? -24.969 -13.328 -9.438 1 96.19 380 TYR B C 1
ATOM 6887 O O . TYR B 1 380 ? -25.156 -13.242 -8.219 1 96.19 380 TYR B O 1
ATOM 6895 N N . GLN B 1 381 ? -25 -14.438 -10.102 1 96.19 381 GLN B N 1
ATOM 6896 C CA . GLN B 1 381 ? -25.25 -15.703 -9.422 1 96.19 381 GLN B CA 1
ATOM 6897 C C . GLN B 1 381 ? -24.172 -15.977 -8.359 1 96.19 381 GLN B C 1
ATOM 6899 O O . GLN B 1 381 ? -24.5 -16.297 -7.219 1 96.19 381 GLN B O 1
ATOM 6904 N N . GLU B 1 382 ? -22.969 -15.836 -8.734 1 95.94 382 GLU B N 1
ATOM 6905 C CA . GLU B 1 382 ? -21.859 -16.031 -7.801 1 95.94 382 GLU B CA 1
ATOM 6906 C C . GLU B 1 382 ? -21.875 -14.992 -6.688 1 95.94 382 GLU B C 1
ATOM 6908 O O . GLU B 1 382 ? -21.656 -15.32 -5.52 1 95.94 382 GLU B O 1
ATOM 6913 N N . PHE B 1 383 ? -22.172 -13.805 -7.105 1 96.06 383 PHE B N 1
ATOM 6914 C CA . PHE B 1 383 ? -22.188 -12.719 -6.133 1 96.06 383 PHE B CA 1
ATOM 6915 C C . PHE B 1 383 ? -23.234 -12.992 -5.047 1 96.06 383 PHE B C 1
ATOM 6917 O O . PHE B 1 383 ? -22.969 -12.773 -3.863 1 96.06 383 PHE B O 1
ATOM 6924 N N . LYS B 1 384 ? -24.391 -13.461 -5.426 1 95.69 384 LYS B N 1
ATOM 6925 C CA . LYS B 1 384 ? -25.469 -13.773 -4.5 1 95.69 384 LYS B CA 1
ATOM 6926 C C . LYS B 1 384 ? -25.078 -14.898 -3.551 1 95.69 384 LYS B C 1
ATOM 6928 O O . LYS B 1 384 ? -25.641 -15.016 -2.457 1 95.69 384 LYS B O 1
ATOM 6933 N N . GLN B 1 385 ? -24.062 -15.711 -4.004 1 95 385 GLN B N 1
ATOM 6934 C CA . GLN B 1 385 ? -23.594 -16.828 -3.184 1 95 385 GLN B CA 1
ATOM 6935 C C . GLN B 1 385 ? -22.422 -16.406 -2.303 1 95 385 GLN B C 1
ATOM 6937 O O . GLN B 1 385 ? -21.828 -17.234 -1.609 1 95 385 GLN B O 1
ATOM 6942 N N . GLY B 1 386 ? -22.078 -15.148 -2.4 1 93.25 386 GLY B N 1
ATOM 6943 C CA . GLY B 1 386 ? -21.031 -14.641 -1.516 1 93.25 386 GLY B CA 1
ATOM 6944 C C . GLY B 1 386 ? -19.672 -14.578 -2.17 1 93.25 386 GLY B C 1
ATOM 6945 O O . GLY B 1 386 ? -18.672 -14.234 -1.52 1 93.25 386 GLY B O 1
ATOM 6946 N N . ILE B 1 387 ? -19.578 -14.938 -3.43 1 95.88 387 ILE B N 1
ATOM 6947 C CA . ILE B 1 387 ? -18.328 -14.859 -4.176 1 95.88 387 ILE B CA 1
ATOM 6948 C C . ILE B 1 387 ? -18.141 -13.445 -4.707 1 95.88 387 ILE B C 1
ATOM 6950 O O . ILE B 1 387 ? -18.984 -12.93 -5.441 1 95.88 387 ILE B O 1
ATOM 6954 N N . ASP B 1 388 ? -17.094 -12.812 -4.344 1 96.81 388 ASP B N 1
ATOM 6955 C CA . ASP B 1 388 ? -16.797 -11.445 -4.766 1 96.81 388 ASP B CA 1
ATOM 6956 C C . ASP B 1 388 ? -15.312 -11.266 -5.031 1 96.81 388 ASP B C 1
ATOM 6958 O O . ASP B 1 388 ? -14.492 -11.328 -4.105 1 96.81 388 ASP B O 1
ATOM 6962 N N . PHE B 1 389 ? -14.945 -11.016 -6.301 1 97.94 389 PHE B N 1
ATOM 6963 C CA . PHE B 1 389 ? -13.547 -10.867 -6.676 1 97.94 389 PHE B CA 1
ATOM 6964 C C . PHE B 1 389 ? -13.062 -9.453 -6.414 1 97.94 389 PHE B C 1
ATOM 6966 O O . PHE B 1 389 ? -11.859 -9.172 -6.496 1 97.94 389 PHE B O 1
ATOM 6973 N N . CYS B 1 390 ? -13.922 -8.547 -6.102 1 97.56 390 CYS B N 1
ATOM 6974 C CA . CYS B 1 390 ? -13.617 -7.129 -5.938 1 97.56 390 CYS B CA 1
ATOM 6975 C C . CYS B 1 390 ? -14.398 -6.527 -4.777 1 97.56 390 CYS B C 1
ATOM 6977 O O . CYS B 1 390 ? -15.109 -5.535 -4.945 1 97.56 390 CYS B O 1
ATOM 6979 N N . PRO B 1 391 ? -14.164 -7.07 -3.59 1 96.94 391 PRO B N 1
ATOM 6980 C CA . PRO B 1 391 ? -15.008 -6.652 -2.467 1 96.94 391 PRO B CA 1
ATOM 6981 C C . PRO B 1 391 ? -14.898 -5.156 -2.18 1 96.94 391 PRO B C 1
ATOM 6983 O O . PRO B 1 391 ? -13.797 -4.609 -2.113 1 96.94 391 PRO B O 1
ATOM 6986 N N . GLY B 1 392 ? -16.094 -4.547 -2.062 1 96.06 392 GLY B N 1
ATOM 6987 C CA . GLY B 1 392 ? -16.203 -3.166 -1.628 1 96.06 392 GLY B CA 1
ATOM 6988 C C . GLY B 1 392 ? -16.016 -2.168 -2.754 1 96.06 392 GLY B C 1
ATOM 6989 O O . GLY B 1 392 ? -16.141 -0.959 -2.547 1 96.06 392 GLY B O 1
ATOM 6990 N N . MET B 1 393 ? -15.766 -2.604 -3.961 1 97.5 393 MET B N 1
ATOM 6991 C CA . MET B 1 393 ? -15.5 -1.699 -5.074 1 97.5 393 MET B CA 1
ATOM 6992 C C . MET B 1 393 ? -16.719 -1.56 -5.973 1 97.5 393 MET B C 1
ATOM 6994 O O . MET B 1 393 ? -17.391 -2.547 -6.27 1 97.5 393 MET B O 1
ATOM 6998 N N . ASP B 1 394 ? -16.984 -0.33 -6.305 1 96.94 394 ASP B N 1
ATOM 6999 C CA . ASP B 1 394 ? -18.031 -0.033 -7.27 1 96.94 394 ASP B CA 1
ATOM 7000 C C . ASP B 1 394 ? -17.609 1.082 -8.219 1 96.94 394 ASP B C 1
ATOM 7002 O O . ASP B 1 394 ? -17.891 2.258 -7.973 1 96.94 394 ASP B O 1
ATOM 7006 N N . LEU B 1 395 ? -16.953 0.767 -9.242 1 97.69 395 LEU B N 1
ATOM 7007 C CA . LEU B 1 395 ? -16.578 1.688 -10.305 1 97.69 395 LEU B CA 1
ATOM 7008 C C . LEU B 1 395 ? -17.484 1.526 -11.516 1 97.69 395 LEU B C 1
ATOM 7010 O O . LEU B 1 395 ? -17.562 0.443 -12.102 1 97.69 395 LEU B O 1
ATOM 7014 N N . LYS B 1 396 ? -18.109 2.572 -11.875 1 95.44 396 LYS B N 1
ATOM 7015 C CA . LYS B 1 396 ? -19.109 2.549 -12.945 1 95.44 396 LYS B CA 1
ATOM 7016 C C . LYS B 1 396 ? -18.516 1.969 -14.227 1 95.44 396 LYS B C 1
ATOM 7018 O O . LYS B 1 396 ? -17.438 2.375 -14.664 1 95.44 396 LYS B O 1
ATOM 7023 N N . ASP B 1 397 ? -19.156 0.921 -14.805 1 97 397 ASP B N 1
ATOM 7024 C CA . ASP B 1 397 ? -18.859 0.295 -16.094 1 97 397 ASP B CA 1
ATOM 7025 C C . ASP B 1 397 ? -17.594 -0.557 -16 1 97 397 ASP B C 1
ATOM 7027 O O . ASP B 1 397 ? -17.047 -0.958 -17.031 1 97 397 ASP B O 1
ATOM 7031 N N . MET B 1 398 ? -17.125 -0.771 -14.859 1 98.12 398 MET B N 1
ATOM 7032 C CA . MET B 1 398 ? -15.867 -1.494 -14.742 1 98.12 398 MET B CA 1
ATOM 7033 C C . MET B 1 398 ? -16.016 -2.725 -13.852 1 98.12 398 MET B C 1
ATOM 7035 O O . MET B 1 398 ? -16.031 -3.854 -14.352 1 98.12 398 MET B O 1
ATOM 7039 N N . THR B 1 399 ? -16.266 -2.52 -12.531 1 98.25 399 THR B N 1
ATOM 7040 C CA . THR B 1 399 ? -16.422 -3.641 -11.609 1 98.25 399 THR B CA 1
ATOM 7041 C C . THR B 1 399 ? -17.828 -4.207 -11.672 1 98.25 399 THR B C 1
ATOM 7043 O O . THR B 1 399 ? -18.562 -4.188 -10.68 1 98.25 399 THR B O 1
ATOM 7046 N N . SER B 1 400 ? -18.203 -4.809 -12.867 1 97.56 400 SER B N 1
ATOM 7047 C CA . SER B 1 400 ? -19.562 -5.223 -13.195 1 97.56 400 SER B CA 1
ATOM 7048 C C . SER B 1 400 ? -19.734 -6.734 -13.055 1 97.56 400 SER B C 1
ATOM 7050 O O . SER B 1 400 ? -18.781 -7.488 -13.25 1 97.56 400 SER B O 1
ATOM 7052 N N . HIS B 1 401 ? -20.953 -7.16 -12.797 1 97.06 401 HIS B N 1
ATOM 7053 C CA . HIS B 1 401 ? -21.297 -8.578 -12.742 1 97.06 401 HIS B CA 1
ATOM 7054 C C . HIS B 1 401 ? -21.797 -9.07 -14.094 1 97.06 401 HIS B C 1
ATOM 7056 O O . HIS B 1 401 ? -22 -10.273 -14.289 1 97.06 401 HIS B O 1
ATOM 7062 N N . ASP B 1 402 ? -21.984 -8.164 -15 1 96.56 402 ASP B N 1
ATOM 7063 C CA . ASP B 1 402 ? -22.109 -8.469 -16.422 1 96.56 402 ASP B CA 1
ATOM 7064 C C . ASP B 1 402 ? -20.797 -8.234 -17.156 1 96.56 402 ASP B C 1
ATOM 7066 O O . ASP B 1 402 ? -20.047 -7.316 -16.812 1 96.56 402 ASP B O 1
ATOM 7070 N N . GLN B 1 403 ? -20.484 -9.023 -18.062 1 96.81 403 GLN B N 1
ATOM 7071 C CA . GLN B 1 403 ? -19.344 -8.719 -18.906 1 96.81 403 GLN B CA 1
ATOM 7072 C C . GLN B 1 403 ? -19.641 -7.512 -19.797 1 96.81 403 GLN B C 1
ATOM 7074 O O . GLN B 1 403 ? -20.578 -7.531 -20.609 1 96.81 403 GLN B O 1
ATOM 7079 N N . LEU B 1 404 ? -18.875 -6.496 -19.672 1 98.38 404 LEU B N 1
ATOM 7080 C CA . LEU B 1 404 ? -19.078 -5.27 -20.422 1 98.38 404 LEU B CA 1
ATOM 7081 C C . LEU B 1 404 ? -18.062 -5.152 -21.562 1 98.38 404 LEU B C 1
ATOM 7083 O O . LEU B 1 404 ? -16.859 -5.293 -21.328 1 98.38 404 LEU B O 1
ATOM 7087 N N . ASN B 1 405 ? -18.531 -4.938 -22.766 1 98.62 405 ASN B N 1
ATOM 7088 C CA . ASN B 1 405 ? -17.688 -4.75 -23.938 1 98.62 405 ASN B CA 1
ATOM 7089 C C . ASN B 1 405 ? -17.375 -3.277 -24.188 1 98.62 405 ASN B C 1
ATOM 7091 O O . ASN B 1 405 ? -18.266 -2.494 -24.516 1 98.62 405 ASN B O 1
ATOM 7095 N N . HIS B 1 406 ? -16.141 -2.887 -24.031 1 98.69 406 HIS B N 1
ATOM 7096 C CA . HIS B 1 406 ? -15.727 -1.502 -24.219 1 98.69 406 HIS B CA 1
ATOM 7097 C C . HIS B 1 406 ? -14.867 -1.343 -25.469 1 98.69 406 HIS B C 1
ATOM 7099 O O . HIS B 1 406 ? -14.141 -0.359 -25.609 1 98.69 406 HIS B O 1
ATOM 7105 N N . THR B 1 407 ? -14.867 -2.25 -26.406 1 98.31 407 THR B N 1
ATOM 7106 C CA . THR B 1 407 ? -13.984 -2.256 -27.578 1 98.31 407 THR B CA 1
ATOM 7107 C C . THR B 1 407 ? -14.211 -1.016 -28.438 1 98.31 407 THR B C 1
ATOM 7109 O O . THR B 1 407 ? -13.281 -0.506 -29.062 1 98.31 407 THR B O 1
ATOM 7112 N N . ALA B 1 408 ? -15.461 -0.496 -28.5 1 98.19 408 ALA B N 1
ATOM 7113 C CA . ALA B 1 408 ? -15.75 0.688 -29.312 1 98.19 408 ALA B CA 1
ATOM 7114 C C . ALA B 1 408 ? -15.094 1.93 -28.719 1 98.19 408 ALA B C 1
ATOM 7116 O O . ALA B 1 408 ? -14.695 2.838 -29.453 1 98.19 408 ALA B O 1
ATOM 7117 N N . GLN B 1 409 ? -15.008 1.993 -27.422 1 98.38 409 GLN B N 1
ATOM 7118 C CA . GLN B 1 409 ? -14.359 3.068 -26.672 1 98.38 409 GLN B CA 1
ATOM 7119 C C . GLN B 1 409 ? -13.672 2.533 -25.422 1 98.38 409 GLN B C 1
ATOM 7121 O O . GLN B 1 409 ? -14.18 2.707 -24.312 1 98.38 409 GLN B O 1
ATOM 7126 N N . PRO B 1 410 ? -12.508 2.006 -25.594 1 98.88 410 PRO B N 1
ATOM 7127 C CA . PRO B 1 410 ? -11.797 1.415 -24.453 1 98.88 410 PRO B CA 1
ATOM 7128 C C . PRO B 1 410 ? -11.617 2.396 -23.297 1 98.88 410 PRO B C 1
ATOM 7130 O O . PRO B 1 410 ? -11.477 3.602 -23.531 1 98.88 410 PRO B O 1
ATOM 7133 N N . ILE B 1 411 ? -11.68 1.87 -22.047 1 98.88 411 ILE B N 1
ATOM 7134 C CA . ILE B 1 411 ? -11.422 2.68 -20.859 1 98.88 411 ILE B CA 1
ATOM 7135 C C . ILE B 1 411 ? -9.914 2.74 -20.609 1 98.88 411 ILE B C 1
ATOM 7137 O O . ILE B 1 411 ? -9.273 1.706 -20.406 1 98.88 411 ILE B O 1
ATOM 7141 N N . VAL B 1 412 ? -9.312 3.924 -20.609 1 98.88 412 VAL B N 1
ATOM 7142 C CA . VAL B 1 412 ? -7.859 4.074 -20.547 1 98.88 412 VAL B CA 1
ATOM 7143 C C . VAL B 1 412 ? -7.461 4.742 -19.234 1 98.88 412 VAL B C 1
ATOM 7145 O O . VAL B 1 412 ? -8.125 5.68 -18.781 1 98.88 412 VAL B O 1
ATOM 7148 N N . PHE B 1 413 ? -6.496 4.227 -18.609 1 98.75 413 PHE B N 1
ATOM 7149 C CA . PHE B 1 413 ? -5.93 4.77 -17.375 1 98.75 413 PHE B CA 1
ATOM 7150 C C . PHE B 1 413 ? -4.445 5.066 -17.562 1 98.75 413 PHE B C 1
ATOM 7152 O O . PHE B 1 413 ? -3.791 4.5 -18.438 1 98.75 413 PHE B O 1
ATOM 7159 N N . HIS B 1 414 ? -3.918 6.027 -16.797 1 98.56 414 HIS B N 1
ATOM 7160 C CA . HIS B 1 414 ? -2.488 6.227 -16.578 1 98.56 414 HIS B CA 1
ATOM 7161 C C . HIS B 1 414 ? -2.041 5.59 -15.273 1 98.56 414 HIS B C 1
ATOM 7163 O O . HIS B 1 414 ? -2.361 6.09 -14.195 1 98.56 414 HIS B O 1
ATOM 7169 N N . LEU B 1 415 ? -1.249 4.582 -15.297 1 98.31 415 LEU B N 1
ATOM 7170 C CA . LEU B 1 415 ? -0.985 3.713 -14.156 1 98.31 415 LEU B CA 1
ATOM 7171 C C . LEU B 1 415 ? -0.006 4.367 -13.188 1 98.31 415 LEU B C 1
ATOM 7173 O O . LEU B 1 415 ? 0.138 3.924 -12.047 1 98.31 415 LEU B O 1
ATOM 7177 N N . GLY B 1 416 ? 0.723 5.359 -13.57 1 97.56 416 GLY B N 1
ATOM 7178 C CA . GLY B 1 416 ? 1.536 6.141 -12.648 1 97.56 416 GLY B CA 1
ATOM 7179 C C . GLY B 1 416 ? 0.722 7.082 -11.781 1 97.56 416 GLY B C 1
ATOM 7180 O O . GLY B 1 416 ? 0.862 7.086 -10.562 1 97.56 416 GLY B O 1
ATOM 7181 N N . ARG B 1 417 ? -0.229 7.805 -12.391 1 97 417 ARG B N 1
ATOM 7182 C CA . ARG B 1 417 ? -1.098 8.766 -11.719 1 97 417 ARG B CA 1
ATOM 7183 C C . ARG B 1 417 ? -2.172 8.055 -10.906 1 97 417 ARG B C 1
ATOM 7185 O O . ARG B 1 417 ? -2.658 8.594 -9.906 1 97 417 ARG B O 1
ATOM 7192 N N . ASP B 1 418 ? -2.482 6.883 -11.398 1 97.06 418 ASP B N 1
ATOM 7193 C CA . ASP B 1 418 ? -3.607 6.156 -10.812 1 97.06 418 ASP B CA 1
ATOM 7194 C C . ASP B 1 418 ? -3.381 4.648 -10.875 1 97.06 418 ASP B C 1
ATOM 7196 O O . ASP B 1 418 ? -4.09 3.938 -11.594 1 97.06 418 ASP B O 1
ATOM 7200 N N . PRO B 1 419 ? -2.518 4.141 -10.008 1 96.69 419 PRO B N 1
ATOM 7201 C CA . PRO B 1 419 ? -2.277 2.693 -10.031 1 96.69 419 PRO B CA 1
ATOM 7202 C C . PRO B 1 419 ? -3.504 1.886 -9.617 1 96.69 419 PRO B C 1
ATOM 7204 O O . PRO B 1 419 ? -3.592 0.692 -9.914 1 96.69 419 PRO B O 1
ATOM 7207 N N . GLY B 1 420 ? -4.449 2.488 -8.945 1 97 420 GLY B N 1
ATOM 7208 C CA . GLY B 1 420 ? -5.645 1.812 -8.469 1 97 420 GLY B CA 1
ATOM 7209 C C . GLY B 1 420 ? -6.766 1.785 -9.484 1 97 420 GLY B C 1
ATOM 7210 O O . GLY B 1 420 ? -7.844 1.256 -9.219 1 97 420 GLY B O 1
ATOM 7211 N N . GLU B 1 421 ? -6.578 2.402 -10.664 1 98.12 421 GLU B N 1
ATOM 7212 C CA . GLU B 1 421 ? -7.531 2.422 -11.773 1 98.12 421 GLU B CA 1
ATOM 7213 C C . GLU B 1 421 ? -8.875 2.988 -11.328 1 98.12 421 GLU B C 1
ATOM 7215 O O . GLU B 1 421 ? -9.922 2.373 -11.555 1 98.12 421 GLU B O 1
ATOM 7220 N N . LYS B 1 422 ? -8.836 4.133 -10.797 1 97.25 422 LYS B N 1
ATOM 7221 C CA . LYS B 1 422 ? -10.055 4.754 -10.289 1 97.25 422 LYS B CA 1
ATOM 7222 C C . LYS B 1 422 ? -10.492 5.922 -11.172 1 97.25 422 LYS B C 1
ATOM 7224 O O . LYS B 1 422 ? -11.656 6.324 -11.148 1 97.25 422 LYS B O 1
ATOM 7229 N N . TYR B 1 423 ? -9.555 6.488 -11.961 1 97.12 423 TYR B N 1
ATOM 7230 C CA . TYR B 1 423 ? -9.812 7.719 -12.695 1 97.12 423 TYR B CA 1
ATOM 7231 C C . TYR B 1 423 ? -9.492 7.547 -14.18 1 97.12 423 TYR B C 1
ATOM 7233 O O . TYR B 1 423 ? -8.352 7.734 -14.594 1 97.12 423 TYR B O 1
ATOM 7241 N N . ARG B 1 424 ? -10.43 7.285 -14.984 1 97.62 424 ARG B N 1
ATOM 7242 C CA . ARG B 1 424 ? -10.234 7.031 -16.406 1 97.62 424 ARG B CA 1
ATOM 7243 C C . ARG B 1 424 ? -9.914 8.328 -17.156 1 97.62 424 ARG B C 1
ATOM 7245 O O . ARG B 1 424 ? -10.359 9.406 -16.75 1 97.62 424 ARG B O 1
ATOM 7252 N N . LEU B 1 425 ? -9.156 8.258 -18.203 1 98.38 425 LEU B N 1
ATOM 7253 C CA . LEU B 1 425 ? -8.875 9.406 -19.062 1 98.38 425 LEU B CA 1
ATOM 7254 C C . LEU B 1 425 ? -10.133 9.844 -19.797 1 98.38 425 LEU B C 1
ATOM 7256 O O . LEU B 1 425 ? -10.984 9.016 -20.141 1 98.38 425 LEU B O 1
ATOM 7260 N N . ASN B 1 426 ? -10.258 11.102 -20.047 1 97.94 426 ASN B N 1
ATOM 7261 C CA . ASN B 1 426 ? -11.32 11.641 -20.906 1 97.94 426 ASN B CA 1
ATOM 7262 C C . ASN B 1 426 ? -11.141 11.203 -22.359 1 97.94 426 ASN B C 1
ATOM 7264 O O . ASN B 1 426 ? -10.148 11.555 -23 1 97.94 426 ASN B O 1
ATOM 7268 N N . PRO B 1 427 ? -12.117 10.539 -22.906 1 97.94 427 PRO B N 1
ATOM 7269 C CA . PRO B 1 427 ? -11.977 10.023 -24.281 1 97.94 427 PRO B CA 1
ATOM 7270 C C . PRO B 1 427 ? -11.82 11.133 -25.312 1 97.94 427 PRO B C 1
ATOM 7272 O O . PRO B 1 427 ? -11.406 10.875 -26.438 1 97.94 427 PRO B O 1
ATOM 7275 N N . GLN B 1 428 ? -12.117 12.352 -24.969 1 98.12 428 GLN B N 1
ATOM 7276 C CA . GLN B 1 428 ? -12.023 13.469 -25.891 1 98.12 428 GLN B CA 1
ATOM 7277 C C . GLN B 1 428 ? -10.656 14.133 -25.812 1 98.12 428 GLN B C 1
ATOM 7279 O O . GLN B 1 428 ? -10.336 15.008 -26.625 1 98.12 428 GLN B O 1
ATOM 7284 N N . SER B 1 429 ? -9.859 13.711 -24.922 1 98.25 429 SER B N 1
ATOM 7285 C CA . SER B 1 429 ? -8.57 14.359 -24.719 1 98.25 429 SER B CA 1
ATOM 7286 C C . SER B 1 429 ? -7.535 13.852 -25.719 1 98.25 429 SER B C 1
ATOM 7288 O O . SER B 1 429 ? -7.656 12.734 -26.234 1 98.25 429 SER B O 1
ATOM 7290 N N . ALA B 1 430 ? -6.512 14.688 -25.969 1 98.5 430 ALA B N 1
ATOM 7291 C CA . ALA B 1 430 ? -5.383 14.273 -26.797 1 98.5 430 ALA B CA 1
ATOM 7292 C C . ALA B 1 430 ? -4.602 13.141 -26.141 1 98.5 430 ALA B C 1
ATOM 7294 O O . ALA B 1 430 ? -4.102 12.242 -26.828 1 98.5 430 ALA B O 1
ATOM 7295 N N . GLU B 1 431 ? -4.539 13.18 -24.859 1 98.38 431 GLU B N 1
ATOM 7296 C CA . GLU B 1 431 ? -3.834 12.133 -24.125 1 98.38 431 GLU B CA 1
ATOM 7297 C C . GLU B 1 431 ? -4.461 10.766 -24.359 1 98.38 431 GLU B C 1
ATOM 7299 O O . GLU B 1 431 ? -3.752 9.789 -24.625 1 98.38 431 GLU B O 1
ATOM 7304 N N . TYR B 1 432 ? -5.77 10.719 -24.297 1 98.69 432 TYR B N 1
ATOM 7305 C CA . TYR B 1 432 ? -6.496 9.484 -24.547 1 98.69 432 TYR B CA 1
ATOM 7306 C C . TYR B 1 432 ? -6.227 8.961 -25.953 1 98.69 432 TYR B C 1
ATOM 7308 O O . TYR B 1 432 ? -5.879 7.797 -26.141 1 98.69 432 TYR B O 1
ATOM 7316 N N . ARG B 1 433 ? -6.289 9.828 -26.906 1 98.69 433 ARG B N 1
ATOM 7317 C CA . ARG B 1 433 ? -6.137 9.438 -28.312 1 98.69 433 ARG B CA 1
ATOM 7318 C C . ARG B 1 433 ? -4.734 8.898 -28.578 1 98.69 433 ARG B C 1
ATOM 7320 O O . ARG B 1 433 ? -4.578 7.867 -29.234 1 98.69 433 ARG B O 1
ATOM 7327 N N . ASN B 1 434 ? -3.783 9.594 -28.062 1 98.75 434 ASN B N 1
ATOM 7328 C CA . ASN B 1 434 ? -2.4 9.172 -28.266 1 98.75 434 ASN B CA 1
ATOM 7329 C C . ASN B 1 434 ? -2.111 7.836 -27.594 1 98.75 434 ASN B C 1
ATOM 7331 O O . ASN B 1 434 ? -1.467 6.965 -28.172 1 98.75 434 ASN B O 1
ATOM 7335 N N . ALA B 1 435 ? -2.562 7.711 -26.375 1 98.75 435 ALA B N 1
ATOM 7336 C CA . ALA B 1 435 ? -2.361 6.473 -25.641 1 98.75 435 ALA B CA 1
ATOM 7337 C C . ALA B 1 435 ? -3.01 5.289 -26.359 1 98.75 435 ALA B C 1
ATOM 7339 O O . ALA B 1 435 ? -2.391 4.238 -26.516 1 98.75 435 ALA B O 1
ATOM 7340 N N . LEU B 1 436 ? -4.234 5.488 -26.734 1 98.81 436 LEU B N 1
ATOM 7341 C CA . LEU B 1 436 ? -4.977 4.414 -27.391 1 98.81 436 LEU B CA 1
ATOM 7342 C C . LEU B 1 436 ? -4.328 4.023 -28.703 1 98.81 436 LEU B C 1
ATOM 7344 O O . LEU B 1 436 ? -4.27 2.84 -29.047 1 98.81 436 LEU B O 1
ATOM 7348 N N . GLN B 1 437 ? -3.865 5.012 -29.469 1 98.69 437 GLN B N 1
ATOM 7349 C CA . GLN B 1 437 ? -3.201 4.73 -30.734 1 98.69 437 GLN B CA 1
ATOM 7350 C C . GLN B 1 437 ? -1.993 3.82 -30.531 1 98.69 437 GLN B C 1
ATOM 7352 O O . GLN B 1 437 ? -1.812 2.846 -31.266 1 98.69 437 GLN B O 1
ATOM 7357 N N . ASN B 1 438 ? -1.193 4.117 -29.594 1 98.75 438 ASN B N 1
ATOM 7358 C CA . ASN B 1 438 ? -0.001 3.324 -29.297 1 98.75 438 ASN B CA 1
ATOM 7359 C C . ASN B 1 438 ? -0.362 1.917 -28.828 1 98.75 438 ASN B C 1
ATOM 7361 O O . ASN B 1 438 ? 0.254 0.94 -29.266 1 98.75 438 ASN B O 1
ATOM 7365 N N . ILE B 1 439 ? -1.351 1.824 -27.953 1 98.88 439 ILE B N 1
ATOM 7366 C CA . ILE B 1 439 ? -1.771 0.529 -27.438 1 98.88 439 ILE B CA 1
ATOM 7367 C C . ILE B 1 439 ? -2.344 -0.323 -28.562 1 98.88 439 ILE B C 1
ATOM 7369 O O . ILE B 1 439 ? -2 -1.5 -28.703 1 98.88 439 ILE B O 1
ATOM 7373 N N . MET B 1 440 ? -3.182 0.298 -29.359 1 98.81 440 MET B N 1
ATOM 7374 C CA . MET B 1 440 ? -3.852 -0.455 -30.422 1 98.81 440 MET B CA 1
ATOM 7375 C C . MET B 1 440 ? -2.852 -0.937 -31.469 1 98.81 440 MET B C 1
ATOM 7377 O O . MET B 1 440 ? -3.025 -2.008 -32.062 1 98.81 440 MET B O 1
ATOM 7381 N N . ALA B 1 441 ? -1.795 -0.159 -31.703 1 98.81 441 ALA B N 1
ATOM 7382 C CA . ALA B 1 441 ? -0.747 -0.634 -32.594 1 98.81 441 ALA B CA 1
ATOM 7383 C C . ALA B 1 441 ? -0.172 -1.963 -32.125 1 98.81 441 ALA B C 1
ATOM 7385 O O . ALA B 1 441 ? 0.043 -2.879 -32.906 1 98.81 441 ALA B O 1
ATOM 7386 N N . GLN B 1 442 ? 0.07 -2.082 -30.828 1 98.81 442 GLN B N 1
ATOM 7387 C CA . GLN B 1 442 ? 0.591 -3.314 -30.234 1 98.81 442 GLN B CA 1
ATOM 7388 C C . GLN B 1 442 ? -0.446 -4.434 -30.297 1 98.81 442 GLN B C 1
ATOM 7390 O O . GLN B 1 442 ? -0.115 -5.578 -30.609 1 98.81 442 GLN B O 1
ATOM 7395 N N . VAL B 1 443 ? -1.686 -4.105 -29.984 1 98.81 443 VAL B N 1
ATOM 7396 C CA . VAL B 1 443 ? -2.771 -5.082 -29.953 1 98.81 443 VAL B CA 1
ATOM 7397 C C . VAL B 1 443 ? -3.01 -5.637 -31.359 1 98.81 443 VAL B C 1
ATOM 7399 O O . VAL B 1 443 ? -3.188 -6.848 -31.531 1 98.81 443 VAL B O 1
ATOM 7402 N N . ASN B 1 444 ? -3.035 -4.715 -32.344 1 98.69 444 ASN B N 1
ATOM 7403 C CA . ASN B 1 444 ? -3.246 -5.145 -33.719 1 98.69 444 ASN B CA 1
ATOM 7404 C C . ASN B 1 444 ? -2.131 -6.07 -34.188 1 98.69 444 ASN B C 1
ATOM 7406 O O . ASN B 1 444 ? -2.391 -7.066 -34.844 1 98.69 444 ASN B O 1
ATOM 7410 N N . HIS B 1 445 ? -0.923 -5.738 -33.875 1 98.5 445 HIS B N 1
ATOM 7411 C CA . HIS B 1 445 ? 0.193 -6.613 -34.219 1 98.5 445 HIS B CA 1
ATOM 7412 C C . HIS B 1 445 ? 0.055 -7.973 -33.531 1 98.5 445 HIS B C 1
ATOM 7414 O O . HIS B 1 445 ? 0.275 -9.008 -34.156 1 98.5 445 HIS B O 1
ATOM 7420 N N . HIS B 1 446 ? -0.282 -7.973 -32.25 1 98.56 446 HIS B N 1
ATOM 7421 C CA . HIS B 1 446 ? -0.488 -9.195 -31.484 1 98.56 446 HIS B CA 1
ATOM 7422 C C . HIS B 1 446 ? -1.559 -10.07 -32.125 1 98.56 446 HIS B C 1
ATOM 7424 O O . HIS B 1 446 ? -1.345 -11.266 -32.312 1 98.56 446 HIS B O 1
ATOM 7430 N N . ARG B 1 447 ? -2.65 -9.484 -32.469 1 98.12 447 ARG B N 1
ATOM 7431 C CA . ARG B 1 447 ? -3.764 -10.219 -33.062 1 98.12 447 ARG B CA 1
ATOM 7432 C C . ARG B 1 447 ? -3.393 -10.766 -34.438 1 98.12 447 ARG B C 1
ATOM 7434 O O . ARG B 1 447 ? -3.76 -11.891 -34.781 1 98.12 447 ARG B O 1
ATOM 7441 N N . ALA B 1 448 ? -2.648 -10 -35.156 1 97.88 448 ALA B N 1
ATOM 7442 C CA . ALA B 1 448 ? -2.285 -10.391 -36.5 1 97.88 448 ALA B CA 1
ATOM 7443 C C . ALA B 1 448 ? -1.321 -11.57 -36.5 1 97.88 448 ALA B C 1
ATOM 7445 O O . ALA B 1 448 ? -1.285 -12.352 -37.469 1 97.88 448 ALA B O 1
ATOM 7446 N N . THR B 1 449 ? -0.572 -11.719 -35.438 1 96.81 449 THR B N 1
ATOM 7447 C CA . THR B 1 449 ? 0.467 -12.742 -35.406 1 96.81 449 THR B CA 1
ATOM 7448 C C . THR B 1 449 ? 0.085 -13.883 -34.438 1 96.81 449 THR B C 1
ATOM 7450 O O . THR B 1 449 ? 0.837 -14.844 -34.312 1 96.81 449 THR B O 1
ATOM 7453 N N . LEU B 1 450 ? -1.052 -13.773 -33.875 1 98.06 450 LEU B N 1
ATOM 7454 C CA . LEU B 1 450 ? -1.469 -14.75 -32.875 1 98.06 450 LEU B CA 1
ATOM 7455 C C . LEU B 1 450 ? -1.856 -16.078 -33.531 1 98.06 450 LEU B C 1
ATOM 7457 O O . LEU B 1 450 ? -2.674 -16.094 -34.438 1 98.06 450 LEU B O 1
ATOM 7461 N N . VAL B 1 451 ? -1.226 -17.125 -33.125 1 97.06 451 VAL B N 1
ATOM 7462 C CA . VAL B 1 451 ? -1.664 -18.484 -33.375 1 97.06 451 VAL B CA 1
ATOM 7463 C C . VAL B 1 451 ? -2.137 -19.141 -32.094 1 97.06 451 VAL B C 1
ATOM 7465 O O . VAL B 1 451 ? -1.322 -19.609 -31.297 1 97.06 451 VAL B O 1
ATOM 7468 N N . PRO B 1 452 ? -3.428 -19.141 -31.859 1 97.12 452 PRO B N 1
ATOM 7469 C CA . PRO B 1 452 ? -3.92 -19.734 -30.609 1 97.12 452 PRO B CA 1
ATOM 7470 C C . PRO B 1 452 ? -3.605 -21.219 -30.5 1 97.12 452 PRO B C 1
ATOM 7472 O O . PRO B 1 452 ? -3.672 -21.953 -31.5 1 97.12 452 PRO B O 1
ATOM 7475 N N . GLY B 1 453 ? -3.227 -21.641 -29.359 1 97.19 453 GLY B N 1
ATOM 7476 C CA . GLY B 1 453 ? -3.105 -23.062 -29.094 1 97.19 453 GLY B CA 1
ATOM 7477 C C . GLY B 1 453 ? -4.445 -23.766 -28.922 1 97.19 453 GLY B C 1
ATOM 7478 O O . GLY B 1 453 ? -5.48 -23.094 -28.812 1 97.19 453 GLY B O 1
ATOM 7479 N N . LYS B 1 454 ? -4.449 -25.078 -29.031 1 96.56 454 LYS B N 1
ATOM 7480 C CA . LYS B 1 454 ? -5.652 -25.844 -28.734 1 96.56 454 LYS B CA 1
ATOM 7481 C C . LYS B 1 454 ? -6.008 -25.75 -27.25 1 96.56 454 LYS B C 1
ATOM 7483 O O . LYS B 1 454 ? -5.176 -26.031 -26.391 1 96.56 454 LYS B O 1
ATOM 7488 N N . PRO B 1 455 ? -7.27 -25.312 -26.906 1 97.5 455 PRO B N 1
ATOM 7489 C CA . PRO B 1 455 ? -7.629 -25.234 -25.484 1 97.5 455 PRO B CA 1
ATOM 7490 C C . PRO B 1 455 ? -7.523 -26.578 -24.766 1 97.5 455 PRO B C 1
ATOM 7492 O O . PRO B 1 455 ? -8.172 -27.547 -25.172 1 97.5 455 PRO B O 1
ATOM 7495 N N . GLN B 1 456 ? -6.738 -26.594 -23.719 1 97.81 456 GLN B N 1
ATOM 7496 C CA . GLN B 1 456 ? -6.465 -27.844 -23.016 1 97.81 456 GLN B CA 1
ATOM 7497 C C . GLN B 1 456 ? -7.391 -28 -21.812 1 97.81 456 GLN B C 1
ATOM 7499 O O . GLN B 1 456 ? -7.453 -29.078 -21.203 1 97.81 456 GLN B O 1
ATOM 7504 N N . LEU B 1 457 ? -8.234 -26.938 -21.516 1 98.06 457 LEU B N 1
ATOM 7505 C CA . LEU B 1 457 ? -8.961 -26.953 -20.25 1 98.06 457 LEU B CA 1
ATOM 7506 C C . LEU B 1 457 ? -10.469 -26.953 -20.484 1 98.06 457 LEU B C 1
ATOM 7508 O O . LEU B 1 457 ? -11.219 -26.359 -19.719 1 98.06 457 LEU B O 1
ATOM 7512 N N . ASN B 1 458 ? -10.922 -27.609 -21.531 1 98.31 458 ASN B N 1
ATOM 7513 C CA . ASN B 1 458 ? -12.344 -27.609 -21.875 1 98.31 458 ASN B CA 1
ATOM 7514 C C . ASN B 1 458 ? -13.055 -28.812 -21.266 1 98.31 458 ASN B C 1
ATOM 7516 O O . ASN B 1 458 ? -14.258 -28.75 -20.984 1 98.31 458 ASN B O 1
ATOM 7520 N N . MET B 1 459 ? -12.281 -29.938 -21.156 1 98.44 459 MET B N 1
ATOM 7521 C CA . MET B 1 459 ? -12.953 -31.203 -20.859 1 98.44 459 MET B CA 1
ATOM 7522 C C . MET B 1 459 ? -12.578 -31.688 -19.469 1 98.44 459 MET B C 1
ATOM 7524 O O . MET B 1 459 ? -11.422 -31.594 -19.062 1 98.44 459 MET B O 1
ATOM 7528 N N . CYS B 1 460 ? -13.594 -32.219 -18.75 1 98.19 460 CYS B N 1
ATOM 7529 C CA . CYS B 1 460 ? -13.438 -32.844 -17.422 1 98.19 460 CYS B CA 1
ATOM 7530 C C . CYS B 1 460 ? -13.898 -34.281 -17.453 1 98.19 460 CYS B C 1
ATOM 7532 O O . CYS B 1 460 ? -14.617 -34.719 -18.359 1 98.19 460 CYS B O 1
ATOM 7534 N N . ASP B 1 461 ? -13.383 -35.031 -16.594 1 98.12 461 ASP B N 1
ATOM 7535 C CA . ASP B 1 461 ? -13.758 -36.438 -16.391 1 98.12 461 ASP B CA 1
ATOM 7536 C C . ASP B 1 461 ? -13.445 -36.906 -14.961 1 98.12 461 ASP B C 1
ATOM 7538 O O . ASP B 1 461 ? -12.281 -36.938 -14.562 1 98.12 461 ASP B O 1
ATOM 7542 N N . GLN B 1 462 ? -14.461 -37.375 -14.234 1 96.94 462 GLN B N 1
ATOM 7543 C CA . GLN B 1 462 ? -14.258 -37.812 -12.859 1 96.94 462 GLN B CA 1
ATOM 7544 C C . GLN B 1 462 ? -13.305 -39 -12.805 1 96.94 462 GLN B C 1
ATOM 7546 O O . GLN B 1 462 ? -12.609 -39.188 -11.805 1 96.94 462 GLN B O 1
ATOM 7551 N N . ALA B 1 463 ? -13.211 -39.688 -13.898 1 97.12 463 ALA B N 1
ATOM 7552 C CA . ALA B 1 463 ? -12.43 -40.938 -13.945 1 97.12 463 ALA B CA 1
ATOM 7553 C C . ALA B 1 463 ? -10.93 -40.625 -13.93 1 97.12 463 ALA B C 1
ATOM 7555 O O . ALA B 1 463 ? -10.117 -41.5 -13.641 1 97.12 463 ALA B O 1
ATOM 7556 N N . VAL B 1 464 ? -10.547 -39.375 -14.234 1 97 464 VAL B N 1
ATOM 7557 C CA . VAL B 1 464 ? -9.125 -39.094 -14.406 1 97 464 VAL B CA 1
ATOM 7558 C C . VAL B 1 464 ? -8.531 -38.625 -13.078 1 97 464 VAL B C 1
ATOM 7560 O O . VAL B 1 464 ? -7.332 -38.344 -13 1 97 464 VAL B O 1
ATOM 7563 N N . MET B 1 465 ? -9.391 -38.438 -12.047 1 96.94 465 MET B N 1
ATOM 7564 C CA . MET B 1 465 ? -8.883 -38.031 -10.742 1 96.94 465 MET B CA 1
ATOM 7565 C C . MET B 1 465 ? -7.883 -39.031 -10.188 1 96.94 465 MET B C 1
ATOM 7567 O O . MET B 1 465 ? -7.695 -40.094 -10.758 1 96.94 465 MET B O 1
ATOM 7571 N N . HIS B 1 466 ? -7.168 -38.688 -9.133 1 96.25 466 HIS B N 1
ATOM 7572 C CA . HIS B 1 466 ? -6.117 -39.531 -8.578 1 96.25 466 HIS B CA 1
ATOM 7573 C C . HIS B 1 466 ? -6.711 -40.656 -7.73 1 96.25 466 HIS B C 1
ATOM 7575 O O . HIS B 1 466 ? -6.398 -40.781 -6.543 1 96.25 466 HIS B O 1
ATOM 7581 N N . TRP B 1 467 ? -7.445 -41.5 -8.383 1 97.06 467 TRP B N 1
ATOM 7582 C CA . TRP B 1 467 ? -8.031 -42.656 -7.707 1 97.06 467 TRP B CA 1
ATOM 7583 C C . TRP B 1 467 ? -6.961 -43.656 -7.336 1 97.06 467 TRP B C 1
ATOM 7585 O O . TRP B 1 467 ? -6.875 -44.094 -6.184 1 97.06 467 TRP B O 1
ATOM 7595 N N . SER B 1 468 ? -6.113 -44.031 -8.281 1 96.12 468 SER B N 1
ATOM 7596 C CA . SER B 1 468 ? -5.07 -45.031 -8.078 1 96.12 468 SER B CA 1
ATOM 7597 C C . SER B 1 468 ? -3.773 -44.625 -8.773 1 96.12 468 SER B C 1
ATOM 7599 O O . SER B 1 468 ? -3.273 -45.344 -9.633 1 96.12 468 SER B O 1
ATOM 7601 N N . PRO B 1 469 ? -3.229 -43.469 -8.352 1 96.31 469 PRO B N 1
ATOM 7602 C CA . PRO B 1 469 ? -1.95 -43.094 -8.961 1 96.31 469 PRO B CA 1
ATOM 7603 C C . PRO B 1 469 ? -0.809 -44.031 -8.555 1 96.31 469 PRO B C 1
ATOM 7605 O O . PRO B 1 469 ? -0.939 -44.812 -7.598 1 96.31 469 PRO B O 1
ATOM 7608 N N . PRO B 1 470 ? 0.272 -44 -9.328 1 96.38 470 PRO B N 1
ATOM 7609 C CA . PRO B 1 470 ? 1.423 -44.812 -8.914 1 96.38 470 PRO B CA 1
ATOM 7610 C C . PRO B 1 470 ? 1.81 -44.594 -7.453 1 96.38 470 PRO B C 1
ATOM 7612 O O . PRO B 1 470 ? 1.796 -43.469 -6.977 1 96.38 470 PRO B O 1
ATOM 7615 N N . GLY B 1 471 ? 2.158 -45.656 -6.785 1 96.81 471 GLY B N 1
ATOM 7616 C CA . GLY B 1 471 ? 2.543 -45.562 -5.387 1 96.81 471 GLY B CA 1
ATOM 7617 C C . GLY B 1 471 ? 1.419 -45.938 -4.434 1 96.81 471 GLY B C 1
ATOM 7618 O O . GLY B 1 471 ? 1.665 -46.25 -3.268 1 96.81 471 GLY B O 1
ATOM 7619 N N . CYS B 1 472 ? 0.156 -45.938 -4.914 1 97.12 472 CYS B N 1
ATOM 7620 C CA . CYS B 1 472 ? -0.98 -46.156 -4.027 1 97.12 472 CYS B CA 1
ATOM 7621 C C . CYS B 1 472 ? -0.977 -47.594 -3.5 1 97.12 472 CYS B C 1
ATOM 7623 O O . CYS B 1 472 ? -1.407 -47.844 -2.373 1 97.12 472 CYS B O 1
ATOM 7625 N N . GLU B 1 473 ? -0.484 -48.594 -4.27 1 97.38 473 GLU B N 1
ATOM 7626 C CA . GLU B 1 473 ? -0.447 -50 -3.854 1 97.38 473 GLU B CA 1
ATOM 7627 C C . GLU B 1 473 ? 0.451 -50.188 -2.635 1 97.38 473 GLU B C 1
ATOM 7629 O O . GLU B 1 473 ? 0.086 -50.875 -1.693 1 97.38 473 GLU B O 1
ATOM 7634 N N . LYS B 1 474 ? 1.588 -49.531 -2.744 1 97.38 474 LYS B N 1
ATOM 7635 C CA . LYS B 1 474 ? 2.533 -49.625 -1.634 1 97.38 474 LYS B CA 1
ATOM 7636 C C . LYS B 1 474 ? 1.916 -49.094 -0.342 1 97.38 474 LYS B C 1
ATOM 7638 O O . LYS B 1 474 ? 2.256 -49.562 0.749 1 97.38 474 LYS B O 1
ATOM 7643 N N . LEU B 1 475 ? 0.996 -48.156 -0.48 1 96.88 475 LEU B N 1
ATOM 7644 C CA . LEU B 1 475 ? 0.386 -47.5 0.672 1 96.88 475 LEU B CA 1
ATOM 7645 C C . LEU B 1 475 ? -0.954 -48.156 1.015 1 96.88 475 LEU B C 1
ATOM 7647 O O . LEU B 1 475 ? -1.614 -47.75 1.975 1 96.88 475 LEU B O 1
ATOM 7651 N N . ASN B 1 476 ? -1.347 -49.156 0.304 1 96.12 476 ASN B N 1
ATOM 7652 C CA . ASN B 1 476 ? -2.664 -49.781 0.432 1 96.12 476 ASN B CA 1
ATOM 7653 C C . ASN B 1 476 ? -3.775 -48.75 0.391 1 96.12 476 ASN B C 1
ATOM 7655 O O . ASN B 1 476 ? -4.68 -48.75 1.229 1 96.12 476 ASN B O 1
ATOM 7659 N N . ASP B 1 477 ? -3.598 -47.812 -0.51 1 95.88 477 ASP B N 1
ATOM 7660 C CA . ASP B 1 477 ? -4.527 -46.688 -0.582 1 95.88 477 ASP B CA 1
ATOM 7661 C C . ASP B 1 477 ? -5.012 -46.469 -2.014 1 95.88 477 ASP B C 1
ATOM 7663 O O . ASP B 1 477 ? -5.203 -45.312 -2.441 1 95.88 477 ASP B O 1
ATOM 7667 N N . CYS B 1 478 ? -5.059 -47.5 -2.791 1 97.19 478 CYS B N 1
ATOM 7668 C CA . CYS B 1 478 ? -5.664 -47.438 -4.117 1 97.19 478 CYS B CA 1
ATOM 7669 C C . CYS B 1 478 ? -7.184 -47.406 -4.023 1 97.19 478 CYS B C 1
ATOM 7671 O O . CYS B 1 478 ? -7.777 -48.094 -3.205 1 97.19 478 CYS B O 1
ATOM 7673 N N . LEU B 1 479 ? -7.77 -46.531 -4.73 1 96.81 479 LEU B N 1
ATOM 7674 C CA . LEU B 1 479 ? -9.219 -46.375 -4.789 1 96.81 479 LEU B CA 1
ATOM 7675 C C . LEU B 1 479 ? -9.75 -46.781 -6.16 1 96.81 479 LEU B C 1
ATOM 7677 O O . LEU B 1 479 ? -9.008 -46.75 -7.148 1 96.81 479 LEU B O 1
ATOM 7681 N N . LYS B 1 480 ? -11.039 -47.219 -6.266 1 95.06 480 LYS B N 1
ATOM 7682 C CA . LYS B 1 480 ? -11.648 -47.625 -7.523 1 95.06 480 LYS B CA 1
ATOM 7683 C C . LYS B 1 480 ? -12.172 -46.406 -8.305 1 95.06 480 LYS B C 1
ATOM 7685 O O . LYS B 1 480 ? -13.016 -45.656 -7.809 1 95.06 480 LYS B O 1
ATOM 7690 N N . PRO B 1 481 ? -11.617 -46.156 -9.492 1 95.56 481 PRO B N 1
ATOM 7691 C CA . PRO B 1 481 ? -12.133 -45.062 -10.289 1 95.56 481 PRO B CA 1
ATOM 7692 C C . PRO B 1 481 ? -13.539 -45.312 -10.82 1 95.56 481 PRO B C 1
ATOM 7694 O O . PRO B 1 481 ? -13.891 -46.438 -11.117 1 95.56 481 PRO B O 1
ATOM 7697 N N . PRO B 1 482 ? -14.383 -44.344 -10.938 1 97.25 482 PRO B N 1
ATOM 7698 C CA . PRO B 1 482 ? -15.648 -44.5 -11.664 1 97.25 482 PRO B CA 1
ATOM 7699 C C . PRO B 1 482 ? -15.445 -44.719 -13.164 1 97.25 482 PRO B C 1
ATOM 7701 O O . PRO B 1 482 ? -14.344 -44.5 -13.68 1 97.25 482 PRO B O 1
ATOM 7704 N N . PRO B 1 483 ? -16.531 -45.188 -13.891 1 96.62 483 PRO B N 1
ATOM 7705 C CA . PRO B 1 483 ? -16.406 -45.281 -15.344 1 96.62 483 PRO B CA 1
ATOM 7706 C C . PRO B 1 483 ? -16.188 -43.906 -15.992 1 96.62 483 PRO B C 1
ATOM 7708 O O . PRO B 1 483 ? -16.75 -42.906 -15.531 1 96.62 483 PRO B O 1
ATOM 7711 N N . SER B 1 484 ? -15.344 -43.844 -17.031 1 97.69 484 SER B N 1
ATOM 7712 C CA . SER B 1 484 ? -15.078 -42.625 -17.75 1 97.69 484 SER B CA 1
ATOM 7713 C C . SER B 1 484 ? -16.344 -42.062 -18.375 1 97.69 484 SER B C 1
ATOM 7715 O O . SER B 1 484 ? -17.062 -42.781 -19.094 1 97.69 484 SER B O 1
ATOM 7717 N N . LYS B 1 485 ? -16.734 -40.875 -18.062 1 97.75 485 LYS B N 1
ATOM 7718 C CA . LYS B 1 485 ? -17.844 -40.094 -18.641 1 97.75 485 LYS B CA 1
ATOM 7719 C C . LYS B 1 485 ? -17.453 -38.625 -18.844 1 97.75 485 LYS B C 1
ATOM 7721 O O . LYS B 1 485 ? -17.891 -37.781 -18.078 1 97.75 485 LYS B O 1
ATOM 7726 N N . PRO B 1 486 ? -16.719 -38.312 -19.953 1 98.06 486 PRO B N 1
ATOM 7727 C CA . PRO B 1 486 ? -16.234 -36.938 -20.172 1 98.06 486 PRO B CA 1
ATOM 7728 C C . PRO B 1 486 ? -17.359 -35.938 -20.359 1 98.06 486 PRO B C 1
ATOM 7730 O O . PRO B 1 486 ? -18.391 -36.281 -20.953 1 98.06 486 PRO B O 1
ATOM 7733 N N . TYR B 1 487 ? -17.234 -34.719 -19.922 1 98.31 487 TYR B N 1
ATOM 7734 C CA . TYR B 1 487 ? -18.156 -33.625 -20.062 1 98.31 487 TYR B CA 1
ATOM 7735 C C . TYR B 1 487 ? -17.406 -32.281 -20.172 1 98.31 487 TYR B C 1
ATOM 7737 O O . TYR B 1 487 ? -16.234 -32.219 -19.812 1 98.31 487 TYR B O 1
ATOM 7745 N N . LYS B 1 488 ? -18.031 -31.281 -20.719 1 98.19 488 LYS B N 1
ATOM 7746 C CA . LYS B 1 488 ? -17.453 -29.938 -20.734 1 98.19 488 LYS B CA 1
ATOM 7747 C C . LYS B 1 488 ? -17.391 -29.344 -19.328 1 98.19 488 LYS B C 1
ATOM 7749 O O . LYS B 1 488 ? -18.391 -29.344 -18.609 1 98.19 488 LYS B O 1
ATOM 7754 N N . CYS B 1 489 ? -16.172 -28.891 -18.969 1 97.62 489 CYS B N 1
ATOM 7755 C CA . CYS B 1 489 ? -16.031 -28.281 -17.641 1 97.62 489 CYS B CA 1
ATOM 7756 C C . CYS B 1 489 ? -16.891 -27.031 -17.531 1 97.62 489 CYS B C 1
ATOM 7758 O O . CYS B 1 489 ? -17.047 -26.281 -18.5 1 97.62 489 CYS B O 1
ATOM 7760 N N . ASP B 1 490 ? -17.422 -26.797 -16.375 1 94.88 490 ASP B N 1
ATOM 7761 C CA . ASP B 1 490 ? -18.141 -25.562 -16.047 1 94.88 490 ASP B CA 1
ATOM 7762 C C . ASP B 1 490 ? -17.234 -24.562 -15.359 1 94.88 490 ASP B C 1
ATOM 7764 O O . ASP B 1 490 ? -16.656 -24.844 -14.305 1 94.88 490 ASP B O 1
ATOM 7768 N N . TRP B 1 491 ? -17.094 -23.391 -15.953 1 94.62 491 TRP B N 1
ATOM 7769 C CA . TRP B 1 491 ? -16.219 -22.359 -15.414 1 94.62 491 TRP B CA 1
ATOM 7770 C C . TRP B 1 491 ? -17.016 -21.094 -15.07 1 94.62 491 TRP B C 1
ATOM 7772 O O . TRP B 1 491 ? -16.938 -20.094 -15.789 1 94.62 491 TRP B O 1
ATOM 7782 N N . PRO B 1 492 ? -17.641 -21.062 -13.898 1 90.81 492 PRO B N 1
ATOM 7783 C CA . PRO B 1 492 ? -18.438 -19.875 -13.539 1 90.81 492 PRO B CA 1
ATOM 7784 C C . PRO B 1 492 ? -17.562 -18.688 -13.164 1 90.81 492 PRO B C 1
ATOM 7786 O O . PRO B 1 492 ? -18.031 -17.547 -13.164 1 90.81 492 PRO B O 1
ATOM 7789 N N . HIS B 1 493 ? -16.312 -19 -12.906 1 87.38 493 HIS B N 1
ATOM 7790 C CA . HIS B 1 493 ? -15.383 -17.969 -12.445 1 87.38 493 HIS B CA 1
ATOM 7791 C C . HIS B 1 493 ? -14.492 -17.469 -13.578 1 87.38 493 HIS B C 1
ATOM 7793 O O . HIS B 1 493 ? -14.023 -18.281 -14.391 1 87.38 493 HIS B O 1
#

Secondary structure (DSSP, 8-state):
-PPEEEEEEESS--GGGSGGGT-TT---HHHHHHHHHSEEESSEE-SSSSHHHHHHHHHHSS-HHHHS-S--SSTT------TTB---S-SS--HHHHHHTTT-EEEEEEE--S-SSGGGSGGGTT-SEEEEESS-------SSSSPPPEEEETTEEEEEBTTTB---TTT-B-SHHHHHHHHHHHHHHHHTTSSS-EEEEEE--TTSSSP-B-TTTTTT-TT-HHHHHHHHHHHHHHHHHHHHHHTT-GGGEEEEEEESSS--GGGGGGS---TTSS--TTS-SHHHHB---EEE-TTTS-TTEEE---EEHHHHHHHHHHHHT-PPPSSS-------HHHHHH------EEEEEETTEEEEEEETTEEEESEE----HHHHHTT--SSTTB--TTTS-SSPEE-TTS-EEEETTT-TT--SPPPTTSHHHHHHHHHHHHHHHHHHHH--PPPPSSSEE-GGGSSSS-TTTTTTT---PPPPP--EEPP---/-PPEEEEEEESS--GGGSGGGT-TT---HHHHHHHHHSEEESSEE-SSSSHHHHHHHHHHSS-HHHHS-S--SSTT------TTB---S-SS--HHHHHHTTT-EEEEEEE--S-SSGGGSGGGTT-SEEEEESS-------SSSSPPPEEEETTEEEEEBTTTB---TTT-B-SHHHHHHHHHHHHHHHHTTSSS-EEEEEE--TTSSSP-B-TTTTTT-TT-HHHHHHHHHHHHHHHHHHHHHHTT-GGGEEEEEEESSS--GGGGGGS---TTSS--TTS-SHHHHB---EEE-TTTS-TTEEE---EEHHHHHHHHHHHHT-PPPSSS-------HHHHHH------EEEEEETTEEEEEEETTEEEESEE----HHHHHTT--SSTTB--TTTS-SS-EE-TTS-EEEETTT-TT--SPPPTTSHHHHHHHHHHHHHHHHHHHH--PPPPSSSEE-GGGSSSS-TTTTTTT---PPPPP--EEPP---

Radius of gyration: 29.54 Å; Cα contacts (8 Å, |Δi|>4): 2644; chains: 2; bounding box: 57×99×71 Å

Sequence (986 aa):
MSPNIIIMLMDDMGWGDLGVFGEPNKETPNLDQMASQGIVLTDFYTANPLCSPSRAALLTGRLPIRNGFYTNNAHARNAYTPQEIAGGITSEILLPELLSKVGYYNAIIGKWHLGHQYKYLPLQHGFHKWFGSANCHFGPYDGKSTPDIPVFRNNEMIGRYYQDFKINKNTGESNYTKLLITEAVNFIKNASSSSKPFFLYWTPDSSHAPCYASRDFLGKSRRGLYGDAVMELDYGVGQILNTLRNLKIENNTFVFFTSDNGAALVSQVMAGSNGPFLCGKQTTFEGGMREPAIAWWPSVVPPGQVSHQASTVMDLFSVALGLASVEAPKDRLIDGMNLLPSWVQGKNIDRPVFYYRGNELMAARYGMYKAHFWCWTNSYQEFKQGIDFCPGMDLKDMTSHDQLNHTAQPIVFHLGRDPGEKYRLNPQSAEYRNALQNIMAQVNHHRATLVPGKPQLNMCDQAVMHWSPPGCEKLNDCLKPPPSKPYKCDWPHMSPNIIIMLMDDMGWGDLGVFGEPNKETPNLDQMASQGIVLTDFYTANPLCSPSRAALLTGRLPIRNGFYTNNAHARNAYTPQEIAGGITSEILLPELLSKVGYYNAIIGKWHLGHQYKYLPLQHGFHKWFGSANCHFGPYDGKSTPDIPVFRNNEMIGRYYQDFKINKNTGESNYTKLLITEAVNFIKNASSSSKPFFLYWTPDSSHAPCYASRDFLGKSRRGLYGDAVMELDYGVGQILNTLRNLKIENNTFVFFTSDNGAALVSQVMAGSNGPFLCGKQTTFEGGMREPAIAWWPSVVPPGQVSHQASTVMDLFSVALGLASVEAPKDRLIDGMNLLPSWVQGKNIDRPVFYYRGNELMAARYGMYKAHFWCWTNSYQEFKQGIDFCPGMDLKDMTSHDQLNHTAQPIVFHLGRDPGEKYRLNPQSAEYRNALQNIMAQVNHHRATLVPGKPQLNMCDQAVMHWSPPGCEKLNDCLKPPPSKPYKCDWPH

Nearest PDB structures (foldseek):
  4fdi-assembly1_A  TM=9.912E-01  e=7.996E-89  Homo sapiens
  1n2k-assembly1_A  TM=8.711E-01  e=2.900E-47  Homo sapiens
  1n2l-assembly1_A-2  TM=8.844E-01  e=6.739E-46  Homo sapiens
  1e2s-assembly1_P-2  TM=8.624E-01  e=8.451E-47  Homo sapiens
  1e33-assembly1_P-2  TM=8.903E-01  e=5.723E-45  Homo sapiens

Foldseek 3Di:
DQFAEEEEAEAQAAQCQAVVNPVPQRLQVLVVVLQQLFEWEQQEWFLALDQQQSLVCLFQLDHCQAQQAFAVLDPLFGFFADLFFPFFRDPGQTLLQLLVVLFAAEEEQEEQGGYQFLCHDVVVHNHPWYWYWPDDQQDDDDLALAHATFTDTRQAGPGGECTPQNADPVQQAGCSLVVSLVVLLVCCVVRLVDPTHYYYYRYHHQLPPVHHAHPVQRPPDPLHRNSSRSSSVSVSSNSNCVSCVVSPSLLRYKYKYKYSWAWQCLVPSSIHDNRLAFFDRRFLTCRSIRMTMTIHRNNQAGGNHYAHANYYSSQSSQLSCVSSVGDRDDVDDRNHHNCVCCSRVVDHDWDKRFYGRRNDRQWMDTDQKIWGQKAEWAAPVCVVVSGTRGPPDDAPQHHDNDIHGCNVPTFMDRCVVPVHSRDTDDCPDPVNVVRVVVRVVNVVVCVVPDDGDHNRRFKGWQQSRPQDGHNCVVVVRHHDGDDTDMDTDDRRD/DQFAEEEEAEAQAAQCQAVVNPVPQRLQVLVVVLQQLFEWEQQEWFLALDFQQSLVCLFQLDHCQAQQAFAVLDPLFGFFEDLQFPFFRDPGQTLLQLLVVLFAAEEEQEEQGGYQFLCHDVVVHNHPWYWYWPDDQQDDDDLALARATFTDTPQAGPGGECTPQNADPVQQAGCSLVVSLVVLLVCCVVRLVDPTHYYYYRYHHQLPPVHHAHPVQRPPDPLHRNSSRSSSVSVSSNSNCVSCVVSPSLLRYKYKYKYSWAWQCLVPSSIHDNRLAFFDRRFLTCRSIRMTMTIHRNNQAGGNHYAHANYYSSQSSQLSCVSSVGDRDDVDDRNHDNCVCCSRVVDHDWDKRFYGRRNDRQWMDTDQKIWGQKAEWAAPVCVVVSGTRGPPDDAPQHHDNDIHGCNVPTFMDRCVVRVHSRDTDDCPDPVNVVRVVVRVVNVVVCVVPDDGDHNRRFKGWQQSRPQDGHNCVVVVRHHDGDPTDMDTDDRRD

Organism: Nephila pilipes (NCBI:txid299642)

InterPro domains:
  IPR000917 Sulfatase, N-terminal [PF00884] (3-325)
  IPR017850 Alkaline-phosphatase-like, core domain superfamily [G3DSA:3.40.720.10] (3-350)
  IPR017850 Alkaline-phosphatase-like, core domain superfamily [SSF53649] (3-450)
  IPR024607 Sulfatase, conserved site [PS00523] (49-61)
  IPR050738 Sulfatase enzyme [PTHR42693] (3-459)